Protein AF-0000000077170829 (afdb_homodimer)

Solvent-accessible surface area (backbone atoms only — not comparable to full-atom values): 61969 Å² total; per-residue (Å²): 128,64,52,73,66,54,62,56,52,65,49,52,93,48,43,69,63,48,53,50,35,36,49,48,34,23,49,53,44,46,53,52,55,49,43,49,46,40,52,11,48,46,46,15,56,76,67,76,43,82,67,56,68,71,59,46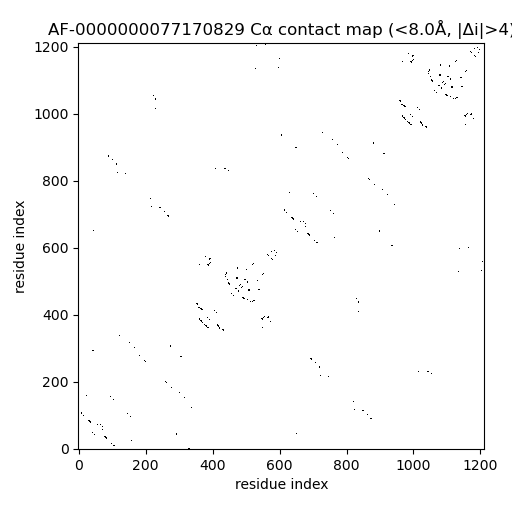,51,51,37,46,52,48,16,66,72,70,73,47,73,76,40,72,66,51,45,46,51,53,41,50,48,52,41,42,48,62,37,39,61,35,24,53,49,44,33,60,52,35,49,46,52,37,49,48,51,24,50,51,41,36,45,54,47,52,50,49,49,50,52,47,61,68,27,41,40,64,69,57,57,76,75,37,57,42,69,58,53,43,48,44,49,53,48,12,47,48,40,52,33,62,43,42,33,49,43,54,51,40,47,52,22,50,53,45,27,43,53,45,43,43,51,53,35,38,74,74,41,50,71,58,24,51,54,49,53,52,50,50,50,50,52,50,50,54,50,51,55,55,45,56,55,50,50,56,52,47,54,56,48,48,54,51,50,49,49,53,51,48,48,54,36,46,49,51,66,36,38,69,57,36,57,44,38,44,39,54,46,59,52,49,54,56,50,48,51,50,44,52,54,48,46,51,46,48,48,66,52,49,48,44,48,52,40,50,49,48,19,52,50,40,27,53,50,33,42,48,52,49,48,51,50,52,52,43,49,53,36,36,76,71,65,77,39,52,73,13,54,43,50,22,48,51,50,48,50,51,56,43,60,62,42,52,58,56,52,50,50,54,50,50,53,47,62,69,37,44,62,44,40,38,52,34,48,47,56,72,65,50,76,66,35,90,76,46,65,81,64,68,76,56,91,71,77,69,66,74,57,70,87,60,71,29,26,37,38,34,42,50,27,20,32,40,96,41,88,89,49,66,39,31,50,61,34,68,48,77,43,53,56,25,35,30,38,25,43,34,53,58,90,83,16,32,70,70,56,52,54,38,43,72,69,49,67,47,77,63,73,37,57,50,50,24,48,70,82,37,53,57,87,76,47,58,64,44,40,54,25,42,34,31,28,65,27,47,55,72,53,79,42,62,70,37,28,47,47,56,56,36,30,63,53,29,77,80,57,49,72,62,50,49,51,50,26,23,54,51,28,49,36,54,77,53,34,69,72,38,98,50,28,53,65,26,68,35,38,69,69,26,71,76,49,52,72,46,53,38,40,24,44,31,45,20,17,31,49,42,31,60,36,29,33,40,34,33,40,35,56,59,61,71,44,55,68,70,42,33,44,49,49,49,53,24,49,58,72,45,56,60,75,28,12,29,41,34,37,42,84,55,66,82,78,45,55,82,30,67,30,36,37,32,30,49,87,14,27,77,77,46,75,34,31,55,69,54,36,59,72,36,90,51,70,61,32,50,54,51,41,27,69,74,70,64,46,70,78,129,130,65,51,74,66,55,61,56,52,64,48,50,96,48,45,70,62,47,52,51,35,36,49,48,33,23,49,52,44,46,52,54,55,50,42,48,48,40,52,10,48,47,45,14,53,75,67,76,41,82,67,56,68,72,57,47,52,48,38,45,52,48,17,65,73,72,73,48,73,76,42,72,64,51,44,46,52,52,39,51,48,52,43,41,49,61,38,40,64,36,24,54,48,43,31,60,51,35,49,46,52,37,47,49,52,25,51,52,39,37,43,54,49,52,49,50,48,49,54,48,60,68,28,40,40,64,68,57,57,76,75,40,58,42,68,58,51,44,46,44,47,51,47,12,46,48,41,52,33,61,43,41,34,49,42,53,50,41,47,53,22,50,51,44,27,43,52,46,44,43,51,54,34,36,73,73,40,50,72,60,23,51,53,48,52,53,51,50,50,49,51,52,50,52,50,51,55,56,45,54,54,51,49,55,52,47,55,57,48,48,52,51,51,50,50,54,53,47,49,55,35,47,50,51,66,36,38,69,58,36,56,46,38,46,38,54,48,60,52,49,53,54,49,47,50,51,43,51,53,48,45,52,46,46,50,66,51,48,47,42,47,52,40,52,50,48,19,51,50,38,28,52,50,34,44,48,52,49,48,50,49,53,51,45,49,53,37,36,77,71,65,76,38,52,73,14,54,42,50,21,49,52,49,47,50,50,57,43,60,62,43,49,58,56,52,51,49,52,51,49,53,46,61,68,37,45,62,45,38,37,51,34,49,46,57,72,62,51,77,64,37,92,77,47,65,79,64,68,76,58,91,69,78,70,66,72,57,72,86,60,72,29,26,38,38,36,41,49,27,22,32,39,96,42,88,88,47,66,40,33,49,61,34,67,48,77,42,53,56,26,36,30,38,25,42,35,53,57,91,82,16,33,70,69,57,51,53,38,43,72,69,47,67,46,78,61,73,36,58,51,50,24,49,69,83,36,54,59,85,77,47,58,65,44,40,52,26,42,36,32,29,64,26,46,57,73,54,77,42,64,70,38,27,47,47,57,53,35,30,64,54,28,77,80,57,48,71,64,52,48,50,51,24,23,55,52,26,49,34,55,77,53,35,68,72,37,97,53,30,53,66,26,67,35,36,69,68,26,71,75,47,52,73,47,55,38,40,24,44,33,45,20,17,31,49,43,33,61,36,30,31,40,35,33,40,33,57,59,61,70,45,54,70,68,42,33,46,49,49,49,51,23,49,57,73,44,55,61,75,29,12,29,40,35,37,42,84,54,67,82,78,46,55,82,31,68,29,36,37,33,31,49,87,13,27,77,75,45,74,35,33,54,70,54,37,59,74,35,91,51,70,61,32,48,53,50,41,28,70,73,70,65,46,71,78,128

Secondary structure (DSSP, 8-state):
---HHHHHHTTGGGHHHHHHHHHHHHHHHHHTTHHHHHHHHHHHHHTTPPPPHHHHHHHHHHHHHHT----HHHHHHHHHHHHHIIIIITTTTHIIIIIIHHHHHHHHHHHHHHHHHHHHHHHS-HHHHHHS-HHHHHHHHHHHHHHHHHHHHHIIIIIHHHHHHHHHHHHHHHHH-HHHHHHHHHHHHHHHHHHHHHHHHHHHHHHHHHHHHHHHHHHHHHHHHTHHHHHHTT-HHHHHHHHHHHHHHHHHHIIIIIIHHHHHHHHHHHHHHHHHHHHHHHHHHHHHHTTSS-HHHHHHHHHHHHHHHTTHHHHHHHHHHHHHHHHHHHHHHHHHTSPPPSSPPP-S--SS----PPPP---EEEEEEEE-SBTTB-SEEEEEEEE-TT-EEEEEE-TTSSHHHHHHHHTTSS--SEEEEEETTEEGGGS-HHHHHHTEEEE-SS----SSBHHHHHTTS-TT--HHHHHHHHHHHT-HHHHTTSTTGGG-B--GGGTTS-HHHHHHHHHHHHHHT--SEEEEESTTTT--HHHHHHHHHHHHHHBTTBEEEEE-SSGGGGTT-SEEEEEETTEEEEEE-HHHHHHS-SHHHHHHHHHHHS----/---HHHHHHTTGGGHHHHHHHHHHHHHHHHHTTHHHHHHHHHHHHHTTPPPPHHHHHHHHHHHHHHT----HHHHHHHHHHHHHIIIIITTTTHIIIIIIHHHHHHHHHHHHHHHHHHHHHHHS-HHHHHHS-HHHHHHHHHHHHHHHHHHHHHIIIIIHHHHHHHHHHHHHHHHH-HHHHHHHHHHHHHHHHHHHHHHHHHHHHHHHHHHHHHHHHHHHHHHHHTHHHHHHTT-HHHHHHHHHHHHHHHHHHIIIIIIHHHHHHHHHHHHHHHHHHHHHHHHHHHHHHTTSS-HHHHHHHHHHHHHHHTTHHHHHHHHHHHHHHHHHHHHHHHHHTSPPPSSPPP-S--SS----PPPP---EEEEEEEE-SBTTB-SEEEEEEEE-TT-EEEEEE-TTSSHHHHHHHHTTSS--SEEEEEETTEEGGGS-HHHHHHTEEEE-SS----SSBHHHHHTTS-TT--HHHHHHHHHHHT-HHHHTTSTTGGG-B--GGGTTS-HHHHHHHHHHHHHHT--SEEEEESTTTT--HHHHHHHHHHHHHHBTTBEEEEE-SSGGGGTT-SEEEEEETTEEEEEE-HHHHHHS-SHHHHHHHHHHHS----

Sequence (1212 aa):
MASLRDVLGFYRPYWPLSAVTIGASSVLEVVDLAVPYATGQILNVLSRQPLDGPVQQWVEDLARWTGRSADGVLALAALMGIIFVVTVVRAPIQPWLGQWFHWDISLRARRDNFRQALEKLLRLPLEFYDENNPGRIAGMVARGVSNHTWTYPEVAGQLIPKLFRVLAIFVVIWLIEWRIAIAFGVSFALILGLTFWKLKRLVAIEERLERYEEDTESRTSEIITNIKTVKAFATERSELARQNRRFERELLVIDYRIHLGYVQLSTLRATLVQASMFGVLGFTLWETLAGRISLGHFVTTLTVSSMAYSEVSPIGELAEVFARRYASMIRFHEFMATPEGTDTVSLVPAATTVPVVQPFAGELTLENLSFGYDPNRPVLENIDLKILPRQTVALVGRSGSGKSTLVKLLFRYFEPTRGLIRIDGQDIRELDVAGYRRRLAIVHQEVDVFNGTLLENLLYGNPAATPDQVREACRIARVDEFALKLPRGYATVVGERGLRLSGGQRQRLGIARALIADPDVLIFDEATSSLDYESERAIQLAMGDVFGTRTTLVIAHRLSTIREADAIVVLDGGRIVQVGSHQDLLTQPGLYRRLHTLQETGELVGMASLRDVLGFYRPYWPLSAVTIGASSVLEVVDLAVPYATGQILNVLSRQPLDGPVQQWVEDLARWTGRSADGVLALAALMGIIFVVTVVRAPIQPWLGQWFHWDISLRARRDNFRQALEKLLRLPLEFYDENNPGRIAGMVARGVSNHTWTYPEVAGQLIPKLFRVLAIFVVIWLIEWRIAIAFGVSFALILGLTFWKLKRLVAIEERLERYEEDTESRTSEIITNIKTVKAFATERSELARQNRRFERELLVIDYRIHLGYVQLSTLRATLVQASMFGVLGFTLWETLAGRISLGHFVTTLTVSSMAYSEVSPIGELAEVFARRYASMIRFHEFMATPEGTDTVSLVPAATTVPVVQPFAGELTLENLSFGYDPNRPVLENIDLKILPRQTVALVGRSGSGKSTLVKLLFRYFEPTRGLIRIDGQDIRELDVAGYRRRLAIVHQEVDVFNGTLLENLLYGNPAATPDQVREACRIARVDEFALKLPRGYATVVGERGLRLSGGQRQRLGIARALIADPDVLIFDEATSSLDYESERAIQLAMGDVFGTRTTLVIAHRLSTIREADAIVVLDGGRIVQVGSHQDLLTQPGLYRRLHTLQETGELVG

Organism: Gloeobacter violaceus (strain ATCC 29082 / PCC 7421) (NCBI:txid251221)

Radius of gyration: 38.96 Å; Cα contacts (8 Å, |Δi|>4): 1808; chains: 2; bounding box: 77×119×82 Å

InterPro domains:
  IPR003439 ABC transporter-like, ATP-binding domain [PF00005] (380-529)
  IPR003439 ABC transporter-like, ATP-binding domain [PS50893] (364-598)
  IPR003593 AAA+ ATPase domain [SM00382] (389-575)
  IPR011527 ABC transporter type 1, transmembrane domain [PF00664] (25-306)
  IPR011527 ABC transporter type 1, transmembrane domain [PS50929] (19-324)
  IPR017871 ABC transporter-like, conserved site [PS00211] (501-515)
  IPR027417 P-loop containing nucleoside triphosphate hydrolase [G3DSA:3.40.50.300] (354-604)
  IPR027417 P-loop containing nucleoside triphosphate hydrolase [SSF52540] (355-599)
  IPR036640 ABC transporter type 1, transmembrane domain superfamily [G3DSA:1.20.1560.10] (1-341)
  IPR036640 ABC transporter type 1, transmembrane domain superfamily [SSF90123] (7-340)
  IPR039421 Type 1 protein exporter [PTHR24221] (81-595)

Structure (mmCIF, N/CA/C/O backbone):
data_AF-0000000077170829-model_v1
#
loop_
_entity.id
_entity.type
_entity.pdbx_description
1 polymer 'HlyB/MsbA family ABC transporter'
#
loop_
_atom_site.group_PDB
_atom_site.id
_atom_site.type_symbol
_atom_site.label_atom_id
_atom_site.label_alt_id
_atom_site.label_comp_id
_atom_site.label_asym_id
_atom_site.label_entity_id
_atom_site.label_seq_id
_atom_site.pdbx_PDB_ins_code
_atom_site.Cartn_x
_atom_site.Cartn_y
_atom_site.Cartn_z
_atom_site.occupancy
_atom_site.B_iso_or_equiv
_atom_site.auth_seq_id
_atom_site.auth_comp_id
_atom_site.auth_asym_id
_atom_site.auth_atom_id
_atom_site.pdbx_PDB_model_num
ATOM 1 N N . MET A 1 1 ? 19.828 7.668 -17.078 1 71.88 1 MET A N 1
ATOM 2 C CA . MET A 1 1 ? 18.609 6.891 -16.875 1 71.88 1 MET A CA 1
ATOM 3 C C . MET A 1 1 ? 18.938 5.473 -16.422 1 71.88 1 MET A C 1
ATOM 5 O O . MET A 1 1 ? 19.891 4.863 -16.906 1 71.88 1 MET A O 1
ATOM 9 N N . ALA A 1 2 ? 18.422 5.062 -15.43 1 78.62 2 ALA A N 1
ATOM 10 C CA . ALA A 1 2 ? 18.625 3.725 -14.891 1 78.62 2 ALA A CA 1
ATOM 11 C C . ALA A 1 2 ? 18.203 2.652 -15.883 1 78.62 2 ALA A C 1
ATOM 13 O O . ALA A 1 2 ? 17.344 2.9 -16.734 1 78.62 2 ALA A O 1
ATOM 14 N N . SER A 1 3 ? 19.031 1.611 -16.016 1 85 3 SER A N 1
ATOM 15 C CA . SER A 1 3 ? 18.812 0.554 -17 1 85 3 SER A CA 1
ATOM 16 C C . SER A 1 3 ? 18.734 -0.814 -16.328 1 85 3 SER A C 1
ATOM 18 O O . SER A 1 3 ? 18.781 -0.914 -15.102 1 85 3 SER A O 1
ATOM 20 N N . LEU A 1 4 ? 18.5 -1.883 -17.203 1 86.12 4 LEU A N 1
ATOM 21 C CA . LEU A 1 4 ? 18.422 -3.264 -16.75 1 86.12 4 LEU A CA 1
ATOM 22 C C . LEU A 1 4 ? 19.734 -3.684 -16.062 1 86.12 4 LEU A C 1
ATOM 24 O O . LEU A 1 4 ? 19.719 -4.488 -15.133 1 86.12 4 LEU A O 1
ATOM 28 N N . ARG A 1 5 ? 20.766 -3.115 -16.406 1 86.56 5 ARG A N 1
ATOM 29 C CA . ARG A 1 5 ? 22.062 -3.398 -15.789 1 86.56 5 ARG A CA 1
ATOM 30 C C . ARG A 1 5 ? 22.078 -2.971 -14.328 1 86.56 5 ARG A C 1
ATOM 32 O O . ARG A 1 5 ? 22.703 -3.631 -13.484 1 86.56 5 ARG A O 1
ATOM 39 N N . ASP A 1 6 ? 21.406 -1.919 -14.102 1 89.06 6 ASP A N 1
ATOM 40 C CA . ASP A 1 6 ? 21.328 -1.436 -12.727 1 89.06 6 ASP A CA 1
ATOM 41 C C . ASP A 1 6 ? 20.5 -2.375 -11.859 1 89.06 6 ASP A C 1
ATOM 43 O O . ASP A 1 6 ? 20.812 -2.584 -10.688 1 89.06 6 ASP A O 1
ATOM 47 N N . VAL A 1 7 ? 19.531 -2.898 -12.508 1 89.31 7 VAL A N 1
ATOM 48 C CA . VAL A 1 7 ? 18.672 -3.84 -11.789 1 89.31 7 VAL A CA 1
ATOM 49 C C . VAL A 1 7 ? 19.484 -5.078 -11.406 1 89.31 7 VAL A C 1
ATOM 51 O O . VAL A 1 7 ? 19.359 -5.586 -10.289 1 89.31 7 VAL A O 1
ATOM 54 N N . LEU A 1 8 ? 20.344 -5.535 -12.273 1 89.38 8 LEU A N 1
ATOM 55 C CA . LEU A 1 8 ? 21.188 -6.695 -12.008 1 89.38 8 LEU A CA 1
ATOM 56 C C . LEU A 1 8 ? 22.266 -6.355 -10.984 1 89.38 8 LEU A C 1
ATOM 58 O O . LEU A 1 8 ? 22.703 -7.227 -10.227 1 89.38 8 LEU A O 1
ATOM 62 N N . GLY A 1 9 ? 22.625 -5.098 -10.961 1 88.56 9 GLY A N 1
ATOM 63 C CA . GLY A 1 9 ? 23.625 -4.641 -10.008 1 88.56 9 GLY A CA 1
ATOM 64 C C . GLY A 1 9 ? 23.156 -4.715 -8.562 1 88.56 9 GLY A C 1
ATOM 65 O O . GLY A 1 9 ? 23.969 -4.801 -7.645 1 88.56 9 GLY A O 1
ATOM 66 N N . PHE A 1 10 ? 21.859 -4.77 -8.43 1 90.56 10 PHE A N 1
ATOM 67 C CA . PHE A 1 10 ? 21.219 -4.883 -7.125 1 90.56 10 PHE A CA 1
ATOM 68 C C . PHE A 1 10 ? 21.672 -6.148 -6.41 1 90.56 10 PHE A C 1
ATOM 70 O O . PHE A 1 10 ? 21.766 -6.176 -5.18 1 90.56 10 PHE A O 1
ATOM 77 N N . TYR A 1 11 ? 22.141 -7.188 -7.164 1 93.06 11 TYR A N 1
ATOM 78 C CA . TYR A 1 11 ? 22.5 -8.484 -6.602 1 93.06 11 TYR A CA 1
ATOM 79 C C . TYR A 1 11 ? 23.984 -8.773 -6.793 1 93.06 11 TYR A C 1
ATOM 81 O O . TYR A 1 11 ? 24.438 -9.898 -6.598 1 93.06 11 TYR A O 1
ATOM 89 N N . ARG A 1 12 ? 24.781 -7.891 -7.129 1 90.88 12 ARG A N 1
ATOM 90 C CA . ARG A 1 12 ? 26.172 -8.031 -7.523 1 90.88 12 ARG A CA 1
ATOM 91 C C . ARG A 1 12 ? 27 -8.625 -6.391 1 90.88 12 ARG A C 1
ATOM 93 O O . ARG A 1 12 ? 27.844 -9.508 -6.621 1 90.88 12 ARG A O 1
ATOM 100 N N . PRO A 1 13 ? 26.734 -8.188 -5.156 1 91.75 13 PRO A N 1
ATOM 101 C CA . PRO A 1 13 ? 27.562 -8.742 -4.074 1 91.75 13 PRO A CA 1
ATOM 102 C C . PRO A 1 13 ? 27.344 -10.242 -3.887 1 91.75 13 PRO A C 1
ATOM 104 O O . PRO A 1 13 ? 28.203 -10.922 -3.318 1 91.75 13 PRO A O 1
ATOM 107 N N . TYR A 1 14 ? 26.312 -10.797 -4.441 1 93.94 14 TYR A N 1
ATOM 108 C CA . TYR A 1 14 ? 25.969 -12.203 -4.223 1 93.94 14 TYR A CA 1
ATOM 109 C C . TYR A 1 14 ? 26.062 -13 -5.52 1 93.94 14 TYR A C 1
ATOM 111 O O . TYR A 1 14 ? 25.438 -14.047 -5.656 1 93.94 14 TYR A O 1
ATOM 119 N N . TRP A 1 15 ? 26.844 -12.633 -6.469 1 92.69 15 TRP A N 1
ATOM 120 C CA . TRP A 1 15 ? 26.828 -13.219 -7.805 1 92.69 15 TRP A CA 1
ATOM 121 C C . TRP A 1 15 ? 27.359 -14.641 -7.789 1 92.69 15 TRP A C 1
ATOM 123 O O . TRP A 1 15 ? 26.859 -15.516 -8.492 1 92.69 15 TRP A O 1
ATOM 133 N N . PRO A 1 16 ? 28.375 -14.938 -6.961 1 94.19 16 PRO A N 1
ATOM 134 C CA . PRO A 1 16 ? 28.859 -16.328 -6.992 1 94.19 16 PRO A CA 1
ATOM 135 C C . PRO A 1 16 ? 27.812 -17.312 -6.488 1 94.19 16 PRO A C 1
ATOM 137 O O . PRO A 1 16 ? 27.625 -18.375 -7.09 1 94.19 16 PRO A O 1
ATOM 140 N N . LEU A 1 17 ? 27.203 -16.875 -5.445 1 93.62 17 LEU A N 1
ATOM 141 C CA . LEU A 1 17 ? 26.156 -17.734 -4.91 1 93.62 17 LEU A CA 1
ATOM 142 C C . LEU A 1 17 ? 24.984 -17.828 -5.887 1 93.62 17 LEU A C 1
ATOM 144 O O . LEU A 1 17 ? 24.359 -18.891 -6.012 1 93.62 17 LEU A O 1
ATOM 148 N N . SER A 1 18 ? 24.719 -16.734 -6.543 1 94.25 18 SER A N 1
ATOM 149 C CA . SER A 1 18 ? 23.641 -16.734 -7.527 1 94.25 18 SER A CA 1
ATOM 150 C C . SER A 1 18 ? 23.953 -17.672 -8.688 1 94.25 18 SER A C 1
ATOM 152 O O . SER A 1 18 ? 23.094 -18.438 -9.117 1 94.25 18 SER A O 1
ATOM 154 N N . ALA A 1 19 ? 25.125 -17.703 -9.156 1 94.56 19 ALA A N 1
ATOM 155 C CA . ALA A 1 19 ? 25.516 -18.547 -10.281 1 94.56 19 ALA A CA 1
ATOM 156 C C . ALA A 1 19 ? 25.422 -20.031 -9.914 1 94.56 19 ALA A C 1
ATOM 158 O O . ALA A 1 19 ? 24.906 -20.828 -10.688 1 94.56 19 ALA A O 1
ATOM 159 N N . VAL A 1 20 ? 25.844 -20.297 -8.742 1 94.38 20 VAL A N 1
ATOM 160 C CA . VAL A 1 20 ? 25.844 -21.688 -8.289 1 94.38 20 VAL A CA 1
ATOM 161 C C . VAL A 1 20 ? 24.406 -22.172 -8.078 1 94.38 20 VAL A C 1
ATOM 163 O O . VAL A 1 20 ? 24.062 -23.297 -8.461 1 94.38 20 VAL A O 1
ATOM 166 N N . THR A 1 21 ? 23.656 -21.344 -7.504 1 93.94 21 THR A N 1
ATOM 167 C CA . THR A 1 21 ? 22.297 -21.766 -7.176 1 93.94 21 THR A CA 1
ATOM 168 C C . THR A 1 21 ? 21.438 -21.828 -8.438 1 93.94 21 THR A C 1
ATOM 170 O O . THR A 1 21 ? 20.578 -22.703 -8.57 1 93.94 21 THR A O 1
ATOM 173 N N . ILE A 1 22 ? 21.625 -20.922 -9.367 1 95.06 22 ILE A N 1
ATOM 174 C CA . ILE A 1 22 ? 20.922 -20.984 -10.641 1 95.06 22 ILE A CA 1
ATOM 175 C C . ILE A 1 22 ? 21.328 -22.234 -11.406 1 95.06 22 ILE A C 1
ATOM 177 O O . ILE A 1 22 ? 20.484 -22.938 -11.961 1 95.06 22 ILE A O 1
ATOM 181 N N . GLY A 1 23 ? 22.578 -22.531 -11.406 1 95.25 23 GLY A N 1
ATOM 182 C CA . GLY A 1 23 ? 23.078 -23.75 -12.039 1 95.25 23 GLY A CA 1
ATOM 183 C C . GLY A 1 23 ? 22.531 -25.016 -11.422 1 95.25 23 GLY A C 1
ATOM 184 O O . GLY A 1 23 ? 22.094 -25.922 -12.133 1 95.25 23 GLY A O 1
ATOM 185 N N . ALA A 1 24 ? 22.547 -25 -10.125 1 94.12 24 ALA A N 1
ATOM 186 C CA . ALA A 1 24 ? 22.031 -26.172 -9.414 1 94.12 24 ALA A CA 1
ATOM 187 C C . ALA A 1 24 ? 20.547 -26.391 -9.719 1 94.12 24 ALA A C 1
ATOM 189 O O . ALA A 1 24 ? 20.109 -27.516 -9.984 1 94.12 24 ALA A O 1
ATOM 190 N N . SER A 1 25 ? 19.812 -25.312 -9.695 1 93.56 25 SER A N 1
ATOM 191 C CA . SER A 1 25 ? 18.375 -25.422 -9.977 1 93.56 25 SER A CA 1
ATOM 192 C C . SER A 1 25 ? 18.125 -25.875 -11.414 1 93.56 25 SER A C 1
ATOM 194 O O . SER A 1 25 ? 17.219 -26.656 -11.672 1 93.56 25 SER A O 1
ATOM 196 N N . SER A 1 26 ? 18.922 -25.406 -12.312 1 95.5 26 SER A N 1
ATOM 197 C CA . SER A 1 26 ? 18.781 -25.781 -13.719 1 95.5 26 SER A CA 1
ATOM 198 C C . SER A 1 26 ? 19.141 -27.25 -13.938 1 95.5 26 SER A C 1
ATOM 200 O O . SER A 1 26 ? 18.438 -27.969 -14.664 1 95.5 26 SER A O 1
ATOM 202 N N . VAL A 1 27 ? 20.141 -27.703 -13.258 1 94.94 27 VAL A N 1
ATOM 203 C CA . VAL A 1 27 ? 20.562 -29.094 -13.375 1 94.94 27 VAL A CA 1
ATOM 204 C C . VAL A 1 27 ? 19.5 -30.016 -12.805 1 94.94 27 VAL A C 1
ATOM 206 O O . VAL A 1 27 ? 19.203 -31.078 -13.383 1 94.94 27 VAL A O 1
ATOM 209 N N . LEU A 1 28 ? 18.953 -29.609 -11.75 1 92.81 28 LEU A N 1
ATOM 210 C CA . LEU A 1 28 ? 17.922 -30.422 -11.125 1 92.81 28 LEU A CA 1
ATOM 211 C C . LEU A 1 28 ? 16.703 -30.531 -12.039 1 92.81 28 LEU A C 1
ATOM 213 O O . LEU A 1 28 ? 16.047 -31.578 -12.086 1 92.81 28 LEU A O 1
ATOM 217 N N . GLU A 1 29 ? 16.422 -29.453 -12.805 1 92.06 29 GLU A N 1
ATOM 218 C CA . GLU A 1 29 ? 15.312 -29.484 -13.758 1 92.06 29 GLU A CA 1
ATOM 219 C C . GLU A 1 29 ? 15.602 -30.453 -14.906 1 92.06 29 GLU A C 1
ATOM 221 O O . GLU A 1 29 ? 14.703 -31.125 -15.398 1 92.06 29 GLU A O 1
ATOM 226 N N . VAL A 1 30 ? 16.797 -30.562 -15.258 1 94.81 30 VAL A N 1
ATOM 227 C CA . VAL A 1 30 ? 17.203 -31.438 -16.344 1 94.81 30 VAL A CA 1
ATOM 228 C C . VAL A 1 30 ? 17.188 -32.906 -15.875 1 94.81 30 VAL A C 1
ATOM 230 O O . VAL A 1 30 ? 16.734 -33.781 -16.609 1 94.81 30 VAL A O 1
ATOM 233 N N . VAL A 1 31 ? 17.594 -33.125 -14.656 1 94.25 31 VAL A N 1
ATOM 234 C CA . VAL A 1 31 ? 17.656 -34.469 -14.086 1 94.25 31 VAL A CA 1
ATOM 235 C C . VAL A 1 31 ? 16.234 -35.031 -13.961 1 94.25 31 VAL A C 1
ATOM 237 O O . VAL A 1 31 ? 16.031 -36.25 -14.094 1 94.25 31 VAL A O 1
ATOM 240 N N . ASP A 1 32 ? 15.32 -34.156 -13.82 1 92.62 32 ASP A N 1
ATOM 241 C CA . ASP A 1 32 ? 13.93 -34.562 -13.664 1 92.62 32 ASP A CA 1
ATOM 242 C C . ASP A 1 32 ? 13.422 -35.25 -14.93 1 92.62 32 ASP A C 1
ATOM 244 O O . ASP A 1 32 ? 12.453 -36.031 -14.883 1 92.62 32 ASP A O 1
ATOM 248 N N . LEU A 1 33 ? 14.023 -35.031 -16.047 1 95.25 33 LEU A N 1
ATOM 249 C CA . LEU A 1 33 ? 13.586 -35.594 -17.328 1 95.25 33 LEU A CA 1
ATOM 250 C C . LEU A 1 33 ? 13.945 -37.094 -17.406 1 95.25 33 LEU A C 1
ATOM 252 O O . LEU A 1 33 ? 13.438 -37.812 -18.281 1 95.25 33 LEU A O 1
ATOM 256 N N . ALA A 1 34 ? 14.719 -37.562 -16.438 1 95.06 34 ALA A N 1
ATOM 257 C CA . ALA A 1 34 ? 15.078 -38.969 -16.391 1 95.06 34 ALA A CA 1
ATOM 258 C C . ALA A 1 34 ? 13.875 -39.844 -16.047 1 95.06 34 ALA A C 1
ATOM 260 O O . ALA A 1 34 ? 13.812 -41 -16.406 1 95.06 34 ALA A O 1
ATOM 261 N N . VAL A 1 35 ? 12.938 -39.188 -15.43 1 94.25 35 VAL A N 1
ATOM 262 C CA . VAL A 1 35 ? 11.789 -39.969 -14.953 1 94.25 35 VAL A CA 1
ATOM 263 C C . VAL A 1 35 ? 10.914 -40.375 -16.125 1 94.25 35 VAL A C 1
ATOM 265 O O . VAL A 1 35 ? 10.641 -41.562 -16.312 1 94.25 35 VAL A O 1
ATOM 268 N N . PRO A 1 36 ? 10.516 -39.438 -16.953 1 94.5 36 PRO A N 1
ATOM 269 C CA . PRO A 1 36 ? 9.734 -39.844 -18.125 1 94.5 36 PRO A CA 1
ATOM 270 C C . PRO A 1 36 ? 10.523 -40.781 -19.047 1 94.5 36 PRO A C 1
ATOM 272 O O . PRO A 1 36 ? 9.945 -41.688 -19.641 1 94.5 36 PRO A O 1
ATOM 275 N N . TYR A 1 37 ? 11.781 -40.656 -19.141 1 95.88 37 TYR A N 1
ATOM 276 C CA . TYR A 1 37 ? 12.602 -41.531 -19.953 1 95.88 37 TYR A CA 1
ATOM 277 C C . TYR A 1 37 ? 12.641 -42.938 -19.375 1 95.88 37 TYR A C 1
ATOM 279 O O . TYR A 1 37 ? 12.43 -43.938 -20.094 1 95.88 37 TYR A O 1
ATOM 287 N N . ALA A 1 38 ? 12.906 -43 -18.078 1 95.94 38 ALA A N 1
ATOM 288 C CA . ALA A 1 38 ? 12.953 -44.312 -17.406 1 95.94 38 ALA A CA 1
ATOM 289 C C . ALA A 1 38 ? 11.594 -45 -17.469 1 95.94 38 ALA A C 1
ATOM 291 O O . ALA A 1 38 ? 11.531 -46.219 -17.625 1 95.94 38 ALA A O 1
ATOM 292 N N . THR A 1 39 ? 10.586 -44.25 -17.391 1 95.12 39 THR A N 1
ATOM 293 C CA . THR A 1 39 ? 9.242 -44.812 -17.5 1 95.12 39 THR A CA 1
ATOM 294 C C . THR A 1 39 ? 9 -45.375 -18.891 1 95.12 39 THR A C 1
ATOM 296 O O . THR A 1 39 ? 8.391 -46.438 -19.047 1 95.12 39 THR A O 1
ATOM 299 N N . GLY A 1 40 ? 9.453 -44.656 -19.906 1 95.06 40 GLY A N 1
ATOM 300 C CA . GLY A 1 40 ? 9.375 -45.188 -21.25 1 95.06 40 GLY A CA 1
ATOM 301 C C . GLY A 1 40 ? 10.133 -46.5 -21.438 1 95.06 40 GLY A C 1
ATOM 302 O O . GLY A 1 40 ? 9.625 -47.406 -22.078 1 95.06 40 GLY A O 1
ATOM 303 N N . GLN A 1 41 ? 11.258 -46.625 -20.797 1 94.88 41 GLN A N 1
ATOM 304 C CA . GLN A 1 41 ? 12.055 -47.844 -20.891 1 94.88 41 GLN A CA 1
ATOM 305 C C . GLN A 1 41 ? 11.391 -49 -20.156 1 94.88 41 GLN A C 1
ATOM 307 O O . GLN A 1 41 ? 11.508 -50.156 -20.562 1 94.88 41 GLN A O 1
ATOM 312 N N . ILE A 1 42 ? 10.781 -48.656 -19.109 1 95.69 42 ILE A N 1
ATOM 313 C CA . ILE A 1 42 ? 10.023 -49.688 -18.391 1 95.69 42 ILE A CA 1
ATOM 314 C C . ILE A 1 42 ? 8.93 -50.25 -19.281 1 95.69 42 ILE A C 1
ATOM 316 O O . ILE A 1 42 ? 8.727 -51.469 -19.328 1 95.69 42 ILE A O 1
ATOM 320 N N . LEU A 1 43 ? 8.336 -49.406 -20.031 1 93.88 43 LEU A N 1
ATOM 321 C CA . LEU A 1 43 ? 7.277 -49.844 -20.953 1 93.88 43 LEU A CA 1
ATOM 322 C C . LEU A 1 43 ? 7.852 -50.688 -22.062 1 93.88 43 LEU A C 1
ATOM 324 O O . LEU A 1 43 ? 7.191 -51.625 -22.531 1 93.88 43 LEU A O 1
ATOM 328 N N . ASN A 1 44 ? 9.039 -50.375 -22.484 1 93.88 44 ASN A N 1
ATOM 329 C CA . ASN A 1 44 ? 9.688 -51.219 -23.484 1 93.88 44 ASN A CA 1
ATOM 330 C C . ASN A 1 44 ? 9.938 -52.625 -22.953 1 93.88 44 ASN A C 1
ATOM 332 O O . ASN A 1 44 ? 9.727 -53.625 -23.672 1 93.88 44 ASN A O 1
ATOM 336 N N . VAL A 1 45 ? 10.312 -52.688 -21.688 1 92.5 45 VAL A N 1
ATOM 337 C CA . VAL A 1 45 ? 10.562 -54 -21.078 1 92.5 45 VAL A CA 1
ATOM 338 C C . VAL A 1 45 ? 9.25 -54.75 -20.953 1 92.5 45 VAL A C 1
ATOM 340 O O . VAL A 1 45 ? 9.18 -55.938 -21.297 1 92.5 45 VAL A O 1
ATOM 343 N N . LEU A 1 46 ? 8.25 -54.094 -20.578 1 91.06 46 LEU A N 1
ATOM 344 C CA . LEU A 1 46 ? 6.957 -54.719 -20.359 1 91.06 46 LEU A CA 1
ATOM 345 C C . LEU A 1 46 ? 6.34 -55.156 -21.688 1 91.06 46 LEU A C 1
ATOM 347 O O . LEU A 1 46 ? 5.578 -56.125 -21.734 1 91.06 46 LEU A O 1
ATOM 351 N N . SER A 1 47 ? 6.699 -54.5 -22.781 1 89.75 47 SER A N 1
ATOM 352 C CA . SER A 1 47 ? 6.133 -54.812 -24.094 1 89.75 47 SER A CA 1
ATOM 353 C C . SER A 1 47 ? 7.082 -55.688 -24.906 1 89.75 47 SER A C 1
ATOM 355 O O . SER A 1 47 ? 6.867 -55.906 -26.109 1 89.75 47 SER A O 1
ATOM 357 N N . ARG A 1 48 ? 8.148 -56.125 -24.375 1 87.81 48 ARG A N 1
ATOM 358 C CA . ARG A 1 48 ? 9.133 -57 -25 1 87.81 48 ARG A CA 1
ATOM 359 C C . ARG A 1 48 ? 9.797 -56.312 -26.188 1 87.81 48 ARG A C 1
ATOM 361 O O . ARG A 1 48 ? 9.969 -56.906 -27.25 1 87.81 48 ARG A O 1
ATOM 368 N N . GLN A 1 49 ? 9.93 -55 -25.969 1 89.25 49 GLN A N 1
ATOM 369 C CA . GLN A 1 49 ? 10.711 -54.219 -26.938 1 89.25 49 GLN A CA 1
ATOM 370 C C . GLN A 1 49 ? 12.133 -54 -26.438 1 89.25 49 GLN A C 1
ATOM 372 O O . GLN A 1 49 ? 12.398 -54.094 -25.234 1 89.25 49 GLN A O 1
ATOM 377 N N . PRO A 1 50 ? 12.992 -53.719 -27.375 1 88.12 50 PRO A N 1
ATOM 378 C CA . PRO A 1 50 ? 14.391 -53.531 -26.969 1 88.12 50 PRO A CA 1
ATOM 379 C C . PRO A 1 50 ? 14.625 -52.25 -26.203 1 88.12 50 PRO A C 1
ATOM 381 O O . PRO A 1 50 ? 13.938 -51.25 -26.438 1 88.12 50 PRO A O 1
ATOM 384 N N . LEU A 1 51 ? 15.594 -52.312 -25.297 1 92 51 LEU A N 1
ATOM 385 C CA . LEU A 1 51 ? 16 -51.156 -24.531 1 92 51 LEU A CA 1
ATOM 386 C C . LEU A 1 51 ? 16.969 -50.281 -25.328 1 92 51 LEU A C 1
ATOM 388 O O . LEU A 1 51 ? 17.609 -50.781 -26.266 1 92 51 LEU A O 1
ATOM 392 N N . ASP A 1 52 ? 17.031 -49.031 -24.938 1 91.38 52 ASP A N 1
ATOM 393 C CA . ASP A 1 52 ? 18.031 -48.156 -25.562 1 91.38 52 ASP A CA 1
ATOM 394 C C . ASP A 1 52 ? 19.453 -48.625 -25.234 1 91.38 52 ASP A C 1
ATOM 396 O O . ASP A 1 52 ? 19.688 -49.25 -24.203 1 91.38 52 ASP A O 1
ATOM 400 N N . GLY A 1 53 ? 20.344 -48.25 -26.094 1 87.56 53 GLY A N 1
ATOM 401 C CA . GLY A 1 53 ? 21.734 -48.719 -26 1 87.56 53 GLY A CA 1
ATOM 402 C C . GLY A 1 53 ? 22.359 -48.406 -24.641 1 87.56 53 GLY A C 1
ATOM 403 O O . GLY A 1 53 ? 22.812 -49.344 -23.953 1 87.56 53 GLY A O 1
ATOM 404 N N . PRO A 1 54 ? 22.266 -47.188 -24.234 1 87.62 54 PRO A N 1
ATOM 405 C CA . PRO A 1 54 ? 22.906 -46.844 -22.969 1 87.62 54 PRO A CA 1
ATOM 406 C C . PRO A 1 54 ? 22.266 -47.531 -21.766 1 87.62 54 PRO A C 1
ATOM 408 O O . PRO A 1 54 ? 22.969 -47.875 -20.812 1 87.62 54 PRO A O 1
ATOM 411 N N . VAL A 1 55 ? 21.016 -47.75 -21.781 1 89.62 55 VAL A N 1
ATOM 412 C CA . VAL A 1 55 ? 20.312 -48.406 -20.688 1 89.62 55 VAL A CA 1
ATOM 413 C C . VAL A 1 55 ? 20.656 -49.906 -20.672 1 89.62 55 VAL A C 1
ATOM 415 O O . VAL A 1 55 ? 20.828 -50.5 -19.609 1 89.62 55 VAL A O 1
ATOM 418 N N . GLN A 1 56 ? 20.734 -50.5 -21.828 1 89.19 56 GLN A N 1
ATOM 419 C CA . GLN A 1 56 ? 21.109 -51.906 -21.922 1 89.19 56 GLN A CA 1
ATOM 420 C C . GLN A 1 56 ? 22.516 -52.156 -21.391 1 89.19 56 GLN A C 1
ATOM 422 O O . GLN A 1 56 ? 22.75 -53.125 -20.672 1 89.19 56 GLN A O 1
ATOM 427 N N . GLN A 1 57 ? 23.359 -51.219 -21.75 1 89.12 57 GLN A N 1
ATOM 428 C CA . GLN A 1 57 ? 24.734 -51.344 -21.266 1 89.12 57 GLN A CA 1
ATOM 429 C C . GLN A 1 57 ? 24.781 -51.219 -19.734 1 89.12 57 GLN A C 1
ATOM 431 O O . GLN A 1 57 ? 25.531 -51.938 -19.078 1 89.12 57 GLN A O 1
ATOM 436 N N . TRP A 1 58 ? 24.016 -50.344 -19.25 1 88.5 58 TRP A N 1
ATOM 437 C CA . TRP A 1 58 ? 23.969 -50.156 -17.812 1 88.5 58 TRP A CA 1
ATOM 438 C C . TRP A 1 58 ? 23.422 -51.375 -17.109 1 88.5 58 TRP A C 1
ATOM 440 O O . TRP A 1 58 ? 23.938 -51.781 -16.062 1 88.5 58 TRP A O 1
ATOM 450 N N . VAL A 1 59 ? 22.438 -51.969 -17.625 1 89.38 59 VAL A N 1
ATOM 451 C CA . VAL A 1 59 ? 21.844 -53.188 -17.062 1 89.38 59 VAL A CA 1
ATOM 452 C C . VAL A 1 59 ? 22.844 -54.312 -17.125 1 89.38 59 VAL A C 1
ATOM 454 O O . VAL A 1 59 ? 22.938 -55.094 -16.172 1 89.38 59 VAL A O 1
ATOM 457 N N . GLU A 1 60 ? 23.562 -54.406 -18.203 1 88.62 60 GLU A N 1
ATOM 458 C CA . GLU A 1 60 ? 24.562 -55.469 -18.344 1 88.62 60 GLU A CA 1
ATOM 459 C C . GLU A 1 60 ? 25.703 -55.281 -17.344 1 88.62 60 GLU A C 1
ATOM 461 O O . GLU A 1 60 ? 26.219 -56.25 -16.797 1 88.62 60 GLU A O 1
ATOM 466 N N . ASP A 1 61 ? 26.047 -54.062 -17.188 1 89.81 61 ASP A N 1
ATOM 467 C CA . ASP A 1 61 ? 27.078 -53.75 -16.203 1 89.81 61 ASP A CA 1
ATOM 468 C C . ASP A 1 61 ? 26.609 -54.125 -14.789 1 89.81 61 ASP A C 1
ATOM 470 O O . ASP A 1 61 ? 27.375 -54.656 -13.992 1 89.81 61 ASP A O 1
ATOM 474 N N . LEU A 1 62 ? 25.438 -53.812 -14.547 1 88.5 62 LEU A N 1
ATOM 475 C CA . LEU A 1 62 ? 24.875 -54.156 -13.242 1 88.5 62 LEU A CA 1
ATOM 476 C C . LEU A 1 62 ? 24.766 -55.656 -13.062 1 88.5 62 LEU A C 1
ATOM 478 O O . LEU A 1 62 ? 24.953 -56.188 -11.953 1 88.5 62 LEU A O 1
ATOM 482 N N . ALA A 1 63 ? 24.391 -56.344 -14.117 1 87.62 63 ALA A N 1
ATOM 483 C CA . ALA A 1 63 ? 24.328 -57.812 -14.094 1 87.62 63 ALA A CA 1
ATOM 484 C C . ALA A 1 63 ? 25.688 -58.406 -13.781 1 87.62 63 ALA A C 1
ATOM 486 O O . ALA A 1 63 ? 25.781 -59.375 -13 1 87.62 63 ALA A O 1
ATOM 487 N N . ARG A 1 64 ? 26.688 -57.875 -14.328 1 88.44 64 ARG A N 1
ATOM 488 C CA . ARG A 1 64 ? 28.047 -58.344 -14.078 1 88.44 64 ARG A CA 1
ATOM 489 C C . ARG A 1 64 ? 28.469 -58.094 -12.633 1 88.44 64 ARG A C 1
ATOM 491 O O . ARG A 1 64 ? 29.094 -58.938 -12.008 1 88.44 64 ARG A O 1
ATOM 498 N N . TRP A 1 65 ? 28.062 -57.031 -12.188 1 88.56 65 TRP A N 1
ATOM 499 C CA . TRP A 1 65 ? 28.438 -56.656 -10.828 1 88.56 65 TRP A CA 1
ATOM 500 C C . TRP A 1 65 ? 27.672 -57.469 -9.805 1 88.56 65 TRP A C 1
ATOM 502 O O . TRP A 1 65 ? 28.203 -57.844 -8.758 1 88.56 65 TRP A O 1
ATOM 512 N N . THR A 1 66 ? 26.406 -57.75 -10.031 1 85.81 66 THR A N 1
ATOM 513 C CA . THR A 1 66 ? 25.547 -58.469 -9.07 1 85.81 66 THR A CA 1
ATOM 514 C C . THR A 1 66 ? 25.609 -59.969 -9.297 1 85.81 66 THR A C 1
ATOM 516 O O . THR A 1 66 ? 25.188 -60.75 -8.445 1 85.81 66 THR A O 1
ATOM 519 N N . GLY A 1 67 ? 26.062 -60.531 -10.406 1 79.31 67 GLY A N 1
ATOM 520 C CA . GLY A 1 67 ? 26.141 -61.938 -10.734 1 79.31 67 GLY A CA 1
ATOM 521 C C . GLY A 1 67 ? 24.828 -62.531 -11.203 1 79.31 67 GLY A C 1
ATOM 522 O O . GLY A 1 67 ? 24.625 -63.75 -11.125 1 79.31 67 GLY A O 1
ATOM 523 N N . ARG A 1 68 ? 23.938 -61.656 -11.578 1 84.5 68 ARG A N 1
ATOM 524 C CA . ARG A 1 68 ? 22.625 -62.125 -12.031 1 84.5 68 ARG A CA 1
ATOM 525 C C . ARG A 1 68 ? 22.531 -62.062 -13.555 1 84.5 68 ARG A C 1
ATOM 527 O O . ARG A 1 68 ? 23.406 -61.5 -14.219 1 84.5 68 ARG A O 1
ATOM 534 N N . SER A 1 69 ? 21.531 -62.781 -14.094 1 82.44 69 SER A N 1
ATOM 535 C CA . SER A 1 69 ? 21.312 -62.719 -15.531 1 82.44 69 SER A CA 1
ATOM 536 C C . SER A 1 69 ? 20.625 -61.438 -15.938 1 82.44 69 SER A C 1
ATOM 538 O O . SER A 1 69 ? 19.812 -60.906 -15.18 1 82.44 69 SER A O 1
ATOM 540 N N . ALA A 1 70 ? 21.172 -60.844 -16.984 1 77.38 70 ALA A N 1
ATOM 541 C CA . ALA A 1 70 ? 20.594 -59.625 -17.531 1 77.38 70 ALA A CA 1
ATOM 542 C C . ALA A 1 70 ? 19.203 -59.875 -18.109 1 77.38 70 ALA A C 1
ATOM 544 O O . ALA A 1 70 ? 19.047 -59.938 -19.328 1 77.38 70 ALA A O 1
ATOM 545 N N . ASP A 1 71 ? 18.25 -60.125 -17.156 1 83.94 71 ASP A N 1
ATOM 546 C CA . ASP A 1 71 ? 16.906 -60.438 -17.609 1 83.94 71 ASP A CA 1
ATOM 547 C C . ASP A 1 71 ? 15.977 -59.25 -17.438 1 83.94 71 ASP A C 1
ATOM 549 O O . ASP A 1 71 ? 16.422 -58.156 -17.047 1 83.94 71 ASP A O 1
ATOM 553 N N . GLY A 1 72 ? 14.805 -59.375 -17.906 1 87.75 72 GLY A N 1
ATOM 554 C CA . GLY A 1 72 ? 13.797 -58.344 -17.844 1 87.75 72 GLY A CA 1
ATOM 555 C C . GLY A 1 72 ? 13.555 -57.844 -16.422 1 87.75 72 GLY A C 1
ATOM 556 O O . GLY A 1 72 ? 13.312 -56.625 -16.234 1 87.75 72 GLY A O 1
ATOM 557 N N . VAL A 1 73 ? 13.797 -58.688 -15.5 1 88.75 73 VAL A N 1
ATOM 558 C CA . VAL A 1 73 ? 13.539 -58.344 -14.102 1 88.75 73 VAL A CA 1
ATOM 559 C C . VAL A 1 73 ? 14.648 -57.406 -13.594 1 88.75 73 VAL A C 1
ATOM 561 O O . VAL A 1 73 ? 14.375 -56.438 -12.883 1 88.75 73 VAL A O 1
ATOM 564 N N . LEU A 1 74 ? 15.82 -57.719 -13.93 1 90.5 74 LEU A N 1
ATOM 565 C CA . LEU A 1 74 ? 16.938 -56.875 -13.531 1 90.5 74 LEU A CA 1
ATOM 566 C C . LEU A 1 74 ? 16.844 -55.5 -14.18 1 90.5 74 LEU A C 1
ATOM 568 O O . LEU A 1 74 ? 17.203 -54.5 -13.57 1 90.5 74 LEU A O 1
ATOM 572 N N . ALA A 1 75 ? 16.453 -55.438 -15.398 1 92.81 75 ALA A N 1
ATOM 573 C CA . ALA A 1 75 ? 16.266 -54.156 -16.094 1 92.81 75 ALA A CA 1
ATOM 574 C C . ALA A 1 75 ? 15.227 -53.281 -15.391 1 92.81 75 ALA A C 1
ATOM 576 O O . ALA A 1 75 ? 15.422 -52.094 -15.242 1 92.81 75 ALA A O 1
ATOM 577 N N . LEU A 1 76 ? 14.164 -53.969 -14.977 1 94.5 76 LEU A N 1
ATOM 578 C CA . LEU A 1 76 ? 13.109 -53.219 -14.281 1 94.5 76 LEU A CA 1
ATOM 579 C C . LEU A 1 76 ? 13.609 -52.688 -12.945 1 94.5 76 LEU A C 1
ATOM 581 O O . LEU A 1 76 ? 13.312 -51.562 -12.57 1 94.5 76 LEU A O 1
ATOM 585 N N . ALA A 1 77 ? 14.336 -53.469 -12.242 1 93.25 77 ALA A N 1
ATOM 586 C CA . ALA A 1 77 ? 14.898 -53.031 -10.953 1 93.25 77 ALA A CA 1
ATOM 587 C C . ALA A 1 77 ? 15.859 -51.875 -11.133 1 93.25 77 ALA A C 1
ATOM 589 O O . ALA A 1 77 ? 15.867 -50.938 -10.32 1 93.25 77 ALA A O 1
ATOM 590 N N . ALA A 1 78 ? 16.672 -51.938 -12.125 1 92.88 78 ALA A N 1
ATOM 591 C CA . ALA A 1 78 ? 17.641 -50.875 -12.414 1 92.88 78 ALA A CA 1
ATOM 592 C C . ALA A 1 78 ? 16.922 -49.562 -12.758 1 92.88 78 ALA A C 1
ATOM 594 O O . ALA A 1 78 ? 17.312 -48.5 -12.289 1 92.88 78 ALA A O 1
ATOM 595 N N . LEU A 1 79 ? 15.922 -49.688 -13.531 1 95.38 79 LEU A N 1
ATOM 596 C CA . LEU A 1 79 ? 15.18 -48.5 -13.938 1 95.38 79 LEU A CA 1
ATOM 597 C C . LEU A 1 79 ? 14.414 -47.906 -12.75 1 95.38 79 LEU A C 1
ATOM 599 O O . LEU A 1 79 ? 14.367 -46.688 -12.586 1 95.38 79 LEU A O 1
ATOM 603 N N . MET A 1 80 ? 13.828 -48.75 -11.938 1 95.69 80 MET A N 1
ATOM 604 C CA . MET A 1 80 ? 13.156 -48.312 -10.727 1 95.69 80 MET A CA 1
ATOM 605 C C . MET A 1 80 ? 14.133 -47.625 -9.773 1 95.69 80 MET A C 1
ATOM 607 O O . MET A 1 80 ? 13.781 -46.656 -9.086 1 95.69 80 MET A O 1
ATOM 611 N N . GLY A 1 81 ? 15.336 -48.188 -9.773 1 94.44 81 GLY A N 1
ATOM 612 C CA . GLY A 1 81 ? 16.375 -47.594 -8.969 1 94.44 81 GLY A CA 1
ATOM 613 C C . GLY A 1 81 ? 16.734 -46.188 -9.414 1 94.44 81 GLY A C 1
ATOM 614 O O . GLY A 1 81 ? 16.906 -45.281 -8.586 1 94.44 81 GLY A O 1
ATOM 615 N N . ILE A 1 82 ? 16.797 -45.938 -10.688 1 94.5 82 ILE A N 1
ATOM 616 C CA . ILE A 1 82 ? 17.078 -44.625 -11.25 1 94.5 82 ILE A CA 1
ATOM 617 C C . ILE A 1 82 ? 15.953 -43.656 -10.875 1 94.5 82 ILE A C 1
ATOM 619 O O . ILE A 1 82 ? 16.219 -42.531 -10.438 1 94.5 82 ILE A O 1
ATOM 623 N N . ILE A 1 83 ? 14.727 -44.125 -11.023 1 96.25 83 ILE A N 1
ATOM 624 C CA . ILE A 1 83 ? 13.578 -43.281 -10.703 1 96.25 83 ILE A CA 1
ATOM 625 C C . ILE A 1 83 ? 13.578 -42.938 -9.211 1 96.25 83 ILE A C 1
ATOM 627 O O . ILE A 1 83 ? 13.305 -41.812 -8.82 1 96.25 83 ILE A O 1
ATOM 631 N N . PHE A 1 84 ? 13.914 -43.906 -8.406 1 97 84 PHE A N 1
ATOM 632 C CA . PHE A 1 84 ? 13.953 -43.719 -6.965 1 97 84 PHE A CA 1
ATOM 633 C C . PHE A 1 84 ? 14.969 -42.625 -6.586 1 97 84 PHE A C 1
ATOM 635 O O . PHE A 1 84 ? 14.664 -41.719 -5.805 1 97 84 PHE A O 1
ATOM 642 N N . VAL A 1 85 ? 16.125 -42.656 -7.156 1 95.94 85 VAL A N 1
ATOM 643 C CA . VAL A 1 85 ? 17.188 -41.719 -6.836 1 95.94 85 VAL A CA 1
ATOM 644 C C . VAL A 1 85 ? 16.828 -40.344 -7.336 1 95.94 85 VAL A C 1
ATOM 646 O O . VAL A 1 85 ? 16.953 -39.344 -6.605 1 95.94 85 VAL A O 1
ATOM 649 N N . VAL A 1 86 ? 16.281 -40.25 -8.5 1 95.69 86 VAL A N 1
ATOM 650 C CA . VAL A 1 86 ? 16.031 -38.969 -9.156 1 95.69 86 VAL A CA 1
ATOM 651 C C . VAL A 1 86 ? 14.812 -38.312 -8.531 1 95.69 86 VAL A C 1
ATOM 653 O O . VAL A 1 86 ? 14.672 -37.062 -8.578 1 95.69 86 VAL A O 1
ATOM 656 N N . THR A 1 87 ? 13.922 -39.094 -7.898 1 94.31 87 THR A N 1
ATOM 657 C CA . THR A 1 87 ? 12.703 -38.5 -7.367 1 94.31 87 THR A CA 1
ATOM 658 C C . THR A 1 87 ? 12.727 -38.5 -5.84 1 94.31 87 THR A C 1
ATOM 660 O O . THR A 1 87 ? 12.93 -37.469 -5.223 1 94.31 87 THR A O 1
ATOM 663 N N . VAL A 1 88 ? 12.828 -39.656 -5.168 1 95.75 88 VAL A N 1
ATOM 664 C CA . VAL A 1 88 ? 12.648 -39.781 -3.727 1 95.75 88 VAL A CA 1
ATOM 665 C C . VAL A 1 88 ? 13.883 -39.25 -3.006 1 95.75 88 VAL A C 1
ATOM 667 O O . VAL A 1 88 ? 13.773 -38.469 -2.057 1 95.75 88 VAL A O 1
ATOM 670 N N . VAL A 1 89 ? 15.062 -39.594 -3.508 1 95.94 89 VAL A N 1
ATOM 671 C CA . VAL A 1 89 ? 16.297 -39.188 -2.844 1 95.94 89 VAL A CA 1
ATOM 672 C C . VAL A 1 89 ? 16.547 -37.719 -3.094 1 95.94 89 VAL A C 1
ATOM 674 O O . VAL A 1 89 ? 17 -37 -2.201 1 95.94 89 VAL A O 1
ATOM 677 N N . ARG A 1 90 ? 16.219 -37.219 -4.188 1 94.75 90 ARG A N 1
ATOM 678 C CA . ARG A 1 90 ? 16.453 -35.812 -4.57 1 94.75 90 ARG A CA 1
ATOM 679 C C . ARG A 1 90 ? 15.453 -34.875 -3.902 1 94.75 90 ARG A C 1
ATOM 681 O O . ARG A 1 90 ? 15.742 -33.719 -3.662 1 94.75 90 ARG A O 1
ATOM 688 N N . ALA A 1 91 ? 14.297 -35.438 -3.572 1 94.56 91 ALA A N 1
ATOM 689 C CA . ALA A 1 91 ? 13.156 -34.625 -3.135 1 94.56 91 ALA A CA 1
ATOM 690 C C . ALA A 1 91 ? 13.531 -33.781 -1.925 1 94.56 91 ALA A C 1
ATOM 692 O O . ALA A 1 91 ? 13.289 -32.562 -1.915 1 94.56 91 ALA A O 1
ATOM 693 N N . PRO A 1 92 ? 14.242 -34.312 -0.892 1 93.75 92 PRO A N 1
ATOM 694 C CA . PRO A 1 92 ? 14.57 -33.5 0.276 1 93.75 92 PRO A CA 1
ATOM 695 C C . PRO A 1 92 ? 15.719 -32.531 0.01 1 93.75 92 PRO A C 1
ATOM 697 O O . PRO A 1 92 ? 15.875 -31.547 0.731 1 93.75 92 PRO A O 1
ATOM 700 N N . ILE A 1 93 ? 16.438 -32.719 -1.032 1 93.12 93 ILE A N 1
ATOM 701 C CA . ILE A 1 93 ? 17.625 -31.938 -1.313 1 93.12 93 ILE A CA 1
ATOM 702 C C . ILE A 1 93 ? 17.25 -30.719 -2.162 1 93.12 93 ILE A C 1
ATOM 704 O O . ILE A 1 93 ? 17.828 -29.641 -2.016 1 93.12 93 ILE A O 1
ATOM 708 N N . GLN A 1 94 ? 16.25 -30.891 -2.881 1 90.88 94 GLN A N 1
ATOM 709 C CA . GLN A 1 94 ? 15.883 -29.922 -3.898 1 90.88 94 GLN A CA 1
ATOM 710 C C . GLN A 1 94 ? 15.5 -28.578 -3.262 1 90.88 94 GLN A C 1
ATOM 712 O O . GLN A 1 94 ? 15.961 -27.531 -3.701 1 90.88 94 GLN A O 1
ATOM 717 N N . PRO A 1 95 ? 14.75 -28.594 -2.166 1 90.94 95 PRO A N 1
ATOM 718 C CA . PRO A 1 95 ? 14.375 -27.297 -1.601 1 90.94 95 PRO A CA 1
ATOM 719 C C . PRO A 1 95 ? 15.562 -26.547 -0.981 1 90.94 95 PRO A C 1
ATOM 721 O O . PRO A 1 95 ? 15.617 -25.328 -1.023 1 90.94 95 PRO A O 1
ATOM 724 N N . TRP A 1 96 ? 16.469 -27.234 -0.559 1 90.81 96 TRP A N 1
ATOM 725 C CA . TRP A 1 96 ? 17.625 -26.609 0.081 1 90.81 96 TRP A CA 1
ATOM 726 C C . TRP A 1 96 ? 18.578 -26.047 -0.96 1 90.81 96 TRP A C 1
ATOM 728 O O . TRP A 1 96 ? 19.141 -24.969 -0.771 1 90.81 96 TRP A O 1
ATOM 738 N N . LEU A 1 97 ? 18.609 -26.703 -2.012 1 86.19 97 LEU A N 1
ATOM 739 C CA . LEU A 1 97 ? 19.531 -26.266 -3.049 1 86.19 97 LEU A CA 1
ATOM 740 C C . LEU A 1 97 ? 18.859 -25.281 -3.994 1 86.19 97 LEU A C 1
ATOM 742 O O . LEU A 1 97 ? 19.531 -24.406 -4.555 1 86.19 97 LEU A O 1
ATOM 746 N N . GLY A 1 98 ? 17.594 -25.438 -4.156 1 82.06 98 GLY A N 1
ATOM 747 C CA . GLY A 1 98 ? 16.906 -24.656 -5.168 1 82.06 98 GLY A CA 1
ATOM 748 C C . GLY A 1 98 ? 16.125 -23.484 -4.594 1 82.06 98 GLY A C 1
ATOM 749 O O . GLY A 1 98 ? 16.078 -22.422 -5.195 1 82.06 98 GLY A O 1
ATOM 750 N N . GLN A 1 99 ? 15.602 -23.594 -3.43 1 85.81 99 GLN A N 1
ATOM 751 C CA . GLN A 1 99 ? 14.68 -22.594 -2.918 1 85.81 99 GLN A CA 1
ATOM 752 C C . GLN A 1 99 ? 15.328 -21.766 -1.814 1 85.81 99 GLN A C 1
ATOM 754 O O . GLN A 1 99 ? 15.148 -20.547 -1.76 1 85.81 99 GLN A O 1
ATOM 759 N N . TRP A 1 100 ? 16.109 -22.328 -1.029 1 93.31 100 TRP A N 1
ATOM 760 C CA . TRP A 1 100 ? 16.656 -21.672 0.153 1 93.31 100 TRP A CA 1
ATOM 761 C C . TRP A 1 100 ? 17.547 -20.5 -0.24 1 93.31 100 TRP A C 1
ATOM 763 O O . TRP A 1 100 ? 17.344 -19.375 0.224 1 93.31 100 TRP A O 1
ATOM 773 N N . PHE A 1 101 ? 18.391 -20.75 -1.147 1 93.62 101 PHE A N 1
ATOM 774 C CA . PHE A 1 101 ? 19.438 -19.766 -1.419 1 93.62 101 PHE A CA 1
ATOM 775 C C . PHE A 1 101 ? 18.875 -18.625 -2.25 1 93.62 101 PHE A C 1
ATOM 777 O O . PHE A 1 101 ? 19.344 -17.484 -2.137 1 93.62 101 PHE A O 1
ATOM 784 N N . HIS A 1 102 ? 17.938 -18.844 -3.062 1 93.56 102 HIS A N 1
ATOM 785 C CA . HIS A 1 102 ? 17.375 -17.75 -3.865 1 93.56 102 HIS A CA 1
ATOM 786 C C . HIS A 1 102 ? 16.672 -16.719 -2.984 1 93.56 102 HIS A C 1
ATOM 788 O O . HIS A 1 102 ? 16.797 -15.516 -3.227 1 93.56 102 HIS A O 1
ATOM 794 N N . TRP A 1 103 ? 16.047 -17.188 -1.966 1 93.56 103 TRP A N 1
ATOM 795 C CA . TRP A 1 103 ? 15.391 -16.25 -1.051 1 93.56 103 TRP A CA 1
ATOM 796 C C . TRP A 1 103 ? 16.406 -15.648 -0.081 1 93.56 103 TRP A C 1
ATOM 798 O O . TRP A 1 103 ? 16.297 -14.477 0.27 1 93.56 103 TRP A O 1
ATOM 808 N N . ASP A 1 104 ? 17.297 -16.484 0.276 1 94.56 104 ASP A N 1
ATOM 809 C CA . ASP A 1 104 ? 18.344 -15.969 1.157 1 94.56 104 ASP A CA 1
ATOM 810 C C . ASP A 1 104 ? 19.062 -14.789 0.518 1 94.56 104 ASP A C 1
ATOM 812 O O . ASP A 1 104 ? 19.266 -13.75 1.159 1 94.56 104 ASP A O 1
ATOM 816 N N . ILE A 1 105 ? 19.406 -14.945 -0.718 1 95.25 105 ILE A N 1
ATOM 817 C CA . ILE A 1 105 ? 20.078 -13.883 -1.458 1 95.25 105 ILE A CA 1
ATOM 818 C C . ILE A 1 105 ? 19.188 -12.656 -1.543 1 95.25 105 ILE A C 1
ATOM 820 O O . ILE A 1 105 ? 19.641 -11.531 -1.273 1 95.25 105 ILE A O 1
ATOM 824 N N . SER A 1 106 ? 17.953 -12.891 -1.883 1 95.44 106 SER A N 1
ATOM 825 C CA . SER A 1 106 ? 17 -11.789 -2.055 1 95.44 106 SER A CA 1
ATOM 826 C C . SER A 1 106 ? 16.797 -11.031 -0.749 1 95.44 106 SER A C 1
ATOM 828 O O . SER A 1 106 ? 16.75 -9.797 -0.741 1 95.44 106 SER A O 1
ATOM 830 N N . LEU A 1 107 ? 16.719 -11.758 0.346 1 95.31 107 LEU A N 1
ATOM 831 C CA . LEU A 1 107 ? 16.453 -11.141 1.641 1 95.31 107 LEU A CA 1
ATOM 832 C C . LEU A 1 107 ? 17.672 -10.406 2.168 1 95.31 107 LEU A C 1
ATOM 834 O O . LEU A 1 107 ? 17.547 -9.336 2.771 1 95.31 107 LEU A O 1
ATOM 838 N N . ARG A 1 108 ? 18.797 -10.945 1.932 1 95.75 108 ARG A N 1
ATOM 839 C CA . ARG A 1 108 ? 20.031 -10.25 2.312 1 95.75 108 ARG A CA 1
ATOM 840 C C . ARG A 1 108 ? 20.219 -8.984 1.484 1 95.75 108 ARG A C 1
ATOM 842 O O . ARG A 1 108 ? 20.609 -7.945 2.014 1 95.75 108 ARG A O 1
ATOM 849 N N . ALA A 1 109 ? 19.938 -9.133 0.222 1 95.5 109 ALA A N 1
ATOM 850 C CA . ALA A 1 109 ? 20.016 -7.965 -0.65 1 95.5 109 ALA A CA 1
ATOM 851 C C . ALA A 1 109 ? 19.031 -6.891 -0.216 1 95.5 109 ALA A C 1
ATOM 853 O O . ALA A 1 109 ? 19.312 -5.695 -0.314 1 95.5 109 ALA A O 1
ATOM 854 N N . ARG A 1 110 ? 17.875 -7.309 0.176 1 95.38 110 ARG A N 1
ATOM 855 C CA . ARG A 1 110 ? 16.859 -6.387 0.682 1 95.38 110 ARG A CA 1
ATOM 856 C C . ARG A 1 110 ? 17.391 -5.59 1.868 1 95.38 110 ARG A C 1
ATOM 858 O O . ARG A 1 110 ? 17.281 -4.363 1.896 1 95.38 110 ARG A O 1
ATOM 865 N N . ARG A 1 111 ? 17.984 -6.277 2.834 1 95 111 ARG A N 1
ATOM 866 C CA . ARG A 1 111 ? 18.547 -5.629 4.016 1 95 111 ARG A CA 1
ATOM 867 C C . ARG A 1 111 ? 19.641 -4.633 3.627 1 95 111 ARG A C 1
ATOM 869 O O . ARG A 1 111 ? 19.625 -3.486 4.082 1 95 111 ARG A O 1
ATOM 876 N N . ASP A 1 112 ? 20.484 -5.062 2.77 1 95.75 112 ASP A N 1
ATOM 877 C CA . ASP A 1 112 ? 21.625 -4.223 2.373 1 95.75 112 ASP A CA 1
ATOM 878 C C . ASP A 1 112 ? 21.141 -2.975 1.636 1 95.75 112 ASP A C 1
ATOM 880 O O . ASP A 1 112 ? 21.672 -1.884 1.841 1 95.75 112 ASP A O 1
ATOM 884 N N . ASN A 1 113 ? 20.172 -3.074 0.866 1 94.75 113 ASN A N 1
ATOM 885 C CA . ASN A 1 113 ? 19.719 -1.946 0.055 1 94.75 113 ASN A CA 1
ATOM 886 C C . ASN A 1 113 ? 18.828 -1.006 0.849 1 94.75 113 ASN A C 1
ATOM 888 O O . ASN A 1 113 ? 18.797 0.198 0.585 1 94.75 113 ASN A O 1
ATOM 892 N N . PHE A 1 114 ? 18.062 -1.555 1.797 1 95.06 114 PHE A N 1
ATOM 893 C CA . PHE A 1 114 ? 17.359 -0.668 2.715 1 95.06 114 PHE A CA 1
ATOM 894 C C . PHE A 1 114 ? 18.344 0.179 3.512 1 95.06 114 PHE A C 1
ATOM 896 O O . PHE A 1 114 ? 18.109 1.37 3.729 1 95.06 114 PHE A O 1
ATOM 903 N N . ARG A 1 115 ? 19.391 -0.441 3.938 1 94.94 115 ARG A N 1
ATOM 904 C CA . ARG A 1 115 ? 20.438 0.28 4.664 1 94.94 115 ARG A CA 1
ATOM 905 C C . ARG A 1 115 ? 21.047 1.383 3.805 1 94.94 115 ARG A C 1
ATOM 907 O O . ARG A 1 115 ? 21.172 2.523 4.25 1 94.94 115 ARG A O 1
ATOM 914 N N . GLN A 1 116 ? 21.359 1.014 2.641 1 94.31 116 GLN A N 1
ATOM 915 C CA . GLN A 1 116 ? 21.953 1.983 1.731 1 94.31 116 GLN A CA 1
ATOM 916 C C . GLN A 1 116 ? 20.984 3.109 1.403 1 94.31 116 GLN A C 1
ATOM 918 O O . GLN A 1 116 ? 21.391 4.266 1.269 1 94.31 116 GLN A O 1
ATOM 923 N N . ALA A 1 117 ? 19.734 2.73 1.2 1 94.94 117 ALA A N 1
ATOM 924 C CA . ALA A 1 117 ? 18.719 3.734 0.904 1 94.94 117 ALA A CA 1
ATOM 925 C C . ALA A 1 117 ? 18.547 4.707 2.066 1 94.94 117 ALA A C 1
ATOM 927 O O . ALA A 1 117 ? 18.406 5.914 1.857 1 94.94 117 ALA A O 1
ATOM 928 N N . LEU A 1 118 ? 18.547 4.184 3.25 1 94.44 118 LEU A N 1
ATOM 929 C CA . LEU A 1 118 ? 18.453 5.047 4.422 1 94.44 118 LEU A CA 1
ATOM 930 C C . LEU A 1 118 ? 19.656 5.969 4.531 1 94.44 118 LEU A C 1
ATOM 932 O O . LEU A 1 118 ? 19.516 7.145 4.867 1 94.44 118 LEU A O 1
ATOM 936 N N . GLU A 1 119 ? 20.812 5.41 4.289 1 93.81 119 GLU A N 1
ATOM 937 C CA . GLU A 1 119 ? 22.016 6.23 4.281 1 93.81 119 GLU A CA 1
ATOM 938 C C . GLU A 1 119 ? 21.906 7.367 3.27 1 93.81 119 GLU A C 1
ATOM 940 O O . GLU A 1 119 ? 22.266 8.508 3.566 1 93.81 119 GLU A O 1
ATOM 945 N N . LYS A 1 120 ? 21.422 7.008 2.164 1 92.94 120 LYS A N 1
ATOM 946 C CA . LYS A 1 120 ? 21.219 8 1.111 1 92.94 120 LYS A CA 1
ATOM 947 C C . LYS A 1 120 ? 20.234 9.078 1.546 1 92.94 120 LYS A C 1
ATOM 949 O O . LYS A 1 120 ? 20.469 10.266 1.329 1 92.94 120 LYS A O 1
ATOM 954 N N . LEU A 1 121 ? 19.156 8.688 2.143 1 92.62 121 LEU A N 1
ATOM 955 C CA . LEU A 1 121 ? 18.125 9.602 2.611 1 92.62 121 LEU A CA 1
ATOM 956 C C . LEU A 1 121 ? 18.703 10.578 3.639 1 92.62 121 LEU A C 1
ATOM 958 O O . LEU A 1 121 ? 18.359 11.766 3.619 1 92.62 121 LEU A O 1
ATOM 962 N N . LEU A 1 122 ? 19.547 10.07 4.48 1 91.62 122 LEU A N 1
ATOM 963 C CA . LEU A 1 122 ? 20.125 10.898 5.535 1 91.62 122 LEU A CA 1
ATOM 964 C C . LEU A 1 122 ? 21.172 11.852 4.969 1 91.62 122 LEU A C 1
ATOM 966 O O . LEU A 1 122 ? 21.484 12.875 5.582 1 91.62 122 LEU A O 1
ATOM 970 N N . ARG A 1 123 ? 21.656 11.555 3.75 1 90.19 123 ARG A N 1
ATOM 971 C CA . ARG A 1 123 ? 22.719 12.359 3.158 1 90.19 123 ARG A CA 1
ATOM 972 C C . ARG A 1 123 ? 22.156 13.359 2.158 1 90.19 123 ARG A C 1
ATOM 974 O O . ARG A 1 123 ? 22.859 14.266 1.711 1 90.19 123 ARG A O 1
ATOM 981 N N . LEU A 1 124 ? 20.938 13.289 1.822 1 89.5 124 LEU A N 1
ATOM 982 C CA . LEU A 1 124 ? 20.312 14.188 0.85 1 89.5 124 LEU A CA 1
ATOM 983 C C . LEU A 1 124 ? 20.125 15.578 1.444 1 89.5 124 LEU A C 1
ATOM 985 O O . LEU A 1 124 ? 19.891 15.719 2.646 1 89.5 124 LEU A O 1
ATOM 989 N N . PRO A 1 125 ? 20.234 16.531 0.611 1 86.75 125 PRO A N 1
ATOM 990 C CA . PRO A 1 125 ? 20.016 17.891 1.095 1 86.75 125 PRO A CA 1
ATOM 991 C C . PRO A 1 125 ? 18.562 18.156 1.473 1 86.75 125 PRO A C 1
ATOM 993 O O . PRO A 1 125 ? 17.656 17.516 0.941 1 86.75 125 PRO A O 1
ATOM 996 N N . LEU A 1 126 ? 18.391 19.109 2.303 1 84.56 126 LEU A N 1
ATOM 997 C CA . LEU A 1 126 ? 17.062 19.438 2.801 1 84.56 126 LEU A CA 1
ATOM 998 C C . LEU A 1 126 ? 16.156 19.938 1.67 1 84.56 126 LEU A C 1
ATOM 1000 O O . LEU A 1 126 ? 14.938 19.812 1.737 1 84.56 126 LEU A O 1
ATOM 1004 N N . GLU A 1 127 ? 16.781 20.531 0.682 1 79.12 127 GLU A N 1
ATOM 1005 C CA . GLU A 1 127 ? 16.047 21.047 -0.466 1 79.12 127 GLU A CA 1
ATOM 1006 C C . GLU A 1 127 ? 15.242 19.938 -1.143 1 79.12 127 GLU A C 1
ATOM 1008 O O . GLU A 1 127 ? 14.148 20.188 -1.654 1 79.12 127 GLU A O 1
ATOM 1013 N N . PHE A 1 128 ? 15.82 18.828 -1.081 1 84.31 128 PHE A N 1
ATOM 1014 C CA . PHE A 1 128 ? 15.164 17.672 -1.691 1 84.31 128 PHE A CA 1
ATOM 1015 C C . PHE A 1 128 ? 13.828 17.391 -1.016 1 84.31 128 PHE A C 1
ATOM 1017 O O . PHE A 1 128 ? 12.852 17.062 -1.683 1 84.31 128 PHE A O 1
ATOM 1024 N N . TYR A 1 129 ? 13.75 17.547 0.27 1 83.44 129 TYR A N 1
ATOM 1025 C CA . TYR A 1 129 ? 12.57 17.188 1.049 1 83.44 129 TYR A CA 1
ATOM 1026 C C . TYR A 1 129 ? 11.531 18.312 1.005 1 83.44 129 TYR A C 1
ATOM 1028 O O . TYR A 1 129 ? 10.367 18.094 1.329 1 83.44 129 TYR A O 1
ATOM 1036 N N . ASP A 1 130 ? 11.93 19.484 0.659 1 74.06 130 ASP A N 1
ATOM 1037 C CA . ASP A 1 130 ? 11.008 20.594 0.477 1 74.06 130 ASP A CA 1
ATOM 1038 C C . ASP A 1 130 ? 10.195 20.438 -0.808 1 74.06 130 ASP A C 1
ATOM 1040 O O . ASP A 1 130 ? 9.062 20.906 -0.896 1 74.06 130 ASP A O 1
ATOM 1044 N N . GLU A 1 131 ? 10.797 19.703 -1.68 1 70.94 131 GLU A N 1
ATOM 1045 C CA . GLU A 1 131 ? 10.188 19.562 -2.996 1 70.94 131 GLU A CA 1
ATOM 1046 C C . GLU A 1 131 ? 9.414 18.25 -3.111 1 70.94 131 GLU A C 1
ATOM 1048 O O . GLU A 1 131 ? 8.539 18.109 -3.973 1 70.94 131 GLU A O 1
ATOM 1053 N N . ASN A 1 132 ? 9.805 17.359 -2.266 1 78.81 132 ASN A N 1
ATOM 1054 C CA . ASN A 1 132 ? 9.203 16.031 -2.387 1 78.81 132 ASN A CA 1
ATOM 1055 C C . ASN A 1 132 ? 8.469 15.641 -1.112 1 78.81 132 ASN A C 1
ATOM 1057 O O . ASN A 1 132 ? 8.93 15.922 -0.006 1 78.81 132 ASN A O 1
ATOM 1061 N N . ASN A 1 133 ? 7.32 15.039 -1.26 1 76.25 133 ASN A N 1
ATOM 1062 C CA . ASN A 1 133 ? 6.52 14.539 -0.146 1 76.25 133 ASN A CA 1
ATOM 1063 C C . ASN A 1 133 ? 7.195 13.367 0.553 1 76.25 133 ASN A C 1
ATOM 1065 O O . ASN A 1 133 ? 7.582 12.391 -0.094 1 76.25 133 ASN A O 1
ATOM 1069 N N . PRO A 1 134 ? 7.367 13.523 1.905 1 80.56 134 PRO A N 1
ATOM 1070 C CA . PRO A 1 134 ? 8.039 12.453 2.648 1 80.56 134 PRO A CA 1
ATOM 1071 C C . PRO A 1 134 ? 7.375 11.094 2.469 1 80.56 134 PRO A C 1
ATOM 1073 O O . PRO A 1 134 ? 8.062 10.078 2.332 1 80.56 134 PRO A O 1
ATOM 1076 N N . GLY A 1 135 ? 6.09 11.102 2.514 1 74.81 135 GLY A N 1
ATOM 1077 C CA . GLY A 1 135 ? 5.387 9.836 2.326 1 74.81 135 GLY A CA 1
ATOM 1078 C C . GLY A 1 135 ? 5.645 9.211 0.969 1 74.81 135 GLY A C 1
ATOM 1079 O O . GLY A 1 135 ? 5.789 7.988 0.862 1 74.81 135 GLY A O 1
ATOM 1080 N N . ARG A 1 136 ? 5.734 10.023 -0.035 1 77.12 136 ARG A N 1
ATOM 1081 C CA . ARG A 1 136 ? 5.977 9.539 -1.39 1 77.12 136 ARG A CA 1
ATOM 1082 C C . ARG A 1 136 ? 7.383 8.961 -1.522 1 77.12 136 ARG A C 1
ATOM 1084 O O . ARG A 1 136 ? 7.586 7.945 -2.186 1 77.12 136 ARG A O 1
ATOM 1091 N N . ILE A 1 137 ? 8.32 9.617 -0.889 1 87.81 137 ILE A N 1
ATOM 1092 C CA . ILE A 1 137 ? 9.703 9.156 -0.934 1 87.81 137 ILE A CA 1
ATOM 1093 C C . ILE A 1 137 ? 9.812 7.809 -0.224 1 87.81 137 ILE A C 1
ATOM 1095 O O . ILE A 1 137 ? 10.406 6.867 -0.758 1 87.81 137 ILE A O 1
ATOM 1099 N N . ALA A 1 138 ? 9.258 7.801 0.968 1 88.69 138 ALA A N 1
ATOM 1100 C CA . ALA A 1 138 ? 9.305 6.559 1.733 1 88.69 138 ALA A CA 1
ATOM 1101 C C . ALA A 1 138 ? 8.633 5.418 0.971 1 88.69 138 ALA A C 1
ATOM 1103 O O . ALA A 1 138 ? 9.141 4.297 0.943 1 88.69 138 ALA A O 1
ATOM 1104 N N . GLY A 1 139 ? 7.562 5.691 0.331 1 84.94 139 GLY A N 1
ATOM 1105 C CA . GLY A 1 139 ? 6.852 4.691 -0.451 1 84.94 139 GLY A CA 1
ATOM 1106 C C . GLY A 1 139 ? 7.629 4.219 -1.666 1 84.94 139 GLY A C 1
ATOM 1107 O O . GLY A 1 139 ? 7.645 3.027 -1.974 1 84.94 139 GLY A O 1
ATOM 1108 N N . MET A 1 140 ? 8.219 5.121 -2.316 1 87.12 140 MET A N 1
ATOM 1109 C CA . MET A 1 140 ? 9.008 4.797 -3.502 1 87.12 140 MET A CA 1
ATOM 1110 C C . MET A 1 140 ? 10.18 3.891 -3.145 1 87.12 140 MET A C 1
ATOM 1112 O O . MET A 1 140 ? 10.461 2.926 -3.855 1 87.12 140 MET A O 1
ATOM 1116 N N . VAL A 1 141 ? 10.812 4.188 -2.049 1 92.19 141 VAL A N 1
ATOM 1117 C CA . VAL A 1 141 ? 11.938 3.377 -1.602 1 92.19 141 VAL A CA 1
ATOM 1118 C C . VAL A 1 141 ? 11.453 1.988 -1.197 1 92.19 141 VAL A C 1
ATOM 1120 O O . VAL A 1 141 ? 12.023 0.977 -1.615 1 92.19 141 VAL A O 1
ATOM 1123 N N . ALA A 1 142 ? 10.43 2.004 -0.435 1 90.31 142 ALA A N 1
ATOM 1124 C CA . ALA A 1 142 ? 9.883 0.729 0.026 1 90.31 142 ALA A CA 1
ATOM 1125 C C . ALA A 1 142 ? 9.453 -0.14 -1.151 1 90.31 142 ALA A C 1
ATOM 1127 O O . ALA A 1 142 ? 9.781 -1.328 -1.207 1 90.31 142 ALA A O 1
ATOM 1128 N N . ARG A 1 143 ? 8.781 0.398 -2.129 1 87.94 143 ARG A N 1
ATOM 1129 C CA . ARG A 1 143 ? 8.312 -0.337 -3.295 1 87.94 143 ARG A CA 1
ATOM 1130 C C . ARG A 1 143 ? 9.477 -0.795 -4.168 1 87.94 143 ARG A C 1
ATOM 1132 O O . ARG A 1 143 ? 9.469 -1.915 -4.68 1 87.94 143 ARG A O 1
ATOM 1139 N N . GLY A 1 144 ? 10.391 0.079 -4.324 1 92.06 144 GLY A N 1
ATOM 1140 C CA . GLY A 1 144 ? 11.555 -0.264 -5.121 1 92.06 144 GLY A CA 1
ATOM 1141 C C . GLY A 1 144 ? 12.32 -1.459 -4.582 1 92.06 144 GLY A C 1
ATOM 1142 O O . GLY A 1 144 ? 12.602 -2.406 -5.32 1 92.06 144 GLY A O 1
ATOM 1143 N N . VAL A 1 145 ? 12.586 -1.419 -3.316 1 94.38 145 VAL A N 1
ATOM 1144 C CA . VAL A 1 145 ? 13.352 -2.494 -2.689 1 94.38 145 VAL A CA 1
ATOM 1145 C C . VAL A 1 145 ? 12.508 -3.764 -2.633 1 94.38 145 VAL A C 1
ATOM 1147 O O . VAL A 1 145 ? 13.008 -4.859 -2.902 1 94.38 145 VAL A O 1
ATOM 1150 N N . SER A 1 146 ? 11.258 -3.607 -2.359 1 92.5 146 SER A N 1
ATOM 1151 C CA . SER A 1 146 ? 10.367 -4.758 -2.285 1 92.5 146 SER A CA 1
ATOM 1152 C C . SER A 1 146 ? 10.242 -5.449 -3.641 1 92.5 146 SER A C 1
ATOM 1154 O O . SER A 1 146 ? 10.266 -6.68 -3.723 1 92.5 146 SER A O 1
ATOM 1156 N N . ASN A 1 147 ? 10.125 -4.656 -4.668 1 92.12 147 ASN A N 1
ATOM 1157 C CA . ASN A 1 147 ? 10 -5.23 -6.004 1 92.12 147 ASN A CA 1
ATOM 1158 C C . ASN A 1 147 ? 11.273 -5.969 -6.418 1 92.12 147 ASN A C 1
ATOM 1160 O O . ASN A 1 147 ? 11.203 -7.031 -7.043 1 92.12 147 ASN A O 1
ATOM 1164 N N . HIS A 1 148 ? 12.383 -5.445 -6.039 1 94 148 HIS A N 1
ATOM 1165 C CA . HIS A 1 148 ? 13.625 -6.172 -6.277 1 94 148 HIS A CA 1
ATOM 1166 C C . HIS A 1 148 ? 13.641 -7.5 -5.527 1 94 148 HIS A C 1
ATOM 1168 O O . HIS A 1 148 ? 14.047 -8.523 -6.078 1 94 148 HIS A O 1
ATOM 1174 N N . THR A 1 149 ? 13.172 -7.441 -4.305 1 93.31 149 THR A N 1
ATOM 1175 C CA . THR A 1 149 ? 13.203 -8.594 -3.416 1 93.31 149 THR A CA 1
ATOM 1176 C C . THR A 1 149 ? 12.352 -9.734 -3.973 1 93.31 149 THR A C 1
ATOM 1178 O O . THR A 1 149 ? 12.797 -10.883 -4.027 1 93.31 149 THR A O 1
ATOM 1181 N N . TRP A 1 150 ? 11.242 -9.406 -4.504 1 90.5 150 TRP A N 1
ATOM 1182 C CA . TRP A 1 150 ? 10.297 -10.438 -4.934 1 90.5 150 TRP A CA 1
ATOM 1183 C C . TRP A 1 150 ? 10.586 -10.883 -6.359 1 90.5 150 TRP A C 1
ATOM 1185 O O . TRP A 1 150 ? 10.219 -11.992 -6.762 1 90.5 150 TRP A O 1
ATOM 1195 N N . THR A 1 151 ? 11.312 -10.109 -7.066 1 91.56 151 THR A N 1
ATOM 1196 C CA . THR A 1 151 ? 11.586 -10.406 -8.469 1 91.56 151 THR A CA 1
ATOM 1197 C C . THR A 1 151 ? 12.719 -11.422 -8.602 1 91.56 151 THR A C 1
ATOM 1199 O O . THR A 1 151 ? 12.656 -12.312 -9.445 1 91.56 151 THR A O 1
ATOM 1202 N N . TYR A 1 152 ? 13.617 -11.406 -7.742 1 93.5 152 TYR A N 1
ATOM 1203 C CA . TYR A 1 152 ? 14.812 -12.227 -7.887 1 93.5 152 TYR A CA 1
ATOM 1204 C C . TYR A 1 152 ? 14.477 -13.711 -7.832 1 93.5 152 TYR A C 1
ATOM 1206 O O . TYR A 1 152 ? 14.828 -14.469 -8.734 1 93.5 152 TYR A O 1
ATOM 1214 N N . PRO A 1 153 ? 13.82 -14.133 -6.785 1 92.62 153 PRO A N 1
ATOM 1215 C CA . PRO A 1 153 ? 13.523 -15.562 -6.754 1 92.62 153 PRO A CA 1
ATOM 1216 C C . PRO A 1 153 ? 12.664 -16.016 -7.938 1 92.62 153 PRO A C 1
ATOM 1218 O O . PRO A 1 153 ? 12.797 -17.156 -8.398 1 92.62 153 PRO A O 1
ATOM 1221 N N . GLU A 1 154 ? 11.852 -15.18 -8.453 1 92.12 154 GLU A N 1
ATOM 1222 C CA . GLU A 1 154 ? 10.984 -15.516 -9.578 1 92.12 154 GLU A CA 1
ATOM 1223 C C . GLU A 1 154 ? 11.789 -15.664 -10.867 1 92.12 154 GLU A C 1
ATOM 1225 O O . GLU A 1 154 ? 11.578 -16.609 -11.633 1 92.12 154 GLU A O 1
ATOM 1230 N N . VAL A 1 155 ? 12.727 -14.844 -11.055 1 91.88 155 VAL A N 1
ATOM 1231 C CA . VAL A 1 155 ? 13.516 -14.875 -12.281 1 91.88 155 VAL A CA 1
ATOM 1232 C C . VAL A 1 155 ? 14.641 -15.906 -12.148 1 91.88 155 VAL A C 1
ATOM 1234 O O . VAL A 1 155 ? 14.711 -16.859 -12.922 1 91.88 155 VAL A O 1
ATOM 1237 N N . ALA A 1 156 ? 15.398 -15.773 -11.078 1 92.31 156 ALA A N 1
ATOM 1238 C CA . ALA A 1 156 ? 16.578 -16.625 -10.883 1 92.31 156 ALA A CA 1
ATOM 1239 C C . ALA A 1 156 ? 16.156 -18.031 -10.43 1 92.31 156 ALA A C 1
ATOM 1241 O O . ALA A 1 156 ? 16.781 -19.016 -10.82 1 92.31 156 ALA A O 1
ATOM 1242 N N . GLY A 1 157 ? 15.148 -18.062 -9.672 1 91.06 157 GLY A N 1
ATOM 1243 C CA . GLY A 1 157 ? 14.773 -19.344 -9.086 1 91.06 157 GLY A CA 1
ATOM 1244 C C . GLY A 1 157 ? 13.781 -20.109 -9.945 1 91.06 157 GLY A C 1
ATOM 1245 O O . GLY A 1 157 ? 13.695 -21.344 -9.852 1 91.06 157 GLY A O 1
ATOM 1246 N N . GLN A 1 158 ? 13.047 -19.406 -10.797 1 92 158 GLN A N 1
ATOM 1247 C CA . GLN A 1 158 ? 11.992 -20.094 -11.531 1 92 158 GLN A CA 1
ATOM 1248 C C . GLN A 1 158 ? 12.148 -19.906 -13.031 1 92 158 GLN A C 1
ATOM 1250 O O . GLN A 1 158 ? 12.336 -20.875 -13.766 1 92 158 GLN A O 1
ATOM 1255 N N . LEU A 1 159 ? 12.266 -18.734 -13.516 1 93.44 159 LEU A N 1
ATOM 1256 C CA . LEU A 1 159 ? 12.234 -18.469 -14.945 1 93.44 159 LEU A CA 1
ATOM 1257 C C . LEU A 1 159 ? 13.438 -19.094 -15.641 1 93.44 159 LEU A C 1
ATOM 1259 O O . LEU A 1 159 ? 13.273 -19.859 -16.594 1 93.44 159 LEU A O 1
ATOM 1263 N N . ILE A 1 160 ? 14.609 -18.891 -15.172 1 94.25 160 ILE A N 1
ATOM 1264 C CA . ILE A 1 160 ? 15.828 -19.359 -15.828 1 94.25 160 ILE A CA 1
ATOM 1265 C C . ILE A 1 160 ? 15.859 -20.891 -15.828 1 94.25 160 ILE A C 1
ATOM 1267 O O . ILE A 1 160 ? 16.047 -21.516 -16.875 1 94.25 160 ILE A O 1
ATOM 1271 N N . PRO A 1 161 ? 15.625 -21.453 -14.672 1 93.75 161 PRO A N 1
ATOM 1272 C CA . PRO A 1 161 ? 15.609 -22.922 -14.68 1 93.75 161 PRO A CA 1
ATOM 1273 C C . PRO A 1 161 ? 14.539 -23.5 -15.602 1 93.75 161 PRO A C 1
ATOM 1275 O O . PRO A 1 161 ? 14.766 -24.531 -16.234 1 93.75 161 PRO A O 1
ATOM 1278 N N . LYS A 1 162 ? 13.367 -22.906 -15.68 1 93.44 162 LYS A N 1
ATOM 1279 C CA . LYS A 1 162 ? 12.312 -23.375 -16.578 1 93.44 162 LYS A CA 1
ATOM 1280 C C . LYS A 1 162 ? 12.75 -23.297 -18.031 1 93.44 162 LYS A C 1
ATOM 1282 O O . LYS A 1 162 ? 12.398 -24.172 -18.828 1 93.44 162 LYS A O 1
ATOM 1287 N N . LEU A 1 163 ? 13.469 -22.328 -18.391 1 94.62 163 LEU A N 1
ATOM 1288 C CA . LEU A 1 163 ? 13.984 -22.203 -19.75 1 94.62 163 LEU A CA 1
ATOM 1289 C C . LEU A 1 163 ? 15 -23.297 -20.047 1 94.62 163 LEU A C 1
ATOM 1291 O O . LEU A 1 163 ? 15.023 -23.859 -21.141 1 94.62 163 LEU A O 1
ATOM 1295 N N . PHE A 1 164 ? 15.781 -23.656 -19.047 1 95.81 164 PHE A N 1
ATOM 1296 C CA . PHE A 1 164 ? 16.719 -24.75 -19.203 1 95.81 164 PHE A CA 1
ATOM 1297 C C . PHE A 1 164 ? 15.984 -26.078 -19.359 1 95.81 164 PHE A C 1
ATOM 1299 O O . PHE A 1 164 ? 16.406 -26.938 -20.141 1 95.81 164 PHE A O 1
ATOM 1306 N N . ARG A 1 165 ? 14.93 -26.141 -18.609 1 95.69 165 ARG A N 1
ATOM 1307 C CA . ARG A 1 165 ? 14.117 -27.359 -18.719 1 95.69 165 ARG A CA 1
ATOM 1308 C C . ARG A 1 165 ? 13.555 -27.516 -20.125 1 95.69 165 ARG A C 1
ATOM 1310 O O . ARG A 1 165 ? 13.625 -28.594 -20.719 1 95.69 165 ARG A O 1
ATOM 1317 N N . VAL A 1 166 ? 13.016 -26.453 -20.656 1 96.38 166 VAL A N 1
ATOM 1318 C CA . VAL A 1 166 ? 12.43 -26.484 -22 1 96.38 166 VAL A CA 1
ATOM 1319 C C . VAL A 1 166 ? 13.508 -26.797 -23.031 1 96.38 166 VAL A C 1
ATOM 1321 O O . VAL A 1 166 ? 13.281 -27.594 -23.938 1 96.38 166 VAL A O 1
ATOM 1324 N N . LEU A 1 167 ? 14.664 -26.297 -22.875 1 96.94 167 LEU A N 1
ATOM 1325 C CA . LEU A 1 167 ? 15.781 -26.578 -23.781 1 96.94 167 LEU A CA 1
ATOM 1326 C C . LEU A 1 167 ? 16.203 -28.031 -23.688 1 96.94 167 LEU A C 1
ATOM 1328 O O . LEU A 1 167 ? 16.484 -28.672 -24.703 1 96.94 167 LEU A O 1
ATOM 1332 N N . ALA A 1 168 ? 16.266 -28.484 -22.469 1 97.56 168 ALA A N 1
ATOM 1333 C CA . ALA A 1 168 ? 16.625 -29.891 -22.266 1 97.56 168 ALA A CA 1
ATOM 1334 C C . ALA A 1 168 ? 15.602 -30.812 -22.922 1 97.56 168 ALA A C 1
ATOM 1336 O O . ALA A 1 168 ? 15.961 -31.859 -23.469 1 97.56 168 ALA A O 1
ATOM 1337 N N . ILE A 1 169 ? 14.336 -30.469 -22.766 1 97.75 169 ILE A N 1
ATOM 1338 C CA . ILE A 1 169 ? 13.266 -31.266 -23.375 1 97.75 169 ILE A CA 1
ATOM 1339 C C . ILE A 1 169 ? 13.438 -31.281 -24.891 1 97.75 169 ILE A C 1
ATOM 1341 O O . ILE A 1 169 ? 13.281 -32.312 -25.531 1 97.75 169 ILE A O 1
ATOM 1345 N N . PHE A 1 170 ? 13.758 -30.172 -25.453 1 97.62 170 PHE A N 1
ATOM 1346 C CA . PHE A 1 170 ? 14.039 -30.078 -26.875 1 97.62 170 PHE A CA 1
ATOM 1347 C C . PHE A 1 170 ? 15.141 -31.062 -27.266 1 97.62 170 PHE A C 1
ATOM 1349 O O . PHE A 1 170 ? 15.016 -31.781 -28.266 1 97.62 170 PHE A O 1
ATOM 1356 N N . VAL A 1 171 ? 16.156 -31.156 -26.484 1 97.19 171 VAL A N 1
ATOM 1357 C CA . VAL A 1 171 ? 17.297 -32.031 -26.781 1 97.19 171 VAL A CA 1
ATOM 1358 C C . VAL A 1 171 ? 16.859 -33.5 -26.672 1 97.19 171 VAL A C 1
ATOM 1360 O O . VAL A 1 171 ? 17.25 -34.312 -27.5 1 97.19 171 VAL A O 1
ATOM 1363 N N . VAL A 1 172 ? 16.062 -33.812 -25.688 1 96.75 172 VAL A N 1
ATOM 1364 C CA . VAL A 1 172 ? 15.594 -35.188 -25.5 1 96.75 172 VAL A CA 1
ATOM 1365 C C . VAL A 1 172 ? 14.766 -35.625 -26.703 1 96.75 172 VAL A C 1
ATOM 1367 O O . VAL A 1 172 ? 14.961 -36.719 -27.25 1 96.75 172 VAL A O 1
ATOM 1370 N N . ILE A 1 173 ? 13.844 -34.781 -27.109 1 97.25 173 ILE A N 1
ATOM 1371 C CA . ILE A 1 173 ? 12.992 -35.094 -28.25 1 97.25 173 ILE A CA 1
ATOM 1372 C C . ILE A 1 173 ? 13.836 -35.188 -29.516 1 97.25 173 ILE A C 1
ATOM 1374 O O . ILE A 1 173 ? 13.594 -36.062 -30.375 1 97.25 173 ILE A O 1
ATOM 1378 N N . TRP A 1 174 ? 14.844 -34.344 -29.625 1 96.88 174 TRP A N 1
ATOM 1379 C CA . TRP A 1 174 ? 15.75 -34.375 -30.766 1 96.88 174 TRP A CA 1
ATOM 1380 C C . TRP A 1 174 ? 16.484 -35.688 -30.859 1 96.88 174 TRP A C 1
ATOM 1382 O O . TRP A 1 174 ? 16.688 -36.219 -31.969 1 96.88 174 TRP A O 1
ATOM 1392 N N . LEU A 1 175 ? 16.859 -36.312 -29.766 1 94.88 175 LEU A N 1
ATOM 1393 C CA . LEU A 1 175 ? 17.578 -37.562 -29.719 1 94.88 175 LEU A CA 1
ATOM 1394 C C . LEU A 1 175 ? 16.656 -38.719 -30.062 1 94.88 175 LEU A C 1
ATOM 1396 O O . LEU A 1 175 ? 17.109 -39.75 -30.562 1 94.88 175 LEU A O 1
ATOM 1400 N N . ILE A 1 176 ? 15.367 -38.531 -29.828 1 94.56 176 ILE A N 1
ATOM 1401 C CA . ILE A 1 176 ? 14.398 -39.594 -30.141 1 94.56 176 ILE A CA 1
ATOM 1402 C C . ILE A 1 176 ? 14.008 -39.5 -31.625 1 94.56 176 ILE A C 1
ATOM 1404 O O . ILE A 1 176 ? 14.141 -40.469 -32.375 1 94.56 176 ILE A O 1
ATOM 1408 N N . GLU A 1 177 ? 13.5 -38.281 -32.031 1 95.69 177 GLU A N 1
ATOM 1409 C CA . GLU A 1 177 ? 13.109 -38.031 -33.406 1 95.69 177 GLU A CA 1
ATOM 1410 C C . GLU A 1 177 ? 13.242 -36.531 -33.719 1 95.69 177 GLU A C 1
ATOM 1412 O O . GLU A 1 177 ? 12.445 -35.719 -33.281 1 95.69 177 GLU A O 1
ATOM 1417 N N . TRP A 1 178 ? 14.094 -36.125 -34.594 1 95.06 178 TRP A N 1
ATOM 1418 C CA . TRP A 1 178 ? 14.469 -34.75 -34.844 1 95.06 178 TRP A CA 1
ATOM 1419 C C . TRP A 1 178 ? 13.344 -34 -35.562 1 95.06 178 TRP A C 1
ATOM 1421 O O . TRP A 1 178 ? 13.211 -32.781 -35.375 1 95.06 178 TRP A O 1
ATOM 1431 N N . ARG A 1 179 ? 12.516 -34.594 -36.375 1 96 179 ARG A N 1
ATOM 1432 C CA . ARG A 1 179 ? 11.414 -33.906 -37.062 1 96 179 ARG A CA 1
ATOM 1433 C C . ARG A 1 179 ? 10.383 -33.406 -36.062 1 96 179 ARG A C 1
ATOM 1435 O O . ARG A 1 179 ? 9.859 -32.281 -36.188 1 96 179 ARG A O 1
ATOM 1442 N N . ILE A 1 180 ? 10.148 -34.281 -35 1 96.38 180 ILE A N 1
ATOM 1443 C CA . ILE A 1 180 ? 9.219 -33.906 -33.938 1 96.38 180 ILE A CA 1
ATOM 1444 C C . ILE A 1 180 ? 9.828 -32.75 -33.125 1 96.38 180 ILE A C 1
ATOM 1446 O O . ILE A 1 180 ? 9.117 -31.828 -32.719 1 96.38 180 ILE A O 1
ATOM 1450 N N . ALA A 1 181 ? 11.094 -32.781 -32.938 1 97.38 181 ALA A N 1
ATOM 1451 C CA . ALA A 1 181 ? 11.789 -31.75 -32.156 1 97.38 181 ALA A CA 1
ATOM 1452 C C . ALA A 1 181 ? 11.68 -30.391 -32.844 1 97.38 181 ALA A C 1
ATOM 1454 O O . ALA A 1 181 ? 11.461 -29.375 -32.188 1 97.38 181 ALA A O 1
ATOM 1455 N N . ILE A 1 182 ? 11.828 -30.344 -34.125 1 96.62 182 ILE A N 1
ATOM 1456 C CA . ILE A 1 182 ? 11.742 -29.094 -34.875 1 96.62 182 ILE A CA 1
ATOM 1457 C C . ILE A 1 182 ? 10.32 -28.547 -34.812 1 96.62 182 ILE A C 1
ATOM 1459 O O . ILE A 1 182 ? 10.125 -27.344 -34.562 1 96.62 182 ILE A O 1
ATOM 1463 N N . ALA A 1 183 ? 9.367 -29.453 -35 1 95.94 183 ALA A N 1
ATOM 1464 C CA . ALA A 1 183 ? 7.973 -29.031 -34.875 1 95.94 183 ALA A CA 1
ATOM 1465 C C . ALA A 1 183 ? 7.66 -28.484 -33.5 1 95.94 183 ALA A C 1
ATOM 1467 O O . ALA A 1 183 ? 6.984 -27.469 -33.375 1 95.94 183 ALA A O 1
ATOM 1468 N N . PHE A 1 184 ? 8.203 -29.172 -32.531 1 96.06 184 PHE A N 1
ATOM 1469 C CA . PHE A 1 184 ? 8.047 -28.734 -31.156 1 96.06 184 PHE A CA 1
ATOM 1470 C C . PHE A 1 184 ? 8.719 -27.391 -30.922 1 96.06 184 PHE A C 1
ATOM 1472 O O . PHE A 1 184 ? 8.109 -26.469 -30.359 1 96.06 184 PHE A O 1
ATOM 1479 N N . GLY A 1 185 ? 9.906 -27.203 -31.312 1 96.31 185 GLY A N 1
ATOM 1480 C CA . GLY A 1 185 ? 10.656 -25.969 -31.141 1 96.31 185 GLY A CA 1
ATOM 1481 C C . GLY A 1 185 ? 10 -24.781 -31.797 1 96.31 185 GLY A C 1
ATOM 1482 O O . GLY A 1 185 ? 9.891 -23.703 -31.188 1 96.31 185 GLY A O 1
ATOM 1483 N N . VAL A 1 186 ? 9.516 -24.953 -33 1 96.44 186 VAL A N 1
ATOM 1484 C CA . VAL A 1 186 ? 8.898 -23.891 -33.75 1 96.44 186 VAL A CA 1
ATOM 1485 C C . VAL A 1 186 ? 7.566 -23.5 -33.125 1 96.44 186 VAL A C 1
ATOM 1487 O O . VAL A 1 186 ? 7.273 -22.312 -32.969 1 96.44 186 VAL A O 1
ATOM 1490 N N . SER A 1 187 ? 6.809 -24.516 -32.75 1 96.62 187 SER A N 1
ATOM 1491 C CA . SER A 1 187 ? 5.516 -24.234 -32.156 1 96.62 187 SER A CA 1
ATOM 1492 C C . SER A 1 187 ? 5.691 -23.531 -30.797 1 96.62 187 SER A C 1
ATOM 1494 O O . SER A 1 187 ? 4.969 -22.578 -30.5 1 96.62 187 SER A O 1
ATOM 1496 N N . PHE A 1 188 ? 6.633 -24 -30.062 1 96 188 PHE A N 1
ATOM 1497 C CA . PHE A 1 188 ? 6.883 -23.406 -28.75 1 96 188 PHE A CA 1
ATOM 1498 C C . PHE A 1 188 ? 7.316 -21.953 -28.875 1 96 188 PHE A C 1
ATOM 1500 O O . PHE A 1 188 ? 6.82 -21.094 -28.156 1 96 188 PHE A O 1
ATOM 1507 N N . ALA A 1 189 ? 8.18 -21.641 -29.75 1 95.31 189 ALA A N 1
ATOM 1508 C CA . ALA A 1 189 ? 8.664 -20.297 -30 1 95.31 189 ALA A CA 1
ATOM 1509 C C . ALA A 1 189 ? 7.539 -19.375 -30.484 1 95.31 189 ALA A C 1
ATOM 1511 O O . ALA A 1 189 ? 7.457 -18.219 -30.078 1 95.31 189 ALA A O 1
ATOM 1512 N N . LEU A 1 190 ? 6.75 -19.938 -31.312 1 96.06 190 LEU A N 1
ATOM 1513 C CA . LEU A 1 190 ? 5.637 -19.172 -31.844 1 96.06 190 LEU A CA 1
ATOM 1514 C C . LEU A 1 190 ? 4.637 -18.812 -30.75 1 96.06 190 LEU A C 1
ATOM 1516 O O . LEU A 1 190 ? 4.172 -17.688 -30.656 1 96.06 190 LEU A O 1
ATOM 1520 N N . ILE A 1 191 ? 4.371 -19.75 -29.938 1 96.44 191 ILE A N 1
ATOM 1521 C CA . ILE A 1 191 ? 3.416 -19.531 -28.844 1 96.44 191 ILE A CA 1
ATOM 1522 C C . ILE A 1 191 ? 3.975 -18.516 -27.875 1 96.44 191 ILE A C 1
ATOM 1524 O O . ILE A 1 191 ? 3.273 -17.578 -27.469 1 96.44 191 ILE A O 1
ATOM 1528 N N . LEU A 1 192 ? 5.172 -18.688 -27.531 1 94.44 192 LEU A N 1
ATOM 1529 C CA . LEU A 1 192 ? 5.797 -17.766 -26.594 1 94.44 192 LEU A CA 1
ATOM 1530 C C . LEU A 1 192 ? 5.871 -16.359 -27.188 1 94.44 192 LEU A C 1
ATOM 1532 O O . LEU A 1 192 ? 5.621 -15.367 -26.5 1 94.44 192 LEU A O 1
ATOM 1536 N N . GLY A 1 193 ? 6.25 -16.281 -28.438 1 93.94 193 GLY A N 1
ATOM 1537 C CA . GLY A 1 193 ? 6.324 -15 -29.109 1 93.94 193 GLY A CA 1
ATOM 1538 C C . GLY A 1 193 ? 4.996 -14.273 -29.156 1 93.94 193 GLY A C 1
ATOM 1539 O O . GLY A 1 193 ? 4.93 -13.078 -28.859 1 93.94 193 GLY A O 1
ATOM 1540 N N . LEU A 1 194 ? 3.975 -14.953 -29.469 1 93.69 194 LEU A N 1
ATOM 1541 C CA . LEU A 1 194 ? 2.639 -14.367 -29.516 1 93.69 194 LEU A CA 1
ATOM 1542 C C . LEU A 1 194 ? 2.168 -13.961 -28.125 1 93.69 194 LEU A C 1
ATOM 1544 O O . LEU A 1 194 ? 1.553 -12.906 -27.953 1 93.69 194 LEU A O 1
ATOM 1548 N N . THR A 1 195 ? 2.498 -14.805 -27.219 1 92.25 195 THR A N 1
ATOM 1549 C CA . THR A 1 195 ? 2.125 -14.516 -25.844 1 92.25 195 THR A CA 1
ATOM 1550 C C . THR A 1 195 ? 2.795 -13.234 -25.359 1 92.25 195 THR A C 1
ATOM 1552 O O . THR A 1 195 ? 2.133 -12.352 -24.797 1 92.25 195 THR A O 1
ATOM 1555 N N . PHE A 1 196 ? 4.02 -13.07 -25.703 1 91 196 PHE A N 1
ATOM 1556 C CA . PHE A 1 196 ? 4.773 -11.914 -25.25 1 91 196 PHE A CA 1
ATOM 1557 C C . PHE A 1 196 ? 4.297 -10.648 -25.953 1 91 196 PHE A C 1
ATOM 1559 O O . PHE A 1 196 ? 4.215 -9.578 -25.328 1 91 196 PHE A O 1
ATOM 1566 N N . TRP A 1 197 ? 3.963 -10.812 -27.125 1 91.5 197 TRP A N 1
ATOM 1567 C CA . TRP A 1 197 ? 3.512 -9.664 -27.906 1 91.5 197 TRP A CA 1
ATOM 1568 C C . TRP A 1 197 ? 2.188 -9.133 -27.359 1 91.5 197 TRP A C 1
ATOM 1570 O O . TRP A 1 197 ? 2.051 -7.93 -27.109 1 91.5 197 TRP A O 1
ATOM 1580 N N . LYS A 1 198 ? 1.261 -9.93 -27.125 1 90.88 198 LYS A N 1
ATOM 1581 C CA . LYS A 1 198 ? -0.049 -9.523 -26.625 1 90.88 198 LYS A CA 1
ATOM 1582 C C . LYS A 1 198 ? 0.038 -9.078 -25.172 1 90.88 198 LYS A C 1
ATOM 1584 O O . LYS A 1 198 ? -0.662 -8.148 -24.766 1 90.88 198 LYS A O 1
ATOM 1589 N N . LEU A 1 199 ? 0.899 -9.688 -24.531 1 89.12 199 LEU A N 1
ATOM 1590 C CA . LEU A 1 199 ? 1.064 -9.367 -23.109 1 89.12 199 LEU A CA 1
ATOM 1591 C C . LEU A 1 199 ? 1.634 -7.965 -22.938 1 89.12 199 LEU A C 1
ATOM 1593 O O . LEU A 1 199 ? 1.205 -7.223 -22.047 1 89.12 199 LEU A O 1
ATOM 1597 N N . LYS A 1 200 ? 2.533 -7.625 -23.734 1 88.62 200 LYS A N 1
ATOM 1598 C CA . LYS A 1 200 ? 3.135 -6.297 -23.672 1 88.62 200 LYS A CA 1
ATOM 1599 C C . LYS A 1 200 ? 2.086 -5.211 -23.891 1 88.62 200 LYS A C 1
ATOM 1601 O O . LYS A 1 200 ? 2.09 -4.188 -23.203 1 88.62 200 LYS A O 1
ATOM 1606 N N . ARG A 1 201 ? 1.196 -5.461 -24.719 1 89 201 ARG A N 1
ATOM 1607 C CA . ARG A 1 201 ? 0.129 -4.508 -25 1 89 201 ARG A CA 1
ATOM 1608 C C . ARG A 1 201 ? -0.836 -4.395 -23.828 1 89 201 ARG A C 1
ATOM 1610 O O . ARG A 1 201 ? -1.249 -3.293 -23.469 1 89 201 ARG A O 1
ATOM 1617 N N . LEU A 1 202 ? -1.143 -5.484 -23.312 1 89 202 LEU A N 1
ATOM 1618 C CA . LEU A 1 202 ? -2.084 -5.504 -22.188 1 89 202 LEU A CA 1
ATOM 1619 C C . LEU A 1 202 ? -1.484 -4.828 -20.969 1 89 202 LEU A C 1
ATOM 1621 O O . LEU A 1 202 ? -2.178 -4.098 -20.25 1 89 202 LEU A O 1
ATOM 1625 N N . VAL A 1 203 ? -0.24 -5.004 -20.766 1 86.69 203 VAL A N 1
ATOM 1626 C CA . VAL A 1 203 ? 0.442 -4.422 -19.609 1 86.69 203 VAL A CA 1
ATOM 1627 C C . VAL A 1 203 ? 0.467 -2.9 -19.75 1 86.69 203 VAL A C 1
ATOM 1629 O O . VAL A 1 203 ? 0.282 -2.186 -18.75 1 86.69 203 VAL A O 1
ATOM 1632 N N . ALA A 1 204 ? 0.605 -2.424 -20.906 1 86.88 204 ALA A N 1
ATOM 1633 C CA . ALA A 1 204 ? 0.606 -0.981 -21.141 1 86.88 204 ALA A CA 1
ATOM 1634 C C . ALA A 1 204 ? -0.756 -0.374 -20.812 1 86.88 204 ALA A C 1
ATOM 1636 O O . ALA A 1 204 ? -0.837 0.701 -20.219 1 86.88 204 ALA A O 1
ATOM 1637 N N . ILE A 1 205 ? -1.792 -1.069 -21.156 1 87.56 205 ILE A N 1
ATOM 1638 C CA . ILE A 1 205 ? -3.145 -0.601 -20.875 1 87.56 205 ILE A CA 1
ATOM 1639 C C . ILE A 1 205 ? -3.406 -0.664 -19.359 1 87.56 205 ILE A C 1
ATOM 1641 O O . ILE A 1 205 ? -4.016 0.244 -18.797 1 87.56 205 ILE A O 1
ATOM 1645 N N . GLU A 1 206 ? -2.916 -1.684 -18.781 1 85.94 206 GLU A N 1
ATOM 1646 C CA . GLU A 1 206 ? -3.078 -1.853 -17.344 1 85.94 206 GLU A CA 1
ATOM 1647 C C . GLU A 1 206 ? -2.385 -0.73 -16.578 1 85.94 206 GLU A C 1
ATOM 1649 O O . GLU A 1 206 ? -2.893 -0.264 -15.555 1 85.94 206 GLU A O 1
ATOM 1654 N N . GLU A 1 207 ? -1.279 -0.372 -17.047 1 82.75 207 GLU A N 1
ATOM 1655 C CA . GLU A 1 207 ? -0.542 0.708 -16.391 1 82.75 207 GLU A CA 1
ATOM 1656 C C . GLU A 1 207 ? -1.332 2.014 -16.422 1 82.75 207 GLU A C 1
ATOM 1658 O O . GLU A 1 207 ? -1.354 2.758 -15.445 1 82.75 207 GLU A O 1
ATOM 1663 N N . ARG A 1 208 ? -1.977 2.299 -17.469 1 83.25 208 ARG A N 1
ATOM 1664 C CA . ARG A 1 208 ? -2.814 3.486 -17.594 1 83.25 208 ARG A CA 1
ATOM 1665 C C . ARG A 1 208 ? -4.031 3.396 -16.672 1 83.25 208 ARG A C 1
ATOM 1667 O O . ARG A 1 208 ? -4.41 4.383 -16.047 1 83.25 208 ARG A O 1
ATOM 1674 N N . LEU A 1 209 ? -4.543 2.213 -16.625 1 84.62 209 LEU A N 1
ATOM 1675 C CA . LEU A 1 209 ? -5.727 2.014 -15.797 1 84.62 209 LEU A CA 1
ATOM 1676 C C . LEU A 1 209 ? -5.371 2.113 -14.32 1 84.62 209 LEU A C 1
ATOM 1678 O O . LEU A 1 209 ? -6.176 2.594 -13.516 1 84.62 209 LEU A O 1
ATOM 1682 N N . GLU A 1 210 ? -4.211 1.672 -14 1 81.94 210 GLU A N 1
ATOM 1683 C CA . GLU A 1 210 ? -3.76 1.754 -12.617 1 81.94 210 GLU A CA 1
ATOM 1684 C C . GLU A 1 210 ? -3.736 3.199 -12.133 1 81.94 210 GLU A C 1
ATOM 1686 O O . GLU A 1 210 ? -4.098 3.48 -10.984 1 81.94 210 GLU A O 1
ATOM 1691 N N . ARG A 1 211 ? -3.334 4.047 -12.977 1 81.56 211 ARG A N 1
ATOM 1692 C CA . ARG A 1 211 ? -3.34 5.461 -12.625 1 81.56 211 ARG A CA 1
ATOM 1693 C C . ARG A 1 211 ? -4.762 5.957 -12.367 1 81.56 211 ARG A C 1
ATOM 1695 O O . ARG A 1 211 ? -5 6.723 -11.43 1 81.56 211 ARG A O 1
ATOM 1702 N N . TYR A 1 212 ? -5.609 5.551 -13.156 1 84.56 212 TYR A N 1
ATOM 1703 C CA . TYR A 1 212 ? -7.012 5.93 -12.992 1 84.56 212 TYR A CA 1
ATOM 1704 C C . TYR A 1 212 ? -7.586 5.352 -11.711 1 84.56 212 TYR A C 1
ATOM 1706 O O . TYR A 1 212 ? -8.344 6.023 -11 1 84.56 212 TYR A O 1
ATOM 1714 N N . GLU A 1 213 ? -7.258 4.113 -11.422 1 86.94 213 GLU A N 1
ATOM 1715 C CA . GLU A 1 213 ? -7.715 3.486 -10.188 1 86.94 213 GLU A CA 1
ATOM 1716 C C . GLU A 1 213 ? -7.172 4.215 -8.961 1 86.94 213 GLU A C 1
ATOM 1718 O O . GLU A 1 213 ? -7.879 4.387 -7.969 1 86.94 213 GLU A O 1
ATOM 1723 N N . GLU A 1 214 ? -5.957 4.582 -9.094 1 81.12 214 GLU A N 1
ATOM 1724 C CA . GLU A 1 214 ? -5.344 5.348 -8.016 1 81.12 214 GLU A CA 1
ATOM 1725 C C . GLU A 1 214 ? -6.07 6.672 -7.797 1 81.12 214 GLU A C 1
ATOM 1727 O O . GLU A 1 214 ? -6.289 7.086 -6.656 1 81.12 214 GLU A O 1
ATOM 1732 N N . ASP A 1 215 ? -6.387 7.289 -8.844 1 83.94 215 ASP A N 1
ATOM 1733 C CA . ASP A 1 215 ? -7.133 8.539 -8.766 1 83.94 215 ASP A CA 1
ATOM 1734 C C . ASP A 1 215 ? -8.5 8.328 -8.125 1 83.94 215 ASP A C 1
ATOM 1736 O O . ASP A 1 215 ? -8.961 9.164 -7.348 1 83.94 215 ASP A O 1
ATOM 1740 N N . THR A 1 216 ? -9.109 7.27 -8.516 1 88.56 216 THR A N 1
ATOM 1741 C CA . THR A 1 216 ? -10.414 6.957 -7.949 1 88.56 216 THR A CA 1
ATOM 1742 C C . THR A 1 216 ? -10.305 6.699 -6.449 1 88.56 216 THR A C 1
ATOM 1744 O O . THR A 1 216 ? -11.133 7.18 -5.672 1 88.56 216 THR A O 1
ATOM 1747 N N . GLU A 1 217 ? -9.312 5.988 -6.07 1 86.44 217 GLU A N 1
ATOM 1748 C CA . GLU A 1 217 ? -9.078 5.723 -4.652 1 86.44 217 GLU A CA 1
ATOM 1749 C C . GLU A 1 217 ? -8.727 7 -3.902 1 86.44 217 GLU A C 1
ATOM 1751 O O . GLU A 1 217 ? -9.164 7.203 -2.768 1 86.44 217 GLU A O 1
ATOM 1756 N N . SER A 1 218 ? -7.941 7.781 -4.555 1 83.56 218 SER A N 1
ATOM 1757 C CA . SER A 1 218 ? -7.559 9.055 -3.961 1 83.56 218 SER A CA 1
ATOM 1758 C C . SER A 1 218 ? -8.781 9.945 -3.725 1 83.56 218 SER A C 1
ATOM 1760 O O . SER A 1 218 ? -8.852 10.656 -2.721 1 83.56 218 SER A O 1
ATOM 1762 N N . ARG A 1 219 ? -9.633 9.922 -4.637 1 88.94 219 ARG A N 1
ATOM 1763 C CA . ARG A 1 219 ? -10.844 10.719 -4.492 1 88.94 219 ARG A CA 1
ATOM 1764 C C . ARG A 1 219 ? -11.688 10.227 -3.318 1 88.94 219 ARG A C 1
ATOM 1766 O O . ARG A 1 219 ? -12.297 11.023 -2.611 1 88.94 219 ARG A O 1
ATOM 1773 N N . THR A 1 220 ? -11.82 8.984 -3.182 1 90.56 220 THR A N 1
ATOM 1774 C CA . THR A 1 220 ? -12.523 8.438 -2.025 1 90.56 220 THR A CA 1
ATOM 1775 C C . THR A 1 220 ? -11.859 8.891 -0.727 1 90.56 220 THR A C 1
ATOM 1777 O O . THR A 1 220 ? -12.547 9.297 0.214 1 90.56 220 THR A O 1
ATOM 1780 N N . SER A 1 221 ? -10.586 8.797 -0.688 1 86.94 221 SER A N 1
ATOM 1781 C CA . SER A 1 221 ? -9.828 9.242 0.478 1 86.94 221 SER A CA 1
ATOM 1782 C C . SER A 1 221 ? -10.047 10.727 0.737 1 86.94 221 SER A C 1
ATOM 1784 O O . SER A 1 221 ? -10.133 11.156 1.89 1 86.94 221 SER A O 1
ATOM 1786 N N . GLU A 1 222 ? -10.102 11.469 -0.299 1 88.12 222 GLU A N 1
ATOM 1787 C CA . GLU A 1 222 ? -10.344 12.906 -0.195 1 88.12 222 GLU A CA 1
ATOM 1788 C C . GLU A 1 222 ? -11.719 13.195 0.402 1 88.12 222 GLU A C 1
ATOM 1790 O O . GLU A 1 222 ? -11.867 14.117 1.207 1 88.12 222 GLU A O 1
ATOM 1795 N N . ILE A 1 223 ? -12.664 12.492 -0.019 1 91.81 223 ILE A N 1
ATOM 1796 C CA . ILE A 1 223 ? -14.016 12.664 0.5 1 91.81 223 ILE A CA 1
ATOM 1797 C C . ILE A 1 223 ? -14.031 12.406 2.006 1 91.81 223 ILE A C 1
ATOM 1799 O O . ILE A 1 223 ? -14.641 13.156 2.766 1 91.81 223 ILE A O 1
ATOM 1803 N N . ILE A 1 224 ? -13.305 11.461 2.43 1 90.38 224 ILE A N 1
ATOM 1804 C CA . ILE A 1 224 ? -13.25 11.102 3.844 1 90.38 224 ILE A CA 1
ATOM 1805 C C . ILE A 1 224 ? -12.5 12.18 4.621 1 90.38 224 ILE A C 1
ATOM 1807 O O . ILE A 1 224 ? -12.93 12.594 5.699 1 90.38 224 ILE A O 1
ATOM 1811 N N . THR A 1 225 ? -11.43 12.578 4.039 1 85.75 225 THR A N 1
ATOM 1812 C CA . THR A 1 225 ? -10.617 13.602 4.684 1 85.75 225 T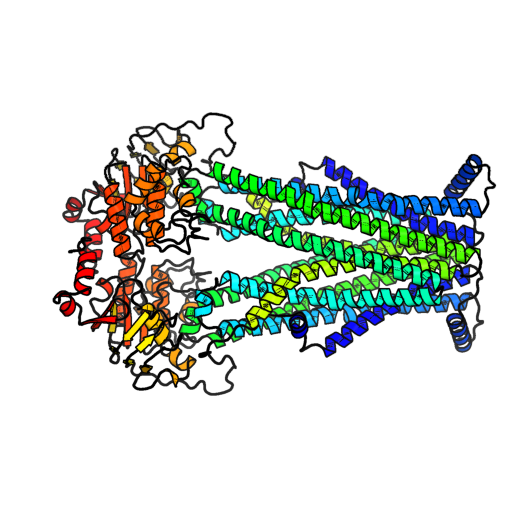HR A CA 1
ATOM 1813 C C . THR A 1 225 ? -11.398 14.906 4.832 1 85.75 225 THR A C 1
ATOM 1815 O O . THR A 1 225 ? -11.25 15.617 5.828 1 85.75 225 THR A O 1
ATOM 1818 N N . ASN A 1 226 ? -12.219 15.188 3.826 1 89.62 226 ASN A N 1
ATOM 1819 C CA . ASN A 1 226 ? -13 16.422 3.832 1 89.62 226 ASN A CA 1
ATOM 1820 C C . ASN A 1 226 ? -14.453 16.172 4.223 1 89.62 226 ASN A C 1
ATOM 1822 O O . ASN A 1 226 ? -15.359 16.844 3.732 1 89.62 226 ASN A O 1
ATOM 1826 N N . ILE A 1 227 ? -14.641 15.195 5.055 1 90.12 227 ILE A N 1
ATOM 1827 C CA . ILE A 1 227 ? -15.984 14.734 5.363 1 90.12 227 ILE A CA 1
ATOM 1828 C C . ILE A 1 227 ? -16.766 15.852 6.062 1 90.12 227 ILE A C 1
ATOM 1830 O O . ILE A 1 227 ? -17.984 15.977 5.883 1 90.12 227 ILE A O 1
ATOM 1834 N N . LYS A 1 228 ? -16.125 16.703 6.871 1 88.44 228 LYS A N 1
ATOM 1835 C CA . LYS A 1 228 ? -16.781 17.797 7.57 1 88.44 228 LYS A CA 1
ATOM 1836 C C . LYS A 1 228 ? -17.406 18.781 6.582 1 88.44 228 LYS A C 1
ATOM 1838 O O . LYS A 1 228 ? -18.531 19.234 6.773 1 88.44 228 LYS A O 1
ATOM 1843 N N . THR A 1 229 ? -16.641 19.016 5.547 1 89.56 229 THR A N 1
ATOM 1844 C CA . THR A 1 229 ? -17.125 19.938 4.531 1 89.56 229 THR A CA 1
ATOM 1845 C C . THR A 1 229 ? -18.234 19.312 3.703 1 89.56 229 THR A C 1
ATOM 1847 O O . THR A 1 229 ? -19.203 19.969 3.354 1 89.56 229 THR A O 1
ATOM 1850 N N . VAL A 1 230 ? -18.094 18.078 3.422 1 91.69 230 VAL A N 1
ATOM 1851 C CA . VAL A 1 230 ? -19.094 17.359 2.646 1 91.69 230 VAL A CA 1
ATOM 1852 C C . VAL A 1 230 ? -20.438 17.391 3.381 1 91.69 230 VAL A C 1
ATOM 1854 O O . VAL A 1 230 ? -21.469 17.656 2.777 1 91.69 230 VAL A O 1
ATOM 1857 N N . LYS A 1 231 ? -20.391 17.188 4.621 1 89.31 231 LYS A N 1
ATOM 1858 C CA . LYS A 1 231 ? -21.609 17.156 5.422 1 89.31 231 LYS A CA 1
ATOM 1859 C C . LYS A 1 231 ? -22.141 18.578 5.668 1 89.31 231 LYS A C 1
ATOM 1861 O O . LYS A 1 231 ? -23.344 18.797 5.676 1 89.31 231 LYS A O 1
ATOM 1866 N N . ALA A 1 232 ? -21.203 19.484 5.875 1 90.06 232 ALA A N 1
ATOM 1867 C CA . ALA A 1 232 ? -21.609 20.859 6.145 1 90.06 232 ALA A CA 1
ATOM 1868 C C . ALA A 1 232 ? -22.391 21.438 4.969 1 90.06 232 ALA A C 1
ATOM 1870 O O . ALA A 1 232 ? -23.359 22.172 5.164 1 90.06 232 ALA A O 1
ATOM 1871 N N . PHE A 1 233 ? -22 21.031 3.758 1 89.62 233 PHE A N 1
ATOM 1872 C CA . PHE A 1 233 ? -22.641 21.578 2.57 1 89.62 233 PHE A CA 1
ATOM 1873 C C . PHE A 1 233 ? -23.672 20.594 2.012 1 89.62 233 PHE A C 1
ATOM 1875 O O . PHE A 1 233 ? -24.25 20.844 0.957 1 89.62 233 PHE A O 1
ATOM 1882 N N . ALA A 1 234 ? -23.891 19.5 2.662 1 88.31 234 ALA A N 1
ATOM 1883 C CA . ALA A 1 234 ? -24.875 18.484 2.277 1 88.31 234 ALA A CA 1
ATOM 1884 C C . ALA A 1 234 ? -24.656 18.031 0.834 1 88.31 234 ALA A C 1
ATOM 1886 O O . ALA A 1 234 ? -25.594 18 0.04 1 88.31 234 ALA A O 1
ATOM 1887 N N . THR A 1 235 ? -23.438 17.766 0.493 1 88.69 235 THR A N 1
ATOM 1888 C CA . THR A 1 235 ? -23.125 17.375 -0.875 1 88.69 235 THR A CA 1
ATOM 1889 C C . THR A 1 235 ? -22.891 15.867 -0.958 1 88.69 235 THR A C 1
ATOM 1891 O O . THR A 1 235 ? -22.25 15.383 -1.9 1 88.69 235 THR A O 1
ATOM 1894 N N . GLU A 1 236 ? -23.391 15.125 -0.027 1 90.62 236 GLU A N 1
ATOM 1895 C CA . GLU A 1 236 ? -23.188 13.68 0.01 1 90.62 236 GLU A CA 1
ATOM 1896 C C . GLU A 1 236 ? -23.719 13.008 -1.255 1 90.62 236 GLU A C 1
ATOM 1898 O O . GLU A 1 236 ? -23.047 12.156 -1.84 1 90.62 236 GLU A O 1
ATOM 1903 N N . ARG A 1 237 ? -24.859 13.422 -1.729 1 89.5 237 ARG A N 1
ATOM 1904 C CA . ARG A 1 237 ? -25.484 12.82 -2.906 1 89.5 237 ARG A CA 1
ATOM 1905 C C . ARG A 1 237 ? -24.656 13.094 -4.16 1 89.5 237 ARG A C 1
ATOM 1907 O O . ARG A 1 237 ? -24.484 12.211 -5 1 89.5 237 ARG A O 1
ATOM 1914 N N . SER A 1 238 ? -24.25 14.281 -4.246 1 89.75 238 SER A N 1
ATOM 1915 C CA . SER A 1 238 ? -23.453 14.648 -5.414 1 89.75 238 SER A CA 1
ATOM 1916 C C . SER A 1 238 ? -22.125 13.898 -5.43 1 89.75 238 SER A C 1
ATOM 1918 O O . SER A 1 238 ? -21.672 13.445 -6.484 1 89.75 238 SER A O 1
ATOM 1920 N N . GLU A 1 239 ? -21.547 13.836 -4.258 1 91.94 239 GLU A N 1
ATOM 1921 C CA . GLU A 1 239 ? -20.281 13.109 -4.164 1 91.94 239 GLU A CA 1
ATOM 1922 C C . GLU A 1 239 ? -20.469 11.633 -4.5 1 91.94 239 GLU A C 1
ATOM 1924 O O . GLU A 1 239 ? -19.656 11.039 -5.199 1 91.94 239 GLU A O 1
ATOM 1929 N N . LEU A 1 240 ? -21.531 11.039 -4.031 1 93.94 240 LEU A N 1
ATOM 1930 C CA . LEU A 1 240 ? -21.828 9.641 -4.312 1 93.94 240 LEU A CA 1
ATOM 1931 C C . LEU A 1 240 ? -22.062 9.422 -5.805 1 93.94 240 LEU A C 1
ATOM 1933 O O . LEU A 1 240 ? -21.562 8.461 -6.383 1 93.94 240 LEU A O 1
ATOM 1937 N N . ALA A 1 241 ? -22.828 10.273 -6.398 1 93.38 241 ALA A N 1
ATOM 1938 C CA . ALA A 1 241 ? -23.141 10.148 -7.82 1 93.38 241 ALA A CA 1
ATOM 1939 C C . ALA A 1 241 ? -21.875 10.258 -8.672 1 93.38 241 ALA A C 1
ATOM 1941 O O . ALA A 1 241 ? -21.688 9.477 -9.609 1 93.38 241 ALA A O 1
ATOM 1942 N N . ARG A 1 242 ? -21.062 11.234 -8.328 1 92.12 242 ARG A N 1
ATOM 1943 C CA . ARG A 1 242 ? -19.828 11.43 -9.062 1 92.12 242 ARG A CA 1
ATOM 1944 C C . ARG A 1 242 ? -18.906 10.219 -8.93 1 92.12 242 ARG A C 1
ATOM 1946 O O . ARG A 1 242 ? -18.328 9.758 -9.914 1 92.12 242 ARG A O 1
ATOM 1953 N N . GLN A 1 243 ? -18.781 9.758 -7.738 1 94.19 243 GLN A N 1
ATOM 1954 C CA . GLN A 1 243 ? -17.906 8.625 -7.496 1 94.19 243 GLN A CA 1
ATOM 1955 C C . GLN A 1 243 ? -18.469 7.352 -8.117 1 94.19 243 GLN A C 1
ATOM 1957 O O . GLN A 1 243 ? -17.703 6.5 -8.594 1 94.19 243 GLN A O 1
ATOM 1962 N N . ASN A 1 244 ? -19.797 7.176 -8.102 1 94.94 244 ASN A N 1
ATOM 1963 C CA . ASN A 1 244 ? -20.422 6.02 -8.734 1 94.94 244 ASN A CA 1
ATOM 1964 C C . ASN A 1 244 ? -20.141 5.977 -10.234 1 94.94 244 ASN A C 1
ATOM 1966 O O . ASN A 1 244 ? -19.953 4.902 -10.805 1 94.94 244 ASN A O 1
ATOM 1970 N N . ARG A 1 245 ? -20.141 7.098 -10.781 1 94.38 245 ARG A N 1
ATOM 1971 C CA . ARG A 1 245 ? -19.812 7.16 -12.203 1 94.38 245 ARG A CA 1
ATOM 1972 C C . ARG A 1 245 ? -18.375 6.688 -12.445 1 94.38 245 ARG A C 1
ATOM 1974 O O . ARG A 1 245 ? -18.109 5.996 -13.43 1 94.38 245 ARG A O 1
ATOM 1981 N N . ARG A 1 246 ? -17.531 7.023 -11.578 1 93.5 246 ARG A N 1
ATOM 1982 C CA . ARG A 1 246 ? -16.141 6.594 -11.711 1 93.5 246 ARG A CA 1
ATOM 1983 C C . ARG A 1 246 ? -16.016 5.082 -11.523 1 93.5 246 ARG A C 1
ATOM 1985 O O . ARG A 1 246 ? -15.266 4.422 -12.242 1 93.5 246 ARG A O 1
ATOM 1992 N N . PHE A 1 247 ? -16.797 4.562 -10.578 1 94.94 247 PHE A N 1
ATOM 1993 C CA . PHE A 1 247 ? -16.781 3.123 -10.344 1 94.94 247 PHE A CA 1
ATOM 1994 C C . PHE A 1 247 ? -17.281 2.373 -11.57 1 94.94 247 PHE A C 1
ATOM 1996 O O . PHE A 1 247 ? -16.719 1.347 -11.961 1 94.94 247 PHE A O 1
ATOM 2003 N N . GLU A 1 248 ? -18.312 2.875 -12.18 1 95.19 248 GLU A N 1
ATOM 2004 C CA . GLU A 1 248 ? -18.891 2.232 -13.352 1 95.19 248 GLU A CA 1
ATOM 2005 C C . GLU A 1 248 ? -17.938 2.289 -14.547 1 95.19 248 GLU A C 1
ATOM 2007 O O . GLU A 1 248 ? -17.766 1.297 -15.258 1 95.19 248 GLU A O 1
ATOM 2012 N N . ARG A 1 249 ? -17.359 3.443 -14.727 1 93.5 249 ARG A N 1
ATOM 2013 C CA . ARG A 1 249 ? -16.406 3.588 -15.82 1 93.5 249 ARG A CA 1
ATOM 2014 C C . ARG A 1 249 ? -15.203 2.672 -15.617 1 93.5 249 ARG A C 1
ATOM 2016 O O . ARG A 1 249 ? -14.703 2.08 -16.578 1 93.5 249 ARG A O 1
ATOM 2023 N N . GLU A 1 250 ? -14.789 2.559 -14.438 1 92.25 250 GLU A N 1
ATOM 2024 C CA . GLU A 1 250 ? -13.672 1.673 -14.109 1 92.25 250 GLU A CA 1
ATOM 2025 C C . GLU A 1 250 ? -14.016 0.219 -14.422 1 92.25 250 GLU A C 1
ATOM 2027 O O . GLU A 1 250 ? -13.203 -0.502 -15 1 92.25 250 GLU A O 1
ATOM 2032 N N . LEU A 1 251 ? -15.234 -0.177 -14.07 1 94.31 251 LEU A N 1
ATOM 2033 C CA . LEU A 1 251 ? -15.656 -1.549 -14.336 1 94.31 251 LEU A CA 1
ATOM 2034 C C . LEU A 1 251 ? -15.672 -1.838 -15.836 1 94.31 251 LEU A C 1
ATOM 2036 O O . LEU A 1 251 ? -15.203 -2.893 -16.266 1 94.31 251 LEU A O 1
ATOM 2040 N N . LEU A 1 252 ? -16.109 -0.904 -16.594 1 93.75 252 LEU A N 1
ATOM 2041 C CA . LEU A 1 252 ? -16.219 -1.098 -18.031 1 93.75 252 LEU A CA 1
ATOM 2042 C C . LEU A 1 252 ? -14.852 -1.265 -18.672 1 93.75 252 LEU A C 1
ATOM 2044 O O . LEU A 1 252 ? -14.656 -2.145 -19.516 1 93.75 252 LEU A O 1
ATOM 2048 N N . VAL A 1 253 ? -13.938 -0.512 -18.219 1 92.12 253 VAL A N 1
ATOM 2049 C CA . VAL A 1 253 ? -12.602 -0.587 -18.812 1 92.12 253 VAL A CA 1
ATOM 2050 C C . VAL A 1 253 ? -11.898 -1.85 -18.312 1 92.12 253 VAL A C 1
ATOM 2052 O O . VAL A 1 253 ? -11.273 -2.566 -19.109 1 92.12 253 VAL A O 1
ATOM 2055 N N . ILE A 1 254 ? -12 -2.189 -17.062 1 91.75 254 ILE A N 1
ATOM 2056 C CA . ILE A 1 254 ? -11.32 -3.342 -16.484 1 91.75 254 ILE A CA 1
ATOM 2057 C C . ILE A 1 254 ? -11.898 -4.629 -17.062 1 91.75 254 ILE A C 1
ATOM 2059 O O . ILE A 1 254 ? -11.156 -5.543 -17.438 1 91.75 254 ILE A O 1
ATOM 2063 N N . ASP A 1 255 ? -13.18 -4.656 -17.172 1 92.19 255 ASP A N 1
ATOM 2064 C CA . ASP A 1 255 ? -13.836 -5.891 -17.594 1 92.19 255 ASP A CA 1
ATOM 2065 C C . ASP A 1 255 ? -13.734 -6.078 -19.109 1 92.19 255 ASP A C 1
ATOM 2067 O O . ASP A 1 255 ? -13.32 -7.137 -19.578 1 92.19 255 ASP A O 1
ATOM 2071 N N . TYR A 1 256 ? -13.938 -5.055 -19.844 1 93.12 256 TYR A N 1
ATOM 2072 C CA . TYR A 1 256 ? -14.141 -5.254 -21.281 1 93.12 256 TYR A CA 1
ATOM 2073 C C . TYR A 1 256 ? -12.891 -4.883 -22.062 1 93.12 256 TYR A C 1
ATOM 2075 O O . TYR A 1 256 ? -12.781 -5.188 -23.25 1 93.12 256 TYR A O 1
ATOM 2083 N N . ARG A 1 257 ? -11.938 -4.301 -21.469 1 90.5 257 ARG A N 1
ATOM 2084 C CA . ARG A 1 257 ? -10.688 -4.016 -22.172 1 90.5 257 ARG A CA 1
ATOM 2085 C C . ARG A 1 257 ? -9.547 -4.859 -21.625 1 90.5 257 ARG A C 1
ATOM 2087 O O . ARG A 1 257 ? -8.828 -5.52 -22.375 1 90.5 257 ARG A O 1
ATOM 2094 N N . ILE A 1 258 ? -9.477 -4.93 -20.359 1 91.06 258 ILE A N 1
ATOM 2095 C CA . ILE A 1 258 ? -8.336 -5.625 -19.766 1 91.06 258 ILE A CA 1
ATOM 2096 C C . ILE A 1 258 ? -8.664 -7.109 -19.609 1 91.06 258 ILE A C 1
ATOM 2098 O O . ILE A 1 258 ? -8.008 -7.969 -20.188 1 91.06 258 ILE A O 1
ATOM 2102 N N . HIS A 1 259 ? -9.75 -7.395 -18.891 1 92.44 259 HIS A N 1
ATOM 2103 C CA . HIS A 1 259 ? -10.094 -8.789 -18.641 1 92.44 259 HIS A CA 1
ATOM 2104 C C . HIS A 1 259 ? -10.438 -9.523 -19.922 1 92.44 259 HIS A C 1
ATOM 2106 O O . HIS A 1 259 ? -10 -10.656 -20.141 1 92.44 259 HIS A O 1
ATOM 2112 N N . LEU A 1 260 ? -11.125 -8.898 -20.75 1 94.31 260 LEU A N 1
ATOM 2113 C CA . LEU A 1 260 ? -11.43 -9.492 -22.047 1 94.31 260 LEU A CA 1
ATOM 2114 C C . LEU A 1 260 ? -10.156 -9.758 -22.844 1 94.31 260 LEU A C 1
ATOM 2116 O O . LEU A 1 260 ? -10.039 -10.797 -23.5 1 94.31 260 LEU A O 1
ATOM 2120 N N . GLY A 1 261 ? -9.227 -8.805 -22.766 1 92.88 261 GLY A N 1
ATOM 2121 C CA . GLY A 1 261 ? -7.945 -9.008 -23.422 1 92.88 261 GLY A CA 1
ATOM 2122 C C . GLY A 1 261 ? -7.199 -10.227 -22.906 1 92.88 261 GLY A C 1
ATOM 2123 O O . GLY A 1 261 ? -6.641 -10.992 -23.703 1 92.88 261 GLY A O 1
ATOM 2124 N N . TYR A 1 262 ? -7.238 -10.422 -21.656 1 90.75 262 TYR A N 1
ATOM 2125 C CA . TYR A 1 262 ? -6.566 -11.57 -21.078 1 90.75 262 TYR A CA 1
ATOM 2126 C C . TYR A 1 262 ? -7.281 -12.867 -21.438 1 90.75 262 TYR A C 1
ATOM 2128 O O . TYR A 1 262 ? -6.645 -13.898 -21.641 1 90.75 262 TYR A O 1
ATOM 2136 N N . VAL A 1 263 ? -8.586 -12.82 -21.516 1 94.06 263 VAL A N 1
ATOM 2137 C CA . VAL A 1 263 ? -9.352 -14 -21.891 1 94.06 263 VAL A CA 1
ATOM 2138 C C . VAL A 1 263 ? -9.062 -14.359 -23.344 1 94.06 263 VAL A C 1
ATOM 2140 O O . VAL A 1 263 ? -8.891 -15.539 -23.672 1 94.06 263 VAL A O 1
ATOM 2143 N N . GLN A 1 264 ? -8.961 -13.398 -24.188 1 94.88 264 GLN A N 1
ATOM 2144 C CA . GLN A 1 264 ? -8.617 -13.641 -25.594 1 94.88 264 GLN A CA 1
ATOM 2145 C C . GLN A 1 264 ? -7.211 -14.211 -25.719 1 94.88 264 GLN A C 1
ATOM 2147 O O . GLN A 1 264 ? -6.98 -15.125 -26.516 1 94.88 264 GLN A O 1
ATOM 2152 N N . LEU A 1 265 ? -6.336 -13.656 -24.969 1 92.69 265 LEU A N 1
ATOM 2153 C CA . LEU A 1 265 ? -4.973 -14.18 -24.984 1 92.69 265 LEU A CA 1
ATOM 2154 C C . LEU A 1 265 ? -4.941 -15.625 -24.484 1 92.69 265 LEU A C 1
ATOM 2156 O O . LEU A 1 265 ? -4.277 -16.469 -25.078 1 92.69 265 LEU A O 1
ATOM 2160 N N . SER A 1 266 ? -5.652 -15.867 -23.453 1 92.5 266 SER A N 1
ATOM 2161 C CA . SER A 1 266 ? -5.711 -17.219 -22.906 1 92.5 266 SER A CA 1
ATOM 2162 C C . SER A 1 266 ? -6.348 -18.188 -23.891 1 92.5 266 SER A C 1
ATOM 2164 O O . SER A 1 266 ? -5.93 -19.344 -23.984 1 92.5 266 SER A O 1
ATOM 2166 N N . THR A 1 267 ? -7.367 -17.719 -24.578 1 94.94 267 THR A N 1
ATOM 2167 C CA . THR A 1 267 ? -8.031 -18.531 -25.594 1 94.94 267 THR A CA 1
ATOM 2168 C C . THR A 1 267 ? -7.062 -18.906 -26.719 1 94.94 267 THR A C 1
ATOM 2170 O O . THR A 1 267 ? -6.945 -20.078 -27.078 1 94.94 267 THR A O 1
ATOM 2173 N N . LEU A 1 268 ? -6.367 -17.938 -27.125 1 94.69 268 LEU A N 1
ATOM 2174 C CA . LEU A 1 268 ? -5.41 -18.156 -28.203 1 94.69 268 LEU A CA 1
ATOM 2175 C C . LEU A 1 268 ? -4.281 -19.078 -27.734 1 94.69 268 LEU A C 1
ATOM 2177 O O . LEU A 1 268 ? -3.918 -20.016 -28.438 1 94.69 268 LEU A O 1
ATOM 2181 N N . ARG A 1 269 ? -3.742 -18.797 -26.656 1 93.31 269 ARG A N 1
ATOM 2182 C CA . ARG A 1 269 ? -2.639 -19.578 -26.109 1 93.31 269 ARG A CA 1
ATOM 2183 C C . ARG A 1 269 ? -3.059 -21.031 -25.875 1 93.31 269 ARG A C 1
ATOM 2185 O O . ARG A 1 269 ? -2.35 -21.953 -26.266 1 93.31 269 ARG A O 1
ATOM 2192 N N . ALA A 1 270 ? -4.223 -21.203 -25.234 1 93.88 270 ALA A N 1
ATOM 2193 C CA . ALA A 1 270 ? -4.703 -22.547 -24.938 1 93.88 270 ALA A CA 1
ATOM 2194 C C . ALA A 1 270 ? -4.949 -23.344 -26.219 1 93.88 270 ALA A C 1
ATOM 2196 O O . ALA A 1 270 ? -4.59 -24.516 -26.312 1 93.88 270 ALA A O 1
ATOM 2197 N N . THR A 1 271 ? -5.512 -22.672 -27.234 1 96.12 271 THR A N 1
ATOM 2198 C CA . THR A 1 271 ? -5.809 -23.328 -28.5 1 96.12 271 THR A CA 1
ATOM 2199 C C . THR A 1 271 ? -4.523 -23.75 -29.203 1 96.12 271 THR A C 1
ATOM 2201 O O . THR A 1 271 ? -4.41 -24.891 -29.688 1 96.12 271 THR A O 1
ATOM 2204 N N . LEU A 1 272 ? -3.562 -22.906 -29.203 1 96.62 272 LEU A N 1
ATOM 2205 C CA . LEU A 1 272 ? -2.311 -23.203 -29.891 1 96.62 272 LEU A CA 1
ATOM 2206 C C . LEU A 1 272 ? -1.531 -24.281 -29.141 1 96.62 272 LEU A C 1
ATOM 2208 O O . LEU A 1 272 ? -0.922 -25.156 -29.781 1 96.62 272 LEU A O 1
ATOM 2212 N N . VAL A 1 273 ? -1.562 -24.219 -27.875 1 96.12 273 VAL A N 1
ATOM 2213 C CA . VAL A 1 273 ? -0.854 -25.203 -27.078 1 96.12 273 VAL A CA 1
ATOM 2214 C C . VAL A 1 273 ? -1.484 -26.578 -27.297 1 96.12 273 VAL A C 1
ATOM 2216 O O . VAL A 1 273 ? -0.784 -27.562 -27.594 1 96.12 273 VAL A O 1
ATOM 2219 N N . GLN A 1 274 ? -2.811 -26.672 -27.219 1 96.38 274 GLN A N 1
ATOM 2220 C CA . GLN A 1 274 ? -3.49 -27.953 -27.359 1 96.38 274 GLN A CA 1
ATOM 2221 C C . GLN A 1 274 ? -3.373 -28.484 -28.781 1 96.38 274 GLN A C 1
ATOM 2223 O O . GLN A 1 274 ? -3.219 -29.688 -29 1 96.38 274 GLN A O 1
ATOM 2228 N N . ALA A 1 275 ? -3.449 -27.594 -29.719 1 97.19 275 ALA A N 1
ATOM 2229 C CA . ALA A 1 275 ? -3.262 -28 -31.109 1 97.19 275 ALA A CA 1
ATOM 2230 C C . ALA A 1 275 ? -1.859 -28.562 -31.328 1 97.19 275 ALA A C 1
ATOM 2232 O O . ALA A 1 275 ? -1.686 -29.562 -32.031 1 97.19 275 ALA A O 1
ATOM 2233 N N . SER A 1 276 ? -0.931 -27.891 -30.75 1 97.19 276 SER A N 1
ATOM 2234 C CA . SER A 1 276 ? 0.447 -28.344 -30.891 1 97.19 276 SER A CA 1
ATOM 2235 C C . SER A 1 276 ? 0.664 -29.688 -30.203 1 97.19 276 SER A C 1
ATOM 2237 O O . SER A 1 276 ? 1.337 -30.562 -30.734 1 97.19 276 SER A O 1
ATOM 2239 N N . MET A 1 277 ? 0.137 -29.844 -29.031 1 96.06 277 MET A N 1
ATOM 2240 C CA . MET A 1 277 ? 0.258 -31.094 -28.297 1 96.06 277 MET A CA 1
ATOM 2241 C C . MET A 1 277 ? -0.403 -32.25 -29.062 1 96.06 277 MET A C 1
ATOM 2243 O O . MET A 1 277 ? 0.124 -33.344 -29.109 1 96.06 277 MET A O 1
ATOM 2247 N N . PHE A 1 278 ? -1.556 -31.938 -29.609 1 96.94 278 PHE A N 1
ATOM 2248 C CA . PHE A 1 278 ? -2.236 -32.938 -30.438 1 96.94 278 PHE A CA 1
ATOM 2249 C C . PHE A 1 278 ? -1.404 -33.281 -31.672 1 96.94 278 PHE A C 1
ATOM 2251 O O . PHE A 1 278 ? -1.356 -34.438 -32.094 1 96.94 278 PHE A O 1
ATOM 2258 N N . GLY A 1 279 ? -0.819 -32.25 -32.25 1 96.69 279 GLY A N 1
ATOM 2259 C CA . GLY A 1 279 ? 0.076 -32.5 -33.375 1 96.69 279 GLY A CA 1
ATOM 2260 C C . GLY A 1 279 ? 1.243 -33.406 -33.031 1 96.69 279 GLY A C 1
ATOM 2261 O O . GLY A 1 279 ? 1.586 -34.312 -33.781 1 96.69 279 GLY A O 1
ATOM 2262 N N . VAL A 1 280 ? 1.832 -33.188 -31.859 1 96.25 280 VAL A N 1
ATOM 2263 C CA . VAL A 1 280 ? 2.938 -34.031 -31.391 1 96.25 280 VAL A CA 1
ATOM 2264 C C . VAL A 1 280 ? 2.449 -35.469 -31.172 1 96.25 280 VAL A C 1
ATOM 2266 O O . VAL A 1 280 ? 3.141 -36.406 -31.531 1 96.25 280 VAL A O 1
ATOM 2269 N N . LEU A 1 281 ? 1.278 -35.594 -30.594 1 96.31 281 LEU A N 1
ATOM 2270 C CA . LEU A 1 281 ? 0.69 -36.906 -30.391 1 96.31 281 LEU A CA 1
ATOM 2271 C C . LEU A 1 281 ? 0.484 -37.625 -31.719 1 96.31 281 LEU A C 1
ATOM 2273 O O . LEU A 1 281 ? 0.858 -38.781 -31.875 1 96.31 281 LEU A O 1
ATOM 2277 N N . GLY A 1 282 ? -0.101 -36.906 -32.719 1 96.06 282 GLY A N 1
ATOM 2278 C CA . GLY A 1 282 ? -0.338 -37.5 -34.031 1 96.06 282 GLY A CA 1
ATOM 2279 C C . GLY A 1 282 ? 0.936 -37.938 -34.719 1 96.06 282 GLY A C 1
ATOM 2280 O O . GLY A 1 282 ? 1.005 -39.031 -35.281 1 96.06 282 GLY A O 1
ATOM 2281 N N . PHE A 1 283 ? 1.899 -37.125 -34.625 1 96.12 283 PHE A N 1
ATOM 2282 C CA . PHE A 1 283 ? 3.172 -37.438 -35.281 1 96.12 283 PHE A CA 1
ATOM 2283 C C . PHE A 1 283 ? 3.869 -38.594 -34.562 1 96.12 283 PHE A C 1
ATOM 2285 O O . PHE A 1 283 ? 4.453 -39.469 -35.219 1 96.12 283 PHE A O 1
ATOM 2292 N N . THR A 1 284 ? 3.875 -38.531 -33.281 1 95.81 284 THR A N 1
ATOM 2293 C CA . THR A 1 284 ? 4.508 -39.625 -32.531 1 95.81 284 THR A CA 1
ATOM 2294 C C . THR A 1 284 ? 3.797 -40.938 -32.781 1 95.81 284 THR A C 1
ATOM 2296 O O . THR A 1 284 ? 4.441 -42 -32.875 1 95.81 284 THR A O 1
ATOM 2299 N N . LEU A 1 285 ? 2.496 -40.906 -32.875 1 95.94 285 LEU A N 1
ATOM 2300 C CA . LEU A 1 285 ? 1.717 -42.094 -33.156 1 95.94 285 LEU A CA 1
ATOM 2301 C C . LEU A 1 285 ? 2.055 -42.625 -34.562 1 95.94 285 LEU A C 1
ATOM 2303 O O . LEU A 1 285 ? 2.209 -43.844 -34.719 1 95.94 285 LEU A O 1
ATOM 2307 N N . TRP A 1 286 ? 2.16 -41.781 -35.5 1 94.81 286 TRP A N 1
ATOM 2308 C CA . TRP A 1 286 ? 2.496 -42.156 -36.875 1 94.81 286 TRP A CA 1
ATOM 2309 C C . TRP A 1 286 ? 3.859 -42.844 -36.938 1 94.81 286 TRP A C 1
ATOM 2311 O O . TRP A 1 286 ? 4.012 -43.875 -37.594 1 94.81 286 TRP A O 1
ATOM 2321 N N . GLU A 1 287 ? 4.797 -42.312 -36.25 1 94.69 287 GLU A N 1
ATOM 2322 C CA . GLU A 1 287 ? 6.145 -42.875 -36.219 1 94.69 287 GLU A CA 1
ATOM 2323 C C . GLU A 1 287 ? 6.18 -44.219 -35.469 1 94.69 287 GLU A C 1
ATOM 2325 O O . GLU A 1 287 ? 6.969 -45.094 -35.812 1 94.69 287 GLU A O 1
ATOM 2330 N N . THR A 1 288 ? 5.363 -44.344 -34.5 1 93.69 288 THR A N 1
ATOM 2331 C CA . THR A 1 288 ? 5.301 -45.594 -33.75 1 93.69 288 THR A CA 1
ATOM 2332 C C . THR A 1 288 ? 4.676 -46.688 -34.625 1 93.69 288 THR A C 1
ATOM 2334 O O . THR A 1 288 ? 5.156 -47.844 -34.625 1 93.69 288 THR A O 1
ATOM 2337 N N . LEU A 1 289 ? 3.648 -46.406 -35.375 1 92.81 289 LEU A N 1
ATOM 2338 C CA . LEU A 1 289 ? 2.988 -47.375 -36.25 1 92.81 289 LEU A CA 1
ATOM 2339 C C . LEU A 1 289 ? 3.918 -47.812 -37.406 1 92.81 289 LEU A C 1
ATOM 2341 O O . LEU A 1 289 ? 3.857 -48.938 -37.844 1 92.81 289 LEU A O 1
ATOM 2345 N N . ALA A 1 290 ? 4.738 -46.906 -37.75 1 93.06 290 ALA A N 1
ATOM 2346 C CA . ALA A 1 290 ? 5.695 -47.188 -38.844 1 93.06 290 ALA A CA 1
ATOM 2347 C C . ALA A 1 290 ? 6.879 -48 -38.281 1 93.06 290 ALA A C 1
ATOM 2349 O O . ALA A 1 290 ? 7.73 -48.438 -39.062 1 93.06 290 ALA A O 1
ATOM 2350 N N . GLY A 1 291 ? 7.02 -48.125 -37 1 89.94 291 GLY A N 1
ATOM 2351 C CA . GLY A 1 291 ? 8.062 -48.938 -36.406 1 89.94 291 GLY A CA 1
ATOM 2352 C C . GLY A 1 291 ? 9.359 -48.156 -36.188 1 89.94 291 GLY A C 1
ATOM 2353 O O . GLY A 1 291 ? 10.398 -48.781 -35.906 1 89.94 291 GLY A O 1
ATOM 2354 N N . ARG A 1 292 ? 9.32 -46.875 -36.25 1 91.5 292 ARG A N 1
ATOM 2355 C CA . ARG A 1 292 ? 10.531 -46.094 -36.156 1 91.5 292 ARG A CA 1
ATOM 2356 C C . ARG A 1 292 ? 10.805 -45.688 -34.719 1 91.5 292 ARG A C 1
ATOM 2358 O O . ARG A 1 292 ? 11.938 -45.375 -34.344 1 91.5 292 ARG A O 1
ATOM 2365 N N . ILE A 1 293 ? 9.773 -45.594 -33.906 1 92.12 293 ILE A N 1
ATOM 2366 C CA . ILE A 1 293 ? 9.906 -45.25 -32.5 1 92.12 293 ILE A CA 1
ATOM 2367 C C . ILE A 1 293 ? 9.281 -46.344 -31.641 1 92.12 293 ILE A C 1
ATOM 2369 O O . ILE A 1 293 ? 8.25 -46.938 -32 1 92.12 293 ILE A O 1
ATOM 2373 N N . SER A 1 294 ? 9.977 -46.594 -30.594 1 93.81 294 SER A N 1
ATOM 2374 C CA . SER A 1 294 ? 9.461 -47.625 -29.688 1 93.81 294 SER A CA 1
ATOM 2375 C C . SER A 1 294 ? 8.273 -47.125 -28.891 1 93.81 294 SER A C 1
ATOM 2377 O O . SER A 1 294 ? 7.969 -45.906 -28.906 1 93.81 294 SER A O 1
ATOM 2379 N N . LEU A 1 295 ? 7.566 -48.031 -28.219 1 93.62 295 LEU A N 1
ATOM 2380 C CA . LEU A 1 295 ? 6.449 -47.656 -27.359 1 93.62 295 LEU A CA 1
ATOM 2381 C C . LEU A 1 295 ? 6.922 -46.781 -26.203 1 93.62 295 LEU A C 1
ATOM 2383 O O . LEU A 1 295 ? 6.219 -45.844 -25.781 1 93.62 295 LEU A O 1
ATOM 2387 N N . GLY A 1 296 ? 8.078 -47.125 -25.734 1 93.94 296 GLY A N 1
ATOM 2388 C CA . GLY A 1 296 ? 8.664 -46.312 -24.672 1 93.94 296 GLY A CA 1
ATOM 2389 C C . GLY A 1 296 ? 8.945 -44.906 -25.094 1 93.94 296 GLY A C 1
ATOM 2390 O O . GLY A 1 296 ? 8.656 -43.938 -24.344 1 93.94 296 GLY A O 1
ATOM 2391 N N . HIS A 1 297 ? 9.5 -44.781 -26.266 1 95.44 297 HIS A N 1
ATOM 2392 C CA . HIS A 1 297 ? 9.789 -43.438 -26.797 1 95.44 297 HIS A CA 1
ATOM 2393 C C . HIS A 1 297 ? 8.5 -42.688 -27.078 1 95.44 297 HIS A C 1
ATOM 2395 O O . HIS A 1 297 ? 8.477 -41.438 -27 1 95.44 297 HIS A O 1
ATOM 2401 N N . PHE A 1 298 ? 7.426 -43.375 -27.406 1 95.56 298 PHE A N 1
ATOM 2402 C CA . PHE A 1 298 ? 6.117 -42.781 -27.594 1 95.56 298 PHE A CA 1
ATOM 2403 C C . PHE A 1 298 ? 5.645 -42.062 -26.328 1 95.56 298 PHE A C 1
ATOM 2405 O O . PHE A 1 298 ? 5.297 -40.906 -26.344 1 95.56 298 PHE A O 1
ATOM 2412 N N . VAL A 1 299 ? 5.73 -42.75 -25.219 1 94.69 299 VAL A N 1
ATOM 2413 C CA . VAL A 1 299 ? 5.258 -42.219 -23.938 1 94.69 299 VAL A CA 1
ATOM 2414 C C . VAL A 1 299 ? 6.195 -41.125 -23.453 1 94.69 299 VAL A C 1
ATOM 2416 O O . VAL A 1 299 ? 5.746 -40.094 -22.938 1 94.69 299 VAL A O 1
ATOM 2419 N N . THR A 1 300 ? 7.457 -41.344 -23.609 1 95.75 300 THR A N 1
ATOM 2420 C CA . THR A 1 300 ? 8.43 -40.344 -23.188 1 95.75 300 THR A CA 1
ATOM 2421 C C . THR A 1 300 ? 8.195 -39.031 -23.938 1 95.75 300 THR A C 1
ATOM 2423 O O . THR A 1 300 ? 8.125 -37.969 -23.312 1 95.75 300 THR A O 1
ATOM 2426 N N . THR A 1 301 ? 8.062 -39.062 -25.25 1 96.25 301 THR A N 1
ATOM 2427 C CA . THR A 1 301 ? 7.883 -37.875 -26.062 1 96.25 301 THR A CA 1
ATOM 2428 C C . THR A 1 301 ? 6.602 -37.156 -25.688 1 96.25 301 THR A C 1
ATOM 2430 O O . THR A 1 301 ? 6.594 -35.938 -25.547 1 96.25 301 THR A O 1
ATOM 2433 N N . LEU A 1 302 ? 5.578 -37.906 -25.406 1 94.94 302 LEU A N 1
ATOM 2434 C CA . LEU A 1 302 ? 4.309 -37.281 -25.031 1 94.94 302 LEU A CA 1
ATOM 2435 C C . LEU A 1 302 ? 4.41 -36.594 -23.672 1 94.94 302 LEU A C 1
ATOM 2437 O O . LEU A 1 302 ? 3.918 -35.5 -23.5 1 94.94 302 LEU A O 1
ATOM 2441 N N . THR A 1 303 ? 5.07 -37.281 -22.812 1 94 303 THR A N 1
ATOM 2442 C CA . THR A 1 303 ? 5.168 -36.781 -21.438 1 94 303 THR A CA 1
ATOM 2443 C C . THR A 1 303 ? 6.051 -35.531 -21.391 1 94 303 THR A C 1
ATOM 2445 O O . THR A 1 303 ? 5.66 -34.5 -20.812 1 94 303 THR A O 1
ATOM 2448 N N . VAL A 1 304 ? 7.172 -35.531 -21.984 1 95.81 304 VAL A N 1
ATOM 2449 C CA . VAL A 1 304 ? 8.102 -34.438 -21.906 1 95.81 304 VAL A CA 1
ATOM 2450 C C . VAL A 1 304 ? 7.555 -33.25 -22.688 1 95.81 304 VAL A C 1
ATOM 2452 O O . VAL A 1 304 ? 7.738 -32.094 -22.297 1 95.81 304 VAL A O 1
ATOM 2455 N N . SER A 1 305 ? 6.934 -33.5 -23.812 1 95.69 305 SER A N 1
ATOM 2456 C CA . SER A 1 305 ? 6.32 -32.406 -24.562 1 95.69 305 SER A CA 1
ATOM 2457 C C . SER A 1 305 ? 5.234 -31.734 -23.75 1 95.69 305 SER A C 1
ATOM 2459 O O . SER A 1 305 ? 5.133 -30.5 -23.75 1 95.69 305 SER A O 1
ATOM 2461 N N . SER A 1 306 ? 4.438 -32.531 -23.109 1 93.62 306 SER A N 1
ATOM 2462 C CA . SER A 1 306 ? 3.396 -31.969 -22.25 1 93.62 306 SER A CA 1
ATOM 2463 C C . SER A 1 306 ? 3.998 -31.125 -21.141 1 93.62 306 SER A C 1
ATOM 2465 O O . SER A 1 306 ? 3.465 -30.062 -20.797 1 93.62 306 SER A O 1
ATOM 2467 N N . MET A 1 307 ? 5.09 -31.562 -20.562 1 93.38 307 MET A N 1
ATOM 2468 C CA . MET A 1 307 ? 5.797 -30.797 -19.531 1 93.38 307 MET A CA 1
ATOM 2469 C C . MET A 1 307 ? 6.27 -29.453 -20.062 1 93.38 307 MET A C 1
ATOM 2471 O O . MET A 1 307 ? 6.16 -28.438 -19.375 1 93.38 307 MET A O 1
ATOM 2475 N N . ALA A 1 308 ? 6.719 -29.406 -21.266 1 95.62 308 ALA A N 1
ATOM 2476 C CA . ALA A 1 308 ? 7.23 -28.172 -21.859 1 95.62 308 ALA A CA 1
ATOM 2477 C C . ALA A 1 308 ? 6.098 -27.188 -22.125 1 95.62 308 ALA A C 1
ATOM 2479 O O . ALA A 1 308 ? 6.203 -26 -21.781 1 95.62 308 ALA A O 1
ATOM 2480 N N . TYR A 1 309 ? 5.047 -27.672 -22.734 1 94.88 309 TYR A N 1
ATOM 2481 C CA . TYR A 1 309 ? 3.941 -26.797 -23.094 1 94.88 309 TYR A CA 1
ATOM 2482 C C . TYR A 1 309 ? 3.248 -26.25 -21.859 1 94.88 309 TYR A C 1
ATOM 2484 O O . TYR A 1 309 ? 2.715 -25.125 -21.875 1 94.88 309 TYR A O 1
ATOM 2492 N N . SER A 1 310 ? 3.312 -26.984 -20.797 1 91.38 310 SER A N 1
ATOM 2493 C CA . SER A 1 310 ? 2.705 -26.531 -19.562 1 91.38 310 SER A CA 1
ATOM 2494 C C . SER A 1 310 ? 3.48 -25.359 -18.969 1 91.38 310 SER A C 1
ATOM 2496 O O . SER A 1 310 ? 2.971 -24.641 -18.094 1 91.38 310 SER A O 1
ATOM 2498 N N . GLU A 1 311 ? 4.707 -25.125 -19.375 1 93.31 311 GLU A N 1
ATOM 2499 C CA . GLU A 1 311 ? 5.547 -24.047 -18.844 1 93.31 311 GLU A CA 1
ATOM 2500 C C . GLU A 1 311 ? 5.254 -22.734 -19.562 1 93.31 311 GLU A C 1
ATOM 2502 O O . GLU A 1 311 ? 5.691 -21.672 -19.109 1 93.31 311 GLU A O 1
ATOM 2507 N N . VAL A 1 312 ? 4.473 -22.781 -20.609 1 91.75 312 VAL A N 1
ATOM 2508 C CA . VAL A 1 312 ? 4.215 -21.578 -21.406 1 91.75 312 VAL A CA 1
ATOM 2509 C C . VAL A 1 312 ? 3.504 -20.531 -20.562 1 91.75 312 VAL A C 1
ATOM 2511 O O . VAL A 1 312 ? 3.914 -19.375 -20.531 1 91.75 312 VAL A O 1
ATOM 2514 N N . SER A 1 313 ? 2.529 -20.953 -19.875 1 87.56 313 SER A N 1
ATOM 2515 C CA . SER A 1 313 ? 1.737 -20.016 -19.078 1 87.56 313 SER A CA 1
ATOM 2516 C C . SER A 1 313 ? 2.547 -19.453 -17.922 1 87.56 313 SER A C 1
ATOM 2518 O O . SER A 1 313 ? 2.625 -18.234 -17.75 1 87.56 313 SER A O 1
ATOM 2520 N N . PRO A 1 314 ? 3.234 -20.281 -17.172 1 88.44 314 PRO A N 1
ATOM 2521 C CA . PRO A 1 314 ? 4.059 -19.75 -16.094 1 88.44 314 PRO A CA 1
ATOM 2522 C C . PRO A 1 314 ? 5.133 -18.781 -16.578 1 88.44 314 PRO A C 1
ATOM 2524 O O . PRO A 1 314 ? 5.406 -17.781 -15.93 1 88.44 314 PRO A O 1
ATOM 2527 N N . ILE A 1 315 ? 5.707 -19.109 -17.688 1 91.44 315 ILE A N 1
ATOM 2528 C CA . ILE A 1 315 ? 6.727 -18.234 -18.234 1 91.44 315 ILE A CA 1
ATOM 2529 C C . ILE A 1 315 ? 6.105 -16.875 -18.594 1 91.44 315 ILE A C 1
ATOM 2531 O O . ILE A 1 315 ? 6.676 -15.828 -18.297 1 91.44 315 ILE A O 1
ATOM 2535 N N . GLY A 1 316 ? 4.941 -16.938 -19.156 1 86.69 316 GLY A N 1
ATOM 2536 C CA . GLY A 1 316 ? 4.23 -15.703 -19.469 1 86.69 316 GLY A CA 1
ATOM 2537 C C . GLY A 1 316 ? 3.855 -14.898 -18.25 1 86.69 316 GLY A C 1
ATOM 2538 O O . GLY A 1 316 ? 3.986 -13.672 -18.234 1 86.69 316 GLY A O 1
ATOM 2539 N N . GLU A 1 317 ? 3.445 -15.602 -17.234 1 86.31 317 GLU A N 1
ATOM 2540 C CA . GLU A 1 317 ? 3.055 -14.938 -16 1 86.31 317 GLU A CA 1
ATOM 2541 C C . GLU A 1 317 ? 4.25 -14.266 -15.336 1 86.31 317 GLU A C 1
ATOM 2543 O O . GLU A 1 317 ? 4.137 -13.148 -14.82 1 86.31 317 GLU A O 1
ATOM 2548 N N . LEU A 1 318 ? 5.352 -14.93 -15.32 1 89.31 318 LEU A N 1
ATOM 2549 C CA . LEU A 1 318 ? 6.559 -14.367 -14.727 1 89.31 318 LEU A CA 1
ATOM 2550 C C . LEU A 1 318 ? 7.012 -13.133 -15.5 1 89.31 318 LEU A C 1
ATOM 2552 O O . LEU A 1 318 ? 7.449 -12.141 -14.898 1 89.31 318 LEU A O 1
ATOM 2556 N N . ALA A 1 319 ? 6.82 -13.203 -16.766 1 85.06 319 ALA A N 1
ATOM 2557 C CA . ALA A 1 319 ? 7.16 -12.055 -17.594 1 85.06 319 ALA A CA 1
ATOM 2558 C C . ALA A 1 319 ? 6.242 -10.867 -17.281 1 85.06 319 ALA A C 1
ATOM 2560 O O . ALA A 1 319 ? 6.691 -9.719 -17.266 1 85.06 319 ALA A O 1
ATOM 2561 N N . GLU A 1 320 ? 5.074 -11.195 -17.078 1 83.69 320 GLU A N 1
ATOM 2562 C CA . GLU A 1 320 ? 4.102 -10.156 -16.75 1 83.69 320 GLU A CA 1
ATOM 2563 C C . GLU A 1 320 ? 4.43 -9.492 -15.414 1 83.69 320 GLU A C 1
ATOM 2565 O O . GLU A 1 320 ? 4.402 -8.266 -15.297 1 83.69 320 GLU A O 1
ATOM 2570 N N . VAL A 1 321 ? 4.707 -10.266 -14.492 1 86.31 321 VAL A N 1
ATOM 2571 C CA . VAL A 1 321 ? 5.012 -9.766 -13.156 1 86.31 321 VAL A CA 1
ATOM 2572 C C . VAL A 1 321 ? 6.262 -8.891 -13.203 1 86.31 321 VAL A C 1
ATOM 2574 O O . VAL A 1 321 ? 6.309 -7.824 -12.586 1 86.31 321 VAL A O 1
ATOM 2577 N N . PHE A 1 322 ? 7.199 -9.305 -13.945 1 87.19 322 PHE A N 1
ATOM 2578 C CA . PHE A 1 322 ? 8.43 -8.531 -14.078 1 87.19 322 PHE A CA 1
ATOM 2579 C C . PHE A 1 322 ? 8.148 -7.176 -14.727 1 87.19 322 PHE A C 1
ATOM 2581 O O . PHE A 1 322 ? 8.656 -6.148 -14.273 1 87.19 322 PHE A O 1
ATOM 2588 N N . ALA A 1 323 ? 7.359 -7.207 -15.711 1 83.19 323 ALA A N 1
ATOM 2589 C CA . ALA A 1 323 ? 7.055 -5.973 -16.438 1 83.19 323 ALA A CA 1
ATOM 2590 C C . ALA A 1 323 ? 6.352 -4.969 -15.523 1 83.19 323 ALA A C 1
ATOM 2592 O O . ALA A 1 323 ? 6.613 -3.768 -15.594 1 83.19 323 ALA A O 1
ATOM 2593 N N . ARG A 1 324 ? 5.613 -5.488 -14.672 1 82.31 324 ARG A N 1
ATOM 2594 C CA . ARG A 1 324 ? 4.852 -4.633 -13.766 1 82.31 324 ARG A CA 1
ATOM 2595 C C . ARG A 1 324 ? 5.754 -4.023 -12.703 1 82.31 324 ARG A C 1
ATOM 2597 O O . ARG A 1 324 ? 5.484 -2.926 -12.203 1 82.31 324 ARG A O 1
ATOM 2604 N N . ARG A 1 325 ? 6.777 -4.738 -12.352 1 87.81 325 ARG A N 1
ATOM 2605 C CA . ARG A 1 325 ? 7.637 -4.312 -11.258 1 87.81 325 ARG A CA 1
ATOM 2606 C C . ARG A 1 325 ? 8.805 -3.479 -11.766 1 87.81 325 ARG A C 1
ATOM 2608 O O . ARG A 1 325 ? 9.422 -2.73 -11.008 1 87.81 325 ARG A O 1
ATOM 2615 N N . TYR A 1 326 ? 8.992 -3.506 -13.078 1 88.75 326 TYR A N 1
ATOM 2616 C CA . TYR A 1 326 ? 10.188 -2.943 -13.68 1 88.75 326 TYR A CA 1
ATOM 2617 C C . TYR A 1 326 ? 10.258 -1.436 -13.469 1 88.75 326 TYR A C 1
ATOM 2619 O O . TYR A 1 326 ? 11.305 -0.9 -13.102 1 88.75 326 TYR A O 1
ATOM 2627 N N . ALA A 1 327 ? 9.211 -0.739 -13.617 1 84.44 327 ALA A N 1
ATOM 2628 C CA . ALA A 1 327 ? 9.195 0.716 -13.5 1 84.44 327 ALA A CA 1
ATOM 2629 C C . ALA A 1 327 ? 9.586 1.16 -12.094 1 84.44 327 ALA A C 1
ATOM 2631 O O . ALA A 1 327 ? 10.359 2.111 -11.93 1 84.44 327 ALA A O 1
ATOM 2632 N N . SER A 1 328 ? 9.062 0.478 -11.109 1 88.31 328 SER A N 1
ATOM 2633 C CA . SER A 1 328 ? 9.367 0.821 -9.727 1 88.31 328 SER A CA 1
ATOM 2634 C C . SER A 1 328 ? 10.836 0.551 -9.406 1 88.31 328 SER A C 1
ATOM 2636 O O . SER A 1 328 ? 11.453 1.295 -8.641 1 88.31 328 SER A O 1
ATOM 2638 N N . MET A 1 329 ? 11.344 -0.51 -9.992 1 93.44 329 MET A N 1
ATOM 2639 C CA . MET A 1 329 ? 12.75 -0.841 -9.766 1 93.44 329 MET A CA 1
ATOM 2640 C C . MET A 1 329 ? 13.664 0.224 -10.359 1 93.44 329 MET A C 1
ATOM 2642 O O . MET A 1 329 ? 14.633 0.64 -9.727 1 93.44 329 MET A O 1
ATOM 2646 N N . ILE A 1 330 ? 13.289 0.715 -11.5 1 92 330 ILE A N 1
ATOM 2647 C CA . ILE A 1 330 ? 14.094 1.73 -12.172 1 92 330 ILE A CA 1
ATOM 2648 C C . ILE A 1 330 ? 14.008 3.047 -11.406 1 92 330 ILE A C 1
ATOM 2650 O O . ILE A 1 330 ? 15.016 3.736 -11.234 1 92 330 ILE A O 1
ATOM 2654 N N . ARG A 1 331 ? 12.859 3.385 -10.938 1 89.75 331 ARG A N 1
ATOM 2655 C CA . ARG A 1 331 ? 12.688 4.602 -10.156 1 89.75 331 ARG A CA 1
ATOM 2656 C C . ARG A 1 331 ? 13.555 4.574 -8.898 1 89.75 331 ARG A C 1
ATOM 2658 O O . ARG A 1 331 ? 14.094 5.602 -8.492 1 89.75 331 ARG A O 1
ATOM 2665 N N . PHE A 1 332 ? 13.617 3.49 -8.32 1 94 332 PHE A N 1
ATOM 2666 C CA . PHE A 1 332 ? 14.461 3.338 -7.141 1 94 332 PHE A CA 1
ATOM 2667 C C . PHE A 1 332 ? 15.914 3.641 -7.469 1 94 332 PHE A C 1
ATOM 2669 O O . PHE A 1 332 ? 16.594 4.348 -6.719 1 94 332 PHE A O 1
ATOM 2676 N N . HIS A 1 333 ? 16.344 3.096 -8.586 1 94 333 HIS A N 1
ATOM 2677 C CA . HIS A 1 333 ? 17.719 3.314 -8.969 1 94 333 HIS A CA 1
ATOM 2678 C C . HIS A 1 333 ? 17.969 4.77 -9.359 1 94 333 HIS A C 1
ATOM 2680 O O . HIS A 1 333 ? 19.047 5.309 -9.125 1 94 333 HIS A O 1
ATOM 2686 N N . GLU A 1 334 ? 16.984 5.375 -9.914 1 91.88 334 GLU A N 1
ATOM 2687 C CA . GLU A 1 334 ? 17.078 6.801 -10.211 1 91.88 334 GLU A CA 1
ATOM 2688 C C . GLU A 1 334 ? 17.188 7.625 -8.93 1 91.88 334 GLU A C 1
ATOM 2690 O O . GLU A 1 334 ? 17.953 8.586 -8.867 1 91.88 334 GLU A O 1
ATOM 2695 N N . PHE A 1 335 ? 16.469 7.211 -7.984 1 92.31 335 PHE A N 1
ATOM 2696 C CA . PHE A 1 335 ? 16.547 7.855 -6.676 1 92.31 335 PHE A CA 1
ATOM 2697 C C . PHE A 1 335 ? 17.938 7.684 -6.066 1 92.31 335 PHE A C 1
ATOM 2699 O O . PHE A 1 335 ? 18.516 8.641 -5.547 1 92.31 335 PHE A O 1
ATOM 2706 N N . MET A 1 336 ? 18.469 6.504 -6.121 1 92.81 336 MET A N 1
ATOM 2707 C CA . MET A 1 336 ? 19.781 6.207 -5.535 1 92.81 336 MET A CA 1
ATOM 2708 C C . MET A 1 336 ? 20.891 6.969 -6.254 1 92.81 336 MET A C 1
ATOM 2710 O O . MET A 1 336 ? 21.953 7.207 -5.684 1 92.81 336 MET A O 1
ATOM 2714 N N . ALA A 1 337 ? 20.562 7.41 -7.441 1 91.12 337 ALA A N 1
ATOM 2715 C CA . ALA A 1 337 ? 21.578 8.117 -8.227 1 91.12 337 ALA A CA 1
ATOM 2716 C C . ALA A 1 337 ? 21.5 9.617 -8 1 91.12 337 ALA A C 1
ATOM 2718 O O . ALA A 1 337 ? 22.344 10.375 -8.484 1 91.12 337 ALA A O 1
ATOM 2719 N N . THR A 1 338 ? 20.547 10.031 -7.234 1 88.94 338 THR A N 1
ATOM 2720 C CA . THR A 1 338 ? 20.422 11.461 -6.945 1 88.94 338 THR A CA 1
ATOM 2721 C C . THR A 1 338 ? 21.672 11.969 -6.223 1 88.94 338 THR A C 1
ATOM 2723 O O . THR A 1 338 ? 22.219 11.289 -5.352 1 88.94 338 THR A O 1
ATOM 2726 N N . PRO A 1 339 ? 22.047 13.133 -6.582 1 86.31 339 PRO A N 1
ATOM 2727 C CA . PRO A 1 339 ? 23.266 13.672 -5.961 1 86.31 339 PRO A CA 1
ATOM 2728 C C . PRO A 1 339 ? 23.062 13.992 -4.48 1 86.31 339 PRO A C 1
ATOM 2730 O O . PRO A 1 339 ? 22 14.445 -4.078 1 86.31 339 PRO A O 1
ATOM 2733 N N . GLU A 1 340 ? 24.125 13.695 -3.795 1 84.75 340 GLU A N 1
ATOM 2734 C CA . GLU A 1 340 ? 24.125 13.961 -2.359 1 84.75 340 GLU A CA 1
ATOM 2735 C C . GLU A 1 340 ? 24.531 15.406 -2.064 1 84.75 340 GLU A C 1
ATOM 2737 O O . GLU A 1 340 ? 25.031 16.109 -2.941 1 84.75 340 GLU A O 1
ATOM 2742 N N . GLY A 1 341 ? 24.062 15.797 -0.896 1 75 341 GLY A N 1
ATOM 2743 C CA . GLY A 1 341 ? 24.406 17.156 -0.493 1 75 341 GLY A CA 1
ATOM 2744 C C . GLY A 1 341 ? 25.875 17.312 -0.118 1 75 341 GLY A C 1
ATOM 2745 O O . GLY A 1 341 ? 26.562 16.312 0.116 1 75 341 GLY A O 1
ATOM 2746 N N . THR A 1 342 ? 26.406 18.516 -0.351 1 63.28 342 THR A N 1
ATOM 2747 C CA . THR A 1 342 ? 27.797 18.844 -0.055 1 63.28 342 THR A CA 1
ATOM 2748 C C . THR A 1 342 ? 28.094 18.656 1.431 1 63.28 342 THR A C 1
ATOM 2750 O O . THR A 1 342 ? 29.219 18.297 1.807 1 63.28 342 THR A O 1
ATOM 2753 N N . ASP A 1 343 ? 27.141 19.016 2.266 1 63.09 343 ASP A N 1
ATOM 2754 C CA . ASP A 1 343 ? 27.453 19.047 3.691 1 63.09 343 ASP A CA 1
ATOM 2755 C C . ASP A 1 343 ? 26.812 17.875 4.418 1 63.09 343 ASP A C 1
ATOM 2757 O O . ASP A 1 343 ? 26 18.062 5.328 1 63.09 343 ASP A O 1
ATOM 2761 N N . THR A 1 344 ? 27.281 16.672 4.031 1 67.44 344 THR A N 1
ATOM 2762 C CA . THR A 1 344 ? 26.688 15.469 4.609 1 67.44 344 THR A CA 1
ATOM 2763 C C . THR A 1 344 ? 27.5 15 5.82 1 67.44 344 THR A C 1
ATOM 2765 O O . THR A 1 344 ? 28.719 15.148 5.848 1 67.44 344 THR A O 1
ATOM 2768 N N . VAL A 1 345 ? 26.734 14.789 6.883 1 69.81 345 VAL A N 1
ATOM 2769 C CA . VAL A 1 345 ? 27.297 14.211 8.102 1 69.81 345 VAL A CA 1
ATOM 2770 C C . VAL A 1 345 ? 27.875 12.828 7.801 1 69.81 345 VAL A C 1
ATOM 2772 O O . VAL A 1 345 ? 27.312 12.078 7 1 69.81 345 VAL A O 1
ATOM 2775 N N . SER A 1 346 ? 29.125 12.648 8.203 1 69.81 346 SER A N 1
ATOM 2776 C CA . SER A 1 346 ? 29.719 11.32 8.055 1 69.81 346 SER A CA 1
ATOM 2777 C C . SER A 1 346 ? 28.906 10.273 8.82 1 69.81 346 SER A C 1
ATOM 2779 O O . SER A 1 346 ? 28.656 10.438 10.016 1 69.81 346 SER A O 1
ATOM 2781 N N . LEU A 1 347 ? 28.359 9.328 8.172 1 74.5 347 LEU A N 1
ATOM 2782 C CA . LEU A 1 347 ? 27.516 8.297 8.781 1 74.5 347 LEU A CA 1
ATOM 2783 C C . LEU A 1 347 ? 28.359 7.133 9.273 1 74.5 347 LEU A C 1
ATOM 2785 O O . LEU A 1 347 ? 27.828 6.16 9.82 1 74.5 347 LEU A O 1
ATOM 2789 N N . VAL A 1 348 ? 29.719 7.035 8.938 1 59.31 348 VAL A N 1
ATOM 2790 C CA . VAL A 1 348 ? 30.594 5.941 9.352 1 59.31 348 VAL A CA 1
ATOM 2791 C C . VAL A 1 348 ? 30.734 5.941 10.875 1 59.31 348 VAL A C 1
ATOM 2793 O O . VAL A 1 348 ? 30.922 6.996 11.484 1 59.31 348 VAL A O 1
ATOM 2796 N N . PRO A 1 349 ? 30.203 4.801 11.484 1 55.16 349 PRO A N 1
ATOM 2797 C CA . PRO A 1 349 ? 30.453 4.75 12.93 1 55.16 349 PRO A CA 1
ATOM 2798 C C . PRO A 1 349 ? 31.875 5.156 13.305 1 55.16 349 PRO A C 1
ATOM 2800 O O . PRO A 1 349 ? 32.844 4.645 12.734 1 55.16 349 PRO A O 1
ATOM 2803 N N . ALA A 1 350 ? 32.219 6.168 13.523 1 44.12 350 ALA A N 1
ATOM 2804 C CA . ALA A 1 350 ? 33.562 6.551 13.922 1 44.12 350 ALA A CA 1
ATOM 2805 C C . ALA A 1 350 ? 34.219 5.477 14.797 1 44.12 350 ALA A C 1
ATOM 2807 O O . ALA A 1 350 ? 33.625 5.035 15.781 1 44.12 350 ALA A O 1
ATOM 2808 N N . ALA A 1 351 ? 34.875 4.473 14.398 1 42.66 351 ALA A N 1
ATOM 2809 C CA . ALA A 1 351 ? 35.719 4.102 15.523 1 42.66 351 ALA A CA 1
ATOM 2810 C C . ALA A 1 351 ? 35.906 5.273 16.484 1 42.66 351 ALA A C 1
ATOM 2812 O O . ALA A 1 351 ? 35.844 5.094 17.703 1 42.66 351 ALA A O 1
ATOM 2813 N N . THR A 1 352 ? 36.844 6.312 16.109 1 42.31 352 THR A N 1
ATOM 2814 C CA . THR A 1 352 ? 37.5 7.371 16.859 1 42.31 352 THR A CA 1
ATOM 2815 C C . THR A 1 352 ? 36.531 8.492 17.188 1 42.31 352 THR A C 1
ATOM 2817 O O . THR A 1 352 ? 35.438 8.57 16.609 1 42.31 352 THR A O 1
ATOM 2820 N N . THR A 1 353 ? 37.125 9.93 17.484 1 43.38 353 THR A N 1
ATOM 2821 C CA . THR A 1 353 ? 36.875 11.148 18.25 1 43.38 353 THR A CA 1
ATOM 2822 C C . THR A 1 353 ? 35.938 12.078 17.5 1 43.38 353 THR A C 1
ATOM 2824 O O . THR A 1 353 ? 36.281 12.602 16.438 1 43.38 353 THR A O 1
ATOM 2827 N N . VAL A 1 354 ? 34.688 11.727 17.188 1 50.78 354 VAL A N 1
ATOM 2828 C CA . VAL A 1 354 ? 33.938 12.906 16.797 1 50.78 354 VAL A CA 1
ATOM 2829 C C . VAL A 1 354 ? 34.625 14.156 17.344 1 50.78 354 VAL A C 1
ATOM 2831 O O . VAL A 1 354 ? 34.812 14.281 18.547 1 50.78 354 VAL A O 1
ATOM 2834 N N . PRO A 1 355 ? 35.25 14.852 16.516 1 52.94 355 PRO A N 1
ATOM 2835 C CA . PRO A 1 355 ? 35.844 16.031 17.141 1 52.94 355 PRO A CA 1
ATOM 2836 C C . PRO A 1 355 ? 34.844 16.844 17.953 1 52.94 355 PRO A C 1
ATOM 2838 O O . PRO A 1 355 ? 33.812 17.219 17.438 1 52.94 355 PRO A O 1
ATOM 2841 N N . VAL A 1 356 ? 34.688 16.516 19.172 1 59.69 356 VAL A N 1
ATOM 2842 C CA . VAL A 1 356 ? 33.906 17.359 20.078 1 59.69 356 VAL A CA 1
ATOM 2843 C C . VAL A 1 356 ? 34.25 18.828 19.812 1 59.69 356 VAL A C 1
ATOM 2845 O O . VAL A 1 356 ? 35.406 19.25 19.953 1 59.69 356 VAL A O 1
ATOM 2848 N N . VAL A 1 357 ? 33.438 19.422 18.906 1 68.38 357 VAL A N 1
ATOM 2849 C CA . VAL A 1 357 ? 33.625 20.859 18.797 1 68.38 357 VAL A CA 1
ATOM 2850 C C . VAL A 1 357 ? 33.5 21.5 20.172 1 68.38 357 VAL A C 1
ATOM 2852 O O . VAL A 1 357 ? 32.594 21.156 20.953 1 68.38 357 VAL A O 1
ATOM 2855 N N . GLN A 1 358 ? 34.469 22.125 20.469 1 80.88 358 GLN A N 1
ATOM 2856 C CA . GLN A 1 358 ? 34.469 22.891 21.719 1 80.88 358 GLN A CA 1
ATOM 2857 C C . GLN A 1 358 ? 33.312 23.891 21.75 1 80.88 358 GLN A C 1
ATOM 2859 O O . GLN A 1 358 ? 32.844 24.328 20.703 1 80.88 358 GLN A O 1
ATOM 2864 N N . PRO A 1 359 ? 32.781 24.078 22.906 1 90 359 PRO A N 1
ATOM 2865 C CA . PRO A 1 359 ? 31.703 25.047 23.047 1 90 359 PRO A CA 1
ATOM 2866 C C . PRO A 1 359 ? 32.062 26.422 22.5 1 90 359 PRO A C 1
ATOM 2868 O O . PRO A 1 359 ? 33.219 26.844 22.578 1 90 359 PRO A O 1
ATOM 2871 N N . PHE A 1 360 ? 31.141 27.047 21.938 1 92.81 360 PHE A N 1
ATOM 2872 C CA . PHE A 1 360 ? 31.312 28.391 21.406 1 92.81 360 PHE A CA 1
ATOM 2873 C C . PHE A 1 360 ? 30.859 29.438 22.422 1 92.81 360 PHE A C 1
ATOM 2875 O O . PHE A 1 360 ? 30.047 29.141 23.297 1 92.81 360 PHE A O 1
ATOM 2882 N N . ALA A 1 361 ? 31.422 30.594 22.219 1 92.75 361 ALA A N 1
ATOM 2883 C CA . ALA A 1 361 ? 30.891 31.734 22.969 1 92.75 361 ALA A CA 1
ATOM 2884 C C . ALA A 1 361 ? 29.531 32.156 22.422 1 92.75 361 ALA A C 1
ATOM 2886 O O . ALA A 1 361 ? 28.688 32.656 23.156 1 92.75 361 ALA A O 1
ATOM 2887 N N . GLY A 1 362 ? 29.344 31.906 21.188 1 94.12 362 GLY A N 1
ATOM 2888 C CA . GLY A 1 362 ? 28.047 32.156 20.594 1 94.12 362 GLY A CA 1
ATOM 2889 C C . GLY A 1 362 ? 27.984 33.469 19.828 1 94.12 362 GLY A C 1
ATOM 2890 O O . GLY A 1 362 ? 26.922 34.031 19.641 1 94.12 362 GLY A O 1
ATOM 2891 N N . GLU A 1 363 ? 29.156 34.031 19.453 1 96.31 363 GLU A N 1
ATOM 2892 C CA . GLU A 1 363 ? 29.203 35.219 18.609 1 96.31 363 GLU A CA 1
ATOM 2893 C C . GLU A 1 363 ? 28.953 34.844 17.141 1 96.31 363 GLU A C 1
ATOM 2895 O O . GLU A 1 363 ? 29.641 33.969 16.594 1 96.31 363 GLU A O 1
ATOM 2900 N N . LEU A 1 364 ? 28.016 35.5 16.547 1 97.06 364 LEU A N 1
ATOM 2901 C CA . LEU A 1 364 ? 27.688 35.25 15.148 1 97.06 364 LEU A CA 1
ATOM 2902 C C . LEU A 1 364 ? 27.906 36.5 14.289 1 97.06 364 LEU A C 1
ATOM 2904 O O . LEU A 1 364 ? 27.516 37.594 14.68 1 97.06 364 LEU A O 1
ATOM 2908 N N . THR A 1 365 ? 28.625 36.281 13.164 1 97.25 365 THR A N 1
ATOM 2909 C CA . THR A 1 365 ? 28.859 37.375 12.242 1 97.25 365 THR A CA 1
ATOM 2910 C C . THR A 1 365 ? 28.5 37 10.812 1 97.25 365 THR A C 1
ATOM 2912 O O . THR A 1 365 ? 29.016 36 10.289 1 97.25 365 THR A O 1
ATOM 2915 N N . LEU A 1 366 ? 27.547 37.688 10.305 1 96.88 366 LEU A N 1
ATOM 2916 C CA . LEU A 1 366 ? 27.188 37.562 8.891 1 96.88 366 LEU A CA 1
ATOM 2917 C C . LEU A 1 366 ? 27.812 38.688 8.078 1 96.88 366 LEU A C 1
ATOM 2919 O O . LEU A 1 366 ? 27.562 39.875 8.352 1 96.88 366 LEU A O 1
ATOM 2923 N N . GLU A 1 367 ? 28.578 38.281 7.113 1 96.62 367 GLU A N 1
ATOM 2924 C CA . GLU A 1 367 ? 29.297 39.281 6.316 1 96.62 367 GLU A CA 1
ATOM 2925 C C . GLU A 1 367 ? 28.891 39.188 4.848 1 96.62 367 GLU A C 1
ATOM 2927 O O . GLU A 1 367 ? 29.219 38.219 4.16 1 96.62 367 GLU A O 1
ATOM 2932 N N . ASN A 1 368 ? 28.266 40.281 4.359 1 95.62 368 ASN A N 1
ATOM 2933 C CA . ASN A 1 368 ? 27.859 40.406 2.961 1 95.62 368 ASN A CA 1
ATOM 2934 C C . ASN A 1 368 ? 27.188 39.125 2.463 1 95.62 368 ASN A C 1
ATOM 2936 O O . ASN A 1 368 ? 27.578 38.594 1.432 1 95.62 368 ASN A O 1
ATOM 2940 N N . LEU A 1 369 ? 26.375 38.719 3.27 1 95.56 369 LEU A N 1
ATOM 2941 C CA . LEU A 1 369 ? 25.734 37.438 2.998 1 95.56 369 LEU A CA 1
ATOM 2942 C C . LEU A 1 369 ? 24.656 37.562 1.938 1 95.56 369 LEU A C 1
ATOM 2944 O O . LEU A 1 369 ? 23.75 38.406 2.076 1 95.56 369 LEU A O 1
ATOM 2948 N N . SER A 1 370 ? 24.781 36.844 0.853 1 95.56 370 SER A N 1
ATOM 2949 C CA . SER A 1 370 ? 23.766 36.781 -0.197 1 95.56 370 SER A CA 1
ATOM 2950 C C . SER A 1 370 ? 23.453 35.344 -0.564 1 95.56 370 SER A C 1
ATOM 2952 O O . SER A 1 370 ? 24.328 34.469 -0.528 1 95.56 370 SER A O 1
ATOM 2954 N N . PHE A 1 371 ? 22.203 35.094 -0.769 1 94.25 371 PHE A N 1
ATOM 2955 C CA . PHE A 1 371 ? 21.797 33.75 -1.095 1 94.25 371 PHE A CA 1
ATOM 2956 C C . PHE A 1 371 ? 20.484 33.75 -1.876 1 94.25 371 PHE A C 1
ATOM 2958 O O . PHE A 1 371 ? 19.625 34.625 -1.654 1 94.25 371 PHE A O 1
ATOM 2965 N N . GLY A 1 372 ? 20.391 32.844 -2.793 1 91 372 GLY A N 1
ATOM 2966 C CA . GLY A 1 372 ? 19.172 32.562 -3.521 1 91 372 GLY A CA 1
ATOM 2967 C C . GLY A 1 372 ? 19.047 31.094 -3.881 1 91 372 GLY A C 1
ATOM 2968 O O . GLY A 1 372 ? 20.031 30.438 -4.223 1 91 372 GLY A O 1
ATOM 2969 N N . TYR A 1 373 ? 17.812 30.594 -3.637 1 82 373 TYR A N 1
ATOM 2970 C CA . TYR A 1 373 ? 17.594 29.203 -4.039 1 82 373 TYR A CA 1
ATOM 2971 C C . TYR A 1 373 ? 17.781 29.031 -5.543 1 82 373 TYR A C 1
ATOM 2973 O O . TYR A 1 373 ? 18.266 27.984 -5.996 1 82 373 TYR A O 1
ATOM 2981 N N . ASP A 1 374 ? 17.281 30.047 -6.211 1 81.12 374 ASP A N 1
ATOM 2982 C CA . ASP A 1 374 ? 17.578 30.234 -7.629 1 81.12 374 ASP A CA 1
ATOM 2983 C C . ASP A 1 374 ? 18.594 31.344 -7.848 1 81.12 374 ASP A C 1
ATOM 2985 O O . ASP A 1 374 ? 18.453 32.438 -7.297 1 81.12 374 ASP A O 1
ATOM 2989 N N . PRO A 1 375 ? 19.531 30.938 -8.586 1 76.25 375 PRO A N 1
ATOM 2990 C CA . PRO A 1 375 ? 20.578 31.953 -8.812 1 76.25 375 PRO A CA 1
ATOM 2991 C C . PRO A 1 375 ? 20.031 33.25 -9.383 1 76.25 375 PRO A C 1
ATOM 2993 O O . PRO A 1 375 ? 20.578 34.312 -9.141 1 76.25 375 PRO A O 1
ATOM 2996 N N . ASN A 1 376 ? 18.922 33.156 -9.992 1 81.56 376 ASN A N 1
ATOM 2997 C CA . ASN A 1 376 ? 18.391 34.344 -10.648 1 81.56 376 ASN A CA 1
ATOM 2998 C C . ASN A 1 376 ? 17.438 35.094 -9.734 1 81.56 376 ASN A C 1
ATOM 3000 O O . ASN A 1 376 ? 17 36.219 -10.062 1 81.56 376 ASN A O 1
ATOM 3004 N N . ARG A 1 377 ? 17.109 34.594 -8.594 1 84.06 377 ARG A N 1
ATOM 3005 C CA . ARG A 1 377 ? 16.188 35.25 -7.66 1 84.06 377 ARG A CA 1
ATOM 3006 C C . ARG A 1 377 ? 16.75 35.25 -6.246 1 84.06 377 ARG A C 1
ATOM 3008 O O . ARG A 1 377 ? 16.422 34.375 -5.438 1 84.06 377 ARG A O 1
ATOM 3015 N N . PRO A 1 378 ? 17.453 36.281 -6.004 1 88.19 378 PRO A N 1
ATOM 3016 C CA . PRO A 1 378 ? 18.047 36.312 -4.664 1 88.19 378 PRO A CA 1
ATOM 3017 C C . PRO A 1 378 ? 17 36.531 -3.568 1 88.19 378 PRO A C 1
ATOM 3019 O O . PRO A 1 378 ? 16.047 37.281 -3.756 1 88.19 378 PRO A O 1
ATOM 3022 N N . VAL A 1 379 ? 17.062 35.781 -2.496 1 90.5 379 VAL A N 1
ATOM 3023 C CA . VAL A 1 379 ? 16.172 35.875 -1.343 1 90.5 379 VAL A CA 1
ATOM 3024 C C . VAL A 1 379 ? 16.797 36.781 -0.285 1 90.5 379 VAL A C 1
ATOM 3026 O O . VAL A 1 379 ? 16.094 37.562 0.368 1 90.5 379 VAL A O 1
ATOM 3029 N N . LEU A 1 380 ? 18.094 36.656 -0.117 1 94.5 380 LEU A N 1
ATOM 3030 C CA . LEU A 1 380 ? 18.875 37.5 0.775 1 94.5 380 LEU A CA 1
ATOM 3031 C C . LEU A 1 380 ? 19.938 38.281 0.001 1 94.5 380 LEU A C 1
ATOM 3033 O O . LEU A 1 380 ? 20.594 37.719 -0.886 1 94.5 380 LEU A O 1
ATOM 3037 N N . GLU A 1 381 ? 19.984 39.562 0.319 1 94.88 381 GLU A N 1
ATOM 3038 C CA . GLU A 1 381 ? 20.938 40.375 -0.398 1 94.88 381 GLU A CA 1
ATOM 3039 C C . GLU A 1 381 ? 21.781 41.219 0.568 1 94.88 381 GLU A C 1
ATOM 3041 O O . GLU A 1 381 ? 21.281 42.125 1.218 1 94.88 381 GLU A O 1
ATOM 3046 N N . ASN A 1 382 ? 23 40.906 0.555 1 94 382 ASN A N 1
ATOM 3047 C CA . ASN A 1 382 ? 24.031 41.688 1.263 1 94 382 ASN A CA 1
ATOM 3048 C C . ASN A 1 382 ? 23.641 41.906 2.723 1 94 382 ASN A C 1
ATOM 3050 O O . ASN A 1 382 ? 23.594 43.031 3.186 1 94 382 ASN A O 1
ATOM 3054 N N . ILE A 1 383 ? 23.469 40.844 3.426 1 95.75 383 ILE A N 1
ATOM 3055 C CA . ILE A 1 383 ? 23.094 40.906 4.836 1 95.75 383 ILE A CA 1
ATOM 3056 C C . ILE A 1 383 ? 24.359 41.031 5.695 1 95.75 383 ILE A C 1
ATOM 3058 O O . ILE A 1 383 ? 25.25 40.188 5.633 1 95.75 383 ILE A O 1
ATOM 3062 N N . ASP A 1 384 ? 24.453 42.062 6.383 1 96.31 384 ASP A N 1
ATOM 3063 C CA . ASP A 1 384 ? 25.484 42.281 7.383 1 96.31 384 ASP A CA 1
ATOM 3064 C C . ASP A 1 384 ? 24.906 42.375 8.789 1 96.31 384 ASP A C 1
ATOM 3066 O O . ASP A 1 384 ? 24.094 43.25 9.07 1 96.31 384 ASP A O 1
ATOM 3070 N N . LEU A 1 385 ? 25.281 41.438 9.641 1 95.81 385 LEU A N 1
ATOM 3071 C CA . LEU A 1 385 ? 24.703 41.406 10.977 1 95.81 385 LEU A CA 1
ATOM 3072 C C . LEU A 1 385 ? 25.688 40.781 11.977 1 95.81 385 LEU A C 1
ATOM 3074 O O . LEU A 1 385 ? 26.344 39.781 11.672 1 95.81 385 LEU A O 1
ATOM 3078 N N . LYS A 1 386 ? 25.859 41.406 13.031 1 96.19 386 LYS A N 1
ATOM 3079 C CA . LYS A 1 386 ? 26.688 40.906 14.117 1 96.19 386 LYS A CA 1
ATOM 3080 C C . LYS A 1 386 ? 25.875 40.656 15.383 1 96.19 386 LYS A C 1
ATOM 3082 O O . LYS A 1 386 ? 25.156 41.562 15.828 1 96.19 386 LYS A O 1
ATOM 3087 N N . ILE A 1 387 ? 25.938 39.5 15.914 1 96.56 387 ILE A N 1
ATOM 3088 C CA . ILE A 1 387 ? 25.25 39.125 17.141 1 96.56 387 ILE A CA 1
ATOM 3089 C C . ILE A 1 387 ? 26.281 38.781 18.234 1 96.56 387 ILE A C 1
ATOM 3091 O O . ILE A 1 387 ? 27.125 37.906 18.031 1 96.56 387 ILE A O 1
ATOM 3095 N N . LEU A 1 388 ? 26.188 39.438 19.312 1 96.56 388 LEU A N 1
ATOM 3096 C CA . LEU A 1 388 ? 27.125 39.25 20.406 1 96.56 388 LEU A CA 1
ATOM 3097 C C . LEU A 1 388 ? 26.766 38 21.234 1 96.56 388 LEU A C 1
ATOM 3099 O O . LEU A 1 388 ? 25.625 37.531 21.156 1 96.56 388 LEU A O 1
ATOM 3103 N N . PRO A 1 389 ? 27.781 37.469 21.953 1 96.62 389 PRO A N 1
ATOM 3104 C CA . PRO A 1 389 ? 27.484 36.312 22.797 1 96.62 389 PRO A CA 1
ATOM 3105 C C . PRO A 1 389 ? 26.391 36.594 23.828 1 96.62 389 PRO A C 1
ATOM 3107 O O . PRO A 1 389 ? 26.406 37.625 24.484 1 96.62 389 PRO A O 1
ATOM 3110 N N . ARG A 1 390 ? 25.406 35.688 23.938 1 95.38 390 ARG A N 1
ATOM 3111 C CA . ARG A 1 390 ? 24.328 35.719 24.922 1 95.38 390 ARG A CA 1
ATOM 3112 C C . ARG A 1 390 ? 23.344 36.844 24.625 1 95.38 390 ARG A C 1
ATOM 3114 O O . ARG A 1 390 ? 22.547 37.219 25.484 1 95.38 390 ARG A O 1
ATOM 3121 N N . GLN A 1 391 ? 23.453 37.375 23.391 1 95.94 391 GLN A N 1
ATOM 3122 C CA . GLN A 1 391 ? 22.516 38.406 22.938 1 95.94 391 GLN A CA 1
ATOM 3123 C C . GLN A 1 391 ? 21.25 37.781 22.359 1 95.94 391 GLN A C 1
ATOM 3125 O O . GLN A 1 391 ? 21.328 36.781 21.672 1 95.94 391 GLN A O 1
ATOM 3130 N N . THR A 1 392 ? 20.156 38.406 22.688 1 95.5 392 THR A N 1
ATOM 3131 C CA . THR A 1 392 ? 18.891 37.969 22.078 1 95.5 392 THR A CA 1
ATOM 3132 C C . THR A 1 392 ? 18.516 38.906 20.938 1 95.5 392 THR A C 1
ATOM 3134 O O . THR A 1 392 ? 18.281 40.094 21.141 1 95.5 392 THR A O 1
ATOM 3137 N N . VAL A 1 393 ? 18.516 38.375 19.734 1 95.38 393 VAL A N 1
ATOM 3138 C CA . VAL A 1 393 ? 18.203 39.156 18.547 1 95.38 393 VAL A CA 1
ATOM 3139 C C . VAL A 1 393 ? 16.906 38.625 17.906 1 95.38 393 VAL A C 1
ATOM 3141 O O . VAL A 1 393 ? 16.75 37.406 17.719 1 95.38 393 VAL A O 1
ATOM 3144 N N . ALA A 1 394 ? 15.992 39.531 17.641 1 94.19 394 ALA A N 1
ATOM 3145 C CA . ALA A 1 394 ? 14.734 39.156 16.984 1 94.19 394 ALA A CA 1
ATOM 3146 C C . ALA A 1 394 ? 14.742 39.531 15.508 1 94.19 394 ALA A C 1
ATOM 3148 O O . ALA A 1 394 ? 15.242 40.594 15.148 1 94.19 394 ALA A O 1
ATOM 3149 N N . LEU A 1 395 ? 14.344 38.625 14.734 1 92.69 395 LEU A N 1
ATOM 3150 C CA . LEU A 1 395 ? 14.164 38.875 13.305 1 92.69 395 LEU A CA 1
ATOM 3151 C C . LEU A 1 395 ? 12.688 39.062 12.977 1 92.69 395 LEU A C 1
ATOM 3153 O O . LEU A 1 395 ? 11.867 38.188 13.227 1 92.69 395 LEU A O 1
ATOM 3157 N N . VAL A 1 396 ? 12.383 40.281 12.445 1 88.88 396 VAL A N 1
ATOM 3158 C CA . VAL A 1 396 ? 11.008 40.594 12.094 1 88.88 396 VAL A CA 1
ATOM 3159 C C . VAL A 1 396 ? 10.93 41.031 10.633 1 88.88 396 VAL A C 1
ATOM 3161 O O . VAL A 1 396 ? 11.891 41.562 10.086 1 88.88 396 VAL A O 1
ATOM 3164 N N . GLY A 1 397 ? 9.883 40.719 10.039 1 83.75 397 GLY A N 1
ATOM 3165 C CA . GLY A 1 397 ? 9.656 41.094 8.656 1 83.75 397 GLY A CA 1
ATOM 3166 C C . GLY A 1 397 ? 8.438 40.438 8.047 1 83.75 397 GLY A C 1
ATOM 3167 O O . GLY A 1 397 ? 7.801 39.594 8.672 1 83.75 397 GLY A O 1
ATOM 3168 N N . ARG A 1 398 ? 8.148 40.875 6.887 1 77.06 398 ARG A N 1
ATOM 3169 C CA . ARG A 1 398 ? 7.012 40.312 6.168 1 77.06 398 ARG A CA 1
ATOM 3170 C C . ARG A 1 398 ? 7.293 38.875 5.75 1 77.06 398 ARG A C 1
ATOM 3172 O O . ARG A 1 398 ? 8.43 38.406 5.832 1 77.06 398 ARG A O 1
ATOM 3179 N N . SER A 1 399 ? 6.207 38.188 5.477 1 73.88 399 SER A N 1
ATOM 3180 C CA . SER A 1 399 ? 6.383 36.812 4.961 1 73.88 399 SER A CA 1
ATOM 3181 C C . SER A 1 399 ? 7.211 36.812 3.68 1 73.88 399 SER A C 1
ATOM 3183 O O . SER A 1 399 ? 7.023 37.688 2.812 1 73.88 399 SER A O 1
ATOM 3185 N N . GLY A 1 400 ? 8.172 35.969 3.572 1 76.81 400 GLY A N 1
ATOM 3186 C CA . GLY A 1 400 ? 9.016 35.875 2.389 1 76.81 400 GLY A CA 1
ATOM 3187 C C . GLY A 1 400 ? 10.219 36.781 2.434 1 76.81 400 GLY A C 1
ATOM 3188 O O . GLY A 1 400 ? 10.961 36.906 1.456 1 76.81 400 GLY A O 1
ATOM 3189 N N . SER A 1 401 ? 10.383 37.438 3.568 1 83.94 401 SER A N 1
ATOM 3190 C CA . SER A 1 401 ? 11.477 38.375 3.648 1 83.94 401 SER A CA 1
ATOM 3191 C C . SER A 1 401 ? 12.82 37.688 3.797 1 83.94 401 SER A C 1
ATOM 3193 O O . SER A 1 401 ? 13.875 38.312 3.701 1 83.94 401 SER A O 1
ATOM 3195 N N . GLY A 1 402 ? 12.82 36.375 4.035 1 87.31 402 GLY A N 1
ATOM 3196 C CA . GLY A 1 402 ? 14.07 35.625 4.078 1 87.31 402 GLY A CA 1
ATOM 3197 C C . GLY A 1 402 ? 14.461 35.188 5.477 1 87.31 402 GLY A C 1
ATOM 3198 O O . GLY A 1 402 ? 15.539 34.625 5.684 1 87.31 402 GLY A O 1
ATOM 3199 N N . LYS A 1 403 ? 13.648 35.406 6.461 1 89.88 403 LYS A N 1
ATOM 3200 C CA . LYS A 1 403 ? 13.953 35.094 7.852 1 89.88 403 LYS A CA 1
ATOM 3201 C C . LYS A 1 403 ? 14.305 33.625 8.016 1 89.88 403 LYS A C 1
ATOM 3203 O O . LYS A 1 403 ? 15.344 33.281 8.594 1 89.88 403 LYS A O 1
ATOM 3208 N N . SER A 1 404 ? 13.477 32.688 7.445 1 87.5 404 SER A N 1
ATOM 3209 C CA . SER A 1 404 ? 13.711 31.266 7.57 1 87.5 404 SER A CA 1
ATOM 3210 C C . SER A 1 404 ? 14.93 30.828 6.762 1 87.5 404 SER A C 1
ATOM 3212 O O . SER A 1 404 ? 15.617 29.875 7.129 1 87.5 404 SER A O 1
ATOM 3214 N N . THR A 1 405 ? 15.18 31.484 5.652 1 90 405 THR A N 1
ATOM 3215 C CA . THR A 1 405 ? 16.344 31.203 4.828 1 90 405 THR A CA 1
ATOM 3216 C C . THR A 1 405 ? 17.641 31.484 5.598 1 90 405 THR A C 1
ATOM 3218 O O . THR A 1 405 ? 18.609 30.734 5.484 1 90 405 THR A O 1
ATOM 3221 N N . LEU A 1 406 ? 17.578 32.531 6.344 1 93.06 406 LEU A N 1
ATOM 3222 C CA . LEU A 1 406 ? 18.75 32.875 7.148 1 93.06 406 LEU A CA 1
ATOM 3223 C C . LEU A 1 406 ? 19.062 31.766 8.141 1 93.06 406 LEU A C 1
ATOM 3225 O O . LEU A 1 406 ? 20.234 31.406 8.32 1 93.06 406 LEU A O 1
ATOM 3229 N N . VAL A 1 407 ? 18.078 31.219 8.773 1 91.88 407 VAL A N 1
ATOM 3230 C CA . VAL A 1 407 ? 18.25 30.141 9.742 1 91.88 407 VAL A CA 1
ATOM 3231 C C . VAL A 1 407 ? 18.797 28.906 9.047 1 91.88 407 VAL A C 1
ATOM 3233 O O . VAL A 1 407 ? 19.656 28.203 9.586 1 91.88 407 VAL A O 1
ATOM 3236 N N . LYS A 1 408 ? 18.344 28.656 7.883 1 90.81 408 LYS A N 1
ATOM 3237 C CA . LYS A 1 408 ? 18.812 27.5 7.121 1 90.81 408 LYS A CA 1
ATOM 3238 C C . LYS A 1 408 ? 20.297 27.609 6.789 1 90.81 408 LYS A C 1
ATOM 3240 O O . LYS A 1 408 ? 21.016 26.609 6.777 1 90.81 408 LYS A O 1
ATOM 3245 N N . LEU A 1 409 ? 20.703 28.781 6.492 1 92.38 409 LEU A N 1
ATOM 3246 C CA . LEU A 1 409 ? 22.125 29.031 6.211 1 92.38 409 LEU A CA 1
ATOM 3247 C C . LEU A 1 409 ? 22.953 28.859 7.477 1 92.38 409 LEU A C 1
ATOM 3249 O O . LEU A 1 409 ? 24.078 28.344 7.422 1 92.38 409 LEU A O 1
ATOM 3253 N N . LEU A 1 410 ? 22.375 29.297 8.555 1 94.12 410 LEU A N 1
ATOM 3254 C CA . LEU A 1 410 ? 23.078 29.188 9.828 1 94.12 410 LEU A CA 1
ATOM 3255 C C . LEU A 1 410 ? 23.328 27.719 10.172 1 94.12 410 LEU A C 1
ATOM 3257 O O . LEU A 1 410 ? 24.391 27.375 10.727 1 94.12 410 LEU A O 1
ATOM 3261 N N . PHE A 1 411 ? 22.453 26.875 9.812 1 92.69 411 PHE A N 1
ATOM 3262 C CA . PHE A 1 411 ? 22.578 25.438 10.094 1 92.69 411 PHE A CA 1
ATOM 3263 C C . PHE A 1 411 ? 23.344 24.734 8.984 1 92.69 411 PHE A C 1
ATOM 3265 O O . PHE A 1 411 ? 23.516 23.516 9.008 1 92.69 411 PHE A O 1
ATOM 3272 N N . ARG A 1 412 ? 23.734 25.453 7.945 1 90.5 412 ARG A N 1
ATOM 3273 C CA . ARG A 1 412 ? 24.531 24.984 6.824 1 90.5 412 ARG A CA 1
ATOM 3274 C C . ARG A 1 412 ? 23.75 23.969 5.984 1 90.5 412 ARG A C 1
ATOM 3276 O O . ARG A 1 412 ? 24.297 22.969 5.543 1 90.5 412 ARG A O 1
ATOM 3283 N N . TYR A 1 413 ? 22.5 24.281 5.965 1 87.19 413 TYR A N 1
ATOM 3284 C CA . TYR A 1 413 ? 21.719 23.469 5.047 1 87.19 413 TYR A CA 1
ATOM 3285 C C . TYR A 1 413 ? 22.016 23.812 3.598 1 87.19 413 TYR A C 1
ATOM 3287 O O . TYR A 1 413 ? 21.875 22.984 2.701 1 87.19 413 TYR A O 1
ATOM 3295 N N . PHE A 1 414 ? 22.391 25.094 3.447 1 86.44 414 PHE A N 1
ATOM 3296 C CA . PHE A 1 414 ? 22.781 25.641 2.16 1 86.44 414 PHE A CA 1
ATOM 3297 C C . PHE A 1 414 ? 24.078 26.438 2.289 1 86.44 414 PHE A C 1
ATOM 3299 O O . PHE A 1 414 ? 24.453 26.859 3.387 1 86.44 414 PHE A O 1
ATOM 3306 N N . GLU A 1 415 ? 24.672 26.531 1.106 1 87.44 415 GLU A N 1
ATOM 3307 C CA . GLU A 1 415 ? 25.844 27.391 1.063 1 87.44 415 GLU A CA 1
ATOM 3308 C C . GLU A 1 415 ? 25.516 28.766 0.476 1 87.44 415 GLU A C 1
ATOM 3310 O O . GLU A 1 415 ? 24.797 28.859 -0.525 1 87.44 415 GLU A O 1
ATOM 3315 N N . PRO A 1 416 ? 25.922 29.719 1.218 1 92.19 416 PRO A N 1
ATOM 3316 C CA . PRO A 1 416 ? 25.672 31.062 0.688 1 92.19 416 PRO A CA 1
ATOM 3317 C C . PRO A 1 416 ? 26.297 31.281 -0.69 1 92.19 416 PRO A C 1
ATOM 3319 O O . PRO A 1 416 ? 27.328 30.688 -1.003 1 92.19 416 PRO A O 1
ATOM 3322 N N . THR A 1 417 ? 25.656 32.094 -1.492 1 91.81 417 THR A N 1
ATOM 3323 C CA . THR A 1 417 ? 26.172 32.406 -2.818 1 91.81 417 THR A CA 1
ATOM 3324 C C . THR A 1 417 ? 27.344 33.375 -2.719 1 91.81 417 THR A C 1
ATOM 3326 O O . THR A 1 417 ? 28.312 33.25 -3.465 1 91.81 417 THR A O 1
ATOM 3329 N N . ARG A 1 418 ? 27.141 34.312 -1.916 1 93.5 418 ARG A N 1
ATOM 3330 C CA . ARG A 1 418 ? 28.203 35.281 -1.612 1 93.5 418 ARG A CA 1
ATOM 3331 C C . ARG A 1 418 ? 28.266 35.562 -0.116 1 93.5 418 ARG A C 1
ATOM 3333 O O . ARG A 1 418 ? 27.25 35.438 0.588 1 93.5 418 ARG A O 1
ATOM 3340 N N . GLY A 1 419 ? 29.469 35.844 0.32 1 94.81 419 GLY A N 1
ATOM 3341 C CA . GLY A 1 419 ? 29.641 36.188 1.728 1 94.81 419 GLY A CA 1
ATOM 3342 C C . GLY A 1 419 ? 29.922 34.969 2.59 1 94.81 419 GLY A C 1
ATOM 3343 O O . GLY A 1 419 ? 30.234 33.875 2.074 1 94.81 419 GLY A O 1
ATOM 3344 N N . LEU A 1 420 ? 30.016 35.125 3.893 1 95.12 420 LEU A N 1
ATOM 3345 C CA . LEU A 1 420 ? 30.281 34 4.777 1 95.12 420 LEU A CA 1
ATOM 3346 C C . LEU A 1 420 ? 29.672 34.25 6.156 1 95.12 420 LEU A C 1
ATOM 3348 O O . LEU A 1 420 ? 29.266 35.344 6.48 1 95.12 420 LEU A O 1
ATOM 3352 N N . ILE A 1 421 ? 29.5 33.281 6.887 1 96.25 421 ILE A N 1
ATOM 3353 C CA . ILE A 1 421 ? 29.016 33.25 8.266 1 96.25 421 ILE A CA 1
ATOM 3354 C C . ILE A 1 421 ? 30.125 32.75 9.195 1 96.25 421 ILE A C 1
ATOM 3356 O O . ILE A 1 421 ? 30.781 31.766 8.906 1 96.25 421 ILE A O 1
ATOM 3360 N N . ARG A 1 422 ? 30.312 33.562 10.25 1 96.81 422 ARG A N 1
ATOM 3361 C CA . ARG A 1 422 ? 31.328 33.156 11.227 1 96.81 422 ARG A CA 1
ATOM 3362 C C . ARG A 1 422 ? 30.719 32.969 12.617 1 96.81 422 ARG A C 1
ATOM 3364 O O . ARG A 1 422 ? 29.797 33.719 12.992 1 96.81 422 ARG A O 1
ATOM 3371 N N . ILE A 1 423 ? 31.25 32.031 13.312 1 95.94 423 ILE A N 1
ATOM 3372 C CA . ILE A 1 423 ? 30.938 31.844 14.727 1 95.94 423 ILE A CA 1
ATOM 3373 C C . ILE A 1 423 ? 32.219 31.969 15.555 1 95.94 423 ILE A C 1
ATOM 3375 O O . ILE A 1 423 ? 33.156 31.219 15.359 1 95.94 423 ILE A O 1
ATOM 3379 N N . ASP A 1 424 ? 32.25 32.875 16.391 1 95.81 424 ASP A N 1
ATOM 3380 C CA . ASP A 1 424 ? 33.438 33.188 17.188 1 95.81 424 ASP A CA 1
ATOM 3381 C C . ASP A 1 424 ? 34.656 33.438 16.281 1 95.81 424 ASP A C 1
ATOM 3383 O O . ASP A 1 424 ? 35.719 32.875 16.531 1 95.81 424 ASP A O 1
ATOM 3387 N N . GLY A 1 425 ? 34.406 33.969 15.188 1 93.25 425 GLY A N 1
ATOM 3388 C CA . GLY A 1 425 ? 35.469 34.344 14.297 1 93.25 425 GLY A CA 1
ATOM 3389 C C . GLY A 1 425 ? 35.844 33.281 13.305 1 93.25 425 GLY A C 1
ATOM 3390 O O . GLY A 1 425 ? 36.594 33.5 12.359 1 93.25 425 GLY A O 1
ATOM 3391 N N . GLN A 1 426 ? 35.344 32.156 13.414 1 94.12 426 GLN A N 1
ATOM 3392 C CA . GLN A 1 426 ? 35.656 31.047 12.523 1 94.12 426 GLN A CA 1
ATOM 3393 C C . GLN A 1 426 ? 34.562 30.844 11.477 1 94.12 426 GLN A C 1
ATOM 3395 O O . GLN A 1 426 ? 33.375 30.859 11.805 1 94.12 426 GLN A O 1
ATOM 3400 N N . ASP A 1 427 ? 35.062 30.594 10.297 1 94.62 427 ASP A N 1
ATOM 3401 C CA . ASP A 1 427 ? 34.125 30.297 9.227 1 94.62 427 ASP A CA 1
ATOM 3402 C C . ASP A 1 427 ? 33.406 28.969 9.484 1 94.62 427 ASP A C 1
ATOM 3404 O O . ASP A 1 427 ? 34.062 27.938 9.695 1 94.62 427 ASP A O 1
ATOM 3408 N N . ILE A 1 428 ? 32.125 29.016 9.414 1 93.06 428 ILE A N 1
ATOM 3409 C CA . ILE A 1 428 ? 31.359 27.828 9.758 1 93.06 428 ILE A CA 1
ATOM 3410 C C . ILE A 1 428 ? 31.609 26.734 8.734 1 93.06 428 ILE A C 1
ATOM 3412 O O . ILE A 1 428 ? 31.375 25.547 9 1 93.06 428 ILE A O 1
ATOM 3416 N N . ARG A 1 429 ? 32.25 26.953 7.539 1 90.88 429 ARG A N 1
ATOM 3417 C CA . ARG A 1 429 ? 32.5 25.984 6.488 1 90.88 429 ARG A CA 1
ATOM 3418 C C . ARG A 1 429 ? 33.719 25.125 6.84 1 90.88 429 ARG A C 1
ATOM 3420 O O . ARG A 1 429 ? 33.906 24.047 6.277 1 90.88 429 ARG A O 1
ATOM 3427 N N . GLU A 1 430 ? 34.406 25.562 7.75 1 89.06 430 GLU A N 1
ATOM 3428 C CA . GLU A 1 430 ? 35.625 24.859 8.148 1 89.06 430 GLU A CA 1
ATOM 3429 C C . GLU A 1 430 ? 35.344 23.922 9.32 1 89.06 430 GLU A C 1
ATOM 3431 O O . GLU A 1 430 ? 36.188 23.047 9.625 1 89.06 430 GLU A O 1
ATOM 3436 N N . LEU A 1 431 ? 34.281 24.031 9.891 1 88.62 431 LEU A N 1
ATOM 3437 C CA . LEU A 1 431 ? 33.938 23.234 11.062 1 88.62 431 LEU A CA 1
ATOM 3438 C C . LEU A 1 431 ? 33.281 21.922 10.648 1 88.62 431 LEU A C 1
ATOM 3440 O O . LEU A 1 431 ? 32.719 21.828 9.555 1 88.62 431 LEU A O 1
ATOM 3444 N N . ASP A 1 432 ? 33.469 20.938 11.523 1 87.31 432 ASP A N 1
ATOM 3445 C CA . ASP A 1 432 ? 32.688 19.703 11.32 1 87.31 432 ASP A CA 1
ATOM 3446 C C . ASP A 1 432 ? 31.203 19.953 11.445 1 87.31 432 ASP A C 1
ATOM 3448 O O . ASP A 1 432 ? 30.734 20.547 12.422 1 87.31 432 ASP A O 1
ATOM 3452 N N . VAL A 1 433 ? 30.5 19.547 10.469 1 87.69 433 VAL A N 1
ATOM 3453 C CA . VAL A 1 433 ? 29.078 19.891 10.367 1 87.69 433 VAL A CA 1
ATOM 3454 C C . VAL A 1 433 ? 28.328 19.297 11.555 1 87.69 433 VAL A C 1
ATOM 3456 O O . VAL A 1 433 ? 27.484 19.969 12.156 1 87.69 433 VAL A O 1
ATOM 3459 N N . ALA A 1 434 ? 28.562 18.078 11.898 1 87.25 434 ALA A N 1
ATOM 3460 C CA . ALA A 1 434 ? 27.844 17.422 12.992 1 87.25 434 ALA A CA 1
ATOM 3461 C C . ALA A 1 434 ? 28.141 18.109 14.328 1 87.25 434 ALA A C 1
ATOM 3463 O O . ALA A 1 434 ? 27.234 18.344 15.125 1 87.25 434 ALA A O 1
ATOM 3464 N N . GLY A 1 435 ? 29.422 18.312 14.5 1 87.31 435 GLY A N 1
ATOM 3465 C CA . GLY A 1 435 ? 29.812 19 15.727 1 87.31 435 GLY A CA 1
ATOM 3466 C C . GLY A 1 435 ? 29.234 20.391 15.836 1 87.31 435 GLY A C 1
ATOM 3467 O O . GLY A 1 435 ? 28.797 20.812 16.906 1 87.31 435 GLY A O 1
ATOM 3468 N N . TYR A 1 436 ? 29.234 21.109 14.727 1 91.38 436 TYR A N 1
ATOM 3469 C CA . TYR A 1 436 ? 28.703 22.453 14.664 1 91.38 436 TYR A CA 1
ATOM 3470 C C . TYR A 1 436 ? 27.203 22.469 14.977 1 91.38 436 TYR A C 1
ATOM 3472 O O . TYR A 1 436 ? 26.75 23.234 15.82 1 91.38 436 TYR A O 1
ATOM 3480 N N . ARG A 1 437 ? 26.453 21.609 14.43 1 91.31 437 ARG A N 1
ATOM 3481 C CA . ARG A 1 437 ? 25 21.578 14.586 1 91.31 437 ARG A CA 1
ATOM 3482 C C . ARG A 1 437 ? 24.609 21.156 16 1 91.31 437 ARG A C 1
ATOM 3484 O O . ARG A 1 437 ? 23.609 21.609 16.531 1 91.31 437 ARG A O 1
ATOM 3491 N N . ARG A 1 438 ? 25.453 20.375 16.625 1 90.44 438 ARG A N 1
ATOM 3492 C CA . ARG A 1 438 ? 25.156 19.906 17.984 1 90.44 438 ARG A CA 1
ATOM 3493 C C . ARG A 1 438 ? 25.219 21.062 18.969 1 90.44 438 ARG A C 1
ATOM 3495 O O . ARG A 1 438 ? 24.672 20.984 20.078 1 90.44 438 ARG A O 1
ATOM 3502 N N . ARG A 1 439 ? 25.891 22.078 18.5 1 93.06 439 ARG A N 1
ATOM 3503 C CA . ARG A 1 439 ? 26.031 23.234 19.375 1 93.06 439 ARG A CA 1
ATOM 3504 C C . ARG A 1 439 ? 24.938 24.266 19.094 1 93.06 439 ARG A C 1
ATOM 3506 O O . ARG A 1 439 ? 24.875 25.297 19.781 1 93.06 439 ARG A O 1
ATOM 3513 N N . LEU A 1 440 ? 24.172 23.922 18.188 1 94.56 440 LEU A N 1
ATOM 3514 C CA . LEU A 1 440 ? 23 24.734 17.875 1 94.56 440 LEU A CA 1
ATOM 3515 C C . LEU A 1 440 ? 21.719 23.969 18.188 1 94.56 440 LEU A C 1
ATOM 3517 O O . LEU A 1 440 ? 21.734 22.734 18.281 1 94.56 440 LEU A O 1
ATOM 3521 N N . ALA A 1 441 ? 20.656 24.641 18.438 1 94.62 441 ALA A N 1
ATOM 3522 C CA . ALA A 1 441 ? 19.344 24.047 18.578 1 94.62 441 ALA A CA 1
ATOM 3523 C C . ALA A 1 441 ? 18.25 24.953 18 1 94.62 441 ALA A C 1
ATOM 3525 O O . ALA A 1 441 ? 18.422 26.172 17.953 1 94.62 441 ALA A O 1
ATOM 3526 N N . ILE A 1 442 ? 17.281 24.312 17.484 1 94.31 442 ILE A N 1
ATOM 3527 C CA . ILE A 1 442 ? 16.203 25.094 16.875 1 94.31 442 ILE A CA 1
ATOM 3528 C C . ILE A 1 442 ? 14.852 24.562 17.344 1 94.31 442 ILE A C 1
ATOM 3530 O O . ILE A 1 442 ? 14.672 23.344 17.5 1 94.31 442 ILE A O 1
ATOM 3534 N N . VAL A 1 443 ? 14.039 25.469 17.703 1 92.88 443 VAL A N 1
ATOM 3535 C CA . VAL A 1 443 ? 12.625 25.172 17.938 1 92.88 443 VAL A CA 1
ATOM 3536 C C . VAL A 1 443 ? 11.797 25.625 16.734 1 92.88 443 VAL A C 1
ATOM 3538 O O . VAL A 1 443 ? 11.547 26.812 16.562 1 92.88 443 VAL A O 1
ATOM 3541 N N . HIS A 1 444 ? 11.344 24.672 16.047 1 90.19 444 HIS A N 1
ATOM 3542 C CA . HIS A 1 444 ? 10.617 24.953 14.82 1 90.19 444 HIS A CA 1
ATOM 3543 C C . HIS A 1 444 ? 9.195 25.438 15.117 1 90.19 444 HIS A C 1
ATOM 3545 O O . HIS A 1 444 ? 8.711 25.297 16.234 1 90.19 444 HIS A O 1
ATOM 3551 N N . GLN A 1 445 ? 8.656 26.016 14.047 1 82.06 445 GLN A N 1
ATOM 3552 C CA . GLN A 1 445 ? 7.258 26.438 14.133 1 82.06 445 GLN A CA 1
ATOM 3553 C C . GLN A 1 445 ? 6.344 25.25 14.43 1 82.06 445 GLN A C 1
ATOM 3555 O O . GLN A 1 445 ? 5.473 25.328 15.297 1 82.06 445 GLN A O 1
ATOM 3560 N N . GLU A 1 446 ? 6.594 24.25 13.68 1 82.38 446 GLU A N 1
ATOM 3561 C CA . GLU A 1 446 ? 5.938 22.984 13.953 1 82.38 446 GLU A CA 1
ATOM 3562 C C . GLU A 1 446 ? 6.922 21.953 14.508 1 82.38 446 GLU A C 1
ATOM 3564 O O . GLU A 1 446 ? 7.801 21.484 13.789 1 82.38 446 GLU A O 1
ATOM 3569 N N . VAL A 1 447 ? 6.637 21.688 15.766 1 87.75 447 VAL A N 1
ATOM 3570 C CA . VAL A 1 447 ? 7.57 20.781 16.438 1 87.75 447 VAL A CA 1
ATOM 3571 C C . VAL A 1 447 ? 7.266 19.328 16.047 1 87.75 447 VAL A C 1
ATOM 3573 O O . VAL A 1 447 ? 6.125 18.875 16.172 1 87.75 447 VAL A O 1
ATOM 3576 N N . ASP A 1 448 ? 8.328 18.688 15.578 1 87.31 448 ASP A N 1
ATOM 3577 C CA . ASP A 1 448 ? 8.219 17.281 15.219 1 87.31 448 ASP A CA 1
ATOM 3578 C C . ASP A 1 448 ? 8.297 16.391 16.453 1 87.31 448 ASP A C 1
ATOM 3580 O O . ASP A 1 448 ? 9.133 16.609 17.328 1 87.31 448 ASP A O 1
ATOM 3584 N N . VAL A 1 449 ? 7.371 15.492 16.547 1 87.69 449 VAL A N 1
ATOM 3585 C CA . VAL A 1 449 ? 7.367 14.539 17.641 1 87.69 449 VAL A CA 1
ATOM 3586 C C . VAL A 1 449 ? 7.504 13.117 17.094 1 87.69 449 VAL A C 1
ATOM 3588 O O . VAL A 1 449 ? 6.754 12.719 16.203 1 87.69 449 VAL A O 1
ATOM 3591 N N . PHE A 1 450 ? 8.492 12.414 17.594 1 88.12 450 PHE A N 1
ATOM 3592 C CA . PHE A 1 450 ? 8.727 11.039 17.188 1 88.12 450 PHE A CA 1
ATOM 3593 C C . PHE A 1 450 ? 7.832 10.078 17.953 1 88.12 450 PHE A C 1
ATOM 3595 O O . PHE A 1 450 ? 7.418 10.383 19.078 1 88.12 450 PHE A O 1
ATOM 3602 N N . ASN A 1 451 ? 7.535 8.969 17.312 1 86.38 451 ASN A N 1
ATOM 3603 C CA . ASN A 1 451 ? 6.793 7.93 18.016 1 86.38 451 ASN A CA 1
ATOM 3604 C C . ASN A 1 451 ? 7.625 7.305 19.125 1 86.38 451 ASN A C 1
ATOM 3606 O O . ASN A 1 451 ? 8.664 6.695 18.875 1 86.38 451 ASN A O 1
ATOM 3610 N N . GLY A 1 452 ? 7.266 7.559 20.297 1 87.44 452 GLY A N 1
ATOM 3611 C CA . GLY A 1 452 ? 7.969 7.117 21.5 1 87.44 452 GLY A CA 1
ATOM 3612 C C . GLY A 1 452 ? 7.465 7.785 22.766 1 87.44 452 GLY A C 1
ATOM 3613 O O . GLY A 1 452 ? 6.375 8.359 22.781 1 87.44 452 GLY A O 1
ATOM 3614 N N . THR A 1 453 ? 8.281 7.629 23.766 1 91.31 453 THR A N 1
ATOM 3615 C CA . THR A 1 453 ? 7.891 8.227 25.031 1 91.31 453 THR A CA 1
ATOM 3616 C C . THR A 1 453 ? 8.25 9.703 25.078 1 91.31 453 THR A C 1
ATOM 3618 O O . THR A 1 453 ? 9.039 10.18 24.25 1 91.31 453 THR A O 1
ATOM 3621 N N . LEU A 1 454 ? 7.551 10.391 25.969 1 93.31 454 LEU A N 1
ATOM 3622 C CA . LEU A 1 454 ? 7.887 11.797 26.188 1 93.31 454 LEU A CA 1
ATOM 3623 C C . LEU A 1 454 ? 9.367 11.961 26.5 1 93.31 454 LEU A C 1
ATOM 3625 O O . LEU A 1 454 ? 10.023 12.867 25.984 1 93.31 454 LEU A O 1
ATOM 3629 N N . LEU A 1 455 ? 9.852 11.031 27.281 1 93.69 455 LEU A N 1
ATOM 3630 C CA . LEU A 1 455 ? 11.25 11.094 27.703 1 93.69 455 LEU A CA 1
ATOM 3631 C C . LEU A 1 455 ? 12.18 10.898 26.5 1 93.69 455 LEU A C 1
ATOM 3633 O O . LEU A 1 455 ? 13.18 11.609 26.375 1 93.69 455 LEU A O 1
ATOM 3637 N N . GLU A 1 456 ? 11.906 10 25.672 1 91.94 456 GLU A N 1
ATOM 3638 C CA . GLU A 1 456 ? 12.719 9.75 24.484 1 91.94 456 GLU A CA 1
ATOM 3639 C C . GLU A 1 456 ? 12.766 10.969 23.578 1 91.94 456 GLU A C 1
ATOM 3641 O O . GLU A 1 456 ? 13.805 11.258 22.969 1 91.94 456 GLU A O 1
ATOM 3646 N N . ASN A 1 457 ? 11.648 11.609 23.453 1 93.5 457 ASN A N 1
ATOM 3647 C CA . ASN A 1 457 ? 11.578 12.812 22.641 1 93.5 457 ASN A CA 1
ATOM 3648 C C . ASN A 1 457 ? 12.398 13.953 23.25 1 93.5 457 ASN A C 1
ATOM 3650 O O . ASN A 1 457 ? 13.023 14.727 22.516 1 93.5 457 ASN A O 1
ATOM 3654 N N . LEU A 1 458 ? 12.383 13.969 24.562 1 94.62 458 LEU A N 1
ATOM 3655 C CA . LEU A 1 458 ? 13.133 15.008 25.25 1 94.62 458 LEU A CA 1
ATOM 3656 C C . LEU A 1 458 ? 14.633 14.789 25.109 1 94.62 458 LEU A C 1
ATOM 3658 O O . LEU A 1 458 ? 15.391 15.742 24.922 1 94.62 458 LEU A O 1
ATOM 3662 N N . LEU A 1 459 ? 15.016 13.531 25.125 1 93.88 459 LEU A N 1
ATOM 3663 C CA . LEU A 1 459 ? 16.438 13.188 25.125 1 93.88 459 LEU A CA 1
ATOM 3664 C C . LEU A 1 459 ? 16.969 13.078 23.703 1 93.88 459 LEU A C 1
ATOM 3666 O O . LEU A 1 459 ? 18.109 12.68 23.484 1 93.88 459 LEU A O 1
ATOM 3670 N N . TYR A 1 460 ? 16.234 13.438 22.766 1 91.12 460 TYR A N 1
ATOM 3671 C CA . TYR A 1 460 ? 16.547 13.211 21.359 1 91.12 460 TYR A CA 1
ATOM 3672 C C . TYR A 1 460 ? 17.844 13.914 20.984 1 91.12 460 TYR A C 1
ATOM 3674 O O . TYR A 1 460 ? 18.672 13.359 20.25 1 91.12 460 TYR A O 1
ATOM 3682 N N . GLY A 1 461 ? 18.031 15.109 21.469 1 87.69 461 GLY A N 1
ATOM 3683 C CA . GLY A 1 461 ? 19.203 15.898 21.141 1 87.69 461 GLY A CA 1
ATOM 3684 C C . GLY A 1 461 ? 20.422 15.531 21.953 1 87.69 461 GLY A C 1
ATOM 3685 O O . GLY A 1 461 ? 21.562 15.773 21.531 1 87.69 461 GLY A O 1
ATOM 3686 N N . ASN A 1 462 ? 20.219 15.023 23.141 1 92.25 462 ASN A N 1
ATOM 3687 C CA . ASN A 1 462 ? 21.266 14.625 24.062 1 92.25 462 ASN A CA 1
ATOM 3688 C C . ASN A 1 462 ? 20.859 13.43 24.922 1 92.25 462 ASN A C 1
ATOM 3690 O O . ASN A 1 462 ? 20.438 13.602 26.062 1 92.25 462 ASN A O 1
ATOM 3694 N N . PRO A 1 463 ? 21.188 12.289 24.438 1 89.38 463 PRO A N 1
ATOM 3695 C CA . PRO A 1 463 ? 20.766 11.086 25.172 1 89.38 463 PRO A CA 1
ATOM 3696 C C . PRO A 1 463 ? 21.516 10.906 26.5 1 89.38 463 PRO A C 1
ATOM 3698 O O . PRO A 1 463 ? 21.047 10.172 27.375 1 89.38 463 PRO A O 1
ATOM 3701 N N . ALA A 1 464 ? 22.547 11.57 26.656 1 89.62 464 ALA A N 1
ATOM 3702 C CA . ALA A 1 464 ? 23.359 11.406 27.859 1 89.62 464 ALA A CA 1
ATOM 3703 C C . ALA A 1 464 ? 23.016 12.438 28.922 1 89.62 464 ALA A C 1
ATOM 3705 O O . ALA A 1 464 ? 23.625 12.484 29.984 1 89.62 464 ALA A O 1
ATOM 3706 N N . ALA A 1 465 ? 22 13.242 28.641 1 93.69 465 ALA A N 1
ATOM 3707 C CA . ALA A 1 465 ? 21.609 14.281 29.594 1 93.69 465 ALA A CA 1
ATOM 3708 C C . ALA A 1 465 ? 21.25 13.672 30.953 1 93.69 465 ALA A C 1
ATOM 3710 O O . ALA A 1 465 ? 20.625 12.609 31 1 93.69 465 ALA A O 1
ATOM 3711 N N . THR A 1 466 ? 21.625 14.266 32 1 94.44 466 THR A N 1
ATOM 3712 C CA . THR A 1 466 ? 21.312 13.805 33.375 1 94.44 466 THR A CA 1
ATOM 3713 C C . THR A 1 466 ? 19.859 14.102 33.719 1 94.44 466 THR A C 1
ATOM 3715 O O . THR A 1 466 ? 19.25 14.992 33.125 1 94.44 466 THR A O 1
ATOM 3718 N N . PRO A 1 467 ? 19.391 13.375 34.656 1 94.38 467 PRO A N 1
ATOM 3719 C CA . PRO A 1 467 ? 18.016 13.633 35.094 1 94.38 467 PRO A CA 1
ATOM 3720 C C . PRO A 1 467 ? 17.797 15.062 35.594 1 94.38 467 PRO A C 1
ATOM 3722 O O . PRO A 1 467 ? 16.719 15.633 35.375 1 94.38 467 PRO A O 1
ATOM 3725 N N . ASP A 1 468 ? 18.812 15.594 36.094 1 94.88 468 ASP A N 1
ATOM 3726 C CA . ASP A 1 468 ? 18.719 16.969 36.594 1 94.88 468 ASP A CA 1
ATOM 3727 C C . ASP A 1 468 ? 18.609 17.953 35.438 1 94.88 468 ASP A C 1
ATOM 3729 O O . ASP A 1 468 ? 17.859 18.938 35.531 1 94.88 468 ASP A O 1
ATOM 3733 N N . GLN A 1 469 ? 19.344 17.75 34.469 1 94.44 469 GLN A N 1
ATOM 3734 C CA . GLN A 1 469 ? 19.281 18.609 33.312 1 94.44 469 GLN A CA 1
ATOM 3735 C C . GLN A 1 469 ? 17.891 18.547 32.656 1 94.44 469 GLN A C 1
ATOM 3737 O O . GLN A 1 469 ? 17.359 19.562 32.219 1 94.44 469 GLN A O 1
ATOM 3742 N N . VAL A 1 470 ? 17.391 17.344 32.656 1 95.56 470 VAL A N 1
ATOM 3743 C CA . VAL A 1 470 ? 16.078 17.141 32.094 1 95.56 470 VAL A CA 1
ATOM 3744 C C . VAL A 1 470 ? 15.016 17.844 32.938 1 95.56 470 VAL A C 1
ATOM 3746 O O . VAL A 1 470 ? 14.141 18.516 32.375 1 95.56 470 VAL A O 1
ATOM 3749 N N . ARG A 1 471 ? 15.125 17.688 34.188 1 94.88 471 ARG A N 1
ATOM 3750 C CA . ARG A 1 471 ? 14.172 18.328 35.094 1 94.88 471 ARG A CA 1
ATOM 3751 C C . ARG A 1 471 ? 14.211 19.844 34.938 1 94.88 471 ARG A C 1
ATOM 3753 O O . ARG A 1 471 ? 13.164 20.5 34.938 1 94.88 471 ARG A O 1
ATOM 3760 N N . GLU A 1 472 ? 15.367 20.375 34.906 1 95 472 GLU A N 1
ATOM 3761 C CA . GLU A 1 472 ? 15.523 21.812 34.781 1 95 472 GLU A CA 1
ATOM 3762 C C . GLU A 1 472 ? 14.945 22.328 33.469 1 95 472 GLU A C 1
ATOM 3764 O O . GLU A 1 472 ? 14.227 23.328 33.438 1 95 472 GLU A O 1
ATOM 3769 N N . ALA A 1 473 ? 15.328 21.703 32.375 1 95.5 473 ALA A N 1
ATOM 3770 C CA . ALA A 1 473 ? 14.805 22.094 31.078 1 95.5 473 ALA A CA 1
ATOM 3771 C C . ALA A 1 473 ? 13.281 22.016 31.047 1 95.5 473 ALA A C 1
ATOM 3773 O O . ALA A 1 473 ? 12.625 22.891 30.469 1 95.5 473 ALA A O 1
ATOM 3774 N N . CYS A 1 474 ? 12.734 20.984 31.688 1 95.75 474 CYS A N 1
ATOM 3775 C CA . CYS A 1 474 ? 11.289 20.797 31.734 1 95.75 474 CYS A CA 1
ATOM 3776 C C . CYS A 1 474 ? 10.633 21.875 32.594 1 95.75 474 CYS A C 1
ATOM 3778 O O . CYS A 1 474 ? 9.516 22.312 32.281 1 95.75 474 CYS A O 1
ATOM 3780 N N . ARG A 1 475 ? 11.289 22.219 33.562 1 94.75 475 ARG A N 1
ATOM 3781 C CA . ARG A 1 475 ? 10.781 23.297 34.406 1 94.75 475 ARG A CA 1
ATOM 3782 C C . ARG A 1 475 ? 10.742 24.609 33.656 1 94.75 475 ARG A C 1
ATOM 3784 O O . ARG A 1 475 ? 9.734 25.312 33.656 1 94.75 475 ARG A O 1
ATOM 3791 N N . ILE A 1 476 ? 11.781 24.922 32.969 1 93.31 476 ILE A N 1
ATOM 3792 C CA . ILE A 1 476 ? 11.883 26.156 32.219 1 93.31 476 ILE A CA 1
ATOM 3793 C C . ILE A 1 476 ? 10.805 26.188 31.125 1 93.31 476 ILE A C 1
ATOM 3795 O O . ILE A 1 476 ? 10.102 27.188 30.984 1 93.31 476 ILE A O 1
ATOM 3799 N N . ALA A 1 477 ? 10.68 25.094 30.453 1 94 477 ALA A N 1
ATOM 3800 C CA . ALA A 1 477 ? 9.727 25.016 29.344 1 94 477 ALA A CA 1
ATOM 3801 C C . ALA A 1 477 ? 8.32 24.719 29.859 1 94 477 ALA A C 1
ATOM 3803 O O . ALA A 1 477 ? 7.371 24.656 29.062 1 94 477 ALA A O 1
ATOM 3804 N N . ARG A 1 478 ? 8.164 24.422 31.141 1 92.81 478 ARG A N 1
ATOM 3805 C CA . ARG A 1 478 ? 6.891 24.141 31.781 1 92.81 478 ARG A CA 1
ATOM 3806 C C . ARG A 1 478 ? 6.273 22.844 31.266 1 92.81 478 ARG A C 1
ATOM 3808 O O . ARG A 1 478 ? 5.062 22.781 31.047 1 92.81 478 ARG A O 1
ATOM 3815 N N . VAL A 1 479 ? 7.113 22.016 30.938 1 93.56 479 VAL A N 1
ATOM 3816 C CA . VAL A 1 479 ? 6.668 20.703 30.5 1 93.56 479 VAL A CA 1
ATOM 3817 C C . VAL A 1 479 ? 6.16 19.891 31.688 1 93.56 479 VAL A C 1
ATOM 3819 O O . VAL A 1 479 ? 5.242 19.078 31.562 1 93.56 479 VAL A O 1
ATOM 3822 N N . ASP A 1 480 ? 6.715 20.109 32.812 1 92.56 480 ASP A N 1
ATOM 3823 C CA . ASP A 1 480 ? 6.359 19.391 34.031 1 92.56 480 ASP A CA 1
ATOM 3824 C C . ASP A 1 480 ? 4.891 19.609 34.375 1 92.56 480 ASP A C 1
ATOM 3826 O O . ASP A 1 480 ? 4.258 18.75 35 1 92.56 480 ASP A O 1
ATOM 3830 N N . GLU A 1 481 ? 4.398 20.734 34 1 89.44 481 GLU A N 1
ATOM 3831 C CA . GLU A 1 481 ? 3.016 21.078 34.312 1 89.44 481 GLU A CA 1
ATOM 3832 C C . GLU A 1 481 ? 2.045 20.078 33.688 1 89.44 481 GLU A C 1
ATOM 3834 O O . GLU A 1 481 ? 0.986 19.797 34.25 1 89.44 481 GLU A O 1
ATOM 3839 N N . PHE A 1 482 ? 2.432 19.547 32.5 1 88.25 482 PHE A N 1
ATOM 3840 C CA . PHE A 1 482 ? 1.491 18.625 31.875 1 88.25 482 PHE A CA 1
ATOM 3841 C C . PHE A 1 482 ? 2.031 17.203 31.891 1 88.25 482 PHE A C 1
ATOM 3843 O O . PHE A 1 482 ? 1.268 16.234 31.766 1 88.25 482 PHE A O 1
ATOM 3850 N N . ALA A 1 483 ? 3.328 17.031 32 1 91.38 483 ALA A N 1
ATOM 3851 C CA . ALA A 1 483 ? 3.938 15.703 32 1 91.38 483 ALA A CA 1
ATOM 3852 C C . ALA A 1 483 ? 3.426 14.852 33.156 1 91.38 483 ALA A C 1
ATOM 3854 O O . ALA A 1 483 ? 3.186 13.656 33 1 91.38 483 ALA A O 1
ATOM 3855 N N . LEU A 1 484 ? 3.234 15.477 34.219 1 87.06 484 LEU A N 1
ATOM 3856 C CA . LEU A 1 484 ? 2.824 14.773 35.438 1 87.06 484 LEU A CA 1
ATOM 3857 C C . LEU A 1 484 ? 1.352 14.383 35.375 1 87.06 484 LEU A C 1
ATOM 3859 O O . LEU A 1 484 ? 0.906 13.484 36.094 1 87.06 484 LEU A O 1
ATOM 3863 N N . LYS A 1 485 ? 0.649 14.992 34.5 1 84.88 485 LYS A N 1
ATOM 3864 C CA . LYS A 1 485 ? -0.775 14.711 34.375 1 84.88 485 LYS A CA 1
ATOM 3865 C C . LYS A 1 485 ? -1.011 13.602 33.344 1 84.88 485 LYS A C 1
ATOM 3867 O O . LYS A 1 485 ? -2.119 13.07 33.219 1 84.88 485 LYS A O 1
ATOM 3872 N N . LEU A 1 486 ? -0.001 13.273 32.688 1 87.19 486 LEU A N 1
ATOM 3873 C CA . LEU A 1 486 ? -0.119 12.188 31.719 1 87.19 486 LEU A CA 1
ATOM 3874 C C . LEU A 1 486 ? -0.195 10.836 32.438 1 87.19 486 LEU A C 1
ATOM 3876 O O . LEU A 1 486 ? 0.351 10.672 33.531 1 87.19 486 LEU A O 1
ATOM 3880 N N . PRO A 1 487 ? -0.821 9.781 31.875 1 83.25 487 PRO A N 1
ATOM 3881 C CA . PRO A 1 487 ? -1.057 8.484 32.5 1 83.25 487 PRO A CA 1
ATOM 3882 C C . PRO A 1 487 ? 0.228 7.836 33.031 1 83.25 487 PRO A C 1
ATOM 3884 O O . PRO A 1 487 ? 0.229 7.223 34.094 1 83.25 487 PRO A O 1
ATOM 3887 N N . ARG A 1 488 ? 1.377 7.945 32.312 1 88.69 488 ARG A N 1
ATOM 3888 C CA . ARG A 1 488 ? 2.633 7.332 32.75 1 88.69 488 ARG A CA 1
ATOM 3889 C C . ARG A 1 488 ? 3.732 8.383 32.875 1 88.69 488 ARG A C 1
ATOM 3891 O O . ARG A 1 488 ? 4.914 8.078 32.719 1 88.69 488 ARG A O 1
ATOM 3898 N N . GLY A 1 489 ? 3.223 9.539 33.031 1 90.5 489 GLY A N 1
ATOM 3899 C CA . GLY A 1 489 ? 4.199 10.609 33.188 1 90.5 489 GLY A CA 1
ATOM 3900 C C . GLY A 1 489 ? 5.109 10.758 31.969 1 90.5 489 GLY A C 1
ATOM 3901 O O . GLY A 1 489 ? 4.637 10.844 30.828 1 90.5 489 GLY A O 1
ATOM 3902 N N . TYR A 1 490 ? 6.438 10.703 32.312 1 91.5 490 TYR A N 1
ATOM 3903 C CA . TYR A 1 490 ? 7.43 10.891 31.266 1 91.5 490 TYR A CA 1
ATOM 3904 C C . TYR A 1 490 ? 7.551 9.641 30.391 1 91.5 490 TYR A C 1
ATOM 3906 O O . TYR A 1 490 ? 8.094 9.695 29.281 1 91.5 490 TYR A O 1
ATOM 3914 N N . ALA A 1 491 ? 7.051 8.609 30.859 1 90.38 491 ALA A N 1
ATOM 3915 C CA . ALA A 1 491 ? 7.117 7.352 30.125 1 90.38 491 ALA A CA 1
ATOM 3916 C C . ALA A 1 491 ? 5.906 7.18 29.219 1 90.38 491 ALA A C 1
ATOM 3918 O O . ALA A 1 491 ? 5.824 6.211 28.453 1 90.38 491 ALA A O 1
ATOM 3919 N N . THR A 1 492 ? 5.066 8.164 29.219 1 89.56 492 THR A N 1
ATOM 3920 C CA . THR A 1 492 ? 3.871 8.086 28.391 1 89.56 492 THR A CA 1
ATOM 3921 C C . THR A 1 492 ? 4.242 8.117 26.906 1 89.56 492 THR A C 1
ATOM 3923 O O . THR A 1 492 ? 5.059 8.938 26.484 1 89.56 492 THR A O 1
ATOM 3926 N N . VAL A 1 493 ? 3.678 7.219 26.156 1 87.38 493 VAL A N 1
ATOM 3927 C CA . VAL A 1 493 ? 3.877 7.195 24.719 1 87.38 493 VAL A CA 1
ATOM 3928 C C . VAL A 1 493 ? 3.057 8.305 24.062 1 87.38 493 VAL A C 1
ATOM 3930 O O . VAL A 1 493 ? 1.829 8.328 24.188 1 87.38 493 VAL A O 1
ATOM 3933 N N . VAL A 1 494 ? 3.633 9.273 23.438 1 82.69 494 VAL A N 1
ATOM 3934 C CA . VAL A 1 494 ? 2.965 10.445 22.875 1 82.69 494 VAL A CA 1
ATOM 3935 C C . VAL A 1 494 ? 2.443 10.109 21.469 1 82.69 494 VAL A C 1
ATOM 3937 O O . VAL A 1 494 ? 1.522 10.766 20.969 1 82.69 494 VAL A O 1
ATOM 3940 N N . GLY A 1 495 ? 2.691 8.93 20.922 1 70.56 495 GLY A N 1
ATOM 3941 C CA . GLY A 1 495 ? 2.131 8.453 19.656 1 70.56 495 GLY A CA 1
ATOM 3942 C C . GLY A 1 495 ? 2.736 9.125 18.438 1 70.56 495 GLY A C 1
ATOM 3943 O O . GLY A 1 495 ? 3.596 10 18.578 1 70.56 495 GLY A O 1
ATOM 3944 N N . GLU A 1 496 ? 2.137 8.75 17.281 1 63.78 496 GLU A N 1
ATOM 3945 C CA . GLU A 1 496 ? 2.59 9.328 16.016 1 63.78 496 GLU A CA 1
ATOM 3946 C C . GLU A 1 496 ? 2.193 10.797 15.906 1 63.78 496 GLU A C 1
ATOM 3948 O O . GLU A 1 496 ? 1.047 11.156 16.188 1 63.78 496 GLU A O 1
ATOM 3953 N N . ARG A 1 497 ? 3.156 11.664 15.648 1 58.56 497 ARG A N 1
ATOM 3954 C CA . ARG A 1 497 ? 3.02 13.102 15.43 1 58.56 497 ARG A CA 1
ATOM 3955 C C . ARG A 1 497 ? 2.467 13.797 16.672 1 58.56 497 ARG A C 1
ATOM 3957 O O . ARG A 1 497 ? 1.812 14.836 16.578 1 58.56 497 ARG A O 1
ATOM 3964 N N . GLY A 1 498 ? 2.678 13.125 17.797 1 61.78 498 GLY A N 1
ATOM 3965 C CA . GLY A 1 498 ? 2.279 13.742 19.047 1 61.78 498 GLY A CA 1
ATOM 3966 C C . GLY A 1 498 ? 0.777 13.922 19.172 1 61.78 498 GLY A C 1
ATOM 3967 O O . GLY A 1 498 ? 0.31 14.906 19.75 1 61.78 498 GLY A O 1
ATOM 3968 N N . LEU A 1 499 ? 0.087 13.117 18.594 1 56.22 499 LEU A N 1
ATOM 3969 C CA . LEU A 1 499 ? -1.362 13.25 18.484 1 56.22 499 LEU A CA 1
ATOM 3970 C C . LEU A 1 499 ? -1.992 13.391 19.875 1 56.22 499 LEU A C 1
ATOM 3972 O O . LEU A 1 499 ? -3.064 13.984 20 1 56.22 499 LEU A O 1
ATOM 3976 N N . ARG A 1 500 ? -1.211 13.141 20.828 1 67.31 500 ARG A N 1
ATOM 3977 C CA . ARG A 1 500 ? -1.778 13.156 22.172 1 67.31 500 ARG A CA 1
ATOM 3978 C C . ARG A 1 500 ? -1.476 14.469 22.891 1 67.31 500 ARG A C 1
ATOM 3980 O O . ARG A 1 500 ? -1.925 14.688 24.016 1 67.31 500 ARG A O 1
ATOM 3987 N N . LEU A 1 501 ? -0.677 15.273 22.203 1 77.75 501 LEU A N 1
ATOM 3988 C CA . LEU A 1 501 ? -0.286 16.547 22.797 1 77.75 501 LEU A CA 1
ATOM 3989 C C . LEU A 1 501 ? -0.95 17.719 22.078 1 77.75 501 LEU A C 1
ATOM 3991 O O . LEU A 1 501 ? -1.147 17.672 20.859 1 77.75 501 LEU A O 1
ATOM 3995 N N . SER A 1 502 ? -1.279 18.688 22.875 1 75.56 502 SER A N 1
ATOM 3996 C CA . SER A 1 502 ? -1.782 19.922 22.266 1 75.56 502 SER A CA 1
ATOM 3997 C C . SER A 1 502 ? -0.665 20.688 21.562 1 75.56 502 SER A C 1
ATOM 3999 O O . SER A 1 502 ? 0.514 20.359 21.734 1 75.56 502 SER A O 1
ATOM 4001 N N . GLY A 1 503 ? -1.038 21.594 20.703 1 79.12 503 GLY A N 1
ATOM 4002 C CA . GLY A 1 503 ? -0.054 22.422 20.031 1 79.12 503 GLY A CA 1
ATOM 4003 C C . GLY A 1 503 ? 0.912 23.094 20.984 1 79.12 503 GLY A C 1
ATOM 4004 O O . GLY A 1 503 ? 2.121 23.109 20.734 1 79.12 503 GLY A O 1
ATOM 4005 N N . GLY A 1 504 ? 0.321 23.641 22.047 1 83.44 504 GLY A N 1
ATOM 4006 C CA . GLY A 1 504 ? 1.153 24.297 23.031 1 83.44 504 GLY A CA 1
ATOM 4007 C C . GLY A 1 504 ? 2.08 23.344 23.766 1 83.44 504 GLY A C 1
ATOM 4008 O O . GLY A 1 504 ? 3.227 23.688 24.062 1 83.44 504 GLY A O 1
ATOM 4009 N N . GLN A 1 505 ? 1.565 22.172 24.047 1 86.88 505 GLN A N 1
ATOM 4010 C CA . GLN A 1 505 ? 2.379 21.172 24.719 1 86.88 505 GLN A CA 1
ATOM 4011 C C . GLN A 1 505 ? 3.525 20.703 23.828 1 86.88 505 GLN A C 1
ATOM 4013 O O . GLN A 1 505 ? 4.641 20.484 24.297 1 86.88 505 GLN A O 1
ATOM 4018 N N . ARG A 1 506 ? 3.264 20.609 22.594 1 90.12 506 ARG A N 1
ATOM 4019 C CA . ARG A 1 506 ? 4.297 20.203 21.656 1 90.12 506 ARG A CA 1
ATOM 4020 C C . ARG A 1 506 ? 5.406 21.25 21.562 1 90.12 506 ARG A C 1
ATOM 4022 O O . ARG A 1 506 ? 6.586 20.906 21.484 1 90.12 506 ARG A O 1
ATOM 4029 N N . GLN A 1 507 ? 4.984 22.453 21.562 1 90.62 507 GLN A N 1
ATOM 4030 C CA . GLN A 1 507 ? 5.965 23.547 21.516 1 90.62 507 GLN A CA 1
ATOM 4031 C C . GLN A 1 507 ? 6.852 23.547 22.75 1 90.62 507 GLN A C 1
ATOM 4033 O O . GLN A 1 507 ? 8.062 23.781 22.656 1 90.62 507 GLN A O 1
ATOM 4038 N N . ARG A 1 508 ? 6.215 23.391 23.875 1 92.19 508 ARG A N 1
ATOM 4039 C CA . ARG A 1 508 ? 6.973 23.344 25.125 1 92.19 508 ARG A CA 1
ATOM 4040 C C . ARG A 1 508 ? 7.934 22.156 25.141 1 92.19 508 ARG A C 1
ATOM 4042 O O . ARG A 1 508 ? 9.047 22.266 25.672 1 92.19 508 ARG A O 1
ATOM 4049 N N . LEU A 1 509 ? 7.465 21.094 24.609 1 93 509 LEU A N 1
ATOM 4050 C CA . LEU A 1 509 ? 8.336 19.938 24.438 1 93 509 LEU A CA 1
ATOM 4051 C C . LEU A 1 509 ? 9.539 20.281 23.562 1 93 509 LEU A C 1
ATOM 4053 O O . LEU A 1 509 ? 10.672 19.906 23.875 1 93 509 LEU A O 1
ATOM 4057 N N . GLY A 1 510 ? 9.273 20.938 22.453 1 93.88 510 GLY A N 1
ATOM 4058 C CA . GLY A 1 510 ? 10.344 21.359 21.562 1 93.88 510 GLY A CA 1
ATOM 4059 C C . GLY A 1 510 ? 11.375 22.25 22.234 1 93.88 510 GLY A C 1
ATOM 4060 O O . GLY A 1 510 ? 12.578 22.109 22 1 93.88 510 GLY A O 1
ATOM 4061 N N . ILE A 1 511 ? 10.875 23.125 23.062 1 94.25 511 ILE A N 1
ATOM 4062 C CA . ILE A 1 511 ? 11.758 24.016 23.797 1 94.25 511 ILE A CA 1
ATOM 4063 C C . ILE A 1 511 ? 12.617 23.219 24.766 1 94.25 511 ILE A C 1
ATOM 4065 O O . ILE A 1 511 ? 13.836 23.406 24.828 1 94.25 511 ILE A O 1
ATOM 4069 N N . ALA A 1 512 ? 11.961 22.375 25.516 1 95.5 512 ALA A N 1
ATOM 4070 C CA . ALA A 1 512 ? 12.695 21.547 26.469 1 95.5 512 ALA A CA 1
ATOM 4071 C C . ALA A 1 512 ? 13.758 20.703 25.766 1 95.5 512 ALA A C 1
ATOM 4073 O O . ALA A 1 512 ? 14.891 20.594 26.234 1 95.5 512 ALA A O 1
ATOM 4074 N N . ARG A 1 513 ? 13.344 20.125 24.703 1 95.25 513 ARG A N 1
ATOM 4075 C CA . ARG A 1 513 ? 14.266 19.312 23.906 1 95.25 513 ARG A CA 1
ATOM 4076 C C . ARG A 1 513 ? 15.477 20.125 23.469 1 95.25 513 ARG A C 1
ATOM 4078 O O . ARG A 1 513 ? 16.609 19.641 23.547 1 95.25 513 ARG A O 1
ATOM 4085 N N . ALA A 1 514 ? 15.242 21.281 23 1 94.94 514 ALA A N 1
ATOM 4086 C CA . ALA A 1 514 ? 16.312 22.156 22.562 1 94.94 514 ALA A CA 1
ATOM 4087 C C . ALA A 1 514 ? 17.234 22.531 23.719 1 94.94 514 ALA A C 1
ATOM 4089 O O . ALA A 1 514 ? 18.453 22.562 23.562 1 94.94 514 ALA A O 1
ATOM 4090 N N . LEU A 1 515 ? 16.672 22.75 24.875 1 95.06 515 LEU A N 1
ATOM 4091 C CA . LEU A 1 515 ? 17.453 23.156 26.031 1 95.06 515 LEU A CA 1
ATOM 4092 C C . LEU A 1 515 ? 18.312 21.984 26.547 1 95.06 515 LEU A C 1
ATOM 4094 O O . LEU A 1 515 ? 19.438 22.188 27 1 95.06 515 LEU A O 1
ATOM 4098 N N . ILE A 1 516 ? 17.719 20.859 26.5 1 95.19 516 ILE A N 1
ATOM 4099 C CA . ILE A 1 516 ? 18.422 19.672 26.953 1 95.19 516 ILE A CA 1
ATOM 4100 C C . ILE A 1 516 ? 19.672 19.438 26.109 1 95.19 516 ILE A C 1
ATOM 4102 O O . ILE A 1 516 ? 20.688 18.953 26.609 1 95.19 516 ILE A O 1
ATOM 4106 N N . ALA A 1 517 ? 19.656 19.828 24.875 1 93.56 517 ALA A N 1
ATOM 4107 C CA . ALA A 1 517 ? 20.812 19.703 23.984 1 93.56 517 ALA A CA 1
ATOM 4108 C C . ALA A 1 517 ? 21.938 20.625 24.406 1 93.56 517 ALA A C 1
ATOM 4110 O O . ALA A 1 517 ? 23.078 20.469 23.969 1 93.56 517 ALA A O 1
ATOM 4111 N N . ASP A 1 518 ? 21.625 21.562 25.266 1 91.75 518 ASP A N 1
ATOM 4112 C CA . ASP A 1 518 ? 22.594 22.5 25.812 1 91.75 518 ASP A CA 1
ATOM 4113 C C . ASP A 1 518 ? 23.344 23.234 24.703 1 91.75 518 ASP A C 1
ATOM 4115 O O . ASP A 1 518 ? 24.578 23.188 24.672 1 91.75 518 ASP A O 1
ATOM 4119 N N . PRO A 1 519 ? 22.641 23.953 23.859 1 95.06 519 PRO A N 1
ATOM 4120 C CA . PRO A 1 519 ? 23.25 24.656 22.719 1 95.06 519 PRO A CA 1
ATOM 4121 C C . PRO A 1 519 ? 23.906 25.969 23.125 1 95.06 519 PRO A C 1
ATOM 4123 O O . PRO A 1 519 ? 23.562 26.547 24.156 1 95.06 519 PRO A O 1
ATOM 4126 N N . ASP A 1 520 ? 24.812 26.422 22.328 1 96.12 520 ASP A N 1
ATOM 4127 C CA . ASP A 1 520 ? 25.406 27.75 22.484 1 96.12 520 ASP A CA 1
ATOM 4128 C C . ASP A 1 520 ? 24.578 28.812 21.781 1 96.12 520 ASP A C 1
ATOM 4130 O O . ASP A 1 520 ? 24.578 29.969 22.188 1 96.12 520 ASP A O 1
ATOM 4134 N N . VAL A 1 521 ? 23.953 28.359 20.781 1 96.12 521 VAL A N 1
ATOM 4135 C CA . VAL A 1 521 ? 23.062 29.219 20.016 1 96.12 521 VAL A CA 1
ATOM 4136 C C . VAL A 1 521 ? 21.672 28.578 19.906 1 96.12 521 VAL A C 1
ATOM 4138 O O . VAL A 1 521 ? 21.562 27.422 19.469 1 96.12 521 VAL A O 1
ATOM 4141 N N . LEU A 1 522 ? 20.688 29.266 20.344 1 96.12 522 LEU A N 1
ATOM 4142 C CA . LEU A 1 522 ? 19.312 28.781 20.312 1 96.12 522 LEU A CA 1
ATOM 4143 C C . LEU A 1 522 ? 18.453 29.609 19.375 1 96.12 522 LEU A C 1
ATOM 4145 O O . LEU A 1 522 ? 18.469 30.844 19.438 1 96.12 522 LEU A O 1
ATOM 4149 N N . ILE A 1 523 ? 17.781 28.938 18.5 1 95.56 523 ILE A N 1
ATOM 4150 C CA . ILE A 1 523 ? 16.953 29.625 17.5 1 95.56 523 ILE A CA 1
ATOM 4151 C C . ILE A 1 523 ? 15.484 29.266 17.719 1 95.56 523 ILE A C 1
ATOM 4153 O O . ILE A 1 523 ? 15.133 28.094 17.844 1 95.56 523 ILE A O 1
ATOM 4157 N N . PHE A 1 524 ? 14.641 30.281 17.828 1 93.19 524 PHE A N 1
ATOM 4158 C CA . PHE A 1 524 ? 13.188 30.109 17.844 1 93.19 524 PHE A CA 1
ATOM 4159 C C . PHE A 1 524 ? 12.578 30.516 16.516 1 93.19 524 PHE A C 1
ATOM 4161 O O . PHE A 1 524 ? 12.586 31.703 16.172 1 93.19 524 PHE A O 1
ATOM 4168 N N . ASP A 1 525 ? 12.109 29.547 15.805 1 90.56 525 ASP A N 1
ATOM 4169 C CA . ASP A 1 525 ? 11.484 29.828 14.516 1 90.56 525 ASP A CA 1
ATOM 4170 C C . ASP A 1 525 ? 9.961 29.844 14.633 1 90.56 525 ASP A C 1
ATOM 4172 O O . ASP A 1 525 ? 9.305 28.828 14.438 1 90.56 525 ASP A O 1
ATOM 4176 N N . GLU A 1 526 ? 9.383 30.984 14.852 1 82.88 526 GLU A N 1
ATOM 4177 C CA . GLU A 1 526 ? 7.945 31.219 14.977 1 82.88 526 GLU A CA 1
ATOM 4178 C C . GLU A 1 526 ? 7.32 30.266 15.992 1 82.88 526 GLU A C 1
ATOM 4180 O O . GLU A 1 526 ? 6.305 29.625 15.703 1 82.88 526 GLU A O 1
ATOM 4185 N N . ALA A 1 527 ? 7.863 30.172 17.156 1 79.19 527 ALA A N 1
ATOM 4186 C CA . ALA A 1 527 ? 7.539 29.156 18.156 1 79.19 527 ALA A CA 1
ATOM 4187 C C . ALA A 1 527 ? 6.199 29.453 18.828 1 79.19 527 ALA A C 1
ATOM 4189 O O . ALA A 1 527 ? 5.629 28.594 19.5 1 79.19 527 ALA A O 1
ATOM 4190 N N . THR A 1 528 ? 5.637 30.609 18.656 1 74.38 528 THR A N 1
ATOM 4191 C CA . THR A 1 528 ? 4.414 30.969 19.359 1 74.38 528 THR A CA 1
ATOM 4192 C C . THR A 1 528 ? 3.26 31.156 18.375 1 74.38 528 THR A C 1
ATOM 4194 O O . THR A 1 528 ? 2.168 31.578 18.766 1 74.38 528 THR A O 1
ATOM 4197 N N . SER A 1 529 ? 3.57 30.719 17.219 1 69.25 529 SER A N 1
ATOM 4198 C CA . SER A 1 529 ? 2.516 30.906 16.219 1 69.25 529 SER A CA 1
ATOM 4199 C C . SER A 1 529 ? 1.406 29.875 16.391 1 69.25 529 SER A C 1
ATOM 4201 O O . SER A 1 529 ? 1.653 28.766 16.859 1 69.25 529 SER A O 1
ATOM 4203 N N . SER A 1 530 ? 0.116 30.297 16.234 1 63.44 530 SER A N 1
ATOM 4204 C CA . SER A 1 530 ? -1.057 29.438 16.156 1 63.44 530 SER A CA 1
ATOM 4205 C C . SER A 1 530 ? -1.379 28.812 17.516 1 63.44 530 SER A C 1
ATOM 4207 O O . SER A 1 530 ? -1.846 27.672 17.594 1 63.44 530 SER A O 1
ATOM 4209 N N . LEU A 1 531 ? -0.902 29.438 18.578 1 70.62 531 LEU A N 1
ATOM 4210 C CA . LEU A 1 531 ? -1.161 28.906 19.922 1 70.62 531 LEU A CA 1
ATOM 4211 C C . LEU A 1 531 ? -2.217 29.75 20.641 1 70.62 531 LEU A C 1
ATOM 4213 O O . LEU A 1 531 ? -2.432 30.906 20.297 1 70.62 531 LEU A O 1
ATOM 4217 N N . ASP A 1 532 ? -2.91 29.125 21.531 1 68.62 532 ASP A N 1
ATOM 4218 C CA . ASP A 1 532 ? -3.801 29.875 22.422 1 68.62 532 ASP A CA 1
ATOM 4219 C C . ASP A 1 532 ? -3.008 30.766 23.359 1 68.62 532 ASP A C 1
ATOM 4221 O O . ASP A 1 532 ? -1.809 30.562 23.562 1 68.62 532 ASP A O 1
ATOM 4225 N N . TYR A 1 533 ? -3.689 31.688 23.906 1 70.12 533 TYR A N 1
ATOM 4226 C CA . TYR A 1 533 ? -3.049 32.719 24.703 1 70.12 533 TYR A CA 1
ATOM 4227 C C . TYR A 1 533 ? -2.336 32.125 25.922 1 70.12 533 TYR A C 1
ATOM 4229 O O . TYR A 1 533 ? -1.244 32.562 26.281 1 70.12 533 TYR A O 1
ATOM 4237 N N . GLU A 1 534 ? -2.98 31.141 26.5 1 70.75 534 GLU A N 1
ATOM 4238 C CA . GLU A 1 534 ? -2.357 30.547 27.672 1 70.75 534 GLU A CA 1
ATOM 4239 C C . GLU A 1 534 ? -1.059 29.828 27.297 1 70.75 534 GLU A C 1
ATOM 4241 O O . GLU A 1 534 ? -0.06 29.938 28.016 1 70.75 534 GLU A O 1
ATOM 4246 N N . SER A 1 535 ? -1.126 29.188 26.297 1 78.25 535 SER A N 1
ATOM 4247 C CA . SER A 1 535 ? 0.063 28.484 25.812 1 78.25 535 SER A CA 1
ATOM 4248 C C . SER A 1 535 ? 1.141 29.469 25.375 1 78.25 535 SER A C 1
ATOM 4250 O O . SER A 1 535 ? 2.328 29.25 25.625 1 78.25 535 SER A O 1
ATOM 4252 N N . GLU A 1 536 ? 0.664 30.469 24.703 1 79.88 536 GLU A N 1
ATOM 4253 C CA . GLU A 1 536 ? 1.605 31.5 24.25 1 79.88 536 GLU A CA 1
ATOM 4254 C C . GLU A 1 536 ? 2.35 32.125 25.422 1 79.88 536 GLU A C 1
ATOM 4256 O O . GLU A 1 536 ? 3.559 32.344 25.359 1 79.88 536 GLU A O 1
ATOM 4261 N N . ARG A 1 537 ? 1.594 32.375 26.391 1 78.69 537 ARG A N 1
ATOM 4262 C CA . ARG A 1 537 ? 2.203 32.969 27.562 1 78.69 537 ARG A CA 1
ATOM 4263 C C . ARG A 1 537 ? 3.223 32.031 28.203 1 78.69 537 ARG A C 1
ATOM 4265 O O . ARG A 1 537 ? 4.309 32.469 28.594 1 78.69 537 ARG A O 1
ATOM 4272 N N . ALA A 1 538 ? 2.846 30.844 28.312 1 83.19 538 ALA A N 1
ATOM 4273 C CA . ALA A 1 538 ? 3.768 29.859 28.891 1 83.19 538 ALA A CA 1
ATOM 4274 C C . ALA A 1 538 ? 5.066 29.797 28.094 1 83.19 538 ALA A C 1
ATOM 4276 O O . ALA A 1 538 ? 6.152 29.703 28.672 1 83.19 538 ALA A O 1
ATOM 4277 N N . ILE A 1 539 ? 4.969 29.891 26.891 1 86.44 539 ILE A N 1
ATOM 4278 C CA . ILE A 1 539 ? 6.133 29.812 26.016 1 86.44 539 ILE A CA 1
ATOM 4279 C C . ILE A 1 539 ? 6.949 31.094 26.125 1 86.44 539 ILE A C 1
ATOM 4281 O O . ILE A 1 539 ? 8.18 31.062 26.109 1 86.44 539 ILE A O 1
ATOM 4285 N N . GLN A 1 540 ? 6.223 32.188 26.203 1 84.44 540 GLN A N 1
ATOM 4286 C CA . GLN A 1 540 ? 6.91 33.469 26.375 1 84.44 540 GLN A CA 1
ATOM 4287 C C . GLN A 1 540 ? 7.727 33.5 27.656 1 84.44 540 GLN A C 1
ATOM 4289 O O . GLN A 1 540 ? 8.852 34 27.688 1 84.44 540 GLN A O 1
ATOM 4294 N N . LEU A 1 541 ? 7.094 33 28.672 1 85.38 541 LEU A N 1
ATOM 4295 C CA . LEU A 1 541 ? 7.801 32.906 29.938 1 85.38 541 LEU A CA 1
ATOM 4296 C C . LEU A 1 541 ? 9.023 32 29.828 1 85.38 541 LEU A C 1
ATOM 4298 O O . LEU A 1 541 ? 10.094 32.344 30.359 1 85.38 541 LEU A O 1
ATOM 4302 N N . ALA A 1 542 ? 8.82 30.953 29.188 1 87.94 542 ALA A N 1
ATOM 4303 C CA . ALA A 1 542 ? 9.938 30.031 28.984 1 87.94 542 ALA A CA 1
ATOM 4304 C C . ALA A 1 542 ? 11.07 30.703 28.203 1 87.94 542 ALA A C 1
ATOM 4306 O O . ALA A 1 542 ? 12.242 30.562 28.562 1 87.94 542 ALA A O 1
ATOM 4307 N N . MET A 1 543 ? 10.734 31.391 27.188 1 88.44 543 MET A N 1
ATOM 4308 C CA . MET A 1 543 ? 11.719 32.094 26.391 1 88.44 543 MET A CA 1
ATOM 4309 C C . MET A 1 543 ? 12.438 33.156 27.234 1 88.44 543 MET A C 1
ATOM 4311 O O . MET A 1 543 ? 13.656 33.312 27.141 1 88.44 543 MET A O 1
ATOM 4315 N N . GLY A 1 544 ? 11.633 33.844 28.016 1 87.12 544 GLY A N 1
ATOM 4316 C CA . GLY A 1 544 ? 12.211 34.844 28.891 1 87.12 544 GLY A CA 1
ATOM 4317 C C . GLY A 1 544 ? 13.281 34.281 29.812 1 87.12 544 GLY A C 1
ATOM 4318 O O . GLY A 1 544 ? 14.305 34.938 30.047 1 87.12 544 GLY A O 1
ATOM 4319 N N . ASP A 1 545 ? 13.055 33.094 30.281 1 88.94 545 ASP A N 1
ATOM 4320 C CA . ASP A 1 545 ? 14 32.469 31.188 1 88.94 545 ASP A CA 1
ATOM 4321 C C . ASP A 1 545 ? 15.289 32.094 30.453 1 88.94 545 ASP A C 1
ATOM 4323 O O . ASP A 1 545 ? 16.344 31.922 31.078 1 88.94 545 ASP A O 1
ATOM 4327 N N . VAL A 1 546 ? 15.227 32 29.188 1 89.75 546 VAL A N 1
ATOM 4328 C CA . VAL A 1 546 ? 16.375 31.562 28.375 1 89.75 546 VAL A CA 1
ATOM 4329 C C . VAL A 1 546 ? 17.156 32.781 27.906 1 89.75 546 VAL A C 1
ATOM 4331 O O . VAL A 1 546 ? 18.375 32.688 27.703 1 89.75 546 VAL A O 1
ATOM 4334 N N . PHE A 1 547 ? 16.531 33.844 27.797 1 90.56 547 PHE A N 1
ATOM 4335 C CA . PHE A 1 547 ? 17.172 35.062 27.281 1 90.56 547 PHE A CA 1
ATOM 4336 C C . PHE A 1 547 ? 18.359 35.469 28.172 1 90.56 547 PHE A C 1
ATOM 4338 O O . PHE A 1 547 ? 18.266 35.406 29.391 1 90.56 547 PHE A O 1
ATOM 4345 N N . GLY A 1 548 ? 19.406 35.75 27.547 1 89.94 548 GLY A N 1
ATOM 4346 C CA . GLY A 1 548 ? 20.594 36.188 28.266 1 89.94 548 GLY A CA 1
ATOM 4347 C C . GLY A 1 548 ? 21.5 35.062 28.688 1 89.94 548 GLY A C 1
ATOM 4348 O O . GLY A 1 548 ? 22.656 35.281 29.062 1 89.94 548 GLY A O 1
ATOM 4349 N N . THR A 1 549 ? 21.016 33.844 28.609 1 91.62 549 THR A N 1
ATOM 4350 C CA . THR A 1 549 ? 21.828 32.688 29.047 1 91.62 549 THR A CA 1
ATOM 4351 C C . THR A 1 549 ? 22.672 32.156 27.891 1 91.62 549 THR A C 1
ATOM 4353 O O . THR A 1 549 ? 23.703 31.531 28.109 1 91.62 549 THR A O 1
ATOM 4356 N N . ARG A 1 550 ? 22.219 32.344 26.734 1 94.38 550 ARG A N 1
ATOM 4357 C CA . ARG A 1 550 ? 22.875 31.922 25.5 1 94.38 550 ARG A CA 1
ATOM 4358 C C . ARG A 1 550 ? 22.453 32.812 24.328 1 94.38 550 ARG A C 1
ATOM 4360 O O . ARG A 1 550 ? 21.531 33.625 24.453 1 94.38 550 ARG A O 1
ATOM 4367 N N . THR A 1 551 ? 23.234 32.719 23.281 1 96.19 551 THR A N 1
ATOM 4368 C CA . THR A 1 551 ? 22.859 33.5 22.094 1 96.19 551 THR A CA 1
ATOM 4369 C C . THR A 1 551 ? 21.531 33 21.516 1 96.19 551 THR A C 1
ATOM 4371 O O . THR A 1 551 ? 21.375 31.797 21.281 1 96.19 551 THR A O 1
ATOM 4374 N N . THR A 1 552 ? 20.609 33.906 21.438 1 95.62 552 THR A N 1
ATOM 4375 C CA . THR A 1 552 ? 19.266 33.469 21.047 1 95.62 552 THR A CA 1
ATOM 4376 C C . THR A 1 552 ? 18.781 34.281 19.844 1 95.62 552 THR A C 1
ATOM 4378 O O . THR A 1 552 ? 18.906 35.531 19.828 1 95.62 552 THR A O 1
ATOM 4381 N N . LEU A 1 553 ? 18.391 33.594 18.812 1 95.12 553 LEU A N 1
ATOM 4382 C CA . LEU A 1 553 ? 17.766 34.188 17.641 1 95.12 553 LEU A CA 1
ATOM 4383 C C . LEU A 1 553 ? 16.281 33.875 17.594 1 95.12 553 LEU A C 1
ATOM 4385 O O . LEU A 1 553 ? 15.906 32.688 17.609 1 95.12 553 LEU A O 1
ATOM 4389 N N . VAL A 1 554 ? 15.422 34.875 17.547 1 93.31 554 VAL A N 1
ATOM 4390 C CA . VAL A 1 554 ? 13.977 34.656 17.578 1 93.31 554 VAL A CA 1
ATOM 4391 C C . VAL A 1 554 ? 13.344 35.219 16.312 1 93.31 554 VAL A C 1
ATOM 4393 O O . VAL A 1 554 ? 13.461 36.438 16.031 1 93.31 554 VAL A O 1
ATOM 4396 N N . ILE A 1 555 ? 12.797 34.344 15.555 1 90.81 555 ILE A N 1
ATOM 4397 C CA . ILE A 1 555 ? 11.969 34.75 14.43 1 90.81 555 ILE A CA 1
ATOM 4398 C C . ILE A 1 555 ? 10.516 34.875 14.875 1 90.81 555 ILE A C 1
ATOM 4400 O O . ILE A 1 555 ? 9.938 33.906 15.367 1 90.81 555 ILE A O 1
ATOM 4404 N N . ALA A 1 556 ? 9.898 36.031 14.789 1 80.25 556 ALA A N 1
ATOM 4405 C CA . ALA A 1 556 ? 8.523 36.188 15.266 1 80.25 556 ALA A CA 1
ATOM 4406 C C . ALA A 1 556 ? 7.68 36.938 14.25 1 80.25 556 ALA A C 1
ATOM 4408 O O . ALA A 1 556 ? 8.195 37.781 13.516 1 80.25 556 ALA A O 1
ATOM 4409 N N . HIS A 1 557 ? 6.52 36.594 14.281 1 70.19 557 HIS A N 1
ATOM 4410 C CA . HIS A 1 557 ? 5.516 37.375 13.57 1 70.19 557 HIS A CA 1
ATOM 4411 C C . HIS A 1 557 ? 4.773 38.312 14.516 1 70.19 557 HIS A C 1
ATOM 4413 O O . HIS A 1 557 ? 4.352 39.406 14.117 1 70.19 557 HIS A O 1
ATOM 4419 N N . ARG A 1 558 ? 4.715 37.844 15.68 1 69.56 558 ARG A N 1
ATOM 4420 C CA . ARG A 1 558 ? 4.016 38.625 16.688 1 69.56 558 ARG A CA 1
ATOM 4421 C C . ARG A 1 558 ? 4.992 39.469 17.484 1 69.56 558 ARG A C 1
ATOM 4423 O O . ARG A 1 558 ? 5.902 38.938 18.125 1 69.56 558 ARG A O 1
ATOM 4430 N N . LEU A 1 559 ? 4.734 40.719 17.578 1 72.69 559 LEU A N 1
ATOM 4431 C CA . LEU A 1 559 ? 5.68 41.688 18.141 1 72.69 559 LEU A CA 1
ATOM 4432 C C . LEU A 1 559 ? 5.723 41.562 19.656 1 72.69 559 LEU A C 1
ATOM 4434 O O . LEU A 1 559 ? 6.719 41.938 20.281 1 72.69 559 LEU A O 1
ATOM 4438 N N . SER A 1 560 ? 4.676 41.031 20.266 1 69.31 560 SER A N 1
ATOM 4439 C CA . SER A 1 560 ? 4.641 40.906 21.719 1 69.31 560 SER A CA 1
ATOM 4440 C C . SER A 1 560 ? 5.707 39.938 22.234 1 69.31 560 SER A C 1
ATOM 4442 O O . SER A 1 560 ? 6.188 40.062 23.359 1 69.31 560 SER A O 1
ATOM 4444 N N . THR A 1 561 ? 6.129 39.094 21.375 1 74 561 THR A N 1
ATOM 4445 C CA . THR A 1 561 ? 7.066 38.031 21.75 1 74 561 THR A CA 1
ATOM 4446 C C . THR A 1 561 ? 8.5 38.562 21.734 1 74 561 THR A C 1
ATOM 4448 O O . THR A 1 561 ? 9.398 37.969 22.312 1 74 561 THR A O 1
ATOM 4451 N N . ILE A 1 562 ? 8.68 39.688 21.094 1 80.62 562 ILE A N 1
ATOM 4452 C CA . ILE A 1 562 ? 10.062 40.094 20.891 1 80.62 562 ILE A CA 1
ATOM 4453 C C . ILE A 1 562 ? 10.32 41.438 21.594 1 80.62 562 ILE A C 1
ATOM 4455 O O . ILE A 1 562 ? 11.328 42.094 21.328 1 80.62 562 ILE A O 1
ATOM 4459 N N . ARG A 1 563 ? 9.43 41.812 22.438 1 81.12 563 ARG A N 1
ATOM 4460 C CA . ARG A 1 563 ? 9.562 43.094 23.125 1 81.12 563 ARG A CA 1
ATOM 4461 C C . ARG A 1 563 ? 10.812 43.094 24 1 81.12 563 ARG A C 1
ATOM 4463 O O . ARG A 1 563 ? 11.438 44.156 24.172 1 81.12 563 ARG A O 1
ATOM 4470 N N . GLU A 1 564 ? 11.148 41.969 24.469 1 82.88 564 GLU A N 1
ATOM 4471 C CA . GLU A 1 564 ? 12.242 41.875 25.438 1 82.88 564 GLU A CA 1
ATOM 4472 C C . GLU A 1 564 ? 13.57 41.594 24.734 1 82.88 564 GLU A C 1
ATOM 4474 O O . GLU A 1 564 ? 14.609 41.469 25.375 1 82.88 564 GLU A O 1
ATOM 4479 N N . ALA A 1 565 ? 13.586 41.562 23.469 1 91.31 565 ALA A N 1
ATOM 4480 C CA . ALA A 1 565 ? 14.82 41.281 22.734 1 91.31 565 ALA A CA 1
ATOM 4481 C C . ALA A 1 565 ? 15.797 42.438 22.844 1 91.31 565 ALA A C 1
ATOM 4483 O O . ALA A 1 565 ? 15.383 43.625 22.906 1 91.31 565 ALA A O 1
ATOM 4484 N N . ASP A 1 566 ? 17.094 42.125 22.828 1 93.88 566 ASP A N 1
ATOM 4485 C CA . ASP A 1 566 ? 18.125 43.156 22.891 1 93.88 566 ASP A CA 1
ATOM 4486 C C . ASP A 1 566 ? 18.156 44 21.609 1 93.88 566 ASP A C 1
ATOM 4488 O O . ASP A 1 566 ? 18.422 45.188 21.641 1 93.88 566 ASP A O 1
ATOM 4492 N N . ALA A 1 567 ? 17.969 43.312 20.578 1 94.19 567 ALA A N 1
ATOM 4493 C CA . ALA A 1 567 ? 17.953 43.969 19.266 1 94.19 567 ALA A CA 1
ATOM 4494 C C . ALA A 1 567 ? 16.922 43.344 18.344 1 94.19 567 ALA A C 1
ATOM 4496 O O . ALA A 1 567 ? 16.719 42.125 18.391 1 94.19 567 ALA A O 1
ATOM 4497 N N . ILE A 1 568 ? 16.297 44.188 17.625 1 94.38 568 ILE A N 1
ATOM 4498 C CA . ILE A 1 568 ? 15.32 43.75 16.641 1 94.38 568 ILE A CA 1
ATOM 4499 C C . ILE A 1 568 ? 15.805 44.125 15.234 1 94.38 568 ILE A C 1
ATOM 4501 O O . ILE A 1 568 ? 16.156 45.25 14.969 1 94.38 568 ILE A O 1
ATOM 4505 N N . VAL A 1 569 ? 15.898 43.125 14.438 1 94.38 569 VAL A N 1
ATOM 4506 C CA . VAL A 1 569 ? 16.312 43.312 13.047 1 94.38 569 VAL A CA 1
ATOM 4507 C C . VAL A 1 569 ? 15.109 43.156 12.125 1 94.38 569 VAL A C 1
ATOM 4509 O O . VAL A 1 569 ? 14.469 42.094 12.102 1 94.38 569 VAL A O 1
ATOM 4512 N N . VAL A 1 570 ? 14.82 44.219 11.398 1 93.31 570 VAL A N 1
ATOM 4513 C CA . VAL A 1 570 ? 13.68 44.219 10.492 1 93.31 570 VAL A CA 1
ATOM 4514 C C . VAL A 1 570 ? 14.156 43.906 9.07 1 93.31 570 VAL A C 1
ATOM 4516 O O . VAL A 1 570 ? 15 44.625 8.531 1 93.31 570 VAL A O 1
ATOM 4519 N N . LEU A 1 571 ? 13.617 42.844 8.555 1 92.5 571 LEU A N 1
ATOM 4520 C CA . LEU A 1 571 ? 13.953 42.438 7.195 1 92.5 571 LEU A CA 1
ATOM 4521 C C . LEU A 1 571 ? 12.828 42.781 6.227 1 92.5 571 LEU A C 1
ATOM 4523 O O . LEU A 1 571 ? 11.648 42.625 6.559 1 92.5 571 LEU A O 1
ATOM 4527 N N . ASP A 1 572 ? 13.203 4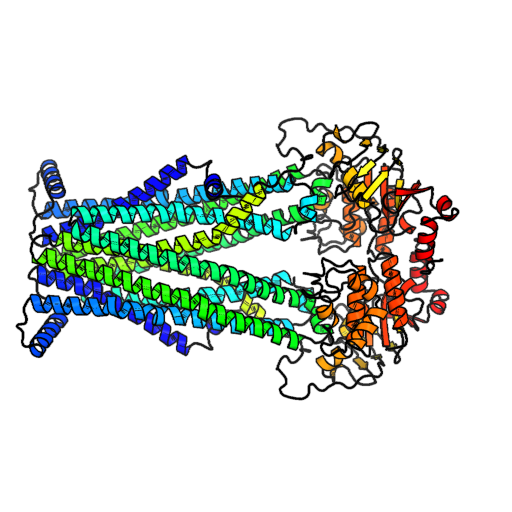3.281 5.094 1 90.25 572 ASP A N 1
ATOM 4528 C CA . ASP A 1 572 ? 12.258 43.562 4.016 1 90.25 572 ASP A CA 1
ATOM 4529 C C . ASP A 1 572 ? 12.883 43.312 2.65 1 90.25 572 ASP A C 1
ATOM 4531 O O . ASP A 1 572 ? 13.953 43.812 2.334 1 90.25 572 ASP A O 1
ATOM 4535 N N . GLY A 1 573 ? 12.195 42.531 1.854 1 86.81 573 GLY A N 1
ATOM 4536 C CA . GLY A 1 573 ? 12.688 42.219 0.522 1 86.81 573 GLY A CA 1
ATOM 4537 C C . GLY A 1 573 ? 14.078 41.625 0.527 1 86.81 573 GLY A C 1
ATOM 4538 O O . GLY A 1 573 ? 14.891 41.906 -0.355 1 86.81 573 GLY A O 1
ATOM 4539 N N . GLY A 1 574 ? 14.469 41.031 1.562 1 91.75 574 GLY A N 1
ATOM 4540 C CA . GLY A 1 574 ? 15.742 40.344 1.621 1 91.75 574 GLY A CA 1
ATOM 4541 C C . GLY A 1 574 ? 16.875 41.188 2.158 1 91.75 574 GLY A C 1
ATOM 4542 O O . GLY A 1 574 ? 18.031 40.812 2.115 1 91.75 574 GLY A O 1
ATOM 4543 N N . ARG A 1 575 ? 16.484 42.375 2.609 1 94.12 575 ARG A N 1
ATOM 4544 C CA . ARG A 1 575 ? 17.484 43.281 3.135 1 94.12 575 ARG A CA 1
ATOM 4545 C C . ARG A 1 575 ? 17.125 43.75 4.543 1 94.12 575 ARG A C 1
ATOM 4547 O O . ARG A 1 575 ? 15.953 43.75 4.922 1 94.12 575 ARG A O 1
ATOM 4554 N N . ILE A 1 576 ? 18.172 44.094 5.297 1 94.75 576 ILE A N 1
ATOM 4555 C CA . ILE A 1 576 ? 17.938 44.688 6.609 1 94.75 576 ILE A CA 1
ATOM 4556 C C . ILE A 1 576 ? 17.578 46.156 6.457 1 94.75 576 ILE A C 1
ATOM 4558 O O . ILE A 1 576 ? 18.375 46.938 5.914 1 94.75 576 ILE A O 1
ATOM 4562 N N . VAL A 1 577 ? 16.484 46.562 7.023 1 93.88 577 VAL A N 1
ATOM 4563 C CA . VAL A 1 577 ? 16.016 47.906 6.805 1 93.88 577 VAL A CA 1
ATOM 4564 C C . VAL A 1 577 ? 16.109 48.719 8.102 1 93.88 577 VAL A C 1
ATOM 4566 O O . VAL A 1 577 ? 16.188 49.938 8.086 1 93.88 577 VAL A O 1
ATOM 4569 N N . GLN A 1 578 ? 15.836 48 9.172 1 94.12 578 GLN A N 1
ATOM 4570 C CA . GLN A 1 578 ? 15.906 48.656 10.477 1 94.12 578 GLN A CA 1
ATOM 4571 C C . GLN A 1 578 ? 16.562 47.75 11.516 1 94.12 578 GLN A C 1
ATOM 4573 O O . GLN A 1 578 ? 16.422 46.531 11.445 1 94.12 578 GLN A O 1
ATOM 4578 N N . VAL A 1 579 ? 17.344 48.344 12.414 1 93.81 579 VAL A N 1
ATOM 4579 C CA . VAL A 1 579 ? 17.891 47.656 13.562 1 93.81 579 VAL A CA 1
ATOM 4580 C C . VAL A 1 579 ? 17.781 48.531 14.812 1 93.81 579 VAL A C 1
ATOM 4582 O O . VAL A 1 579 ? 18.062 49.719 14.766 1 93.81 579 VAL A O 1
ATOM 4585 N N . GLY A 1 580 ? 17.266 47.938 15.844 1 92.62 580 GLY A N 1
ATOM 4586 C CA . GLY A 1 580 ? 17.172 48.688 17.094 1 92.62 580 GLY A CA 1
ATOM 4587 C C . GLY A 1 580 ? 16.359 47.969 18.141 1 92.62 580 GLY A C 1
ATOM 4588 O O . GLY A 1 580 ? 15.984 46.781 17.953 1 92.62 580 GLY A O 1
ATOM 4589 N N . SER A 1 581 ? 16.219 48.531 19.25 1 91.69 581 SER A N 1
ATOM 4590 C CA . SER A 1 581 ? 15.359 48 20.297 1 91.69 581 SER A CA 1
ATOM 4591 C C . SER A 1 581 ? 13.883 48.25 20.016 1 91.69 581 SER A C 1
ATOM 4593 O O . SER A 1 581 ? 13.562 49.062 19.109 1 91.69 581 SER A O 1
ATOM 4595 N N . HIS A 1 582 ? 13.039 47.656 20.734 1 89.56 582 HIS A N 1
ATOM 4596 C CA . HIS A 1 582 ? 11.602 47.812 20.562 1 89.56 582 HIS A CA 1
ATOM 4597 C C . HIS A 1 582 ? 11.219 49.281 20.703 1 89.56 582 HIS A C 1
ATOM 4599 O O . HIS A 1 582 ? 10.508 49.844 19.844 1 89.56 582 HIS A O 1
ATOM 4605 N N . GLN A 1 583 ? 11.742 49.906 21.672 1 87.81 583 GLN A N 1
ATOM 4606 C CA . GLN A 1 583 ? 11.414 51.281 21.938 1 87.81 583 GLN A CA 1
ATOM 4607 C C . GLN A 1 583 ? 11.977 52.219 20.844 1 87.81 583 GLN A C 1
ATOM 4609 O O . GLN A 1 583 ? 11.297 53.125 20.391 1 87.81 583 GLN A O 1
ATOM 4614 N N . ASP A 1 584 ? 13.172 51.844 20.422 1 91.62 584 ASP A N 1
ATOM 4615 C CA . ASP A 1 584 ? 13.828 52.656 19.406 1 91.62 584 ASP A CA 1
ATOM 4616 C C . ASP A 1 584 ? 13.062 52.594 18.078 1 91.62 584 ASP A C 1
ATOM 4618 O O . ASP A 1 584 ? 12.875 53.594 17.406 1 91.62 584 ASP A O 1
ATOM 4622 N N . LEU A 1 585 ? 12.625 51.406 17.828 1 91.06 585 LEU A N 1
ATOM 4623 C CA . LEU A 1 585 ? 12.016 51.188 16.516 1 91.06 585 LEU A CA 1
ATOM 4624 C C . LEU A 1 585 ? 10.594 51.719 16.484 1 91.06 585 LEU A C 1
ATOM 4626 O O . LEU A 1 585 ? 10.062 52.031 15.406 1 91.06 585 LEU A O 1
ATOM 4630 N N . LEU A 1 586 ? 10 51.844 17.609 1 88.19 586 LEU A N 1
ATOM 4631 C CA . LEU A 1 586 ? 8.656 52.406 17.672 1 88.19 586 LEU A CA 1
ATOM 4632 C C . LEU A 1 586 ? 8.68 53.906 17.438 1 88.19 586 LEU A C 1
ATOM 4634 O O . LEU A 1 586 ? 7.699 54.469 16.938 1 88.19 586 LEU A O 1
ATOM 4638 N N . THR A 1 587 ? 9.797 54.5 17.812 1 88.62 587 THR A N 1
ATOM 4639 C CA . THR A 1 587 ? 9.906 55.969 17.703 1 88.62 587 THR A CA 1
ATOM 4640 C C . THR A 1 587 ? 10.398 56.375 16.328 1 88.62 587 THR A C 1
ATOM 4642 O O . THR A 1 587 ? 10.211 57.531 15.906 1 88.62 587 THR A O 1
ATOM 4645 N N . GLN A 1 588 ? 10.938 55.5 15.672 1 88.75 588 GLN A N 1
ATOM 4646 C CA . GLN A 1 588 ? 11.445 55.781 14.336 1 88.75 588 GLN A CA 1
ATOM 4647 C C . GLN A 1 588 ? 10.445 55.375 13.266 1 88.75 588 GLN A C 1
ATOM 4649 O O . GLN A 1 588 ? 9.789 54.344 13.383 1 88.75 588 GLN A O 1
ATOM 4654 N N . PRO A 1 589 ? 10.25 56.312 12.32 1 87.25 589 PRO A N 1
ATOM 4655 C CA . PRO A 1 589 ? 9.383 55.875 11.219 1 87.25 589 PRO A CA 1
ATOM 4656 C C . PRO A 1 589 ? 9.969 54.719 10.414 1 87.25 589 PRO A C 1
ATOM 4658 O O . PRO A 1 589 ? 11.188 54.656 10.203 1 87.25 589 PRO A O 1
ATOM 4661 N N . GLY A 1 590 ? 9.172 53.75 10.211 1 88.12 590 GLY A N 1
ATOM 4662 C CA . GLY A 1 590 ? 9.648 52.625 9.438 1 88.12 590 GLY A CA 1
ATOM 4663 C C . GLY A 1 590 ? 8.68 51.469 9.438 1 88.12 590 GLY A C 1
ATOM 4664 O O . GLY A 1 590 ? 7.527 51.594 9.852 1 88.12 590 GLY A O 1
ATOM 4665 N N . LEU A 1 591 ? 9.164 50.375 8.898 1 85.56 591 LEU A N 1
ATOM 4666 C CA . LEU A 1 591 ? 8.336 49.188 8.711 1 85.56 591 LEU A CA 1
ATOM 4667 C C . LEU A 1 591 ? 7.902 48.594 10.055 1 85.56 591 LEU A C 1
ATOM 4669 O O . LEU A 1 591 ? 6.777 48.094 10.188 1 85.56 591 LEU A O 1
ATOM 4673 N N . TYR A 1 592 ? 8.719 48.719 11.008 1 87.25 592 TYR A N 1
ATOM 4674 C CA . TYR A 1 592 ? 8.414 48.156 12.32 1 87.25 592 TYR A CA 1
ATOM 4675 C C . TYR A 1 592 ? 7.195 48.844 12.938 1 87.25 592 TYR A C 1
ATOM 4677 O O . TYR A 1 592 ? 6.297 48.156 13.453 1 87.25 592 TYR A O 1
ATOM 4685 N N . ARG A 1 593 ? 7.258 50.062 12.914 1 85.62 593 ARG A N 1
ATOM 4686 C CA . ARG A 1 593 ? 6.145 50.844 13.461 1 85.62 593 ARG A CA 1
ATOM 4687 C C . ARG A 1 593 ? 4.848 50.531 12.719 1 85.62 593 ARG A C 1
ATOM 4689 O O . ARG A 1 593 ? 3.787 50.438 13.336 1 85.62 593 ARG A O 1
ATOM 4696 N N . ARG A 1 594 ? 4.98 50.375 11.5 1 81.88 594 ARG A N 1
ATOM 4697 C CA . ARG A 1 594 ? 3.809 50.062 10.688 1 81.88 594 ARG A CA 1
ATOM 4698 C C . ARG A 1 594 ? 3.234 48.688 11.07 1 81.88 594 ARG A C 1
ATOM 4700 O O . ARG A 1 594 ? 2.018 48.531 11.172 1 81.88 594 ARG A O 1
ATOM 4707 N N . LEU A 1 595 ? 4.102 47.781 11.234 1 78.31 595 LEU A N 1
ATOM 4708 C CA . LEU A 1 595 ? 3.672 46.438 11.609 1 78.31 595 LEU A CA 1
ATOM 4709 C C . LEU A 1 595 ? 3.035 46.438 12.992 1 78.31 595 LEU A C 1
ATOM 4711 O O . LEU A 1 595 ? 2.051 45.719 13.227 1 78.31 595 LEU A O 1
ATOM 4715 N N . HIS A 1 596 ? 3.607 47.219 13.859 1 76.69 596 HIS A N 1
ATOM 4716 C CA . HIS A 1 596 ? 3.1 47.312 15.227 1 76.69 596 HIS A CA 1
ATOM 4717 C C . HIS A 1 596 ? 1.703 47.938 15.25 1 76.69 596 HIS A C 1
ATOM 4719 O O . HIS A 1 596 ? 0.827 47.469 15.977 1 76.69 596 HIS A O 1
ATOM 4725 N N . THR A 1 597 ? 1.543 48.906 14.484 1 74.19 597 THR A N 1
ATOM 4726 C CA . THR A 1 597 ? 0.251 49.594 14.422 1 74.19 597 THR A CA 1
ATOM 4727 C C . THR A 1 597 ? -0.811 48.656 13.828 1 74.19 597 THR A C 1
ATOM 4729 O O . THR A 1 597 ? -1.953 48.625 14.297 1 74.19 597 THR A O 1
ATOM 4732 N N . LEU A 1 598 ? -0.365 48 12.906 1 71.19 598 LEU A N 1
ATOM 4733 C CA . LEU A 1 598 ? -1.282 47.031 12.273 1 71.19 598 LEU A CA 1
ATOM 4734 C C . LEU A 1 598 ? -1.748 46 13.273 1 71.19 598 LEU A C 1
ATOM 4736 O O . LEU A 1 598 ? -2.908 45.562 13.25 1 71.19 598 LEU A O 1
ATOM 4740 N N . GLN A 1 599 ? -0.903 45.562 14.062 1 69.06 599 GLN A N 1
ATOM 4741 C CA . GLN A 1 599 ? -1.214 44.531 15.039 1 69.06 599 GLN A CA 1
ATOM 4742 C C . GLN A 1 599 ? -2.113 45.062 16.156 1 69.06 599 GLN A C 1
ATOM 4744 O O . GLN A 1 599 ? -2.957 44.344 16.672 1 69.06 599 GLN A O 1
ATOM 4749 N N . GLU A 1 600 ? -1.894 46.281 16.578 1 63.09 600 GLU A N 1
ATOM 4750 C CA . GLU A 1 600 ? -2.648 46.875 17.672 1 63.09 600 GLU A CA 1
ATOM 4751 C C . GLU A 1 600 ? -4.035 47.344 17.219 1 63.09 600 GLU A C 1
ATOM 4753 O O . GLU A 1 600 ? -5.031 47.062 17.906 1 63.09 600 GLU A O 1
ATOM 4758 N N . THR A 1 601 ? -4.098 48.156 16.125 1 58.25 601 THR A N 1
ATOM 4759 C CA . THR A 1 601 ? -5.352 48.812 15.766 1 58.25 601 THR A CA 1
ATOM 4760 C C . THR A 1 601 ? -6.031 48.062 14.617 1 58.25 601 THR A C 1
ATOM 4762 O O . THR A 1 601 ? -7.227 48.25 14.375 1 58.25 601 THR A O 1
ATOM 4765 N N . GLY A 1 602 ? -5.434 46.906 14.125 1 55.59 602 GLY A N 1
ATOM 4766 C CA . GLY A 1 602 ? -5.961 46.312 12.906 1 55.59 602 GLY A CA 1
ATOM 4767 C C . GLY A 1 602 ? -5.875 47.25 11.711 1 55.59 602 GLY A C 1
ATOM 4768 O O . GLY A 1 602 ? -6.246 46.875 10.594 1 55.59 602 GLY A O 1
ATOM 4769 N N . GLU A 1 603 ? -5.77 48.594 11.859 1 47.78 603 GLU A N 1
ATOM 4770 C CA . GLU A 1 603 ? -5.797 49.594 10.781 1 47.78 603 GLU A CA 1
ATOM 4771 C C . GLU A 1 603 ? -4.395 49.844 10.234 1 47.78 603 GLU A C 1
ATOM 4773 O O . GLU A 1 603 ? -3.418 49.844 10.984 1 47.78 603 GLU A O 1
ATOM 4778 N N . LEU A 1 604 ? -4.145 49.438 8.977 1 44.78 604 LEU A N 1
ATOM 4779 C CA . LEU A 1 604 ? -2.906 49.875 8.336 1 44.78 604 LEU A CA 1
ATOM 4780 C C . LEU A 1 604 ? -2.799 51.375 8.312 1 44.78 604 LEU A C 1
ATOM 4782 O O . LEU A 1 604 ? -3.65 52.062 7.738 1 44.78 604 LEU A O 1
ATOM 4786 N N . VAL A 1 605 ? -2.344 52.031 9.188 1 39.94 605 VAL A N 1
ATOM 4787 C CA . VAL A 1 605 ? -2.127 53.469 8.938 1 39.94 605 VAL A CA 1
ATOM 4788 C C . VAL A 1 605 ? -1.302 53.625 7.664 1 39.94 605 VAL A C 1
ATOM 4790 O O . VAL A 1 605 ? -0.279 52.969 7.48 1 39.94 605 VAL A O 1
ATOM 4793 N N . GLY A 1 606 ? -1.928 54.219 6.453 1 36.28 606 GLY A N 1
ATOM 4794 C CA . GLY A 1 606 ? -1.312 54.719 5.242 1 36.28 606 GLY A CA 1
ATOM 4795 C C . GLY A 1 606 ? -0.028 55.5 5.504 1 36.28 606 GLY A C 1
ATOM 4796 O O . GLY A 1 606 ? 0.146 56.062 6.578 1 36.28 606 GLY A O 1
ATOM 4797 N N . MET B 1 1 ? -19.562 -10.383 15.617 1 71.5 1 MET B N 1
ATOM 4798 C CA . MET B 1 1 ? -18.281 -10.586 14.938 1 71.5 1 MET B CA 1
ATOM 4799 C C . MET B 1 1 ? -18.5 -11.141 13.531 1 71.5 1 MET B C 1
ATOM 4801 O O . MET B 1 1 ? -19.375 -11.977 13.32 1 71.5 1 MET B O 1
ATOM 4805 N N . ALA B 1 2 ? -17.984 -10.578 12.609 1 78.25 2 ALA B N 1
ATOM 4806 C CA . ALA B 1 2 ? -18.109 -11.016 11.227 1 78.25 2 ALA B CA 1
ATOM 4807 C C . ALA B 1 2 ? -17.516 -12.414 11.039 1 78.25 2 ALA B C 1
ATOM 4809 O O . ALA B 1 2 ? -16.641 -12.836 11.797 1 78.25 2 ALA B O 1
ATOM 4810 N N . SER B 1 3 ? -18.25 -13.25 10.281 1 85.06 3 SER B N 1
ATOM 4811 C CA . SER B 1 3 ? -17.875 -14.648 10.086 1 85.06 3 SER B CA 1
ATOM 4812 C C . SER B 1 3 ? -17.703 -14.977 8.609 1 85.06 3 SER B C 1
ATOM 4814 O O . SER B 1 3 ? -17.781 -14.086 7.758 1 85.06 3 SER B O 1
ATOM 4816 N N . LEU B 1 4 ? -17.312 -16.297 8.344 1 86.31 4 LEU B N 1
ATOM 4817 C CA . LEU B 1 4 ? -17.125 -16.797 6.98 1 86.31 4 LEU B CA 1
ATOM 4818 C C . LEU B 1 4 ? -18.406 -16.656 6.164 1 86.31 4 LEU B C 1
ATOM 4820 O O . LEU B 1 4 ? -18.359 -16.438 4.953 1 86.31 4 LEU B O 1
ATOM 4824 N N . ARG B 1 5 ? -19.484 -16.688 6.766 1 86.69 5 ARG B N 1
ATOM 4825 C CA . ARG B 1 5 ? -20.766 -16.516 6.098 1 86.69 5 ARG B CA 1
ATOM 4826 C C . ARG B 1 5 ? -20.891 -15.117 5.508 1 86.69 5 ARG B C 1
ATOM 4828 O O . ARG B 1 5 ? -21.484 -14.938 4.438 1 86.69 5 ARG B O 1
ATOM 4835 N N . ASP B 1 6 ? -20.344 -14.219 6.207 1 89.12 6 ASP B N 1
ATOM 4836 C CA . ASP B 1 6 ? -20.375 -12.844 5.719 1 89.12 6 ASP B CA 1
ATOM 4837 C C . ASP B 1 6 ? -19.5 -12.672 4.488 1 89.12 6 ASP B C 1
ATOM 4839 O O . ASP B 1 6 ? -19.844 -11.93 3.568 1 89.12 6 ASP B O 1
ATOM 4843 N N . VAL B 1 7 ? -18.469 -13.406 4.535 1 89.38 7 VAL B N 1
ATOM 4844 C CA . VAL B 1 7 ? -17.547 -13.352 3.395 1 89.38 7 VAL B CA 1
ATOM 4845 C C . VAL B 1 7 ? -18.25 -13.906 2.152 1 89.38 7 VAL B C 1
ATOM 4847 O O . VAL B 1 7 ? -18.125 -13.344 1.063 1 89.38 7 VAL B O 1
ATOM 4850 N N . LEU B 1 8 ? -19.016 -14.945 2.305 1 89.44 8 LEU B N 1
ATOM 4851 C CA . LEU B 1 8 ? -19.75 -15.547 1.197 1 89.44 8 LEU B CA 1
ATOM 4852 C C . LEU B 1 8 ? -20.906 -14.648 0.761 1 89.44 8 LEU B C 1
ATOM 4854 O O . LEU B 1 8 ? -21.281 -14.656 -0.41 1 89.44 8 LEU B O 1
ATOM 4858 N N . GLY B 1 9 ? -21.391 -13.883 1.705 1 88.62 9 GLY B N 1
ATOM 4859 C CA . GLY B 1 9 ? -22.469 -12.961 1.408 1 88.62 9 GLY B CA 1
ATOM 4860 C C . GLY B 1 9 ? -22.062 -11.844 0.464 1 88.62 9 GLY B C 1
ATOM 4861 O O . GLY B 1 9 ? -22.906 -11.266 -0.22 1 88.62 9 GLY B O 1
ATOM 4862 N N . PHE B 1 10 ? -20.797 -11.648 0.399 1 90.62 10 PHE B N 1
ATOM 4863 C CA . PHE B 1 10 ? -20.203 -10.641 -0.48 1 90.62 10 PHE B CA 1
ATOM 4864 C C . PHE B 1 10 ? -20.562 -10.922 -1.936 1 90.62 10 PHE B C 1
ATOM 4866 O O . PHE B 1 10 ? -20.703 -9.992 -2.734 1 90.62 10 PHE B O 1
ATOM 4873 N N . TYR B 1 11 ? -20.891 -12.203 -2.289 1 93.06 11 TYR B N 1
ATOM 4874 C CA . TYR B 1 11 ? -21.141 -12.609 -3.668 1 93.06 11 TYR B CA 1
ATOM 4875 C C . TYR B 1 11 ? -22.578 -13.086 -3.838 1 93.06 11 TYR B C 1
ATOM 4877 O O . TYR B 1 11 ? -22.922 -13.688 -4.859 1 93.06 11 TYR B O 1
ATOM 4885 N N . ARG B 1 12 ? -23.438 -12.883 -2.98 1 90.94 12 ARG B N 1
ATOM 4886 C CA . ARG B 1 12 ? -24.797 -13.414 -2.912 1 90.94 12 ARG B CA 1
ATOM 4887 C C . ARG B 1 12 ? -25.609 -12.992 -4.125 1 90.94 12 ARG B C 1
ATOM 4889 O O . ARG B 1 12 ? -26.344 -13.797 -4.703 1 90.94 12 ARG B O 1
ATOM 4896 N N . PRO B 1 13 ? -25.453 -11.727 -4.551 1 91.88 13 PRO B N 1
ATOM 4897 C CA . PRO B 1 13 ? -26.25 -11.312 -5.703 1 91.88 13 PRO B CA 1
ATOM 4898 C C . PRO B 1 13 ? -25.906 -12.086 -6.973 1 91.88 13 PRO B C 1
ATOM 4900 O O . PRO B 1 13 ? -26.719 -12.156 -7.902 1 91.88 13 PRO B O 1
ATOM 4903 N N . TYR B 1 14 ? -24.797 -12.766 -7.004 1 94 14 TYR B N 1
ATOM 4904 C CA . TYR B 1 14 ? -24.328 -13.438 -8.211 1 94 14 TYR B CA 1
ATOM 4905 C C . TYR B 1 14 ? -24.281 -14.945 -8.016 1 94 14 TYR B C 1
ATOM 4907 O O . TYR B 1 14 ? -23.547 -15.648 -8.719 1 94 14 TYR B O 1
ATOM 4915 N N . TRP B 1 15 ? -25.047 -15.539 -7.172 1 92.75 15 TRP B N 1
ATOM 4916 C CA . TRP B 1 15 ? -24.906 -16.938 -6.777 1 92.75 15 TRP B CA 1
ATOM 4917 C C . TRP B 1 15 ? -25.297 -17.859 -7.922 1 92.75 15 TRP B C 1
ATOM 4919 O O . TRP B 1 15 ? -24.672 -18.906 -8.125 1 92.75 15 TRP B O 1
ATOM 4929 N N . PRO B 1 16 ? -26.328 -17.516 -8.719 1 94.25 16 PRO B N 1
ATOM 4930 C CA . PRO B 1 16 ? -26.656 -18.453 -9.797 1 94.25 16 PRO B CA 1
ATOM 4931 C C . PRO B 1 16 ? -25.531 -18.562 -10.828 1 94.25 16 PRO B C 1
ATOM 4933 O O . PRO B 1 16 ? -25.203 -19.672 -11.266 1 94.25 16 PRO B O 1
ATOM 4936 N N . LEU B 1 17 ? -25.016 -17.422 -11.125 1 93.69 17 LEU B N 1
ATOM 4937 C CA . LEU B 1 17 ? -23.906 -17.438 -12.078 1 93.69 17 LEU B CA 1
ATOM 4938 C C . LEU B 1 17 ? -22.688 -18.141 -11.477 1 93.69 17 LEU B C 1
ATOM 4940 O O . LEU B 1 17 ? -21.953 -18.828 -12.18 1 93.69 17 LEU B O 1
ATOM 4944 N N . SER B 1 18 ? -22.516 -17.938 -10.195 1 94.25 18 SER B N 1
ATOM 4945 C CA . SER B 1 18 ? -21.406 -18.594 -9.516 1 94.25 18 SER B CA 1
ATOM 4946 C C . SER B 1 18 ? -21.562 -20.109 -9.539 1 94.25 18 SER B C 1
ATOM 4948 O O . SER B 1 18 ? -20.609 -20.828 -9.82 1 94.25 18 SER B O 1
ATOM 4950 N N . ALA B 1 19 ? -22.688 -20.609 -9.328 1 94.56 19 ALA B N 1
ATOM 4951 C CA . ALA B 1 19 ? -22.938 -22.047 -9.297 1 94.56 19 ALA B CA 1
ATOM 4952 C C . ALA B 1 19 ? -22.719 -22.672 -10.672 1 94.56 19 ALA B C 1
ATOM 4954 O O . ALA B 1 19 ? -22.094 -23.719 -10.789 1 94.56 19 ALA B O 1
ATOM 4955 N N . VAL B 1 20 ? -23.156 -21.984 -11.641 1 94.31 20 VAL B N 1
ATOM 4956 C CA . VAL B 1 20 ? -23.047 -22.484 -13.008 1 94.31 20 VAL B CA 1
ATOM 4957 C C . VAL B 1 20 ? -21.578 -22.484 -13.438 1 94.31 20 VAL B C 1
ATOM 4959 O O . VAL B 1 20 ? -21.109 -23.438 -14.055 1 94.31 20 VAL B O 1
ATOM 4962 N N . THR B 1 21 ? -20.938 -21.438 -13.125 1 93.94 21 THR B N 1
ATOM 4963 C CA . THR B 1 21 ? -19.562 -21.312 -13.586 1 93.94 21 THR B CA 1
ATOM 4964 C C . THR B 1 21 ? -18.641 -22.25 -12.797 1 93.94 21 THR B C 1
ATOM 4966 O O . THR B 1 21 ? -17.703 -22.812 -13.359 1 93.94 21 THR B O 1
ATOM 4969 N N . ILE B 1 22 ? -18.875 -22.422 -11.516 1 95.06 22 ILE B N 1
ATOM 4970 C CA . ILE B 1 22 ? -18.109 -23.375 -10.719 1 95.06 22 ILE B CA 1
ATOM 4971 C C . ILE B 1 22 ? -18.359 -24.797 -11.234 1 95.06 22 ILE B C 1
ATOM 4973 O O . ILE B 1 22 ? -17.422 -25.578 -11.391 1 95.06 22 ILE B O 1
ATOM 4977 N N . GLY B 1 23 ? -19.578 -25.109 -11.531 1 95.25 23 GLY B N 1
ATOM 4978 C CA . GLY B 1 23 ? -19.922 -26.406 -12.102 1 95.25 23 GLY B CA 1
ATOM 4979 C C . GLY B 1 23 ? -19.266 -26.656 -13.445 1 95.25 23 GLY B C 1
ATOM 4980 O O . GLY B 1 23 ? -18.719 -27.734 -13.68 1 95.25 23 GLY B O 1
ATOM 4981 N N . ALA B 1 24 ? -19.344 -25.656 -14.25 1 94.12 24 ALA B N 1
ATOM 4982 C CA . ALA B 1 24 ? -18.75 -25.781 -15.578 1 94.12 24 ALA B CA 1
ATOM 4983 C C . ALA B 1 24 ? -17.234 -26 -15.477 1 94.12 24 ALA B C 1
ATOM 4985 O O . ALA B 1 24 ? -16.688 -26.859 -16.172 1 94.12 24 ALA B O 1
ATOM 4986 N N . SER B 1 25 ? -16.609 -25.25 -14.625 1 93.62 25 SER B N 1
ATOM 4987 C CA . SER B 1 25 ? -15.172 -25.391 -14.453 1 93.62 25 SER B CA 1
ATOM 4988 C C . SER B 1 25 ? -14.812 -26.75 -13.891 1 93.62 25 SER B C 1
ATOM 4990 O O . SER B 1 25 ? -13.812 -27.359 -14.297 1 93.62 25 SER B O 1
ATOM 4992 N N . SER B 1 26 ? -15.594 -27.25 -13.016 1 95.5 26 SER B N 1
ATOM 4993 C CA . SER B 1 26 ? -15.352 -28.562 -12.414 1 95.5 26 SER B CA 1
ATOM 4994 C C . SER B 1 26 ? -15.547 -29.672 -13.438 1 95.5 26 SER B C 1
ATOM 4996 O O . SER B 1 26 ? -14.75 -30.609 -13.5 1 95.5 26 SER B O 1
ATOM 4998 N N . VAL B 1 27 ? -16.531 -29.531 -14.258 1 94.94 27 VAL B N 1
ATOM 4999 C CA . VAL B 1 27 ? -16.812 -30.531 -15.289 1 94.94 27 VAL B CA 1
ATOM 5000 C C . VAL B 1 27 ? -15.672 -30.547 -16.312 1 94.94 27 VAL B C 1
ATOM 5002 O O . VAL B 1 27 ? -15.258 -31.625 -16.75 1 94.94 27 VAL B O 1
ATOM 5005 N N . LEU B 1 28 ? -15.242 -29.422 -16.625 1 92.81 28 LEU B N 1
ATOM 5006 C CA . LEU B 1 28 ? -14.156 -29.344 -17.594 1 92.81 28 LEU B CA 1
ATOM 5007 C C . LEU B 1 28 ? -12.891 -30 -17.047 1 92.81 28 LEU B C 1
ATOM 5009 O O . LEU B 1 28 ? -12.133 -30.609 -17.797 1 92.81 28 LEU B O 1
ATOM 5013 N N . GLU B 1 29 ? -12.68 -29.875 -15.711 1 92 29 GLU B N 1
ATOM 5014 C CA . GLU B 1 29 ? -11.531 -30.531 -15.086 1 92 29 GLU B CA 1
ATOM 5015 C C . GLU B 1 29 ? -11.672 -32.062 -15.133 1 92 29 GLU B C 1
ATOM 5017 O O . GLU B 1 29 ? -10.68 -32.781 -15.305 1 92 29 GLU B O 1
ATOM 5022 N N . VAL B 1 30 ? -12.836 -32.531 -15.055 1 94.81 30 VAL B N 1
ATOM 5023 C CA . VAL B 1 30 ? -13.094 -33.969 -15.07 1 94.81 30 VAL B CA 1
ATOM 5024 C C . VAL B 1 30 ? -12.945 -34.5 -16.5 1 94.81 30 VAL B C 1
ATOM 5026 O O . VAL B 1 30 ? -12.367 -35.562 -16.703 1 94.81 30 VAL B O 1
ATOM 5029 N N . VAL B 1 31 ? -13.383 -33.719 -17.453 1 94.31 31 VAL B N 1
ATOM 5030 C CA . VAL B 1 31 ? -13.328 -34.125 -18.844 1 94.31 31 VAL B CA 1
ATOM 5031 C C . VAL B 1 31 ? -11.875 -34.25 -19.297 1 94.31 31 VAL B C 1
ATOM 5033 O O . VAL B 1 31 ? -11.539 -35.062 -20.141 1 94.31 31 VAL B O 1
ATOM 5036 N N . ASP B 1 32 ? -11.062 -33.469 -18.672 1 92.62 32 ASP B N 1
ATOM 5037 C CA . ASP B 1 32 ? -9.641 -33.469 -19.016 1 92.62 32 ASP B CA 1
ATOM 5038 C C . ASP B 1 32 ? -9.008 -34.844 -18.734 1 92.62 32 ASP B C 1
ATOM 5040 O O . ASP B 1 32 ? -7.969 -35.188 -19.312 1 92.62 32 ASP B O 1
ATOM 5044 N N . LEU B 1 33 ? -9.57 -35.656 -17.875 1 95.25 33 LEU B N 1
ATOM 5045 C CA . LEU B 1 33 ? -9.023 -36.938 -17.5 1 95.25 33 LEU B CA 1
ATOM 5046 C C . LEU B 1 33 ? -9.219 -37.969 -18.609 1 95.25 33 LEU B C 1
ATOM 5048 O O . LEU B 1 33 ? -8.609 -39.031 -18.578 1 95.25 33 LEU B O 1
ATOM 5052 N N . ALA B 1 34 ? -9.992 -37.562 -19.641 1 95.06 34 ALA B N 1
ATOM 5053 C CA . ALA B 1 34 ? -10.203 -38.469 -20.766 1 95.06 34 ALA B CA 1
ATOM 5054 C C . ALA B 1 34 ? -8.93 -38.594 -21.609 1 95.06 34 ALA B C 1
ATOM 5056 O O . ALA B 1 34 ? -8.734 -39.625 -22.281 1 95.06 34 ALA B O 1
ATOM 5057 N N . VAL B 1 35 ? -8.102 -37.625 -21.438 1 94.31 35 VAL B N 1
ATOM 5058 C CA . VAL B 1 35 ? -6.91 -37.625 -22.281 1 94.31 35 VAL B CA 1
ATOM 5059 C C . VAL B 1 35 ? -5.941 -38.719 -21.812 1 94.31 35 VAL B C 1
ATOM 5061 O O . VAL B 1 35 ? -5.535 -39.562 -22.594 1 94.31 35 VAL B O 1
ATOM 5064 N N . PRO B 1 36 ? -5.598 -38.719 -20.547 1 94.5 36 PRO B N 1
ATOM 5065 C CA . PRO B 1 36 ? -4.723 -39.812 -20.094 1 94.5 36 PRO B CA 1
ATOM 5066 C C . PRO B 1 36 ? -5.363 -41.188 -20.281 1 94.5 36 PRO B C 1
ATOM 5068 O O . PRO B 1 36 ? -4.672 -42.156 -20.578 1 94.5 36 PRO B O 1
ATOM 5071 N N . TYR B 1 37 ? -6.621 -41.312 -20.188 1 96 37 TYR B N 1
ATOM 5072 C CA . TYR B 1 37 ? -7.309 -42.594 -20.391 1 96 37 TYR B CA 1
ATOM 5073 C C . TYR B 1 37 ? -7.234 -43 -21.859 1 96 37 TYR B C 1
ATOM 5075 O O . TYR B 1 37 ? -6.891 -44.156 -22.156 1 96 37 TYR B O 1
ATOM 5083 N N . ALA B 1 38 ? -7.555 -42.062 -22.719 1 96.06 38 ALA B N 1
ATOM 5084 C CA . ALA B 1 38 ? -7.5 -42.375 -24.156 1 96.06 38 ALA B CA 1
ATOM 5085 C C . ALA B 1 38 ? -6.082 -42.719 -24.594 1 96.06 38 ALA B C 1
ATOM 5087 O O . ALA B 1 38 ? -5.879 -43.594 -25.438 1 96.06 38 ALA B O 1
ATOM 5088 N N . THR B 1 39 ? -5.156 -42.062 -24.016 1 95.19 39 THR B N 1
ATOM 5089 C CA . THR B 1 39 ? -3.762 -42.375 -24.328 1 95.19 39 THR B CA 1
ATOM 5090 C C . THR B 1 39 ? -3.393 -43.781 -23.859 1 95.19 39 THR B C 1
ATOM 5092 O O . THR B 1 39 ? -2.67 -44.5 -24.562 1 95.19 39 THR B O 1
ATOM 5095 N N . GLY B 1 40 ? -3.869 -44.156 -22.703 1 95.12 40 GLY B N 1
ATOM 5096 C CA . GLY B 1 40 ? -3.666 -45.531 -22.25 1 95.12 40 GLY B CA 1
ATOM 5097 C C . GLY B 1 40 ? -4.273 -46.562 -23.172 1 95.12 40 GLY B C 1
ATOM 5098 O O . GLY B 1 40 ? -3.65 -47.594 -23.469 1 95.12 40 GLY B O 1
ATOM 5099 N N . GLN B 1 41 ? -5.422 -46.281 -23.75 1 94.94 41 GLN B N 1
ATOM 5100 C CA . GLN B 1 41 ? -6.086 -47.188 -24.672 1 94.94 41 GLN B CA 1
ATOM 5101 C C . GLN B 1 41 ? -5.34 -47.25 -26 1 94.94 41 GLN B C 1
ATOM 5103 O O . GLN B 1 41 ? -5.316 -48.312 -26.641 1 94.94 41 GLN B O 1
ATOM 5108 N N . ILE B 1 42 ? -4.82 -46.188 -26.359 1 95.69 42 ILE B N 1
ATOM 5109 C CA . ILE B 1 42 ? -4 -46.188 -27.562 1 95.69 42 ILE B CA 1
ATOM 5110 C C . ILE B 1 42 ? -2.812 -47.125 -27.391 1 95.69 42 ILE B C 1
ATOM 5112 O O . ILE B 1 42 ? -2.484 -47.906 -28.297 1 95.69 42 ILE B O 1
ATOM 5116 N N . LEU B 1 43 ? -2.268 -47.125 -26.234 1 93.94 43 LEU B N 1
ATOM 5117 C CA . LEU B 1 43 ? -1.131 -47.969 -25.938 1 93.94 43 LEU B CA 1
ATOM 5118 C C . LEU B 1 43 ? -1.556 -49.438 -25.938 1 93.94 43 LEU B C 1
ATOM 5120 O O . LEU B 1 43 ? -0.782 -50.312 -26.328 1 93.94 43 LEU B O 1
ATOM 5124 N N . ASN B 1 44 ? -2.75 -49.688 -25.484 1 94 44 ASN B N 1
ATOM 5125 C CA . ASN B 1 44 ? -3.266 -51.062 -25.531 1 94 44 ASN B CA 1
ATOM 5126 C C . ASN B 1 44 ? -3.391 -51.562 -26.969 1 94 44 ASN B C 1
ATOM 5128 O O . ASN B 1 44 ? -3.047 -52.688 -27.266 1 94 44 ASN B O 1
ATOM 5132 N N . VAL B 1 45 ? -3.826 -50.656 -27.828 1 92.69 45 VAL B N 1
ATOM 5133 C CA . VAL B 1 45 ? -3.967 -51 -29.234 1 92.69 45 VAL B CA 1
ATOM 5134 C C . VAL B 1 45 ? -2.588 -51.281 -29.844 1 92.69 45 VAL B C 1
ATOM 5136 O O . VAL B 1 45 ? -2.389 -52.25 -30.547 1 92.69 45 VAL B O 1
ATOM 5139 N N . LEU B 1 46 ? -1.682 -50.469 -29.516 1 91.19 46 LEU B N 1
ATOM 5140 C CA . LEU B 1 46 ? -0.342 -50.562 -30.078 1 91.19 46 LEU B CA 1
ATOM 5141 C C . LEU B 1 46 ? 0.38 -51.781 -29.547 1 91.19 46 LEU B C 1
ATOM 5143 O O . LEU B 1 46 ? 1.237 -52.344 -30.234 1 91.19 46 LEU B O 1
ATOM 5147 N N . SER B 1 47 ? 0.01 -52.25 -28.375 1 89.88 47 SER B N 1
ATOM 5148 C CA . SER B 1 47 ? 0.666 -53.406 -27.766 1 89.88 47 SER B CA 1
ATOM 5149 C C . SER B 1 47 ? -0.15 -54.688 -27.969 1 89.88 47 SER B C 1
ATOM 5151 O O . SER B 1 47 ? 0.138 -55.719 -27.359 1 89.88 47 SER B O 1
ATOM 5153 N N . ARG B 1 48 ? -1.193 -54.656 -28.688 1 88 48 ARG B N 1
ATOM 5154 C CA . ARG B 1 48 ? -2.055 -55.781 -29.016 1 88 48 ARG B CA 1
ATOM 5155 C C . ARG B 1 48 ? -2.729 -56.344 -27.781 1 88 48 ARG B C 1
ATOM 5157 O O . ARG B 1 48 ? -2.779 -57.562 -27.594 1 88 48 ARG B O 1
ATOM 5164 N N . GLN B 1 49 ? -3 -55.375 -26.891 1 89.25 49 GLN B N 1
ATOM 5165 C CA . GLN B 1 49 ? -3.809 -55.719 -25.734 1 89.25 49 GLN B CA 1
ATOM 5166 C C . GLN B 1 49 ? -5.273 -55.344 -25.938 1 89.25 49 GLN B C 1
ATOM 5168 O O . GLN B 1 49 ? -5.582 -54.469 -26.781 1 89.25 49 GLN B O 1
ATOM 5173 N N . PRO B 1 50 ? -6.109 -55.969 -25.172 1 88.12 50 PRO B N 1
ATOM 5174 C CA . PRO B 1 50 ? -7.531 -55.688 -25.375 1 88.12 50 PRO B CA 1
ATOM 5175 C C . PRO B 1 50 ? -7.934 -54.281 -24.859 1 88.12 50 PRO B C 1
ATOM 5177 O O . PRO B 1 50 ? -7.348 -53.812 -23.891 1 88.12 50 PRO B O 1
ATOM 5180 N N . LEU B 1 51 ? -8.93 -53.75 -25.547 1 92.19 51 LEU B N 1
ATOM 5181 C CA . LEU B 1 51 ? -9.492 -52.469 -25.141 1 92.19 51 LEU B CA 1
ATOM 5182 C C . LEU B 1 51 ? -10.508 -52.656 -24.016 1 92.19 51 LEU B C 1
ATOM 5184 O O . LEU B 1 51 ? -11.039 -53.75 -23.828 1 92.19 51 LEU B O 1
ATOM 5188 N N . ASP B 1 52 ? -10.719 -51.562 -23.297 1 91.44 52 ASP B N 1
ATOM 5189 C CA . ASP B 1 52 ? -11.766 -51.625 -22.266 1 91.44 52 ASP B CA 1
ATOM 5190 C C . ASP B 1 52 ? -13.141 -51.781 -22.891 1 91.44 52 ASP B C 1
ATOM 5192 O O . ASP B 1 52 ? -13.367 -51.406 -24.047 1 91.44 52 ASP B O 1
ATOM 5196 N N . GLY B 1 53 ? -14.031 -52.312 -22.125 1 87.5 53 GLY B N 1
ATOM 5197 C CA . GLY B 1 53 ? -15.359 -52.688 -22.609 1 87.5 53 GLY B CA 1
ATOM 5198 C C . GLY B 1 53 ? -16.078 -51.5 -23.266 1 87.5 53 GLY B C 1
ATOM 5199 O O . GLY B 1 53 ? -16.469 -51.594 -24.422 1 87.5 53 GLY B O 1
ATOM 5200 N N . PRO B 1 54 ? -16.141 -50.438 -22.562 1 87.69 54 PRO B N 1
ATOM 5201 C CA . PRO B 1 54 ? -16.875 -49.281 -23.109 1 87.69 54 PRO B CA 1
ATOM 5202 C C . PRO B 1 54 ? -16.234 -48.719 -24.359 1 87.69 54 PRO B C 1
ATOM 5204 O O . PRO B 1 54 ? -16.938 -48.25 -25.281 1 87.69 54 PRO B O 1
ATOM 5207 N N . VAL B 1 55 ? -14.961 -48.75 -24.469 1 89.62 55 VAL B N 1
ATOM 5208 C CA . VAL B 1 55 ? -14.258 -48.219 -25.641 1 89.62 55 VAL B CA 1
ATOM 5209 C C . VAL B 1 55 ? -14.438 -49.188 -26.812 1 89.62 55 VAL B C 1
ATOM 5211 O O . VAL B 1 55 ? -14.609 -48.75 -27.953 1 89.62 55 VAL B O 1
ATOM 5214 N N . GLN B 1 56 ? -14.391 -50.469 -26.578 1 89.12 56 GLN B N 1
ATOM 5215 C CA . GLN B 1 56 ? -14.602 -51.438 -27.609 1 89.12 56 GLN B CA 1
ATOM 5216 C C . GLN B 1 56 ? -16 -51.312 -28.219 1 89.12 56 GLN B C 1
ATOM 5218 O O . GLN B 1 56 ? -16.172 -51.406 -29.438 1 89.12 56 GLN B O 1
ATOM 5223 N N . GLN B 1 57 ? -16.922 -51.125 -27.297 1 89.12 57 GLN B N 1
ATOM 5224 C CA . GLN B 1 57 ? -18.297 -50.938 -27.766 1 89.12 57 GLN B CA 1
ATOM 5225 C C . GLN B 1 57 ? -18.422 -49.688 -28.625 1 89.12 57 GLN B C 1
ATOM 5227 O O . GLN B 1 57 ? -19.141 -49.688 -29.641 1 89.12 57 GLN B O 1
ATOM 5232 N N . TRP B 1 58 ? -17.781 -48.688 -28.219 1 88.5 58 TRP B N 1
ATOM 5233 C CA . TRP B 1 58 ? -17.828 -47.469 -28.969 1 88.5 58 TRP B CA 1
ATOM 5234 C C . TRP B 1 58 ? -17.203 -47.625 -30.344 1 88.5 58 TRP B C 1
ATOM 5236 O O . TRP B 1 58 ? -17.703 -47.125 -31.344 1 88.5 58 TRP B O 1
ATOM 5246 N N . VAL B 1 59 ? -16.141 -48.281 -30.422 1 89.5 59 VAL B N 1
ATOM 5247 C CA . VAL B 1 59 ? -15.438 -48.531 -31.688 1 89.5 59 VAL B CA 1
ATOM 5248 C C . VAL B 1 59 ? -16.312 -49.406 -32.594 1 89.5 59 VAL B C 1
ATOM 5250 O O . VAL B 1 59 ? -16.391 -49.156 -33.812 1 89.5 59 VAL B O 1
ATOM 5253 N N . GLU B 1 60 ? -16.969 -50.375 -32.031 1 88.56 60 GLU B N 1
ATOM 5254 C CA . GLU B 1 60 ? -17.859 -51.219 -32.781 1 88.56 60 GLU B CA 1
ATOM 5255 C C . GLU B 1 60 ? -19.047 -50.469 -33.312 1 88.56 60 GLU B C 1
ATOM 5257 O O . GLU B 1 60 ? -19.484 -50.688 -34.469 1 88.56 60 GLU B O 1
ATOM 5262 N N . ASP B 1 61 ? -19.531 -49.594 -32.5 1 89.88 61 ASP B N 1
ATOM 5263 C CA . ASP B 1 61 ? -20.641 -48.781 -32.938 1 89.88 61 ASP B CA 1
ATOM 5264 C C . ASP B 1 61 ? -20.203 -47.844 -34.094 1 89.88 61 ASP B C 1
ATOM 5266 O O . ASP B 1 61 ? -20.953 -47.656 -35.031 1 89.88 61 ASP B O 1
ATOM 5270 N N . LEU B 1 62 ? -19.078 -47.375 -33.938 1 88.5 62 LEU B N 1
ATOM 5271 C CA . LEU B 1 62 ? -18.547 -46.5 -35 1 88.5 62 LEU B CA 1
ATOM 5272 C C . LEU B 1 62 ? -18.297 -47.281 -36.281 1 88.5 62 LEU B C 1
ATOM 5274 O O . LEU B 1 62 ? -18.484 -46.781 -37.375 1 88.5 62 LEU B O 1
ATOM 5278 N N . ALA B 1 63 ? -17.797 -48.5 -36.125 1 87.75 63 ALA B N 1
ATOM 5279 C CA . ALA B 1 63 ? -17.578 -49.375 -37.281 1 87.75 63 ALA B CA 1
ATOM 5280 C C . ALA B 1 63 ? -18.891 -49.656 -38 1 87.75 63 ALA B C 1
ATOM 5282 O O . ALA B 1 63 ? -18.922 -49.656 -39.25 1 87.75 63 ALA B O 1
ATOM 5283 N N . ARG B 1 64 ? -19.906 -49.844 -37.281 1 88.62 64 ARG B N 1
ATOM 5284 C CA . ARG B 1 64 ? -21.219 -50.062 -37.875 1 88.62 64 ARG B CA 1
ATOM 5285 C C . ARG B 1 64 ? -21.734 -48.844 -38.625 1 88.62 64 ARG B C 1
ATOM 5287 O O . ARG B 1 64 ? -22.297 -48.938 -39.719 1 88.62 64 ARG B O 1
ATOM 5294 N N . TRP B 1 65 ? -21.469 -47.781 -38.031 1 88.69 65 TRP B N 1
ATOM 5295 C CA . TRP B 1 65 ? -21.938 -46.531 -38.625 1 88.69 65 TRP B CA 1
ATOM 5296 C C . TRP B 1 65 ? -21.141 -46.156 -39.875 1 88.69 65 TRP B C 1
ATOM 5298 O O . TRP B 1 65 ? -21.688 -45.656 -40.844 1 88.69 65 TRP B O 1
ATOM 5308 N N . THR B 1 66 ? -19.844 -46.406 -39.906 1 85.88 66 THR B N 1
ATOM 5309 C CA . THR B 1 66 ? -18.969 -46 -41 1 85.88 66 THR B CA 1
ATOM 5310 C C . THR B 1 66 ? -18.859 -47.125 -42.031 1 85.88 66 THR B C 1
ATOM 5312 O O . THR B 1 66 ? -18.375 -46.906 -43.156 1 85.88 66 THR B O 1
ATOM 5315 N N . GLY B 1 67 ? -19.203 -48.406 -41.781 1 79.69 67 GLY B N 1
ATOM 5316 C CA . GLY B 1 67 ? -19.141 -49.531 -42.688 1 79.69 67 GLY B CA 1
ATOM 5317 C C . GLY B 1 67 ? -17.75 -50.125 -42.781 1 79.69 67 GLY B C 1
ATOM 5318 O O . GLY B 1 67 ? -17.422 -50.812 -43.75 1 79.69 67 GLY B O 1
ATOM 5319 N N . ARG B 1 68 ? -16.922 -49.812 -41.812 1 84.81 68 ARG B N 1
ATOM 5320 C CA . ARG B 1 68 ? -15.562 -50.312 -41.812 1 84.81 68 ARG B CA 1
ATOM 5321 C C . ARG B 1 68 ? -15.406 -51.438 -40.812 1 84.81 68 ARG B C 1
ATOM 5323 O O . ARG B 1 68 ? -16.297 -51.688 -40 1 84.81 68 ARG B O 1
ATOM 5330 N N . SER B 1 69 ? -14.312 -52.219 -40.969 1 83.06 69 SER B N 1
ATOM 5331 C CA . SER B 1 69 ? -14.031 -53.281 -40 1 83.06 69 SER B CA 1
ATOM 5332 C C . SER B 1 69 ? -13.461 -52.719 -38.719 1 83.06 69 SER B C 1
ATOM 5334 O O . SER B 1 69 ? -12.75 -51.688 -38.719 1 83.06 69 SER B O 1
ATOM 5336 N N . ALA B 1 70 ? -14.008 -53.188 -37.625 1 77.56 70 ALA B N 1
ATOM 5337 C CA . ALA B 1 70 ? -13.531 -52.781 -36.312 1 77.56 70 ALA B CA 1
ATOM 5338 C C . ALA B 1 70 ? -12.102 -53.281 -36.062 1 77.56 70 ALA B C 1
ATOM 5340 O O . ALA B 1 70 ? -11.875 -54.219 -35.344 1 77.56 70 ALA B O 1
ATOM 5341 N N . ASP B 1 71 ? -11.18 -52.594 -36.844 1 84.19 71 ASP B N 1
ATOM 5342 C CA . ASP B 1 71 ? -9.789 -53 -36.719 1 84.19 71 ASP B CA 1
ATOM 5343 C C . ASP B 1 71 ? -9 -52.031 -35.844 1 84.19 71 ASP B C 1
ATOM 5345 O O . ASP B 1 71 ? -9.562 -51.094 -35.281 1 84.19 71 ASP B O 1
ATOM 5349 N N . GLY B 1 72 ? -7.797 -52.344 -35.625 1 87.88 72 GLY B N 1
ATOM 5350 C CA . GLY B 1 72 ? -6.902 -51.531 -34.812 1 87.88 72 GLY B CA 1
ATOM 5351 C C . GLY B 1 72 ? -6.777 -50.125 -35.281 1 87.88 72 GLY B C 1
ATOM 5352 O O . GLY B 1 72 ? -6.668 -49.188 -34.469 1 87.88 72 GLY B O 1
ATOM 5353 N N . VAL B 1 73 ? -6.965 -49.938 -36.531 1 88.81 73 VAL B N 1
ATOM 5354 C CA . VAL B 1 73 ? -6.816 -48.625 -37.125 1 88.81 73 VAL B CA 1
ATOM 5355 C C . VAL B 1 73 ? -8.031 -47.75 -36.781 1 88.81 73 VAL B C 1
ATOM 5357 O O . VAL B 1 73 ? -7.895 -46.594 -36.469 1 88.81 73 VAL B O 1
ATOM 5360 N N . LEU B 1 74 ? -9.156 -48.344 -36.875 1 90.56 74 LEU B N 1
ATOM 5361 C CA . LEU B 1 74 ? -10.367 -47.625 -36.531 1 90.56 74 LEU B CA 1
ATOM 5362 C C . LEU B 1 74 ? -10.383 -47.25 -35.062 1 90.56 74 LEU B C 1
ATOM 5364 O O . LEU B 1 74 ? -10.875 -46.188 -34.656 1 90.56 74 LEU B O 1
ATOM 5368 N N . ALA B 1 75 ? -9.945 -48.125 -34.219 1 92.94 75 ALA B N 1
ATOM 5369 C CA . ALA B 1 75 ? -9.859 -47.844 -32.781 1 92.94 75 ALA B CA 1
ATOM 5370 C C . ALA B 1 75 ? -8.945 -46.656 -32.5 1 92.94 75 ALA B C 1
ATOM 5372 O O . ALA B 1 75 ? -9.273 -45.812 -31.672 1 92.94 75 ALA B O 1
ATOM 5373 N N . LEU B 1 76 ? -7.836 -46.625 -33.219 1 94.62 76 LEU B N 1
ATOM 5374 C CA . LEU B 1 76 ? -6.895 -45.531 -33.031 1 94.62 76 LEU B CA 1
ATOM 5375 C C . LEU B 1 76 ? -7.512 -44.219 -33.5 1 94.62 76 LEU B C 1
ATOM 5377 O O . LEU B 1 76 ? -7.359 -43.188 -32.844 1 94.62 76 LEU B O 1
ATOM 5381 N N . ALA B 1 77 ? -8.195 -44.219 -34.562 1 93.31 77 ALA B N 1
ATOM 5382 C CA . ALA B 1 77 ? -8.859 -43.031 -35.094 1 93.31 77 ALA B CA 1
ATOM 5383 C C . ALA B 1 77 ? -9.922 -42.531 -34.125 1 93.31 77 ALA B C 1
ATOM 5385 O O . ALA B 1 77 ? -10.062 -41.312 -33.906 1 93.31 77 ALA B O 1
ATOM 5386 N N . ALA B 1 78 ? -10.664 -43.406 -33.562 1 93 78 ALA B N 1
ATOM 5387 C CA . ALA B 1 78 ? -11.719 -43.062 -32.625 1 93 78 ALA B CA 1
ATOM 5388 C C . ALA B 1 78 ? -11.125 -42.438 -31.359 1 93 78 ALA B C 1
ATOM 5390 O O . ALA B 1 78 ? -11.641 -41.469 -30.844 1 93 78 ALA B O 1
ATOM 5391 N N . LEU B 1 79 ? -10.094 -43 -30.906 1 95.5 79 LEU B N 1
ATOM 5392 C CA . LEU B 1 79 ? -9.445 -42.5 -29.688 1 95.5 79 LEU B CA 1
ATOM 5393 C C . LEU B 1 79 ? -8.805 -41.156 -29.938 1 95.5 79 LEU B C 1
ATOM 5395 O O . LEU B 1 79 ? -8.883 -40.25 -29.094 1 95.5 79 LEU B O 1
ATOM 5399 N N . MET B 1 80 ? -8.172 -41 -31.094 1 95.81 80 MET B N 1
ATOM 5400 C CA . MET B 1 80 ? -7.602 -39.688 -31.469 1 95.81 80 MET B CA 1
ATOM 5401 C C . MET B 1 80 ? -8.695 -38.656 -31.594 1 95.81 80 MET B C 1
ATOM 5403 O O . MET B 1 80 ? -8.477 -37.469 -31.266 1 95.81 80 MET B O 1
ATOM 5407 N N . GLY B 1 81 ? -9.836 -39.125 -32.094 1 94.56 81 GLY B N 1
ATOM 5408 C CA . GLY B 1 81 ? -10.977 -38.219 -32.188 1 94.56 81 GLY B CA 1
ATOM 5409 C C . GLY B 1 81 ? -11.445 -37.719 -30.828 1 94.56 81 GLY B C 1
ATOM 5410 O O . GLY B 1 81 ? -11.742 -36.531 -30.656 1 94.56 81 GLY B O 1
ATOM 5411 N N . ILE B 1 82 ? -11.469 -38.562 -29.844 1 94.56 82 ILE B N 1
ATOM 5412 C CA . ILE B 1 82 ? -11.852 -38.219 -28.484 1 94.56 82 ILE B CA 1
ATOM 5413 C C . ILE B 1 82 ? -10.859 -37.188 -27.922 1 94.56 82 ILE B C 1
ATOM 5415 O O . ILE B 1 82 ? -11.258 -36.188 -27.328 1 94.56 82 ILE B O 1
ATOM 5419 N N . ILE B 1 83 ? -9.578 -37.469 -28.109 1 96.31 83 ILE B N 1
ATOM 5420 C CA . ILE B 1 83 ? -8.547 -36.594 -27.594 1 96.31 83 ILE B CA 1
ATOM 5421 C C . ILE B 1 83 ? -8.648 -35.219 -28.281 1 96.31 83 ILE B C 1
ATOM 5423 O O . ILE B 1 83 ? -8.516 -34.188 -27.641 1 96.31 83 ILE B O 1
ATOM 5427 N N . PHE B 1 84 ? -8.922 -35.219 -29.547 1 97 84 PHE B N 1
ATOM 5428 C CA . PHE B 1 84 ? -9.047 -34 -30.312 1 97 84 PHE B CA 1
ATOM 5429 C C . PHE B 1 84 ? -10.188 -33.125 -29.766 1 97 84 PHE B C 1
ATOM 5431 O O . PHE B 1 84 ? -10.016 -31.938 -29.547 1 97 84 PHE B O 1
ATOM 5438 N N . VAL B 1 85 ? -11.312 -33.719 -29.5 1 96 85 VAL B N 1
ATOM 5439 C CA . VAL B 1 85 ? -12.484 -33 -29.016 1 96 85 VAL B CA 1
ATOM 5440 C C . VAL B 1 85 ? -12.234 -32.469 -27.609 1 96 85 VAL B C 1
ATOM 5442 O O . VAL B 1 85 ? -12.508 -31.312 -27.312 1 96 85 VAL B O 1
ATOM 5445 N N . VAL B 1 86 ? -11.648 -33.281 -26.781 1 95.75 86 VAL B N 1
ATOM 5446 C CA . VAL B 1 86 ? -11.5 -32.969 -25.375 1 95.75 86 VAL B CA 1
ATOM 5447 C C . VAL B 1 86 ? -10.383 -31.938 -25.188 1 95.75 86 VAL B C 1
ATOM 5449 O O . VAL B 1 86 ? -10.375 -31.188 -24.203 1 95.75 86 VAL B O 1
ATOM 5452 N N . THR B 1 87 ? -9.453 -31.859 -26.156 1 94.44 87 THR B N 1
ATOM 5453 C CA . THR B 1 87 ? -8.32 -30.953 -25.969 1 94.44 87 THR B CA 1
ATOM 5454 C C . THR B 1 87 ? -8.422 -29.766 -26.938 1 94.44 87 THR B C 1
ATOM 5456 O O . THR B 1 87 ? -8.758 -28.656 -26.516 1 94.44 87 THR B O 1
ATOM 5459 N N . VAL B 1 88 ? -8.43 -29.969 -28.25 1 95.81 88 VAL B N 1
ATOM 5460 C CA . VAL B 1 88 ? -8.32 -28.906 -29.25 1 95.81 88 VAL B CA 1
ATOM 5461 C C . VAL B 1 88 ? -9.641 -28.156 -29.359 1 95.81 88 VAL B C 1
ATOM 5463 O O . VAL B 1 88 ? -9.648 -26.922 -29.344 1 95.81 88 VAL B O 1
ATOM 5466 N N . VAL B 1 89 ? -10.742 -28.875 -29.359 1 96 89 VAL B N 1
ATOM 5467 C CA . VAL B 1 89 ? -12.039 -28.234 -29.516 1 96 89 VAL B CA 1
ATOM 5468 C C . VAL B 1 89 ? -12.43 -27.531 -28.219 1 96 89 VAL B C 1
ATOM 5470 O O . VAL B 1 89 ? -13.008 -26.438 -28.25 1 96 89 VAL B O 1
ATOM 5473 N N . ARG B 1 90 ? -12.109 -28.031 -27.125 1 94.81 90 ARG B N 1
ATOM 5474 C CA . ARG B 1 90 ? -12.469 -27.484 -25.828 1 94.81 90 ARG B CA 1
ATOM 5475 C C . ARG B 1 90 ? -11.594 -26.281 -25.469 1 94.81 90 ARG B C 1
ATOM 5477 O O . ARG B 1 90 ? -12.023 -25.406 -24.734 1 94.81 90 ARG B O 1
ATOM 5484 N N . ALA B 1 91 ? -10.406 -26.266 -26.062 1 94.56 91 ALA B N 1
ATOM 5485 C CA . ALA B 1 91 ? -9.383 -25.297 -25.656 1 94.56 91 ALA B CA 1
ATOM 5486 C C . ALA B 1 91 ? -9.898 -23.875 -25.766 1 94.56 91 ALA B C 1
ATOM 5488 O O . ALA B 1 91 ? -9.781 -23.094 -24.812 1 94.56 91 ALA B O 1
ATOM 5489 N N . PRO B 1 92 ? -10.602 -23.484 -26.891 1 93.75 92 PRO B N 1
ATOM 5490 C CA . PRO B 1 92 ? -11.07 -22.094 -27 1 93.75 92 PRO B CA 1
ATOM 5491 C C . PRO B 1 92 ? -12.297 -21.812 -26.125 1 93.75 92 PRO B C 1
ATOM 5493 O O . PRO B 1 92 ? -12.594 -20.656 -25.828 1 93.75 92 PRO B O 1
ATOM 5496 N N . ILE B 1 93 ? -12.93 -22.828 -25.656 1 93.12 93 ILE B N 1
ATOM 5497 C CA . ILE B 1 93 ? -14.18 -22.672 -24.906 1 93.12 93 ILE B CA 1
ATOM 5498 C C . ILE B 1 93 ? -13.875 -22.531 -23.422 1 93.12 93 ILE B C 1
ATOM 5500 O O . ILE B 1 93 ? -14.57 -21.797 -22.703 1 93.12 93 ILE B O 1
ATOM 5504 N N . GLN B 1 94 ? -12.828 -23.094 -23.047 1 90.75 94 GLN B N 1
ATOM 5505 C CA . GLN B 1 94 ? -12.516 -23.219 -21.641 1 90.75 94 GLN B CA 1
ATOM 5506 C C . GLN B 1 94 ? -12.297 -21.859 -20.984 1 90.75 94 GLN B C 1
ATOM 5508 O O . GLN B 1 94 ? -12.836 -21.594 -19.906 1 90.75 94 GLN B O 1
ATOM 5513 N N . PRO B 1 95 ? -11.609 -20.938 -21.656 1 90.94 95 PRO B N 1
ATOM 5514 C CA . PRO B 1 95 ? -11.398 -19.656 -20.984 1 90.94 95 PRO B CA 1
ATOM 5515 C C . PRO B 1 95 ? -12.68 -18.844 -20.859 1 90.94 95 PRO B C 1
ATOM 5517 O O . PRO B 1 95 ? -12.852 -18.109 -19.891 1 90.94 95 PRO B O 1
ATOM 5520 N N . TRP B 1 96 ? -13.531 -19.031 -21.688 1 90.81 96 TRP B N 1
ATOM 5521 C CA . TRP B 1 96 ? -14.781 -18.266 -21.672 1 90.81 96 TRP B CA 1
ATOM 5522 C C . TRP B 1 96 ? -15.734 -18.812 -20.625 1 90.81 96 TRP B C 1
ATOM 5524 O O . TRP B 1 96 ? -16.406 -18.047 -19.922 1 90.81 96 TRP B O 1
ATOM 5534 N N . LEU B 1 97 ? -15.641 -20.047 -20.469 1 86.06 97 LEU B N 1
ATOM 5535 C CA . LEU B 1 97 ? -16.547 -20.672 -19.516 1 86.06 97 LEU B CA 1
ATOM 5536 C C . LEU B 1 97 ? -15.93 -20.719 -18.125 1 86.06 97 LEU B C 1
ATOM 5538 O O . LEU B 1 97 ? -16.641 -20.656 -17.109 1 86.06 97 LEU B O 1
ATOM 5542 N N . GLY B 1 98 ? -14.648 -20.828 -18.094 1 81.94 98 GLY B N 1
ATOM 5543 C CA . GLY B 1 98 ? -13.984 -21.047 -16.812 1 81.94 98 GLY B CA 1
ATOM 5544 C C . GLY B 1 98 ? -13.359 -19.797 -16.234 1 81.94 98 GLY B C 1
ATOM 5545 O O . GLY B 1 98 ? -13.359 -19.609 -15.016 1 81.94 98 GLY B O 1
ATOM 5546 N N . GLN B 1 99 ? -12.906 -18.891 -17.031 1 85.62 99 GLN B N 1
ATOM 5547 C CA . GLN B 1 99 ? -12.117 -17.766 -16.531 1 85.62 99 GLN B CA 1
ATOM 5548 C C . GLN B 1 99 ? -12.906 -16.469 -16.609 1 85.62 99 GLN B C 1
ATOM 5550 O O . GLN B 1 99 ? -12.859 -15.648 -15.688 1 85.62 99 GLN B O 1
ATOM 5555 N N . TRP B 1 100 ? -13.664 -16.281 -17.578 1 93.38 100 TRP B N 1
ATOM 5556 C CA . TRP B 1 100 ? -14.328 -15.016 -17.844 1 93.38 100 TRP B CA 1
ATOM 5557 C C . TRP B 1 100 ? -15.312 -14.68 -16.734 1 93.38 100 TRP B C 1
ATOM 5559 O O . TRP B 1 100 ? -15.25 -13.602 -16.141 1 93.38 100 TRP B O 1
ATOM 5569 N N . PHE B 1 101 ? -16.094 -15.625 -16.406 1 93.62 101 PHE B N 1
ATOM 5570 C CA . PHE B 1 101 ? -17.203 -15.32 -15.523 1 93.62 101 PHE B CA 1
ATOM 5571 C C . PHE B 1 101 ? -16.734 -15.195 -14.078 1 93.62 101 PHE B C 1
ATOM 5573 O O . PHE B 1 101 ? -17.312 -14.453 -13.289 1 93.62 101 PHE B O 1
ATOM 5580 N N . HIS B 1 102 ? -15.734 -15.875 -13.695 1 93.62 102 HIS B N 1
ATOM 5581 C CA . HIS B 1 102 ? -15.242 -15.766 -12.328 1 93.62 102 HIS B CA 1
ATOM 5582 C C . HIS B 1 102 ? -14.703 -14.367 -12.039 1 93.62 102 HIS B C 1
ATOM 5584 O O . HIS B 1 102 ? -14.938 -13.812 -10.961 1 93.62 102 HIS B O 1
ATOM 5590 N N . TRP B 1 103 ? -14.07 -13.797 -13.008 1 93.62 103 TRP B N 1
ATOM 5591 C CA . TRP B 1 103 ? -13.562 -12.438 -12.828 1 93.62 103 TRP B CA 1
ATOM 5592 C C . TRP B 1 103 ? -14.672 -11.414 -13.016 1 93.62 103 TRP B C 1
ATOM 5594 O O . TRP B 1 103 ? -14.711 -10.398 -12.312 1 93.62 103 TRP B O 1
ATOM 5604 N N . ASP B 1 104 ? -15.492 -11.75 -13.93 1 94.69 104 ASP B N 1
ATOM 5605 C CA . ASP B 1 104 ? -16.625 -10.852 -14.141 1 94.69 104 ASP B CA 1
ATOM 5606 C C . ASP B 1 104 ? -17.438 -10.68 -12.859 1 94.69 104 ASP B C 1
ATOM 5608 O O . ASP B 1 104 ? -17.781 -9.562 -12.469 1 94.69 104 ASP B O 1
ATOM 5612 N N . ILE B 1 105 ? -17.703 -11.773 -12.219 1 95.31 105 ILE B N 1
ATOM 5613 C CA . ILE B 1 105 ? -18.453 -11.758 -10.969 1 95.31 105 ILE B CA 1
ATOM 5614 C C . ILE B 1 105 ? -17.688 -10.961 -9.914 1 95.31 105 ILE B C 1
ATOM 5616 O O . ILE B 1 105 ? -18.25 -10.102 -9.234 1 95.31 105 ILE B O 1
ATOM 5620 N N . SER B 1 106 ? -16.406 -11.242 -9.812 1 95.5 106 SER B N 1
ATOM 5621 C CA . SER B 1 106 ? -15.57 -10.594 -8.805 1 95.5 106 SER B CA 1
ATOM 5622 C C . SER B 1 106 ? -15.5 -9.086 -9.039 1 95.5 106 SER B C 1
ATOM 5624 O O . SER B 1 106 ? -15.578 -8.305 -8.086 1 95.5 106 SER B O 1
ATOM 5626 N N . LEU B 1 107 ? -15.406 -8.688 -10.281 1 95.38 107 LEU B N 1
ATOM 5627 C CA . LEU B 1 107 ? -15.25 -7.277 -10.617 1 95.38 107 LEU B CA 1
ATOM 5628 C C . LEU B 1 107 ? -16.562 -6.531 -10.43 1 95.38 107 LEU B C 1
ATOM 5630 O O . LEU B 1 107 ? -16.578 -5.383 -9.977 1 95.38 107 LEU B O 1
ATOM 5634 N N . ARG B 1 108 ? -17.625 -7.156 -10.766 1 95.88 108 ARG B N 1
ATOM 5635 C CA . ARG B 1 108 ? -18.938 -6.547 -10.523 1 95.88 108 ARG B CA 1
ATOM 5636 C C . ARG B 1 108 ? -19.219 -6.418 -9.031 1 95.88 108 ARG B C 1
ATOM 5638 O O . ARG B 1 108 ? -19.734 -5.398 -8.578 1 95.88 108 ARG B O 1
ATOM 5645 N N . ALA B 1 109 ? -18.875 -7.461 -8.336 1 95.62 109 ALA B N 1
ATOM 5646 C CA . ALA B 1 109 ? -19.016 -7.414 -6.887 1 95.62 109 ALA B CA 1
ATOM 5647 C C . ALA B 1 109 ? -18.156 -6.309 -6.281 1 95.62 109 ALA B C 1
ATOM 5649 O O . ALA B 1 109 ? -18.562 -5.668 -5.309 1 95.62 109 ALA B O 1
ATOM 5650 N N . ARG B 1 110 ? -16.984 -6.156 -6.793 1 95.5 110 ARG B N 1
ATOM 5651 C CA . ARG B 1 110 ? -16.094 -5.086 -6.352 1 95.5 110 ARG B CA 1
ATOM 5652 C C . ARG B 1 110 ? -16.766 -3.723 -6.504 1 95.5 110 ARG B C 1
ATOM 5654 O O . ARG B 1 110 ? -16.781 -2.924 -5.566 1 95.5 110 ARG B O 1
ATOM 5661 N N . ARG B 1 111 ? -17.328 -3.463 -7.668 1 95.12 111 ARG B N 1
ATOM 5662 C CA . ARG B 1 111 ? -18.016 -2.203 -7.938 1 95.12 111 ARG B CA 1
ATOM 5663 C C . ARG B 1 111 ? -19.172 -1.989 -6.969 1 95.12 111 ARG B C 1
ATOM 5665 O O . ARG B 1 111 ? -19.297 -0.919 -6.371 1 95.12 111 ARG B O 1
ATOM 5672 N N . ASP B 1 112 ? -19.938 -3.004 -6.812 1 95.88 112 ASP B N 1
ATOM 5673 C CA . ASP B 1 112 ? -21.125 -2.9 -5.965 1 95.88 112 ASP B CA 1
ATOM 5674 C C . ASP B 1 112 ? -20.734 -2.643 -4.508 1 95.88 112 ASP B C 1
ATOM 5676 O O . ASP B 1 112 ? -21.391 -1.855 -3.818 1 95.88 112 ASP B O 1
ATOM 5680 N N . ASN B 1 113 ? -19.734 -3.209 -4.055 1 94.81 113 ASN B N 1
ATOM 5681 C CA . ASN B 1 113 ? -19.359 -3.09 -2.648 1 94.81 113 ASN B CA 1
ATOM 5682 C C . ASN B 1 113 ? -18.594 -1.796 -2.377 1 94.81 113 ASN B C 1
ATOM 5684 O O . ASN B 1 113 ? -18.672 -1.245 -1.276 1 94.81 113 ASN B O 1
ATOM 5688 N N . PHE B 1 114 ? -17.828 -1.325 -3.361 1 95.19 114 PHE B N 1
ATOM 5689 C CA . PHE B 1 114 ? -17.266 0.01 -3.221 1 95.19 114 PHE B CA 1
ATOM 5690 C C . PHE B 1 114 ? -18.359 1.059 -3.113 1 95.19 114 PHE B C 1
ATOM 5692 O O . PHE B 1 114 ? -18.266 1.993 -2.316 1 95.19 114 PHE B O 1
ATOM 5699 N N . ARG B 1 115 ? -19.375 0.896 -3.912 1 95 115 ARG B N 1
ATOM 5700 C CA . ARG B 1 115 ? -20.516 1.807 -3.861 1 95 115 ARG B CA 1
ATOM 5701 C C . ARG B 1 115 ? -21.188 1.769 -2.492 1 95 115 ARG B C 1
ATOM 5703 O O . ARG B 1 115 ? -21.453 2.814 -1.897 1 95 115 ARG B O 1
ATOM 5710 N N . GLN B 1 116 ? -21.406 0.608 -2.061 1 94.38 116 GLN B N 1
ATOM 5711 C CA . GLN B 1 116 ? -22.047 0.451 -0.764 1 94.38 116 GLN B CA 1
ATOM 5712 C C . GLN B 1 116 ? -21.172 0.996 0.362 1 94.38 116 GLN B C 1
ATOM 5714 O O . GLN B 1 116 ? -21.688 1.572 1.325 1 94.38 116 GLN B O 1
ATOM 5719 N N . ALA B 1 117 ? -19.891 0.72 0.256 1 95.06 117 ALA B N 1
ATOM 5720 C CA . ALA B 1 117 ? -18.953 1.219 1.268 1 95.06 117 ALA B CA 1
ATOM 5721 C C . ALA B 1 117 ? -18.953 2.744 1.297 1 95.06 117 ALA B C 1
ATOM 5723 O O . ALA B 1 117 ? -18.906 3.35 2.371 1 95.06 117 ALA B O 1
ATOM 5724 N N . LEU B 1 118 ? -18.953 3.336 0.145 1 94.56 118 LEU B N 1
ATOM 5725 C CA . LEU B 1 118 ? -19 4.793 0.078 1 94.56 118 LEU B CA 1
ATOM 5726 C C . LEU B 1 118 ? -20.297 5.332 0.669 1 94.56 118 LEU B C 1
ATOM 5728 O O . LEU B 1 118 ? -20.281 6.34 1.379 1 94.56 118 LEU B O 1
ATOM 5732 N N . GLU B 1 119 ? -21.359 4.688 0.34 1 93.88 119 GLU B N 1
ATOM 5733 C CA . GLU B 1 119 ? -22.656 5.07 0.925 1 93.88 119 GLU B CA 1
ATOM 5734 C C . GLU B 1 119 ? -22.594 5.008 2.449 1 93.88 119 GLU B C 1
ATOM 5736 O O . GLU B 1 119 ? -23.094 5.914 3.129 1 93.88 119 GLU B O 1
ATOM 5741 N N . LYS B 1 120 ? -22.031 3.98 2.893 1 93 120 LYS B N 1
ATOM 5742 C CA . LYS B 1 120 ? -21.891 3.807 4.336 1 93 120 LYS B CA 1
ATOM 5743 C C . LYS B 1 120 ? -21.031 4.914 4.941 1 93 120 LYS B C 1
ATOM 5745 O O . LYS B 1 120 ? -21.359 5.469 5.988 1 93 120 LYS B O 1
ATOM 5750 N N . LEU B 1 121 ? -19.953 5.234 4.316 1 92.75 121 LEU B N 1
ATOM 5751 C CA . LEU B 1 121 ? -19.047 6.277 4.781 1 92.75 121 LEU B CA 1
ATOM 5752 C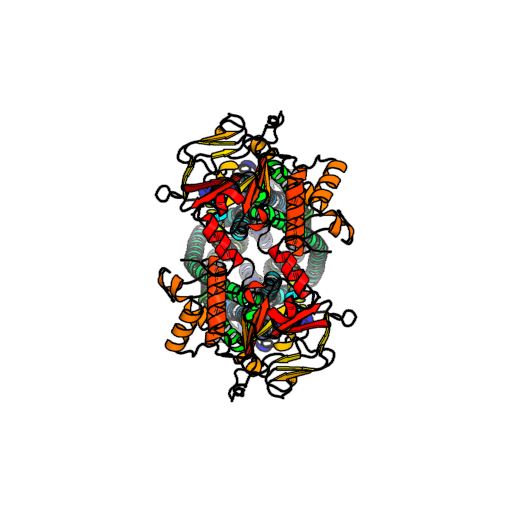 C . LEU B 1 121 ? -19.75 7.625 4.859 1 92.75 121 LEU B C 1
ATOM 5754 O O . LEU B 1 121 ? -19.547 8.383 5.809 1 92.75 121 LEU B O 1
ATOM 5758 N N . LEU B 1 122 ? -20.578 7.875 3.893 1 91.75 122 LEU B N 1
ATOM 5759 C CA . LEU B 1 122 ? -21.297 9.148 3.84 1 91.75 122 LEU B CA 1
ATOM 5760 C C . LEU B 1 122 ? -22.406 9.203 4.887 1 91.75 122 LEU B C 1
ATOM 5762 O O . LEU B 1 122 ? -22.844 10.289 5.273 1 91.75 122 LEU B O 1
ATOM 5766 N N . ARG B 1 123 ? -22.781 8.031 5.402 1 90.25 123 ARG B N 1
ATOM 5767 C CA . ARG B 1 123 ? -23.891 7.973 6.348 1 90.25 123 ARG B CA 1
ATOM 5768 C C . ARG B 1 123 ? -23.375 7.879 7.781 1 90.25 123 ARG B C 1
ATOM 5770 O O . ARG B 1 123 ? -24.141 8.023 8.734 1 90.25 123 ARG B O 1
ATOM 5777 N N . LEU B 1 124 ? -22.141 7.695 8 1 89.62 124 LEU B N 1
ATOM 5778 C CA . LEU B 1 124 ? -21.578 7.566 9.336 1 89.62 124 LEU B CA 1
ATOM 5779 C C . LEU B 1 124 ? -21.547 8.914 10.047 1 89.62 124 LEU B C 1
ATOM 5781 O O . LEU B 1 124 ? -21.375 9.953 9.406 1 89.62 124 LEU B O 1
ATOM 5785 N N . PRO B 1 125 ? -21.703 8.852 11.305 1 86.88 125 PRO B N 1
ATOM 5786 C CA . PRO B 1 125 ? -21.641 10.102 12.062 1 86.88 125 PRO B CA 1
ATOM 5787 C C . PRO B 1 125 ? -20.25 10.703 12.102 1 86.88 125 PRO B C 1
ATOM 5789 O O . PRO B 1 125 ? -19.25 9.977 11.984 1 86.88 125 PRO B O 1
ATOM 5792 N N . LEU B 1 126 ? -20.203 11.961 12.32 1 84.88 126 LEU B N 1
ATOM 5793 C CA . LEU B 1 126 ? -18.938 12.68 12.328 1 84.88 126 LEU B CA 1
ATOM 5794 C C . LEU B 1 126 ? -18.031 12.203 13.469 1 84.88 126 LEU B C 1
ATOM 5796 O O . LEU B 1 126 ? -16.812 12.297 13.375 1 84.88 126 LEU B O 1
ATOM 5800 N N . GLU B 1 127 ? -18.656 11.742 14.516 1 79.12 127 GLU B N 1
ATOM 5801 C CA . GLU B 1 127 ? -17.922 11.25 15.672 1 79.12 127 GLU B CA 1
ATOM 5802 C C . GLU B 1 127 ? -16.984 10.109 15.273 1 79.12 127 GLU B C 1
ATOM 5804 O O . GLU B 1 127 ? -15.898 9.969 15.844 1 79.12 127 GLU B O 1
ATOM 5809 N N . PHE B 1 128 ? -17.453 9.414 14.352 1 84.31 128 PHE B N 1
ATOM 5810 C CA . PHE B 1 128 ? -16.672 8.289 13.875 1 84.31 128 PHE B CA 1
ATOM 5811 C C . PHE B 1 128 ? -15.344 8.766 13.297 1 84.31 128 PHE B C 1
ATOM 5813 O O . PHE B 1 128 ? -14.305 8.133 13.5 1 84.31 128 PHE B O 1
ATOM 5820 N N . TYR B 1 129 ? -15.344 9.859 12.609 1 83.5 129 TYR B N 1
ATOM 5821 C CA . TYR B 1 129 ? -14.172 10.359 11.898 1 83.5 129 TYR B CA 1
ATOM 5822 C C . TYR B 1 129 ? -13.25 11.117 12.844 1 83.5 129 TYR B C 1
ATOM 5824 O O . TYR B 1 129 ? -12.078 11.352 12.523 1 83.5 129 TYR B O 1
ATOM 5832 N N . ASP B 1 130 ? -13.734 11.547 13.945 1 74.12 130 ASP B N 1
ATOM 5833 C CA . ASP B 1 130 ? -12.922 12.188 14.969 1 74.12 130 ASP B CA 1
ATOM 5834 C C . ASP B 1 130 ? -12.039 11.172 15.688 1 74.12 130 ASP B C 1
ATOM 5836 O O . ASP B 1 130 ? -10.953 11.508 16.172 1 74.12 130 ASP B O 1
ATOM 5840 N N . GLU B 1 131 ? -12.523 9.984 15.641 1 71.06 131 GLU B N 1
ATOM 5841 C CA . GLU B 1 131 ? -11.836 8.938 16.391 1 71.06 131 GLU B CA 1
ATOM 5842 C C . GLU B 1 131 ? -10.938 8.109 15.484 1 71.06 131 GLU B C 1
ATOM 5844 O O . GLU B 1 131 ? -10.016 7.438 15.953 1 71.06 131 GLU B O 1
ATOM 5849 N N . ASN B 1 132 ? -11.281 8.172 14.242 1 78.75 132 ASN B N 1
ATOM 5850 C CA . ASN B 1 132 ? -10.547 7.309 13.32 1 78.75 132 ASN B CA 1
ATOM 5851 C C . ASN B 1 132 ? -9.836 8.125 12.242 1 78.75 132 ASN B C 1
ATOM 5853 O O . ASN B 1 132 ? -10.383 9.109 11.734 1 78.75 132 ASN B O 1
ATOM 5857 N N . ASN B 1 133 ? -8.625 7.742 11.922 1 76 133 ASN B N 1
ATOM 5858 C CA . ASN B 1 133 ? -7.84 8.375 10.867 1 76 133 ASN B CA 1
ATOM 5859 C C . ASN B 1 133 ? -8.43 8.117 9.492 1 76 133 ASN B C 1
ATOM 5861 O O . ASN B 1 133 ? -8.688 6.969 9.125 1 76 133 ASN B O 1
ATOM 5865 N N . PRO B 1 134 ? -8.68 9.242 8.758 1 80.5 134 PRO B N 1
ATOM 5866 C CA . PRO B 1 134 ? -9.281 9.086 7.43 1 80.5 134 PRO B CA 1
ATOM 5867 C C . PRO B 1 134 ? -8.477 8.164 6.52 1 80.5 134 PRO B C 1
ATOM 5869 O O . PRO B 1 134 ? -9.055 7.355 5.785 1 80.5 134 PRO B O 1
ATOM 5872 N N . GLY B 1 135 ? -7.195 8.328 6.547 1 74.88 135 GLY B N 1
ATOM 5873 C CA . GLY B 1 135 ? -6.367 7.461 5.719 1 74.88 135 GLY B CA 1
ATOM 5874 C C . GLY B 1 135 ? -6.5 5.992 6.078 1 74.88 135 GLY B C 1
ATOM 5875 O O . GLY B 1 135 ? -6.52 5.133 5.191 1 74.88 135 GLY B O 1
ATOM 5876 N N . ARG B 1 136 ? -6.617 5.715 7.34 1 77.31 136 ARG B N 1
ATOM 5877 C CA . ARG B 1 136 ? -6.746 4.336 7.805 1 77.31 136 ARG B CA 1
ATOM 5878 C C . ARG B 1 136 ? -8.086 3.74 7.383 1 77.31 136 ARG B C 1
ATOM 5880 O O . ARG B 1 136 ? -8.156 2.568 7.004 1 77.31 136 ARG B O 1
ATOM 5887 N N . ILE B 1 137 ? -9.109 4.543 7.449 1 88.06 137 ILE B N 1
ATOM 5888 C CA . ILE B 1 137 ? -10.438 4.082 7.051 1 88.06 137 ILE B CA 1
ATOM 5889 C C . ILE B 1 137 ? -10.453 3.775 5.559 1 88.06 137 ILE B C 1
ATOM 5891 O O . ILE B 1 137 ? -10.914 2.713 5.141 1 88.06 137 ILE B O 1
ATOM 5895 N N . ALA B 1 138 ? -9.953 4.75 4.82 1 88.75 138 ALA B N 1
ATOM 5896 C CA . ALA B 1 138 ? -9.914 4.562 3.371 1 88.75 138 ALA B CA 1
ATOM 5897 C C . ALA B 1 138 ? -9.102 3.326 3 1 88.75 138 ALA B C 1
ATOM 5899 O O . ALA B 1 138 ? -9.492 2.553 2.125 1 88.75 138 ALA B O 1
ATOM 5900 N N . GLY B 1 139 ? -8.031 3.115 3.658 1 85.12 139 GLY B N 1
ATOM 5901 C CA . GLY B 1 139 ? -7.184 1.957 3.412 1 85.12 139 GLY B CA 1
ATOM 5902 C C . GLY B 1 139 ? -7.848 0.644 3.777 1 85.12 139 GLY B C 1
ATOM 5903 O O . GLY B 1 139 ? -7.73 -0.342 3.047 1 85.12 139 GLY B O 1
ATOM 5904 N N . MET B 1 140 ? -8.5 0.644 4.859 1 87.31 140 MET B N 1
ATOM 5905 C CA . MET B 1 140 ? -9.195 -0.555 5.32 1 87.31 140 MET B CA 1
ATOM 5906 C C . MET B 1 140 ? -10.289 -0.963 4.34 1 87.31 140 MET B C 1
ATOM 5908 O O . MET B 1 140 ? -10.438 -2.145 4.027 1 87.31 140 MET B O 1
ATOM 5912 N N . VAL B 1 141 ? -10.992 0.002 3.848 1 92.31 141 VAL B N 1
ATOM 5913 C CA . VAL B 1 141 ? -12.055 -0.271 2.889 1 92.31 141 VAL B CA 1
ATOM 5914 C C . VAL B 1 141 ? -11.453 -0.778 1.579 1 92.31 141 VAL B C 1
ATOM 5916 O O . VAL B 1 141 ? -11.898 -1.792 1.036 1 92.31 141 VAL B O 1
ATOM 5919 N N . ALA B 1 142 ? -10.477 -0.076 1.156 1 90.56 142 ALA B N 1
ATOM 5920 C CA . ALA B 1 142 ? -9.828 -0.462 -0.096 1 90.56 142 ALA B CA 1
ATOM 5921 C C . ALA B 1 142 ? -9.258 -1.874 -0.007 1 90.56 142 ALA B C 1
ATOM 5923 O O . ALA B 1 142 ? -9.469 -2.691 -0.907 1 90.56 142 ALA B O 1
ATOM 5924 N N . ARG B 1 143 ? -8.609 -2.223 1.059 1 88 143 ARG B N 1
ATOM 5925 C CA . ARG B 1 143 ? -8.008 -3.537 1.248 1 88 143 ARG B CA 1
ATOM 5926 C C . ARG B 1 143 ? -9.078 -4.613 1.39 1 88 143 ARG B C 1
ATOM 5928 O O . ARG B 1 143 ? -8.938 -5.711 0.846 1 88 143 ARG B O 1
ATOM 5935 N N . GLY B 1 144 ? -10.055 -4.285 2.119 1 92.19 144 GLY B N 1
ATOM 5936 C CA . GLY B 1 144 ? -11.141 -5.234 2.303 1 92.19 144 GLY B CA 1
ATOM 5937 C C . GLY B 1 144 ? -11.812 -5.637 1 1 92.19 144 GLY B C 1
ATOM 5938 O O . GLY B 1 144 ? -11.961 -6.824 0.718 1 92.19 144 GLY B O 1
ATOM 5939 N N . VAL B 1 145 ? -12.141 -4.664 0.226 1 94.44 145 VAL B N 1
ATOM 5940 C CA . VAL B 1 145 ? -12.828 -4.926 -1.036 1 94.44 145 VAL B CA 1
ATOM 5941 C C . VAL B 1 145 ? -11.867 -5.59 -2.018 1 94.44 145 VAL B C 1
ATOM 5943 O O . VAL B 1 145 ? -12.242 -6.535 -2.717 1 94.44 145 VAL B O 1
ATOM 5946 N N . SER B 1 146 ? -10.656 -5.156 -2.016 1 92.56 146 SER B N 1
ATOM 5947 C CA . SER B 1 146 ? -9.656 -5.727 -2.914 1 92.56 146 SER B CA 1
ATOM 5948 C C . SER B 1 146 ? -9.398 -7.195 -2.588 1 92.56 146 SER B C 1
ATOM 5950 O O . SER B 1 146 ? -9.305 -8.031 -3.492 1 92.56 146 SER B O 1
ATOM 5952 N N . ASN B 1 147 ? -9.312 -7.488 -1.319 1 92.19 147 ASN B N 1
ATOM 5953 C CA . ASN B 1 147 ? -9.07 -8.867 -0.917 1 92.19 147 ASN B CA 1
ATOM 5954 C C . ASN B 1 147 ? -10.242 -9.781 -1.289 1 92.19 147 ASN B C 1
ATOM 5956 O O . ASN B 1 147 ? -10.039 -10.914 -1.713 1 92.19 147 ASN B O 1
ATOM 5960 N N . HIS B 1 148 ? -11.414 -9.266 -1.18 1 94.06 148 HIS B N 1
ATOM 5961 C CA . HIS B 1 148 ? -12.562 -10.023 -1.653 1 94.06 148 HIS B CA 1
ATOM 5962 C C . HIS B 1 148 ? -12.477 -10.273 -3.156 1 94.06 148 HIS B C 1
ATOM 5964 O O . HIS B 1 148 ? -12.75 -11.383 -3.621 1 94.06 148 HIS B O 1
ATOM 5970 N N . THR B 1 149 ? -12.078 -9.242 -3.854 1 93.44 149 THR B N 1
ATOM 5971 C CA . THR B 1 149 ? -12.039 -9.281 -5.309 1 93.44 149 THR B CA 1
ATOM 5972 C C . THR B 1 149 ? -11.055 -10.336 -5.801 1 93.44 149 THR B C 1
ATOM 5974 O O . THR B 1 149 ? -11.375 -11.141 -6.676 1 93.44 149 THR B O 1
ATOM 5977 N N . TRP B 1 150 ? -9.953 -10.438 -5.16 1 90.56 150 TRP B N 1
ATOM 5978 C CA . TRP B 1 150 ? -8.891 -11.312 -5.641 1 90.56 150 TRP B CA 1
ATOM 5979 C C . TRP B 1 150 ? -9.07 -12.727 -5.098 1 90.56 150 TRP B C 1
ATOM 5981 O O . TRP B 1 150 ? -8.578 -13.695 -5.688 1 90.56 150 TRP B O 1
ATOM 5991 N N . THR B 1 151 ? -9.828 -12.867 -4.09 1 91.75 151 THR B N 1
ATOM 5992 C CA . THR B 1 151 ? -10.008 -14.164 -3.443 1 91.75 151 THR B CA 1
ATOM 5993 C C . THR B 1 151 ? -11.023 -15.016 -4.203 1 91.75 151 THR B C 1
ATOM 5995 O O . THR B 1 151 ? -10.844 -16.219 -4.359 1 91.75 151 THR B O 1
ATOM 5998 N N . TYR B 1 152 ? -11.953 -14.43 -4.781 1 93.5 152 TYR B N 1
ATOM 5999 C CA . TYR B 1 152 ? -13.055 -15.172 -5.379 1 93.5 152 TYR B CA 1
ATOM 6000 C C . TYR B 1 152 ? -12.57 -16.016 -6.551 1 93.5 152 TYR B C 1
ATOM 6002 O O . TYR B 1 152 ? -12.797 -17.234 -6.586 1 93.5 152 TYR B O 1
ATOM 6010 N N . PRO B 1 153 ? -11.938 -15.406 -7.504 1 92.69 153 PRO B N 1
ATOM 6011 C CA . PRO B 1 153 ? -11.492 -16.25 -8.617 1 92.69 153 PRO B CA 1
ATOM 6012 C C . PRO B 1 153 ? -10.539 -17.359 -8.18 1 92.69 153 PRO B C 1
ATOM 6014 O O . PRO B 1 153 ? -10.531 -18.438 -8.773 1 92.69 153 PRO B O 1
ATOM 6017 N N . GLU B 1 154 ? -9.789 -17.156 -7.164 1 92.12 154 GLU B N 1
ATOM 6018 C CA . GLU B 1 154 ? -8.844 -18.141 -6.672 1 92.12 154 GLU B CA 1
ATOM 6019 C C . GLU B 1 154 ? -9.57 -19.312 -6.012 1 92.12 154 GLU B C 1
ATOM 6021 O O . GLU B 1 154 ? -9.227 -20.484 -6.25 1 92.12 154 GLU B O 1
ATOM 6026 N N . VAL B 1 155 ? -10.57 -19.047 -5.309 1 91.88 155 VAL B N 1
ATOM 6027 C CA . VAL B 1 155 ? -11.297 -20.094 -4.602 1 91.88 155 VAL B CA 1
ATOM 6028 C C . VAL B 1 155 ? -12.312 -20.75 -5.539 1 91.88 155 VAL B C 1
ATOM 6030 O O . VAL B 1 155 ? -12.258 -21.953 -5.789 1 91.88 155 VAL B O 1
ATOM 6033 N N . ALA B 1 156 ? -13.133 -19.906 -6.145 1 92.31 156 ALA B N 1
ATOM 6034 C CA . ALA B 1 156 ? -14.219 -20.422 -6.98 1 92.31 156 ALA B CA 1
ATOM 6035 C C . ALA B 1 156 ? -13.695 -20.891 -8.328 1 92.31 156 ALA B C 1
ATOM 6037 O O . ALA B 1 156 ? -14.188 -21.875 -8.883 1 92.31 156 ALA B O 1
ATOM 6038 N N . GLY B 1 157 ? -12.727 -20.234 -8.797 1 91.06 157 GLY B N 1
ATOM 6039 C CA . GLY B 1 157 ? -12.25 -20.547 -10.141 1 91.06 157 GLY B CA 1
ATOM 6040 C C . GLY B 1 157 ? -11.141 -21.578 -10.148 1 91.06 157 GLY B C 1
ATOM 6041 O O . GLY B 1 157 ? -10.938 -22.266 -11.156 1 91.06 157 GLY B O 1
ATOM 6042 N N . GLN B 1 158 ? -10.438 -21.719 -9.023 1 92 158 GLN B N 1
ATOM 6043 C CA . GLN B 1 158 ? -9.281 -22.609 -9.047 1 92 158 GLN B CA 1
ATOM 6044 C C . GLN B 1 158 ? -9.383 -23.672 -7.961 1 92 158 GLN B C 1
ATOM 6046 O O . GLN B 1 158 ? -9.445 -24.875 -8.258 1 92 158 GLN B O 1
ATOM 6051 N N . LEU B 1 159 ? -9.602 -23.328 -6.754 1 93.5 159 LEU B N 1
ATOM 6052 C CA . LEU B 1 159 ? -9.531 -24.281 -5.641 1 93.5 159 LEU B CA 1
ATOM 6053 C C . LEU B 1 159 ? -10.633 -25.328 -5.75 1 93.5 159 LEU B C 1
ATOM 6055 O O . LEU B 1 159 ? -10.344 -26.531 -5.738 1 93.5 159 LEU B O 1
ATOM 6059 N N . ILE B 1 160 ? -11.844 -24.953 -5.945 1 94.31 160 ILE B N 1
ATOM 6060 C CA . ILE B 1 160 ? -12.977 -25.875 -5.957 1 94.31 160 ILE B CA 1
ATOM 6061 C C . ILE B 1 160 ? -12.844 -26.828 -7.141 1 94.31 160 ILE B C 1
ATOM 6063 O O . ILE B 1 160 ? -12.922 -28.047 -6.973 1 94.31 160 ILE B O 1
ATOM 6067 N N . PRO B 1 161 ? -12.617 -26.266 -8.297 1 93.69 161 PRO B N 1
ATOM 6068 C CA . PRO B 1 161 ? -12.453 -27.188 -9.43 1 93.69 161 PRO B CA 1
ATOM 6069 C C . PRO B 1 161 ? -11.289 -28.156 -9.242 1 93.69 161 PRO B C 1
ATOM 6071 O O . PRO B 1 161 ? -11.375 -29.312 -9.656 1 93.69 161 PRO B O 1
ATOM 6074 N N . LYS B 1 162 ? -10.18 -27.734 -8.68 1 93.38 162 LYS B N 1
ATOM 6075 C CA . LYS B 1 162 ? -9.031 -28.609 -8.43 1 93.38 162 LYS B CA 1
ATOM 6076 C C . LYS B 1 162 ? -9.406 -29.734 -7.477 1 93.38 162 LYS B C 1
ATOM 6078 O O . LYS B 1 162 ? -8.93 -30.875 -7.629 1 93.38 162 LYS B O 1
ATOM 6083 N N . LEU B 1 163 ? -10.203 -29.469 -6.531 1 94.62 163 LEU B N 1
ATOM 6084 C CA . LEU B 1 163 ? -10.664 -30.5 -5.605 1 94.62 163 LEU B CA 1
ATOM 6085 C C . LEU B 1 163 ? -11.547 -31.516 -6.32 1 94.62 163 LEU B C 1
ATOM 6087 O O . LEU B 1 163 ? -11.453 -32.719 -6.062 1 94.62 163 LEU B O 1
ATOM 6091 N N . PHE B 1 164 ? -12.328 -31.047 -7.246 1 95.75 164 PHE B N 1
ATOM 6092 C CA . PHE B 1 164 ? -13.148 -31.953 -8.047 1 95.75 164 PHE B CA 1
ATOM 6093 C C . PHE B 1 164 ? -12.273 -32.812 -8.938 1 95.75 164 PHE B C 1
ATOM 6095 O O . PHE B 1 164 ? -12.57 -34 -9.141 1 95.75 164 PHE B O 1
ATOM 6102 N N . ARG B 1 165 ? -11.258 -32.188 -9.422 1 95.62 165 ARG B N 1
ATOM 6103 C CA . ARG B 1 165 ? -10.328 -32.938 -10.258 1 95.62 165 ARG B CA 1
ATOM 6104 C C . ARG B 1 165 ? -9.68 -34.062 -9.461 1 95.62 165 ARG B C 1
ATOM 6106 O O . ARG B 1 165 ? -9.609 -35.188 -9.93 1 95.62 165 ARG B O 1
ATOM 6113 N N . VAL B 1 166 ? -9.227 -33.75 -8.266 1 96.38 166 VAL B N 1
ATOM 6114 C CA . VAL B 1 166 ? -8.57 -34.75 -7.426 1 96.38 166 VAL B CA 1
ATOM 6115 C C . VAL B 1 166 ? -9.555 -35.875 -7.078 1 96.38 166 VAL B C 1
ATOM 6117 O O . VAL B 1 166 ? -9.203 -37.062 -7.109 1 96.38 166 VAL B O 1
ATOM 6120 N N . LEU B 1 167 ? -10.766 -35.562 -6.84 1 96.94 167 LEU B N 1
ATOM 6121 C CA . LEU B 1 167 ? -11.805 -36.531 -6.539 1 96.94 167 LEU B CA 1
ATOM 6122 C C . LEU B 1 167 ? -12.078 -37.438 -7.754 1 96.94 167 LEU B C 1
ATOM 6124 O O . LEU B 1 167 ? -12.25 -38.625 -7.617 1 96.94 167 LEU B O 1
ATOM 6128 N N . ALA B 1 168 ? -12.156 -36.75 -8.867 1 97.56 168 ALA B N 1
ATOM 6129 C CA . ALA B 1 168 ? -12.391 -37.5 -10.094 1 97.56 168 ALA B CA 1
ATOM 6130 C C . ALA B 1 168 ? -11.242 -38.5 -10.359 1 97.56 168 ALA B C 1
ATOM 6132 O O . ALA B 1 168 ? -11.461 -39.594 -10.836 1 97.56 168 ALA B O 1
ATOM 6133 N N . ILE B 1 169 ? -10.016 -38.031 -10.141 1 97.75 169 ILE B N 1
ATOM 6134 C CA . ILE B 1 169 ? -8.852 -38.875 -10.32 1 97.75 169 ILE B CA 1
ATOM 6135 C C . ILE B 1 169 ? -8.945 -40.094 -9.383 1 97.75 169 ILE B C 1
ATOM 6137 O O . ILE B 1 169 ? -8.641 -41.219 -9.781 1 97.75 169 ILE B O 1
ATOM 6141 N N . PHE B 1 170 ? -9.344 -39.875 -8.18 1 97.56 170 PHE B N 1
ATOM 6142 C CA . PHE B 1 170 ? -9.562 -40.938 -7.227 1 97.56 170 PHE B CA 1
ATOM 6143 C C . PHE B 1 170 ? -10.539 -41.969 -7.789 1 97.56 170 PHE B C 1
ATOM 6145 O O . PHE B 1 170 ? -10.289 -43.188 -7.715 1 97.56 170 PHE B O 1
ATOM 6152 N N . VAL B 1 171 ? -11.578 -41.531 -8.398 1 97.19 171 VAL B N 1
ATOM 6153 C CA . VAL B 1 171 ? -12.602 -42.406 -8.945 1 97.19 171 VAL B CA 1
ATOM 6154 C C . VAL B 1 171 ? -12.031 -43.188 -10.125 1 97.19 171 VAL B C 1
ATOM 6156 O O . VAL B 1 171 ? -12.281 -44.406 -10.258 1 97.19 171 VAL B O 1
ATOM 6159 N N . VAL B 1 172 ? -11.258 -42.562 -10.969 1 96.75 172 VAL B N 1
ATOM 6160 C CA . VAL B 1 172 ? -10.656 -43.219 -12.125 1 96.75 172 VAL B CA 1
ATOM 6161 C C . VAL B 1 172 ? -9.727 -44.344 -11.664 1 96.75 172 VAL B C 1
ATOM 6163 O O . VAL B 1 172 ? -9.789 -45.469 -12.18 1 96.75 172 VAL B O 1
ATOM 6166 N N . ILE B 1 173 ? -8.867 -44.031 -10.695 1 97.25 173 ILE B N 1
ATOM 6167 C CA . ILE B 1 173 ? -7.938 -45.031 -10.203 1 97.25 173 ILE B CA 1
ATOM 6168 C C . ILE B 1 173 ? -8.703 -46.156 -9.516 1 97.25 173 ILE B C 1
ATOM 6170 O O . ILE B 1 173 ? -8.328 -47.344 -9.625 1 97.25 173 ILE B O 1
ATOM 6174 N N . TRP B 1 174 ? -9.789 -45.812 -8.852 1 96.81 174 TRP B N 1
ATOM 6175 C CA . TRP B 1 174 ? -10.641 -46.781 -8.18 1 96.81 174 TRP B CA 1
ATOM 6176 C C . TRP B 1 174 ? -11.227 -47.781 -9.188 1 96.81 174 TRP B C 1
ATOM 6178 O O . TRP B 1 174 ? -11.32 -48.969 -8.906 1 96.81 174 TRP B O 1
ATOM 6188 N N . LEU B 1 175 ? -11.594 -47.344 -10.359 1 94.81 175 LEU B N 1
ATOM 6189 C CA . LEU B 1 175 ? -12.18 -48.188 -11.406 1 94.81 175 LEU B CA 1
ATOM 6190 C C . LEU B 1 175 ? -11.125 -49.062 -12.039 1 94.81 175 LEU B C 1
ATOM 6192 O O . LEU B 1 175 ? -11.438 -50.156 -12.555 1 94.81 175 LEU B O 1
ATOM 6196 N N . ILE B 1 176 ? -9.883 -48.656 -12 1 94.56 176 ILE B N 1
ATOM 6197 C CA . ILE B 1 176 ? -8.797 -49.438 -12.555 1 94.56 176 ILE B CA 1
ATOM 6198 C C . ILE B 1 176 ? -8.344 -50.469 -11.539 1 94.56 176 ILE B C 1
ATOM 6200 O O . ILE B 1 176 ? -8.344 -51.688 -11.828 1 94.56 176 ILE B O 1
ATOM 6204 N N . GLU B 1 177 ? -7.941 -50 -10.328 1 95.62 177 GLU B N 1
ATOM 6205 C CA . GLU B 1 177 ? -7.516 -50.844 -9.227 1 95.62 177 GLU B CA 1
ATOM 6206 C C . GLU B 1 177 ? -7.785 -50.188 -7.879 1 95.62 177 GLU B C 1
ATOM 6208 O O . GLU B 1 177 ? -7.094 -49.25 -7.488 1 95.62 177 GLU B O 1
ATOM 6213 N N . TRP B 1 178 ? -8.625 -50.719 -7.055 1 95 178 TRP B N 1
ATOM 6214 C CA . TRP B 1 178 ? -9.133 -50.062 -5.848 1 95 178 TRP B CA 1
ATOM 6215 C C . TRP B 1 178 ? -8.062 -50.031 -4.762 1 95 178 TRP B C 1
ATOM 6217 O O . TRP B 1 178 ? -8.062 -49.125 -3.916 1 95 178 TRP B O 1
ATOM 6227 N N . ARG B 1 179 ? -7.141 -50.969 -4.66 1 95.94 179 ARG B N 1
ATOM 6228 C CA . ARG B 1 179 ? -6.09 -50.938 -3.65 1 95.94 179 ARG B CA 1
ATOM 6229 C C . ARG B 1 179 ? -5.156 -49.75 -3.842 1 95.94 179 ARG B C 1
ATOM 6231 O O . ARG B 1 179 ? -4.742 -49.125 -2.869 1 95.94 179 ARG B O 1
ATOM 6238 N N . ILE B 1 180 ? -4.883 -49.469 -5.184 1 96.31 180 ILE B N 1
ATOM 6239 C CA . ILE B 1 180 ? -4.051 -48.312 -5.492 1 96.31 180 ILE B CA 1
ATOM 6240 C C . ILE B 1 180 ? -4.805 -47.031 -5.16 1 96.31 180 ILE B C 1
ATOM 6242 O O . ILE B 1 180 ? -4.215 -46.062 -4.66 1 96.31 180 ILE B O 1
ATOM 6246 N N . ALA B 1 181 ? -6.066 -47.031 -5.363 1 97.31 181 ALA B N 1
ATOM 6247 C CA . ALA B 1 181 ? -6.902 -45.875 -5.082 1 97.31 181 ALA B CA 1
ATOM 6248 C C . ALA B 1 181 ? -6.898 -45.531 -3.592 1 97.31 181 ALA B C 1
ATOM 6250 O O . ALA B 1 181 ? -6.812 -44.375 -3.209 1 97.31 181 ALA B O 1
ATOM 6251 N N . ILE B 1 182 ? -6.988 -46.5 -2.748 1 96.56 182 ILE B N 1
ATOM 6252 C CA . ILE B 1 182 ? -6.996 -46.312 -1.305 1 96.56 182 ILE B CA 1
ATOM 6253 C C . ILE B 1 182 ? -5.641 -45.75 -0.854 1 96.56 182 ILE B C 1
ATOM 6255 O O . ILE B 1 182 ? -5.578 -44.812 -0.064 1 96.56 182 ILE B O 1
ATOM 6259 N N . ALA B 1 183 ? -4.602 -46.375 -1.395 1 95.88 183 ALA B N 1
ATOM 6260 C CA . ALA B 1 183 ? -3.262 -45.906 -1.061 1 95.88 183 ALA B CA 1
ATOM 6261 C C . ALA B 1 183 ? -3.074 -44.438 -1.492 1 95.88 183 ALA B C 1
ATOM 6263 O O . ALA B 1 183 ? -2.51 -43.625 -0.749 1 95.88 183 ALA B O 1
ATOM 6264 N N . PHE B 1 184 ? -3.594 -44.188 -2.666 1 96.06 184 PHE B N 1
ATOM 6265 C CA . PHE B 1 184 ? -3.545 -42.812 -3.193 1 96.06 184 PHE B CA 1
ATOM 6266 C C . PHE B 1 184 ? -4.359 -41.875 -2.324 1 96.06 184 PHE B C 1
ATOM 6268 O O . PHE B 1 184 ? -3.875 -40.812 -1.938 1 96.06 184 PHE B O 1
ATOM 6275 N N . GLY B 1 185 ? -5.543 -42.188 -1.982 1 96.25 185 GLY B N 1
ATOM 6276 C CA . GLY B 1 185 ? -6.418 -41.344 -1.176 1 96.25 185 GLY B CA 1
ATOM 6277 C C . GLY B 1 185 ? -5.855 -41.062 0.201 1 96.25 185 GLY B C 1
ATOM 6278 O O . GLY B 1 185 ? -5.887 -39.906 0.657 1 96.25 185 GLY B O 1
ATOM 6279 N N . VAL B 1 186 ? -5.297 -42.031 0.827 1 96.38 186 VAL B N 1
ATOM 6280 C CA . VAL B 1 186 ? -4.754 -41.906 2.174 1 96.38 186 VAL B CA 1
ATOM 6281 C C . VAL B 1 186 ? -3.498 -41.031 2.139 1 96.38 186 VAL B C 1
ATOM 6283 O O . VAL B 1 186 ? -3.336 -40.125 2.969 1 96.38 186 VAL B O 1
ATOM 6286 N N . SER B 1 187 ? -2.658 -41.312 1.15 1 96.56 187 SER B N 1
ATOM 6287 C CA . SER B 1 187 ? -1.437 -40.531 1.045 1 96.56 187 SER B CA 1
ATOM 6288 C C . SER B 1 187 ? -1.748 -39.062 0.736 1 96.56 187 SER B C 1
ATOM 6290 O O . SER B 1 187 ? -1.142 -38.156 1.313 1 96.56 187 SER B O 1
ATOM 6292 N N . PHE B 1 188 ? -2.678 -38.875 -0.137 1 96 188 PHE B N 1
ATOM 6293 C CA . PHE B 1 188 ? -3.049 -37.5 -0.517 1 96 188 PHE B CA 1
ATOM 6294 C C . PHE B 1 188 ? -3.621 -36.75 0.675 1 96 188 PHE B C 1
ATOM 6296 O O . PHE B 1 188 ? -3.252 -35.594 0.919 1 96 188 PHE B O 1
ATOM 6303 N N . ALA B 1 189 ? -4.457 -37.312 1.431 1 95.25 189 ALA B N 1
ATOM 6304 C CA . ALA B 1 189 ? -5.066 -36.719 2.611 1 95.25 189 ALA B CA 1
ATOM 6305 C C . ALA B 1 189 ? -4.016 -36.406 3.676 1 95.25 189 ALA B C 1
ATOM 6307 O O . ALA B 1 189 ? -4.07 -35.375 4.328 1 95.25 189 ALA B O 1
ATOM 6308 N N . LEU B 1 190 ? -3.135 -37.312 3.793 1 96 190 LEU B N 1
ATOM 6309 C CA . LEU B 1 190 ? -2.078 -37.125 4.781 1 96 190 LEU B CA 1
ATOM 6310 C C . LEU B 1 190 ? -1.178 -35.969 4.41 1 96 190 LEU B C 1
ATOM 6312 O O . LEU B 1 190 ? -0.837 -35.156 5.266 1 96 190 LEU B O 1
ATOM 6316 N N . ILE B 1 191 ? -0.856 -35.906 3.186 1 96.38 191 ILE B N 1
ATOM 6317 C CA . ILE B 1 191 ? 0.014 -34.812 2.717 1 96.38 191 ILE B CA 1
ATOM 6318 C C . ILE B 1 191 ? -0.694 -33.469 2.871 1 96.38 191 ILE B C 1
ATOM 6320 O O . ILE B 1 191 ? -0.113 -32.531 3.383 1 96.38 191 ILE B O 1
ATOM 6324 N N . LEU B 1 192 ? -1.884 -33.438 2.445 1 94.38 192 LEU B N 1
ATOM 6325 C CA . LEU B 1 192 ? -2.648 -32.219 2.549 1 94.38 192 LEU B CA 1
ATOM 6326 C C . LEU B 1 192 ? -2.836 -31.812 4.008 1 94.38 192 LEU B C 1
ATOM 6328 O O . LEU B 1 192 ? -2.719 -30.625 4.352 1 94.38 192 LEU B O 1
ATOM 6332 N N . GLY B 1 193 ? -3.148 -32.75 4.84 1 93.88 193 GLY B N 1
ATOM 6333 C CA . GLY B 1 193 ? -3.318 -32.5 6.258 1 93.88 193 GLY B CA 1
ATOM 6334 C C . GLY B 1 193 ? -2.07 -31.938 6.914 1 93.88 193 GLY B C 1
ATOM 6335 O O . GLY B 1 193 ? -2.139 -30.953 7.66 1 93.88 193 GLY B O 1
ATOM 6336 N N . LEU B 1 194 ? -0.979 -32.5 6.629 1 93.62 194 LEU B N 1
ATOM 6337 C CA . LEU B 1 194 ? 0.292 -32.031 7.176 1 93.62 194 LEU B CA 1
ATOM 6338 C C . LEU B 1 194 ? 0.65 -30.656 6.641 1 93.62 194 LEU B C 1
ATOM 6340 O O . LEU B 1 194 ? 1.143 -29.797 7.387 1 93.62 194 LEU B O 1
ATOM 6344 N N . THR B 1 195 ? 0.368 -30.516 5.402 1 92.25 195 THR B N 1
ATOM 6345 C CA . THR B 1 195 ? 0.643 -29.234 4.777 1 92.25 195 THR B CA 1
ATOM 6346 C C . THR B 1 195 ? -0.176 -28.125 5.438 1 92.25 195 THR B C 1
ATOM 6348 O O . THR B 1 195 ? 0.365 -27.078 5.805 1 92.25 195 THR B O 1
ATOM 6351 N N . PHE B 1 196 ? -1.392 -28.406 5.727 1 90.94 196 PHE B N 1
ATOM 6352 C CA . PHE B 1 196 ? -2.281 -27.406 6.297 1 90.94 196 PHE B CA 1
ATOM 6353 C C . PHE B 1 196 ? -1.904 -27.109 7.746 1 90.94 196 PHE B C 1
ATOM 6355 O O . PHE B 1 196 ? -1.963 -25.969 8.188 1 90.94 196 PHE B O 1
ATOM 6362 N N . TRP B 1 197 ? -1.499 -28.094 8.359 1 91.5 197 TRP B N 1
ATOM 6363 C CA . TRP B 1 197 ? -1.132 -27.953 9.766 1 91.5 197 TRP B CA 1
ATOM 6364 C C . TRP B 1 197 ? 0.106 -27.062 9.906 1 91.5 197 TRP B C 1
ATOM 6366 O O . TRP B 1 197 ? 0.11 -26.109 10.688 1 91.5 197 TRP B O 1
ATOM 6376 N N . LYS B 1 198 ? 1.099 -27.281 9.188 1 90.81 198 LYS B N 1
ATOM 6377 C CA . LYS B 1 198 ? 2.336 -26.516 9.25 1 90.81 198 LYS B CA 1
ATOM 6378 C C . LYS B 1 198 ? 2.135 -25.109 8.68 1 90.81 198 LYS B C 1
ATOM 6380 O O . LYS B 1 198 ? 2.719 -24.141 9.18 1 90.81 198 LYS B O 1
ATOM 6385 N N . LEU B 1 199 ? 1.308 -25.078 7.754 1 89.06 199 LEU B N 1
ATOM 6386 C CA . LEU B 1 199 ? 1.04 -23.797 7.113 1 89.06 199 LEU B CA 1
ATOM 6387 C C . LEU B 1 199 ? 0.326 -22.844 8.07 1 89.06 199 LEU B C 1
ATOM 6389 O O . LEU B 1 199 ? 0.635 -21.656 8.109 1 89.06 199 LEU B O 1
ATOM 6393 N N . LYS B 1 200 ? -0.559 -23.344 8.781 1 88.56 200 LYS B N 1
ATOM 6394 C CA . LYS B 1 200 ? -1.291 -22.531 9.75 1 88.56 200 LYS B CA 1
ATOM 6395 C C . LYS B 1 200 ? -0.348 -21.922 10.781 1 88.56 200 LYS B C 1
ATOM 6397 O O . LYS B 1 200 ? -0.489 -20.75 11.148 1 88.56 200 LYS B O 1
ATOM 6402 N N . ARG B 1 201 ? 0.604 -22.625 11.148 1 88.88 201 ARG B N 1
ATOM 6403 C CA . ARG B 1 201 ? 1.583 -22.156 12.117 1 88.88 201 ARG B CA 1
ATOM 6404 C C . ARG B 1 201 ? 2.473 -21.078 11.516 1 88.88 201 ARG B C 1
ATOM 6406 O O . ARG B 1 201 ? 2.756 -20.062 12.156 1 88.88 201 ARG B O 1
ATOM 6413 N N . LEU B 1 202 ? 2.865 -21.312 10.352 1 88.88 202 LEU B N 1
ATOM 6414 C CA . LEU B 1 202 ? 3.746 -20.359 9.68 1 88.88 202 LEU B CA 1
ATOM 6415 C C . LEU B 1 202 ? 3.023 -19.047 9.406 1 88.88 202 LEU B C 1
ATOM 6417 O O . LEU B 1 202 ? 3.604 -17.969 9.555 1 88.88 202 LEU B O 1
ATOM 6421 N N . VAL B 1 203 ? 1.798 -19.125 9.078 1 86.5 203 VAL B N 1
ATOM 6422 C CA . VAL B 1 203 ? 1.005 -17.953 8.781 1 86.5 203 VAL B CA 1
ATOM 6423 C C . VAL B 1 203 ? 0.834 -17.094 10.039 1 86.5 203 VAL B C 1
ATOM 6425 O O . VAL B 1 203 ? 0.898 -15.867 9.984 1 86.5 203 VAL B O 1
ATOM 6428 N N . ALA B 1 204 ? 0.71 -17.719 11.141 1 86.75 204 ALA B N 1
ATOM 6429 C CA . ALA B 1 204 ? 0.577 -17 12.406 1 86.75 204 ALA B CA 1
ATOM 6430 C C . ALA B 1 204 ? 1.854 -16.234 12.734 1 86.75 204 ALA B C 1
ATOM 6432 O O . ALA B 1 204 ? 1.796 -15.086 13.195 1 86.75 204 ALA B O 1
ATOM 6433 N N . ILE B 1 205 ? 2.967 -16.812 12.445 1 87.5 205 ILE B N 1
ATOM 6434 C CA . ILE B 1 205 ? 4.25 -16.156 12.695 1 87.5 205 ILE B CA 1
ATOM 6435 C C . ILE B 1 205 ? 4.438 -15.008 11.711 1 87.5 205 ILE B C 1
ATOM 6437 O O . ILE B 1 205 ? 4.926 -13.938 12.086 1 87.5 205 ILE B O 1
ATOM 6441 N N . GLU B 1 206 ? 4.02 -15.242 10.531 1 85.94 206 GLU B N 1
ATOM 6442 C CA . GLU B 1 206 ? 4.125 -14.211 9.5 1 85.94 206 GLU B CA 1
ATOM 6443 C C . GLU B 1 206 ? 3.285 -12.992 9.852 1 85.94 206 GLU B C 1
ATOM 6445 O O . GLU B 1 206 ? 3.693 -11.852 9.594 1 85.94 206 GLU B O 1
ATOM 6450 N N . GLU B 1 207 ? 2.18 -13.234 10.383 1 82.75 207 GLU B N 1
ATOM 6451 C CA . GLU B 1 207 ? 1.31 -12.133 10.781 1 82.75 207 GLU B CA 1
ATOM 6452 C C . GLU B 1 207 ? 1.973 -11.266 11.844 1 82.75 207 GLU B C 1
ATOM 6454 O O . GLU B 1 207 ? 1.868 -10.031 11.805 1 82.75 207 GLU B O 1
ATOM 6459 N N . ARG B 1 208 ? 2.643 -11.828 12.758 1 83.12 208 ARG B N 1
ATOM 6460 C CA . ARG B 1 208 ? 3.367 -11.094 13.789 1 83.12 208 ARG B CA 1
ATOM 6461 C C . ARG B 1 208 ? 4.539 -10.32 13.188 1 83.12 208 ARG B C 1
ATOM 6463 O O . ARG B 1 208 ? 4.789 -9.18 13.57 1 83.12 208 ARG B O 1
ATOM 6470 N N . LEU B 1 209 ? 5.148 -10.969 12.258 1 84.31 209 LEU B N 1
ATOM 6471 C CA . LEU B 1 209 ? 6.301 -10.328 11.633 1 84.31 209 LEU B CA 1
ATOM 6472 C C . LEU B 1 209 ? 5.863 -9.156 10.766 1 84.31 209 LEU B C 1
ATOM 6474 O O . LEU B 1 209 ? 6.574 -8.156 10.664 1 84.31 209 LEU B O 1
ATOM 6478 N N . GLU B 1 210 ? 4.73 -9.312 10.172 1 81.88 210 GLU B N 1
ATOM 6479 C CA . GLU B 1 210 ? 4.199 -8.234 9.344 1 81.88 210 GLU B CA 1
ATOM 6480 C C . GLU B 1 210 ? 4.012 -6.953 10.156 1 81.88 210 GLU B C 1
ATOM 6482 O O . GLU B 1 210 ? 4.289 -5.855 9.672 1 81.88 210 GLU B O 1
ATOM 6487 N N . ARG B 1 211 ? 3.586 -7.113 11.328 1 81.56 211 ARG B N 1
ATOM 6488 C CA . ARG B 1 211 ? 3.438 -5.957 12.203 1 81.56 211 ARG B CA 1
ATOM 6489 C C . ARG B 1 211 ? 4.789 -5.309 12.484 1 81.56 211 ARG B C 1
ATOM 6491 O O . ARG B 1 211 ? 4.906 -4.082 12.5 1 81.56 211 ARG B O 1
ATOM 6498 N N . TYR B 1 212 ? 5.715 -6.09 12.703 1 84.56 212 TYR B N 1
ATOM 6499 C CA . TYR B 1 212 ? 7.062 -5.586 12.953 1 84.56 212 TYR B CA 1
ATOM 6500 C C . TYR B 1 212 ? 7.621 -4.891 11.719 1 84.56 212 TYR B C 1
ATOM 6502 O O . TYR B 1 212 ? 8.273 -3.85 11.828 1 84.56 212 TYR B O 1
ATOM 6510 N N . GLU B 1 213 ? 7.395 -5.465 10.57 1 86.94 213 GLU B N 1
ATOM 6511 C CA . GLU B 1 213 ? 7.844 -4.852 9.32 1 86.94 213 GLU B CA 1
ATOM 6512 C C . GLU B 1 213 ? 7.168 -3.504 9.094 1 86.94 213 GLU B C 1
ATOM 6514 O O . GLU B 1 213 ? 7.809 -2.553 8.641 1 86.94 213 GLU B O 1
ATOM 6519 N N . GLU B 1 214 ? 5.938 -3.504 9.414 1 81.19 214 GLU B N 1
ATOM 6520 C CA . GLU B 1 214 ? 5.195 -2.252 9.305 1 81.19 214 GLU B CA 1
ATOM 6521 C C . GLU B 1 214 ? 5.777 -1.183 10.227 1 81.19 214 GLU B C 1
ATOM 6523 O O . GLU B 1 214 ? 5.895 -0.018 9.836 1 81.19 214 GLU B O 1
ATOM 6528 N N . ASP B 1 215 ? 6.07 -1.571 11.383 1 83.94 215 ASP B N 1
ATOM 6529 C CA . ASP B 1 215 ? 6.688 -0.66 12.336 1 83.94 215 ASP B CA 1
ATOM 6530 C C . ASP B 1 215 ? 8.039 -0.158 11.828 1 83.94 215 ASP B C 1
ATOM 6532 O O . ASP B 1 215 ? 8.375 1.013 12.008 1 83.94 215 ASP B O 1
ATOM 6536 N N . THR B 1 216 ? 8.773 -1.062 11.289 1 88.5 216 THR B N 1
ATOM 6537 C CA . THR B 1 216 ? 10.078 -0.688 10.75 1 88.5 216 THR B CA 1
ATOM 6538 C C . THR B 1 216 ? 9.922 0.302 9.602 1 88.5 216 THR B C 1
ATOM 6540 O O . THR B 1 216 ? 10.664 1.286 9.523 1 88.5 216 THR B O 1
ATOM 6543 N N . GLU B 1 217 ? 8.984 0.059 8.758 1 86.31 217 GLU B N 1
ATOM 6544 C CA . GLU B 1 217 ? 8.719 0.968 7.648 1 86.31 217 GLU B CA 1
ATOM 6545 C C . GLU B 1 217 ? 8.203 2.312 8.148 1 86.31 217 GLU B C 1
ATOM 6547 O O . GLU B 1 217 ? 8.562 3.363 7.613 1 86.31 217 GLU B O 1
ATOM 6552 N N . SER B 1 218 ? 7.379 2.215 9.133 1 83.62 218 SER B N 1
ATOM 6553 C CA . SER B 1 218 ? 6.848 3.434 9.734 1 83.62 218 SER B CA 1
ATOM 6554 C C . SER B 1 218 ? 7.961 4.289 10.328 1 83.62 218 SER B C 1
ATOM 6556 O O . SER B 1 218 ? 7.914 5.52 10.242 1 83.62 218 SER B O 1
ATOM 6558 N N . ARG B 1 219 ? 8.852 3.648 10.922 1 88.81 219 ARG B N 1
ATOM 6559 C CA . ARG B 1 219 ? 9.969 4.379 11.5 1 88.81 219 ARG B CA 1
ATOM 6560 C C . ARG B 1 219 ? 10.797 5.062 10.422 1 88.81 219 ARG B C 1
ATOM 6562 O O . ARG B 1 219 ? 11.297 6.172 10.625 1 88.81 219 ARG B O 1
ATOM 6569 N N . THR B 1 220 ? 11.047 4.41 9.375 1 90.5 220 THR B N 1
ATOM 6570 C CA . THR B 1 220 ? 11.75 5.035 8.258 1 90.5 220 THR B CA 1
ATOM 6571 C C . THR B 1 220 ? 10.984 6.254 7.758 1 90.5 220 THR B C 1
ATOM 6573 O O . THR B 1 220 ? 11.578 7.309 7.512 1 90.5 220 THR B O 1
ATOM 6576 N N . SER B 1 221 ? 9.727 6.102 7.605 1 86.88 221 SER B N 1
ATOM 6577 C CA . SER B 1 221 ? 8.875 7.207 7.18 1 86.88 221 SER B CA 1
ATOM 6578 C C . SER B 1 221 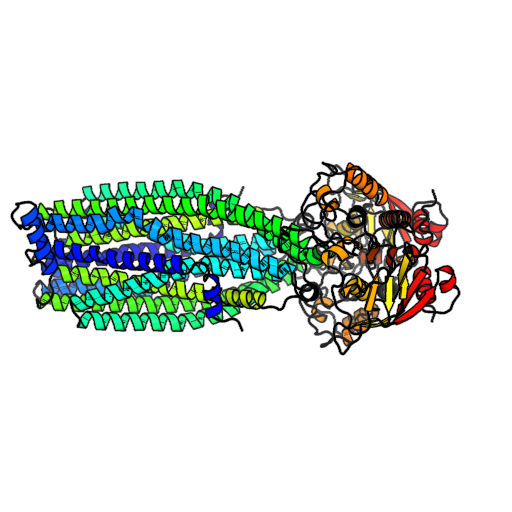? 8.93 8.359 8.18 1 86.88 221 SER B C 1
ATOM 6580 O O . SER B 1 221 ? 8.922 9.531 7.785 1 86.88 221 SER B O 1
ATOM 6582 N N . GLU B 1 222 ? 8.961 8.031 9.406 1 88 222 GLU B N 1
ATOM 6583 C CA . GLU B 1 222 ? 9.055 9.031 10.461 1 88 222 GLU B CA 1
ATOM 6584 C C . GLU B 1 222 ? 10.359 9.812 10.375 1 88 222 GLU B C 1
ATOM 6586 O O . GLU B 1 222 ? 10.383 11.023 10.586 1 88 222 GLU B O 1
ATOM 6591 N N . ILE B 1 223 ? 11.398 9.133 10.141 1 91.75 223 ILE B N 1
ATOM 6592 C CA . ILE B 1 223 ? 12.703 9.773 10.008 1 91.75 223 ILE B CA 1
ATOM 6593 C C . ILE B 1 223 ? 12.672 10.781 8.859 1 91.75 223 ILE B C 1
ATOM 6595 O O . ILE B 1 223 ? 13.164 11.906 8.992 1 91.75 223 ILE B O 1
ATOM 6599 N N . ILE B 1 224 ? 12.031 10.445 7.828 1 90.25 224 ILE B N 1
ATOM 6600 C CA . ILE B 1 224 ? 11.945 11.312 6.656 1 90.25 224 ILE B CA 1
ATOM 6601 C C . ILE B 1 224 ? 11.055 12.508 6.965 1 90.25 224 ILE B C 1
ATOM 6603 O O . ILE B 1 224 ? 11.391 13.648 6.621 1 90.25 224 ILE B O 1
ATOM 6607 N N . THR B 1 225 ? 9.977 12.219 7.586 1 85.69 225 THR B N 1
ATOM 6608 C CA . THR B 1 225 ? 9.031 13.273 7.934 1 85.69 225 THR B CA 1
ATOM 6609 C C . THR B 1 225 ? 9.68 14.281 8.883 1 85.69 225 THR B C 1
ATOM 6611 O O . THR B 1 225 ? 9.406 15.484 8.797 1 85.69 225 THR B O 1
ATOM 6614 N N . ASN B 1 226 ? 10.5 13.766 9.781 1 89.56 226 ASN B N 1
ATOM 6615 C CA . ASN B 1 226 ? 11.156 14.617 10.766 1 89.56 226 ASN B CA 1
ATOM 6616 C C . ASN B 1 226 ? 12.609 14.898 10.391 1 89.56 226 ASN B C 1
ATOM 6618 O O . ASN B 1 226 ? 13.469 15.023 11.266 1 89.56 226 ASN B O 1
ATOM 6622 N N . ILE B 1 227 ? 12.859 14.945 9.125 1 90 227 ILE B N 1
ATOM 6623 C CA . ILE B 1 227 ? 14.234 15.031 8.641 1 90 227 ILE B CA 1
ATOM 6624 C C . ILE B 1 227 ? 14.867 16.344 9.102 1 90 227 ILE B C 1
ATOM 6626 O O . ILE B 1 227 ? 16.062 16.406 9.367 1 90 227 ILE B O 1
ATOM 6630 N N . LYS B 1 228 ? 14.086 17.438 9.219 1 88.31 228 LYS B N 1
ATOM 6631 C CA . LYS B 1 228 ? 14.609 18.734 9.656 1 88.31 228 LYS B CA 1
ATOM 6632 C C . LYS B 1 228 ? 15.172 18.656 11.07 1 88.31 228 LYS B C 1
ATOM 6634 O O . LYS B 1 228 ? 16.234 19.188 11.352 1 88.31 228 LYS B O 1
ATOM 6639 N N . THR B 1 229 ? 14.438 17.922 11.875 1 89.38 229 THR B N 1
ATOM 6640 C CA . THR B 1 229 ? 14.875 17.766 13.258 1 89.38 229 THR B CA 1
ATOM 6641 C C . THR B 1 229 ? 16.078 16.828 13.344 1 89.38 229 THR B C 1
ATOM 6643 O O . THR B 1 229 ? 17 17.078 14.125 1 89.38 229 THR B O 1
ATOM 6646 N N . VAL B 1 230 ? 16.078 15.828 12.555 1 91.56 230 VAL B N 1
ATOM 6647 C CA . VAL B 1 230 ? 17.188 14.875 12.531 1 91.56 230 VAL B CA 1
ATOM 6648 C C . VAL B 1 230 ? 18.484 15.594 12.156 1 91.56 230 VAL B C 1
ATOM 6650 O O . VAL B 1 230 ? 19.516 15.391 12.789 1 91.56 230 VAL B O 1
ATOM 6653 N N . LYS B 1 231 ? 18.406 16.422 11.219 1 89.19 231 LYS B N 1
ATOM 6654 C CA . LYS B 1 231 ? 19.578 17.156 10.75 1 89.19 231 LYS B CA 1
ATOM 6655 C C . LYS B 1 231 ? 19.953 18.266 11.719 1 89.19 231 LYS B C 1
ATOM 6657 O O . LYS B 1 231 ? 21.141 18.531 11.938 1 89.19 231 LYS B O 1
ATOM 6662 N N . ALA B 1 232 ? 18.922 18.906 12.234 1 89.81 232 ALA B N 1
ATOM 6663 C CA . ALA B 1 232 ? 19.188 20.016 13.148 1 89.81 232 ALA B CA 1
ATOM 6664 C C . ALA B 1 232 ? 19.953 19.547 14.383 1 89.81 232 ALA B C 1
ATOM 6666 O O . ALA B 1 232 ? 20.844 20.25 14.867 1 89.81 232 ALA B O 1
ATOM 6667 N N . PHE B 1 233 ? 19.656 18.328 14.812 1 89.44 233 PHE B N 1
ATOM 6668 C CA . PHE B 1 233 ? 20.297 17.812 16.016 1 89.44 233 PHE B CA 1
ATOM 6669 C C . PHE B 1 233 ? 21.438 16.859 15.664 1 89.44 233 PHE B C 1
ATOM 6671 O O . PHE B 1 233 ? 22.047 16.25 16.547 1 89.44 233 PHE B O 1
ATOM 6678 N N . ALA B 1 234 ? 21.734 16.703 14.414 1 88.19 234 ALA B N 1
ATOM 6679 C CA . ALA B 1 234 ? 22.828 15.867 13.93 1 88.19 234 ALA B CA 1
ATOM 6680 C C . ALA B 1 234 ? 22.734 14.445 14.477 1 88.19 234 ALA B C 1
ATOM 6682 O O . ALA B 1 234 ? 23.703 13.906 15.008 1 88.19 234 ALA B O 1
ATOM 6683 N N . THR B 1 235 ? 21.562 13.891 14.414 1 88.56 235 THR B N 1
ATOM 6684 C CA . THR B 1 235 ? 21.344 12.555 14.953 1 88.56 235 THR B CA 1
ATOM 6685 C C . THR B 1 235 ? 21.266 11.523 13.828 1 88.56 235 THR B C 1
ATOM 6687 O O . THR B 1 235 ? 20.734 10.438 14.016 1 88.56 235 THR B O 1
ATOM 6690 N N . GLU B 1 236 ? 21.797 11.836 12.695 1 90.5 236 GLU B N 1
ATOM 6691 C CA . GLU B 1 236 ? 21.734 10.945 11.539 1 90.5 236 GLU B CA 1
ATOM 6692 C C . GLU B 1 236 ? 22.391 9.594 11.852 1 90.5 236 GLU B C 1
ATOM 6694 O O . GLU B 1 236 ? 21.844 8.547 11.523 1 90.5 236 GLU B O 1
ATOM 6699 N N . ARG B 1 237 ? 23.5 9.594 12.516 1 89.31 237 ARG B N 1
ATOM 6700 C CA . ARG B 1 237 ? 24.234 8.367 12.828 1 89.31 237 ARG B CA 1
ATOM 6701 C C . ARG B 1 237 ? 23.453 7.488 13.789 1 89.31 237 ARG B C 1
ATOM 6703 O O . ARG B 1 237 ? 23.391 6.266 13.625 1 89.31 237 ARG B O 1
ATOM 6710 N N . SER B 1 238 ? 22.922 8.125 14.742 1 89.62 238 SER B N 1
ATOM 6711 C CA . SER B 1 238 ? 22.156 7.371 15.727 1 89.62 238 SER B CA 1
ATOM 6712 C C . SER B 1 238 ? 20.906 6.762 15.094 1 89.62 238 SER B C 1
ATOM 6714 O O . SER B 1 238 ? 20.562 5.613 15.383 1 89.62 238 SER B O 1
ATOM 6716 N N . GLU B 1 239 ? 20.281 7.566 14.273 1 91.88 239 GLU B N 1
ATOM 6717 C CA . GLU B 1 239 ? 19.094 7.059 13.594 1 91.88 239 GLU B CA 1
ATOM 6718 C C . GLU B 1 239 ? 19.453 5.895 12.672 1 91.88 239 GLU B C 1
ATOM 6720 O O . GLU B 1 239 ? 18.719 4.902 12.609 1 91.88 239 GLU B O 1
ATOM 6725 N N . LEU B 1 240 ? 20.547 6 11.969 1 93.88 240 LEU B N 1
ATOM 6726 C CA . LEU B 1 240 ? 20.984 4.938 11.07 1 93.88 240 LEU B CA 1
ATOM 6727 C C . LEU B 1 240 ? 21.312 3.668 11.859 1 93.88 240 LEU B C 1
ATOM 6729 O O . LEU B 1 240 ? 20.922 2.568 11.453 1 93.88 240 LEU B O 1
ATOM 6733 N N . ALA B 1 241 ? 22.016 3.811 12.93 1 93.25 241 ALA B N 1
ATOM 6734 C CA . ALA B 1 241 ? 22.406 2.664 13.742 1 93.25 241 ALA B CA 1
ATOM 6735 C C . ALA B 1 241 ? 21.188 1.949 14.312 1 93.25 241 ALA B C 1
ATOM 6737 O O . ALA B 1 241 ? 21.109 0.718 14.289 1 93.25 241 ALA B O 1
ATOM 6738 N N . ARG B 1 242 ? 20.266 2.748 14.812 1 92 242 ARG B N 1
ATOM 6739 C CA . ARG B 1 242 ? 19.031 2.178 15.367 1 92 242 ARG B CA 1
ATOM 6740 C C . ARG B 1 242 ? 18.234 1.433 14.297 1 92 242 ARG B C 1
ATOM 6742 O O . ARG B 1 242 ? 17.766 0.322 14.539 1 92 242 ARG B O 1
ATOM 6749 N N . GLN B 1 243 ? 18.109 2.061 13.188 1 94.12 243 GLN B N 1
ATOM 6750 C CA . GLN B 1 243 ? 17.328 1.448 12.117 1 94.12 243 GLN B CA 1
ATOM 6751 C C . GLN B 1 243 ? 18.047 0.224 11.547 1 94.12 243 GLN B C 1
ATOM 6753 O O . GLN B 1 243 ? 17.406 -0.751 11.156 1 94.12 243 GLN B O 1
ATOM 6758 N N . ASN B 1 244 ? 19.391 0.265 11.469 1 94.88 244 ASN B N 1
ATOM 6759 C CA . ASN B 1 244 ? 20.156 -0.886 11 1 94.88 244 ASN B CA 1
ATOM 6760 C C . ASN B 1 244 ? 19.953 -2.1 11.906 1 94.88 244 ASN B C 1
ATOM 6762 O O . ASN B 1 244 ? 19.891 -3.232 11.422 1 94.88 244 ASN B O 1
ATOM 6766 N N . ARG B 1 245 ? 19.859 -1.822 13.117 1 94.25 245 ARG B N 1
ATOM 6767 C CA . ARG B 1 245 ? 19.594 -2.916 14.047 1 94.25 245 ARG B CA 1
ATOM 6768 C C . ARG B 1 245 ? 18.234 -3.547 13.766 1 94.25 245 ARG B C 1
ATOM 6770 O O . ARG B 1 245 ? 18.078 -4.77 13.844 1 94.25 245 ARG B O 1
ATOM 6777 N N . ARG B 1 246 ? 17.312 -2.744 13.438 1 93.38 246 ARG B N 1
ATOM 6778 C CA . ARG B 1 246 ? 15.977 -3.254 13.117 1 93.38 246 ARG B CA 1
ATOM 6779 C C . ARG B 1 246 ? 15.992 -4.066 11.828 1 93.38 246 ARG B C 1
ATOM 6781 O O . ARG B 1 246 ? 15.352 -5.109 11.734 1 93.38 246 ARG B O 1
ATOM 6788 N N . PHE B 1 247 ? 16.781 -3.574 10.859 1 94.81 247 PHE B N 1
ATOM 6789 C CA . PHE B 1 247 ? 16.891 -4.297 9.602 1 94.81 247 PHE B CA 1
ATOM 6790 C C . PHE B 1 247 ? 17.531 -5.668 9.82 1 94.81 247 PHE B C 1
ATOM 6792 O O . PHE B 1 247 ? 17.094 -6.66 9.242 1 94.81 247 PHE B O 1
ATOM 6799 N N . GLU B 1 248 ? 18.531 -5.727 10.641 1 95 248 GLU B N 1
ATOM 6800 C CA . GLU B 1 248 ? 19.234 -6.98 10.914 1 95 248 GLU B CA 1
ATOM 6801 C C . GLU B 1 248 ? 18.328 -7.961 11.656 1 95 248 GLU B C 1
ATOM 6803 O O . GLU B 1 248 ? 18.297 -9.148 11.328 1 95 248 GLU B O 1
ATOM 6808 N N . ARG B 1 249 ? 17.656 -7.434 12.641 1 93.31 249 ARG B N 1
ATOM 6809 C CA . ARG B 1 249 ? 16.734 -8.289 13.391 1 93.31 249 ARG B CA 1
ATOM 6810 C C . ARG B 1 249 ? 15.625 -8.82 12.5 1 93.31 249 ARG B C 1
ATOM 6812 O O . ARG B 1 249 ? 15.227 -9.984 12.617 1 93.31 249 ARG B O 1
ATOM 6819 N N . GLU B 1 250 ? 15.172 -8.023 11.648 1 92.12 250 GLU B N 1
ATOM 6820 C CA . GLU B 1 250 ? 14.133 -8.43 10.703 1 92.12 250 GLU B CA 1
ATOM 6821 C C . GLU B 1 250 ? 14.633 -9.547 9.797 1 92.12 250 GLU B C 1
ATOM 6823 O O . GLU B 1 250 ? 13.922 -10.523 9.555 1 92.12 250 GLU B O 1
ATOM 6828 N N . LEU B 1 251 ? 15.859 -9.398 9.32 1 94.12 251 LEU B N 1
ATOM 6829 C CA . LEU B 1 251 ? 16.438 -10.414 8.438 1 94.12 251 LEU B CA 1
ATOM 6830 C C . LEU B 1 251 ? 16.547 -11.758 9.164 1 94.12 251 LEU B C 1
ATOM 6832 O O . LEU B 1 251 ? 16.203 -12.797 8.594 1 94.12 251 LEU B O 1
ATOM 6836 N N . LEU B 1 252 ? 16.938 -11.719 10.383 1 93.62 252 LEU B N 1
ATOM 6837 C CA . LEU B 1 252 ? 17.141 -12.945 11.148 1 93.62 252 LEU B CA 1
ATOM 6838 C C . LEU B 1 252 ? 15.82 -13.688 11.359 1 93.62 252 LEU B C 1
ATOM 6840 O O . LEU B 1 252 ? 15.758 -14.906 11.203 1 93.62 252 LEU B O 1
ATOM 6844 N N . VAL B 1 253 ? 14.812 -12.961 11.609 1 92.12 253 VAL B N 1
ATOM 6845 C CA . VAL B 1 253 ? 13.523 -13.594 11.859 1 92.12 253 VAL B CA 1
ATOM 6846 C C . VAL B 1 253 ? 12.93 -14.078 10.539 1 92.12 253 VAL B C 1
ATOM 6848 O O . VAL B 1 253 ? 12.43 -15.195 10.445 1 92.12 253 VAL B O 1
ATOM 6851 N N . ILE B 1 254 ? 13.008 -13.305 9.484 1 91.62 254 ILE B N 1
ATOM 6852 C CA . ILE B 1 254 ? 12.414 -13.641 8.195 1 91.62 254 ILE B CA 1
ATOM 6853 C C . ILE B 1 254 ? 13.148 -14.828 7.586 1 91.62 254 ILE B C 1
ATOM 6855 O O . ILE B 1 254 ? 12.523 -15.766 7.074 1 91.62 254 ILE B O 1
ATOM 6859 N N . ASP B 1 255 ? 14.422 -14.789 7.688 1 92 255 ASP B N 1
ATOM 6860 C CA . ASP B 1 255 ? 15.227 -15.812 7.027 1 92 255 ASP B CA 1
ATOM 6861 C C . ASP B 1 255 ? 15.227 -17.109 7.824 1 92 255 ASP B C 1
ATOM 6863 O O . ASP B 1 255 ? 14.945 -18.188 7.281 1 92 255 ASP B O 1
ATOM 6867 N N . TYR B 1 256 ? 15.367 -17.047 9.094 1 92.94 256 TYR B N 1
ATOM 6868 C CA . TYR B 1 256 ? 15.664 -18.25 9.852 1 92.94 256 TYR B CA 1
ATOM 6869 C C . TYR B 1 256 ? 14.422 -18.766 10.57 1 92.94 256 TYR B C 1
ATOM 6871 O O . TYR B 1 256 ? 14.406 -19.891 11.07 1 92.94 256 TYR B O 1
ATOM 6879 N N . ARG B 1 257 ? 13.383 -18.031 10.609 1 90.44 257 ARG B N 1
ATOM 6880 C CA . ARG B 1 257 ? 12.156 -18.531 11.211 1 90.44 257 ARG B CA 1
ATOM 6881 C C . ARG B 1 257 ? 11.07 -18.75 10.156 1 90.44 257 ARG B C 1
ATOM 6883 O O . ARG B 1 257 ? 10.477 -19.828 10.086 1 90.44 257 ARG B O 1
ATOM 6890 N N . ILE B 1 258 ? 10.938 -17.828 9.32 1 90.88 258 ILE B N 1
ATOM 6891 C CA . ILE B 1 258 ? 9.844 -17.922 8.359 1 90.88 258 ILE B CA 1
ATOM 6892 C C . ILE B 1 258 ? 10.32 -18.672 7.121 1 90.88 258 ILE B C 1
ATOM 6894 O O . ILE B 1 258 ? 9.781 -19.734 6.793 1 90.88 258 ILE B O 1
ATOM 6898 N N . HIS B 1 259 ? 11.375 -18.203 6.508 1 92.31 259 HIS B N 1
ATOM 6899 C CA . HIS B 1 259 ? 11.844 -18.828 5.277 1 92.31 259 HIS B CA 1
ATOM 6900 C C . HIS B 1 259 ? 12.328 -20.25 5.539 1 92.31 259 HIS B C 1
ATOM 6902 O O . HIS B 1 259 ? 12.023 -21.172 4.773 1 92.31 259 HIS B O 1
ATOM 6908 N N . LEU B 1 260 ? 13 -20.438 6.574 1 94.25 260 LEU B N 1
ATOM 6909 C CA . LEU B 1 260 ? 13.43 -21.781 6.945 1 94.25 260 LEU B CA 1
ATOM 6910 C C . LEU B 1 260 ? 12.234 -22.688 7.18 1 94.25 260 LEU B C 1
ATOM 6912 O O . LEU B 1 260 ? 12.258 -23.859 6.781 1 94.25 260 LEU B O 1
ATOM 6916 N N . GLY B 1 261 ? 11.203 -22.125 7.824 1 92.81 261 GLY B N 1
ATOM 6917 C CA . GLY B 1 261 ? 9.992 -22.891 8.023 1 92.81 261 GLY B CA 1
ATOM 6918 C C . GLY B 1 261 ? 9.336 -23.344 6.727 1 92.81 261 GLY B C 1
ATOM 6919 O O . GLY B 1 261 ? 8.906 -24.484 6.602 1 92.81 261 GLY B O 1
ATOM 6920 N N . TYR B 1 262 ? 9.336 -22.484 5.789 1 90.62 262 TYR B N 1
ATOM 6921 C CA . TYR B 1 262 ? 8.758 -22.812 4.492 1 90.62 262 TYR B CA 1
ATOM 6922 C C . TYR B 1 262 ? 9.617 -23.828 3.752 1 90.62 262 TYR B C 1
ATOM 6924 O O . TYR B 1 262 ? 9.094 -24.703 3.051 1 90.62 262 TYR B O 1
ATOM 6932 N N . VAL B 1 263 ? 10.906 -23.719 3.896 1 94.06 263 VAL B N 1
ATOM 6933 C CA . VAL B 1 263 ? 11.805 -24.672 3.25 1 94.06 263 VAL B CA 1
ATOM 6934 C C . VAL B 1 263 ? 11.625 -26.047 3.873 1 94.06 263 VAL B C 1
ATOM 6936 O O . VAL B 1 263 ? 11.594 -27.062 3.162 1 94.06 263 VAL B O 1
ATOM 6939 N N . GLN B 1 264 ? 11.469 -26.125 5.145 1 94.81 264 GLN B N 1
ATOM 6940 C CA . GLN B 1 264 ? 11.227 -27.391 5.824 1 94.81 264 GLN B CA 1
ATOM 6941 C C . GLN B 1 264 ? 9.891 -28 5.398 1 94.81 264 GLN B C 1
ATOM 6943 O O . GLN B 1 264 ? 9.797 -29.203 5.184 1 94.81 264 GLN B O 1
ATOM 6948 N N . LEU B 1 265 ? 8.93 -27.172 5.32 1 92.62 265 LEU B N 1
ATOM 6949 C CA . LEU B 1 265 ? 7.629 -27.641 4.855 1 92.62 265 LEU B CA 1
ATOM 6950 C C . LEU B 1 265 ? 7.719 -28.156 3.424 1 92.62 265 LEU B C 1
ATOM 6952 O O . LEU B 1 265 ? 7.172 -29.219 3.104 1 92.62 265 LEU B O 1
ATOM 6956 N N . SER B 1 266 ? 8.398 -27.422 2.621 1 92.44 266 SER B N 1
ATOM 6957 C CA . SER B 1 266 ? 8.562 -27.828 1.23 1 92.44 266 SER B CA 1
ATOM 6958 C C . SER B 1 266 ? 9.344 -29.141 1.128 1 92.44 266 SER B C 1
ATOM 6960 O O . SER B 1 266 ? 9.047 -29.984 0.274 1 92.44 266 SER B O 1
ATOM 6962 N N . THR B 1 267 ? 10.344 -29.281 1.972 1 94.94 267 THR B N 1
ATOM 6963 C CA . THR B 1 267 ? 11.133 -30.516 2.006 1 94.94 267 THR B CA 1
ATOM 6964 C C . THR B 1 267 ? 10.266 -31.703 2.373 1 94.94 267 THR B C 1
ATOM 6966 O O . THR B 1 267 ? 10.281 -32.719 1.683 1 94.94 267 THR B O 1
ATOM 6969 N N . LEU B 1 268 ? 9.492 -31.484 3.355 1 94.69 268 LEU B N 1
ATOM 6970 C CA . LEU B 1 268 ? 8.617 -32.562 3.811 1 94.69 268 LEU B CA 1
ATOM 6971 C C . LEU B 1 268 ? 7.566 -32.875 2.756 1 94.69 268 LEU B C 1
ATOM 6973 O O . LEU B 1 268 ? 7.332 -34.062 2.443 1 94.69 268 LEU B O 1
ATOM 6977 N N . ARG B 1 269 ? 6.953 -31.938 2.258 1 93.25 269 ARG B N 1
ATOM 6978 C CA . ARG B 1 269 ? 5.906 -32.094 1.254 1 93.25 269 ARG B CA 1
ATOM 6979 C C . ARG B 1 269 ? 6.461 -32.781 0.001 1 93.25 269 ARG B C 1
ATOM 6981 O O . ARG B 1 269 ? 5.867 -33.719 -0.509 1 93.25 269 ARG B O 1
ATOM 6988 N N . ALA B 1 270 ? 7.602 -32.281 -0.474 1 93.88 270 ALA B N 1
ATOM 6989 C CA . ALA B 1 270 ? 8.203 -32.844 -1.682 1 93.88 270 ALA B CA 1
ATOM 6990 C C . ALA B 1 270 ? 8.586 -34.312 -1.476 1 93.88 270 ALA B C 1
ATOM 6992 O O . ALA B 1 270 ? 8.359 -35.125 -2.352 1 93.88 270 ALA B O 1
ATOM 6993 N N . THR B 1 271 ? 9.125 -34.625 -0.304 1 96.12 271 THR B N 1
ATOM 6994 C CA . THR B 1 271 ? 9.547 -35.969 0.003 1 96.12 271 THR B CA 1
ATOM 6995 C C . THR B 1 271 ? 8.344 -36.906 0.061 1 96.12 271 THR B C 1
ATOM 6997 O O . THR B 1 271 ? 8.367 -38 -0.524 1 96.12 271 THR B O 1
ATOM 7000 N N . LEU B 1 272 ? 7.309 -36.469 0.667 1 96.56 272 LEU B N 1
ATOM 7001 C CA . LEU B 1 272 ? 6.125 -37.312 0.807 1 96.56 272 LEU B CA 1
ATOM 7002 C C . LEU B 1 272 ? 5.426 -37.5 -0.537 1 96.56 272 LEU B C 1
ATOM 7004 O O . LEU B 1 272 ? 4.941 -38.594 -0.845 1 96.56 272 LEU B O 1
ATOM 7008 N N . VAL B 1 273 ? 5.387 -36.469 -1.273 1 96.06 273 VAL B N 1
ATOM 7009 C CA . VAL B 1 273 ? 4.746 -36.531 -2.584 1 96.06 273 VAL B CA 1
ATOM 7010 C C . VAL B 1 273 ? 5.523 -37.5 -3.482 1 96.06 273 VAL B C 1
ATOM 7012 O O . VAL B 1 273 ? 4.941 -38.406 -4.09 1 96.06 273 VAL B O 1
ATOM 7015 N N . GLN B 1 274 ? 6.848 -37.344 -3.539 1 96.38 274 GLN B N 1
ATOM 7016 C CA . GLN B 1 274 ? 7.66 -38.188 -4.41 1 96.38 274 GLN B CA 1
ATOM 7017 C C . GLN B 1 274 ? 7.664 -39.656 -3.926 1 96.38 274 GLN B C 1
ATOM 7019 O O . GLN B 1 274 ? 7.641 -40.562 -4.734 1 96.38 274 GLN B O 1
ATOM 7024 N N . ALA B 1 275 ? 7.695 -39.812 -2.648 1 97.19 275 ALA B N 1
ATOM 7025 C CA . ALA B 1 275 ? 7.617 -41.156 -2.102 1 97.19 275 ALA B CA 1
ATOM 7026 C C . ALA B 1 275 ? 6.289 -41.812 -2.461 1 97.19 275 ALA B C 1
ATOM 7028 O O . ALA B 1 275 ? 6.25 -43 -2.809 1 97.19 275 ALA B O 1
ATOM 7029 N N . SER B 1 276 ? 5.273 -41.062 -2.35 1 97.19 276 SER B N 1
ATOM 7030 C CA . SER B 1 276 ? 3.957 -41.594 -2.68 1 97.19 276 SER B CA 1
ATOM 7031 C C . SER B 1 276 ? 3.846 -41.906 -4.168 1 97.19 276 SER B C 1
ATOM 7033 O O . SER B 1 276 ? 3.291 -42.938 -4.551 1 97.19 276 SER B O 1
ATOM 7035 N N . MET B 1 277 ? 4.324 -41.031 -5.008 1 96.06 277 MET B N 1
ATOM 7036 C CA . MET B 1 277 ? 4.297 -41.281 -6.449 1 96.06 277 MET B CA 1
ATOM 7037 C C . MET B 1 277 ? 5.109 -42.5 -6.812 1 96.06 277 MET B C 1
ATOM 7039 O O . MET B 1 277 ? 4.699 -43.281 -7.668 1 96.06 277 MET B O 1
ATOM 7043 N N . PHE B 1 278 ? 6.254 -42.625 -6.18 1 96.88 278 PHE B N 1
ATOM 7044 C CA . PHE B 1 278 ? 7.07 -43.812 -6.402 1 96.88 278 PHE B CA 1
ATOM 7045 C C . PHE B 1 278 ? 6.34 -45.062 -5.938 1 96.88 278 PHE B C 1
ATOM 7047 O O . PHE B 1 278 ? 6.43 -46.125 -6.574 1 96.88 278 PHE B O 1
ATOM 7054 N N . GLY B 1 279 ? 5.672 -44.969 -4.793 1 96.69 279 GLY B N 1
ATOM 7055 C CA . GLY B 1 279 ? 4.863 -46.062 -4.328 1 96.69 279 GLY B CA 1
ATOM 7056 C C . GLY B 1 279 ? 3.779 -46.469 -5.312 1 96.69 279 GLY B C 1
ATOM 7057 O O . GLY B 1 279 ? 3.566 -47.656 -5.559 1 96.69 279 GLY B O 1
ATOM 7058 N N . VAL B 1 280 ? 3.121 -45.5 -5.91 1 96.25 280 VAL B N 1
ATOM 7059 C CA . VAL B 1 280 ? 2.088 -45.781 -6.902 1 96.25 280 VAL B CA 1
ATOM 7060 C C . VAL B 1 280 ? 2.711 -46.438 -8.125 1 96.25 280 VAL B C 1
ATOM 7062 O O . VAL B 1 280 ? 2.137 -47.375 -8.68 1 96.25 280 VAL B O 1
ATOM 7065 N N . LEU B 1 281 ? 3.852 -45.938 -8.531 1 96.31 281 LEU B N 1
ATOM 7066 C CA . LEU B 1 281 ? 4.562 -46.562 -9.656 1 96.31 281 LEU B CA 1
ATOM 7067 C C . LEU B 1 281 ? 4.902 -48 -9.352 1 96.31 281 LEU B C 1
ATOM 7069 O O . LEU B 1 281 ? 4.66 -48.875 -10.18 1 96.31 281 LEU B O 1
ATOM 7073 N N . GLY B 1 282 ? 5.469 -48.281 -8.148 1 96.06 282 GLY B N 1
ATOM 7074 C CA . GLY B 1 282 ? 5.824 -49.656 -7.762 1 96.06 282 GLY B CA 1
ATOM 7075 C C . GLY B 1 282 ? 4.637 -50.594 -7.723 1 96.06 282 GLY B C 1
ATOM 7076 O O . GLY B 1 282 ? 4.707 -51.719 -8.234 1 96.06 282 GLY B O 1
ATOM 7077 N N . PHE B 1 283 ? 3.586 -50.094 -7.207 1 96.12 283 PHE B N 1
ATOM 7078 C CA . PHE B 1 283 ? 2.385 -50.938 -7.102 1 96.12 283 PHE B CA 1
ATOM 7079 C C . PHE B 1 283 ? 1.777 -51.188 -8.477 1 96.12 283 PHE B C 1
ATOM 7081 O O . PHE B 1 283 ? 1.31 -52.281 -8.766 1 96.12 283 PHE B O 1
ATOM 7088 N N . THR B 1 284 ? 1.711 -50.156 -9.258 1 95.75 284 THR B N 1
ATOM 7089 C CA . THR B 1 284 ? 1.158 -50.281 -10.594 1 95.75 284 THR B CA 1
ATOM 7090 C C . THR B 1 284 ? 2.012 -51.25 -11.438 1 95.75 284 THR B C 1
ATOM 7092 O O . THR B 1 284 ? 1.482 -52.031 -12.219 1 95.75 284 THR B O 1
ATOM 7095 N N . LEU B 1 285 ? 3.301 -51.156 -11.273 1 95.88 285 LEU B N 1
ATOM 7096 C CA . LEU B 1 285 ? 4.211 -52.062 -11.969 1 95.88 285 LEU B CA 1
ATOM 7097 C C . LEU B 1 285 ? 3.996 -53.5 -11.531 1 95.88 285 LEU B C 1
ATOM 7099 O O . LEU B 1 285 ? 3.975 -54.406 -12.359 1 95.88 285 LEU B O 1
ATOM 7103 N N . TRP B 1 286 ? 3.85 -53.719 -10.289 1 94.69 286 TRP B N 1
ATOM 7104 C CA . TRP B 1 286 ? 3.621 -55.031 -9.734 1 94.69 286 TRP B CA 1
ATOM 7105 C C . TRP B 1 286 ? 2.34 -55.656 -10.289 1 94.69 286 TRP B C 1
ATOM 7107 O O . TRP B 1 286 ? 2.324 -56.812 -10.695 1 94.69 286 TRP B O 1
ATOM 7117 N N . GLU B 1 287 ? 1.323 -54.875 -10.367 1 94.62 287 GLU B N 1
ATOM 7118 C CA . GLU B 1 287 ? 0.04 -55.344 -10.875 1 94.62 287 GLU B CA 1
ATOM 7119 C C . GLU B 1 287 ? 0.102 -55.625 -12.375 1 94.62 287 GLU B C 1
ATOM 7121 O O . GLU B 1 287 ? -0.573 -56.5 -12.891 1 94.62 287 GLU B O 1
ATOM 7126 N N . THR B 1 288 ? 0.872 -54.844 -13.055 1 93.62 288 THR B N 1
ATOM 7127 C CA . THR B 1 288 ? 1.027 -55.062 -14.484 1 93.62 288 THR B CA 1
ATOM 7128 C C . THR B 1 288 ? 1.799 -56.344 -14.773 1 93.62 288 THR B C 1
ATOM 7130 O O . THR B 1 288 ? 1.441 -57.094 -15.68 1 93.62 288 THR B O 1
ATOM 7133 N N . LEU B 1 289 ? 2.832 -56.656 -14.008 1 92.69 289 LEU B N 1
ATOM 7134 C CA . LEU B 1 289 ? 3.629 -57.875 -14.172 1 92.69 289 LEU B CA 1
ATOM 7135 C C . LEU B 1 289 ? 2.805 -59.094 -13.836 1 92.69 289 LEU B C 1
ATOM 7137 O O . LEU B 1 289 ? 3.004 -60.156 -14.43 1 92.69 289 LEU B O 1
ATOM 7141 N N . ALA B 1 290 ? 1.908 -58.906 -12.945 1 92.94 290 ALA B N 1
ATOM 7142 C CA . ALA B 1 290 ? 1.042 -60.031 -12.555 1 92.94 290 ALA B CA 1
ATOM 7143 C C . ALA B 1 290 ? -0.077 -60.219 -13.57 1 92.94 290 ALA B C 1
ATOM 7145 O O . ALA B 1 290 ? -0.834 -61.188 -13.477 1 92.94 290 ALA B O 1
ATOM 7146 N N . GLY B 1 291 ? -0.264 -59.312 -14.484 1 89.88 291 GLY B N 1
ATOM 7147 C CA . GLY B 1 291 ? -1.247 -59.438 -15.547 1 89.88 291 GLY B CA 1
ATOM 7148 C C . GLY B 1 291 ? -2.625 -58.938 -15.156 1 89.88 291 GLY B C 1
ATOM 7149 O O . GLY B 1 291 ? -3.609 -59.219 -15.852 1 89.88 291 GLY B O 1
ATOM 7150 N N . ARG B 1 292 ? -2.707 -58.219 -14.117 1 91.38 292 ARG B N 1
ATOM 7151 C CA . ARG B 1 292 ? -4.004 -57.75 -13.625 1 91.38 292 ARG B CA 1
ATOM 7152 C C . ARG B 1 292 ? -4.383 -56.406 -14.234 1 91.38 292 ARG B C 1
ATOM 7154 O O . ARG B 1 292 ? -5.559 -56.062 -14.273 1 91.38 292 ARG B O 1
ATOM 7161 N N . ILE B 1 293 ? -3.404 -55.625 -14.625 1 92.12 293 ILE B N 1
ATOM 7162 C CA . ILE B 1 293 ? -3.645 -54.344 -15.25 1 92.12 293 ILE B CA 1
ATOM 7163 C C . ILE B 1 293 ? -2.949 -54.281 -16.609 1 92.12 293 ILE B C 1
ATOM 7165 O O . ILE B 1 293 ? -1.854 -54.844 -16.766 1 92.12 293 ILE B O 1
ATOM 7169 N N . SER B 1 294 ? -3.666 -53.688 -17.5 1 93.75 294 SER B N 1
ATOM 7170 C CA . SER B 1 294 ? -3.092 -53.594 -18.844 1 93.75 294 SER B CA 1
ATOM 7171 C C . SER B 1 294 ? -1.998 -52.531 -18.875 1 93.75 294 SER B C 1
ATOM 7173 O O . SER B 1 294 ? -1.824 -51.781 -17.922 1 93.75 294 SER B O 1
ATOM 7175 N N . LEU B 1 295 ? -1.232 -52.5 -19.984 1 93.62 295 LEU B N 1
ATOM 7176 C CA . LEU B 1 295 ? -0.204 -51.5 -20.188 1 93.62 295 LEU B CA 1
ATOM 7177 C C . LEU B 1 295 ? -0.821 -50.094 -20.25 1 93.62 295 LEU B C 1
ATOM 7179 O O . LEU B 1 295 ? -0.239 -49.125 -19.766 1 93.62 295 LEU B O 1
ATOM 7183 N N . GLY B 1 296 ? -1.967 -50.094 -20.875 1 93.94 296 GLY B N 1
ATOM 7184 C CA . GLY B 1 296 ? -2.678 -48.812 -20.953 1 93.94 296 GLY B CA 1
ATOM 7185 C C . GLY B 1 296 ? -3.082 -48.281 -19.594 1 93.94 296 GLY B C 1
ATOM 7186 O O . GLY B 1 296 ? -2.932 -47.094 -19.312 1 93.94 296 GLY B O 1
ATOM 7187 N N . HIS B 1 297 ? -3.582 -49.188 -18.781 1 95.44 297 HIS B N 1
ATOM 7188 C CA . HIS B 1 297 ? -3.979 -48.781 -17.438 1 95.44 297 HIS B CA 1
ATOM 7189 C C . HIS B 1 297 ? -2.766 -48.375 -16.594 1 95.44 297 HIS B C 1
ATOM 7191 O O . HIS B 1 297 ? -2.869 -47.562 -15.695 1 95.44 297 HIS B O 1
ATOM 7197 N N . PHE B 1 298 ? -1.618 -48.969 -16.875 1 95.56 298 PHE B N 1
ATOM 7198 C CA . PHE B 1 298 ? -0.369 -48.594 -16.219 1 95.56 298 PHE B CA 1
ATOM 7199 C C . PHE B 1 298 ? -0.033 -47.125 -16.453 1 95.56 298 PHE B C 1
ATOM 7201 O O . PHE B 1 298 ? 0.194 -46.375 -15.508 1 95.56 298 PHE B O 1
ATOM 7208 N N . VAL B 1 299 ? -0.098 -46.688 -17.703 1 94.69 299 VAL B N 1
ATOM 7209 C CA . VAL B 1 299 ? 0.255 -45.344 -18.078 1 94.69 299 VAL B CA 1
ATOM 7210 C C . VAL B 1 299 ? -0.815 -44.375 -17.562 1 94.69 299 VAL B C 1
ATOM 7212 O O . VAL B 1 299 ? -0.499 -43.281 -17.078 1 94.69 299 VAL B O 1
ATOM 7215 N N . THR B 1 300 ? -2.033 -44.75 -17.703 1 95.75 300 THR B N 1
ATOM 7216 C CA . THR B 1 300 ? -3.123 -43.906 -17.234 1 95.75 300 THR B CA 1
ATOM 7217 C C . THR B 1 300 ? -2.99 -43.656 -15.742 1 95.75 300 THR B C 1
ATOM 7219 O O . THR B 1 300 ? -3.061 -42.5 -15.305 1 95.75 300 THR B O 1
ATOM 7222 N N . THR B 1 301 ? -2.791 -44.688 -14.938 1 96.25 301 THR B N 1
ATOM 7223 C CA . THR B 1 301 ? -2.693 -44.531 -13.484 1 96.25 301 THR B CA 1
ATOM 7224 C C . THR B 1 301 ? -1.512 -43.656 -13.102 1 96.25 301 THR B C 1
ATOM 7226 O O . THR B 1 301 ? -1.637 -42.781 -12.234 1 96.25 301 THR B O 1
ATOM 7229 N N . LEU B 1 302 ? -0.429 -43.812 -13.789 1 94.94 302 LEU B N 1
ATOM 7230 C CA . LEU B 1 302 ? 0.753 -43 -13.492 1 94.94 302 LEU B CA 1
ATOM 7231 C C . LEU B 1 302 ? 0.513 -41.531 -13.828 1 94.94 302 LEU B C 1
ATOM 7233 O O . LEU B 1 302 ? 0.882 -40.656 -13.055 1 94.94 302 LEU B O 1
ATOM 7237 N N . THR B 1 303 ? -0.118 -41.344 -14.938 1 94 303 THR B N 1
ATOM 7238 C CA . THR B 1 303 ? -0.332 -40 -15.406 1 94 303 THR B CA 1
ATOM 7239 C C . THR B 1 303 ? -1.34 -39.281 -14.516 1 94 303 THR B C 1
ATOM 7241 O O . THR B 1 303 ? -1.085 -38.156 -14.07 1 94 303 THR B O 1
ATOM 7244 N N . VAL B 1 304 ? -2.42 -39.844 -14.211 1 95.81 304 VAL B N 1
ATOM 7245 C CA . VAL B 1 304 ? -3.463 -39.188 -13.438 1 95.81 304 VAL B CA 1
ATOM 7246 C C . VAL B 1 304 ? -3 -39 -11.992 1 95.81 304 VAL B C 1
ATOM 7248 O O . VAL B 1 304 ? -3.322 -38 -11.352 1 95.81 304 VAL B O 1
ATOM 7251 N N . SER B 1 305 ? -2.301 -39.969 -11.461 1 95.69 305 SER B N 1
ATOM 7252 C CA . SER B 1 305 ? -1.766 -39.812 -10.117 1 95.69 305 SER B CA 1
ATOM 7253 C C . SER B 1 305 ? -0.796 -38.656 -10.047 1 95.69 305 SER B C 1
ATOM 7255 O O . SER B 1 305 ? -0.821 -37.875 -9.094 1 95.69 305 SER B O 1
ATOM 7257 N N . SER B 1 306 ? 0.043 -38.562 -11.031 1 93.69 306 SER B N 1
ATOM 7258 C CA . SER B 1 306 ? 0.975 -37.438 -11.086 1 93.69 306 SER B CA 1
ATOM 7259 C C . SER B 1 306 ? 0.235 -36.094 -11.156 1 93.69 306 SER B C 1
ATOM 7261 O O . SER B 1 306 ? 0.64 -35.125 -10.523 1 93.69 306 SER B O 1
ATOM 7263 N N . MET B 1 307 ? -0.839 -36.062 -11.914 1 93.31 307 MET B N 1
ATOM 7264 C CA . MET B 1 307 ? -1.668 -34.844 -12.016 1 93.31 307 MET B CA 1
ATOM 7265 C C . MET B 1 307 ? -2.248 -34.469 -10.656 1 93.31 307 MET B C 1
ATOM 7267 O O . MET B 1 307 ? -2.277 -33.312 -10.289 1 93.31 307 MET B O 1
ATOM 7271 N N . ALA B 1 308 ? -2.641 -35.406 -9.883 1 95.62 308 ALA B N 1
ATOM 7272 C CA . ALA B 1 308 ? -3.24 -35.156 -8.578 1 95.62 308 ALA B CA 1
ATOM 7273 C C . ALA B 1 308 ? -2.205 -34.656 -7.586 1 95.62 308 ALA B C 1
ATOM 7275 O O . ALA B 1 308 ? -2.443 -33.656 -6.898 1 95.62 308 ALA B O 1
ATOM 7276 N N . TYR B 1 309 ? -1.081 -35.312 -7.531 1 94.81 309 TYR B N 1
ATOM 7277 C CA . TYR B 1 309 ? -0.057 -34.938 -6.566 1 94.81 309 TYR B CA 1
ATOM 7278 C C . TYR B 1 309 ? 0.516 -33.562 -6.891 1 94.81 309 TYR B C 1
ATOM 7280 O O . TYR B 1 309 ? 0.936 -32.812 -5.988 1 94.81 309 TYR B O 1
ATOM 7288 N N . SER B 1 310 ? 0.479 -33.219 -8.133 1 91.38 310 SER B N 1
ATOM 7289 C CA . SER B 1 310 ? 0.974 -31.891 -8.531 1 91.38 310 SER B CA 1
ATOM 7290 C C . SER B 1 310 ? 0.055 -30.781 -8.031 1 91.38 310 SER B C 1
ATOM 7292 O O . SER B 1 310 ? 0.445 -29.609 -8.008 1 91.38 310 SER B O 1
ATOM 7294 N N . GLU B 1 311 ? -1.166 -31.078 -7.664 1 93.25 311 GLU B N 1
ATOM 7295 C CA . GLU B 1 311 ? -2.135 -30.094 -7.195 1 93.25 311 GLU B CA 1
ATOM 7296 C C . GLU B 1 311 ? -1.939 -29.781 -5.715 1 93.25 311 GLU B C 1
ATOM 7298 O O . GLU B 1 311 ? -2.504 -28.828 -5.191 1 93.25 311 GLU B O 1
ATOM 7303 N N . VAL B 1 312 ? -1.111 -30.547 -5.039 1 91.75 312 VAL B N 1
ATOM 7304 C CA . VAL B 1 312 ? -0.94 -30.391 -3.598 1 91.75 312 VAL B CA 1
ATOM 7305 C C . VAL B 1 312 ? -0.378 -29.016 -3.281 1 91.75 312 VAL B C 1
ATOM 7307 O O . VAL B 1 312 ? -0.905 -28.297 -2.42 1 91.75 312 VAL B O 1
ATOM 7310 N N . SER B 1 313 ? 0.603 -28.656 -3.996 1 87.56 313 SER B N 1
ATOM 7311 C CA . SER B 1 313 ? 1.256 -27.375 -3.727 1 87.56 313 SER B CA 1
ATOM 7312 C C . SER B 1 313 ? 0.339 -26.203 -4.062 1 87.56 313 SER B C 1
ATOM 7314 O O . SER B 1 313 ? 0.129 -25.312 -3.23 1 87.56 313 SER B O 1
ATOM 7316 N N . PRO B 1 314 ? -0.294 -26.203 -5.207 1 88.5 314 PRO B N 1
ATOM 7317 C CA . PRO B 1 314 ? -1.222 -25.109 -5.516 1 88.5 314 PRO B CA 1
ATOM 7318 C C . PRO B 1 314 ? -2.363 -25 -4.508 1 88.5 314 PRO B C 1
ATOM 7320 O O . PRO B 1 314 ? -2.77 -23.906 -4.148 1 88.5 314 PRO B O 1
ATOM 7323 N N . ILE B 1 315 ? -2.836 -26.125 -4.09 1 91.38 315 ILE B N 1
ATOM 7324 C CA . ILE B 1 315 ? -3.91 -26.109 -3.104 1 91.38 315 ILE B CA 1
ATOM 7325 C C . ILE B 1 315 ? -3.412 -25.484 -1.803 1 91.38 315 ILE B C 1
ATOM 7327 O O . ILE B 1 315 ? -4.102 -24.656 -1.2 1 91.38 315 ILE B O 1
ATOM 7331 N N . GLY B 1 316 ? -2.225 -25.828 -1.437 1 86.69 316 GLY B N 1
ATOM 7332 C CA . GLY B 1 316 ? -1.628 -25.234 -0.25 1 86.69 316 GLY B CA 1
ATOM 7333 C C . GLY B 1 316 ? -1.398 -23.75 -0.381 1 86.69 316 GLY B C 1
ATOM 7334 O O . GLY B 1 316 ? -1.652 -22.984 0.559 1 86.69 316 GLY B O 1
ATOM 7335 N N . GLU B 1 317 ? -0.976 -23.359 -1.534 1 86.31 317 GLU B N 1
ATOM 7336 C CA . GLU B 1 317 ? -0.719 -21.953 -1.782 1 86.31 317 GLU B CA 1
ATOM 7337 C C . GLU B 1 317 ? -2.01 -21.141 -1.732 1 86.31 317 GLU B C 1
ATOM 7339 O O . GLU B 1 317 ? -2.035 -20.031 -1.183 1 86.31 317 GLU B O 1
ATOM 7344 N N . LEU B 1 318 ? -3.031 -21.656 -2.309 1 89.38 318 LEU B N 1
ATOM 7345 C CA . LEU B 1 318 ? -4.32 -20.969 -2.293 1 89.38 318 LEU B CA 1
ATOM 7346 C C . LEU B 1 318 ? -4.852 -20.844 -0.869 1 89.38 318 LEU B C 1
ATOM 7348 O O . LEU B 1 318 ? -5.41 -19.812 -0.501 1 89.38 318 LEU B O 1
ATOM 7352 N N . ALA B 1 319 ? -4.586 -21.859 -0.13 1 85.19 319 ALA B N 1
ATOM 7353 C CA . ALA B 1 319 ? -4.992 -21.812 1.271 1 85.19 319 ALA B CA 1
ATOM 7354 C C . ALA B 1 319 ? -4.215 -20.75 2.035 1 85.19 319 ALA B C 1
ATOM 7356 O O . ALA B 1 319 ? -4.773 -20.047 2.891 1 85.19 319 ALA B O 1
ATOM 7357 N N . GLU B 1 320 ? -3.039 -20.672 1.703 1 83.62 320 GLU B N 1
ATOM 7358 C CA . GLU B 1 320 ? -2.193 -19.656 2.346 1 83.62 320 GLU B CA 1
ATOM 7359 C C . GLU B 1 320 ? -2.652 -18.25 2 1 83.62 320 GLU B C 1
ATOM 7361 O O . GLU B 1 320 ? -2.754 -17.391 2.881 1 83.62 320 GLU B O 1
ATOM 7366 N N . VAL B 1 321 ? -2.891 -18.047 0.804 1 86.31 321 VAL B N 1
ATOM 7367 C CA . VAL B 1 321 ? -3.311 -16.719 0.337 1 86.31 321 VAL B CA 1
ATOM 7368 C C . VAL B 1 321 ? -4.641 -16.344 0.985 1 86.31 321 VAL B C 1
ATOM 7370 O O . VAL B 1 321 ? -4.824 -15.203 1.421 1 86.31 321 VAL B O 1
ATOM 7373 N N . PHE B 1 322 ? -5.484 -17.281 1.092 1 87.31 322 PHE B N 1
ATOM 7374 C CA . PHE B 1 322 ? -6.777 -17.016 1.717 1 87.31 322 PHE B CA 1
ATOM 7375 C C . PHE B 1 322 ? -6.605 -16.656 3.184 1 87.31 322 PHE B C 1
ATOM 7377 O O . PHE B 1 322 ? -7.23 -15.703 3.666 1 87.31 322 PHE B O 1
ATOM 7384 N N . ALA B 1 323 ? -5.773 -17.359 3.82 1 83.25 323 ALA B N 1
ATOM 7385 C CA . ALA B 1 323 ? -5.559 -17.094 5.242 1 83.25 323 ALA B CA 1
ATOM 7386 C C . ALA B 1 323 ? -5.008 -15.695 5.473 1 83.25 323 ALA B C 1
ATOM 7388 O O . ALA B 1 323 ? -5.387 -15.023 6.434 1 83.25 323 ALA B O 1
ATOM 7389 N N . ARG B 1 324 ? -4.266 -15.289 4.574 1 82.19 324 ARG B N 1
ATOM 7390 C CA . ARG B 1 324 ? -3.639 -13.977 4.695 1 82.19 324 ARG B CA 1
ATOM 7391 C C . ARG B 1 324 ? -4.652 -12.859 4.453 1 82.19 324 ARG B C 1
ATOM 7393 O O . ARG B 1 324 ? -4.523 -11.766 5.004 1 82.19 324 ARG B O 1
ATOM 7400 N N . ARG B 1 325 ? -5.609 -13.141 3.627 1 87.81 325 ARG B N 1
ATOM 7401 C CA . ARG B 1 325 ? -6.559 -12.117 3.221 1 87.81 325 ARG B CA 1
ATOM 7402 C C . ARG B 1 325 ? -7.781 -12.109 4.133 1 87.81 325 ARG B C 1
ATOM 7404 O O . ARG B 1 325 ? -8.508 -11.109 4.203 1 87.81 325 ARG B O 1
ATOM 7411 N N . TYR B 1 326 ? -7.895 -13.156 4.934 1 88.81 326 TYR B N 1
ATOM 7412 C CA . TYR B 1 326 ? -9.117 -13.391 5.691 1 88.81 326 TYR B CA 1
ATOM 7413 C C . TYR B 1 326 ? -9.344 -12.289 6.719 1 88.81 326 TYR B C 1
ATOM 7415 O O . TYR B 1 326 ? -10.453 -11.766 6.844 1 88.81 326 TYR B O 1
ATOM 7423 N N . ALA B 1 327 ? -8.367 -11.867 7.41 1 84.44 327 ALA B N 1
ATOM 7424 C CA . ALA B 1 327 ? -8.5 -10.867 8.461 1 84.44 327 ALA B CA 1
ATOM 7425 C C . ALA B 1 327 ? -9.008 -9.539 7.902 1 84.44 327 ALA B C 1
ATOM 7427 O O . ALA B 1 327 ? -9.875 -8.898 8.492 1 84.44 327 ALA B O 1
ATOM 7428 N N . SER B 1 328 ? -8.461 -9.156 6.777 1 88.38 328 SER B N 1
ATOM 7429 C CA . SER B 1 328 ? -8.867 -7.898 6.156 1 88.38 328 SER B CA 1
ATOM 7430 C C . SER B 1 328 ? -10.312 -7.961 5.672 1 88.38 328 SER B C 1
ATOM 7432 O O . SER B 1 328 ? -11.039 -6.969 5.734 1 88.38 328 SER B O 1
ATOM 7434 N N . MET B 1 329 ? -10.688 -9.117 5.195 1 93.44 329 MET B N 1
ATOM 7435 C CA . MET B 1 329 ? -12.062 -9.289 4.73 1 93.44 329 MET B CA 1
ATOM 7436 C C . MET B 1 329 ? -13.047 -9.18 5.887 1 93.44 329 MET B C 1
ATOM 7438 O O . MET B 1 329 ? -14.086 -8.531 5.766 1 93.44 329 MET B O 1
ATOM 7442 N N . ILE B 1 330 ? -12.672 -9.719 7 1 92.06 330 ILE B N 1
ATOM 7443 C CA . ILE B 1 330 ? -13.531 -9.688 8.18 1 92.06 330 ILE B CA 1
ATOM 7444 C C . ILE B 1 330 ? -13.625 -8.266 8.719 1 92.06 330 ILE B C 1
ATOM 7446 O O . ILE B 1 330 ? -14.703 -7.805 9.094 1 92.06 330 ILE B O 1
ATOM 7450 N N . ARG B 1 331 ? -12.539 -7.582 8.734 1 89.75 331 ARG B N 1
ATOM 7451 C CA . ARG B 1 331 ? -12.523 -6.199 9.195 1 89.75 331 ARG B CA 1
ATOM 7452 C C . ARG B 1 331 ? -13.438 -5.328 8.344 1 89.75 331 ARG B C 1
ATOM 7454 O O . ARG B 1 331 ? -14.102 -4.426 8.859 1 89.75 331 ARG B O 1
ATOM 7461 N N . PHE B 1 332 ? -13.43 -5.566 7.133 1 94.06 332 PHE B N 1
ATOM 7462 C CA . PHE B 1 332 ? -14.305 -4.828 6.23 1 94.06 332 PHE B CA 1
ATOM 7463 C C . PHE B 1 332 ? -15.766 -5.039 6.602 1 94.06 332 PHE B C 1
ATOM 7465 O O . PHE B 1 332 ? -16.547 -4.086 6.645 1 94.06 332 PHE B O 1
ATOM 7472 N N . HIS B 1 333 ? -16.078 -6.281 6.863 1 94.06 333 HIS B N 1
ATOM 7473 C CA . HIS B 1 333 ? -17.453 -6.582 7.211 1 94.06 333 HIS B CA 1
ATOM 7474 C C . HIS B 1 333 ? -17.812 -5.996 8.57 1 94.06 333 HIS B C 1
ATOM 7476 O O . HIS B 1 333 ? -18.969 -5.586 8.789 1 94.06 333 HIS B O 1
ATOM 7482 N N . GLU B 1 334 ? -16.875 -5.949 9.438 1 91.81 334 GLU B N 1
ATOM 7483 C CA . GLU B 1 334 ? -17.094 -5.297 10.727 1 91.81 334 GLU B CA 1
ATOM 7484 C C . GLU B 1 334 ? -17.344 -3.801 10.555 1 91.81 334 GLU B C 1
ATOM 7486 O O . GLU B 1 334 ? -18.203 -3.227 11.227 1 91.81 334 GLU B O 1
ATOM 7491 N N . PHE B 1 335 ? -16.641 -3.264 9.664 1 92.25 335 PHE B N 1
ATOM 7492 C CA . PHE B 1 335 ? -16.844 -1.858 9.336 1 92.25 335 PHE B CA 1
ATOM 7493 C C . PHE B 1 335 ? -18.234 -1.631 8.758 1 92.25 335 PHE B C 1
ATOM 7495 O O . PHE B 1 335 ? -18.922 -0.685 9.141 1 92.25 335 PHE B O 1
ATOM 7502 N N . MET B 1 336 ? -18.641 -2.465 7.855 1 92.88 336 MET B N 1
ATOM 7503 C CA . MET B 1 336 ? -19.938 -2.326 7.195 1 92.88 336 MET B CA 1
ATOM 7504 C C . MET B 1 336 ? -21.078 -2.518 8.188 1 92.88 336 MET B C 1
ATOM 7506 O O . MET B 1 336 ? -22.188 -2.035 7.965 1 92.88 336 MET B O 1
ATOM 7510 N N . ALA B 1 337 ? -20.75 -3.125 9.289 1 91.06 337 ALA B N 1
ATOM 7511 C CA . ALA B 1 337 ? -21.781 -3.398 10.281 1 91.06 337 ALA B CA 1
ATOM 7512 C C . ALA B 1 337 ? -21.859 -2.275 11.312 1 91.06 337 ALA B C 1
ATOM 7514 O O . ALA B 1 337 ? -22.75 -2.266 12.164 1 91.06 337 ALA B O 1
ATOM 7515 N N . THR B 1 338 ? -21 -1.337 11.195 1 89 338 THR B N 1
ATOM 7516 C CA . THR B 1 338 ? -21.031 -0.212 12.125 1 89 338 THR B CA 1
ATOM 7517 C C . THR B 1 338 ? -22.344 0.547 12.016 1 89 338 THR B C 1
ATOM 7519 O O . THR B 1 338 ? -22.859 0.744 10.914 1 89 338 THR B O 1
ATOM 7522 N N . PRO B 1 339 ? -22.812 0.951 13.125 1 86.31 339 PRO B N 1
ATOM 7523 C CA . PRO B 1 339 ? -24.109 1.647 13.102 1 86.31 339 PRO B CA 1
ATOM 7524 C C . PRO B 1 339 ? -24.016 3.02 12.438 1 86.31 339 PRO B C 1
ATOM 7526 O O . PRO B 1 339 ? -23.016 3.721 12.586 1 86.31 339 PRO B O 1
ATOM 7529 N N . GLU B 1 340 ? -25.094 3.271 11.727 1 84.75 340 GLU B N 1
ATOM 7530 C CA . GLU B 1 340 ? -25.188 4.551 11.031 1 84.75 340 GLU B CA 1
ATOM 7531 C C . GLU B 1 340 ? -25.734 5.637 11.945 1 84.75 340 GLU B C 1
ATOM 7533 O O . GLU B 1 340 ? -26.281 5.336 13.016 1 84.75 340 GLU B O 1
ATOM 7538 N N . GLY B 1 341 ? -25.375 6.844 11.547 1 74.81 341 GLY B N 1
ATOM 7539 C CA . GLY B 1 341 ? -25.875 7.961 12.328 1 74.81 341 GLY B CA 1
ATOM 7540 C C . GLY B 1 341 ? -27.359 8.211 12.125 1 74.81 341 GLY B C 1
ATOM 7541 O O . GLY B 1 341 ? -27.953 7.711 11.164 1 74.81 341 GLY B O 1
ATOM 7542 N N . THR B 1 342 ? -28.016 8.734 13.164 1 63.38 342 THR B N 1
ATOM 7543 C CA . THR B 1 342 ? -29.453 9.039 13.164 1 63.38 342 THR B CA 1
ATOM 7544 C C . THR B 1 342 ? -29.781 10.055 12.07 1 63.38 342 THR B C 1
ATOM 7546 O O . THR B 1 342 ? -30.859 10.016 11.492 1 63.38 342 THR B O 1
ATOM 7549 N N . ASP B 1 343 ? -28.891 11.023 11.898 1 63.81 343 ASP B N 1
ATOM 7550 C CA . ASP B 1 343 ? -29.25 12.125 11.008 1 63.81 343 ASP B CA 1
ATOM 7551 C C . ASP B 1 343 ? -28.516 12.016 9.672 1 63.81 343 ASP B C 1
ATOM 7553 O O . ASP B 1 343 ? -27.688 12.852 9.344 1 63.81 343 ASP B O 1
ATOM 7557 N N . THR B 1 344 ? -28.891 10.938 8.945 1 67.88 344 THR B N 1
ATOM 7558 C CA . THR B 1 344 ? -28.219 10.68 7.672 1 67.88 344 THR B CA 1
ATOM 7559 C C . THR B 1 344 ? -29.031 11.25 6.512 1 67.88 344 THR B C 1
ATOM 7561 O O . THR B 1 344 ? -30.266 11.242 6.547 1 67.88 344 THR B O 1
ATOM 7564 N N . VAL B 1 345 ? -28.297 12 5.707 1 70.06 345 VAL B N 1
ATOM 7565 C CA . VAL B 1 345 ? -28.844 12.523 4.465 1 70.06 345 VAL B CA 1
ATOM 7566 C C . VAL B 1 345 ? -29.281 11.375 3.559 1 70.06 345 VAL B C 1
ATOM 7568 O O . VAL B 1 345 ? -28.609 10.336 3.508 1 70.06 345 VAL B O 1
ATOM 7571 N N . SER B 1 346 ? -30.516 11.438 3.107 1 70.06 346 SER B N 1
ATOM 7572 C CA . SER B 1 346 ? -30.969 10.438 2.148 1 70.06 346 SER B CA 1
ATOM 7573 C C . SER B 1 346 ? -30.109 10.453 0.886 1 70.06 346 SER B C 1
ATOM 7575 O O . SER B 1 346 ? -29.922 11.508 0.271 1 70.06 346 SER B O 1
ATOM 7577 N N . LEU B 1 347 ? -29.453 9.414 0.579 1 74.5 347 LEU B N 1
ATOM 7578 C CA . LEU B 1 347 ? -28.547 9.32 -0.565 1 74.5 347 LEU B CA 1
ATOM 7579 C C . LEU B 1 347 ? -29.312 8.891 -1.818 1 74.5 347 LEU B C 1
ATOM 7581 O O . LEU B 1 347 ? -28.719 8.758 -2.893 1 74.5 347 LEU B O 1
ATOM 7585 N N . VAL B 1 348 ? -30.625 8.445 -1.734 1 59.16 348 VAL B N 1
ATOM 7586 C CA . VAL B 1 348 ? -31.406 7.988 -2.879 1 59.16 348 VAL B CA 1
ATOM 7587 C C . VAL B 1 348 ? -31.625 9.148 -3.848 1 59.16 348 VAL B C 1
ATOM 7589 O O . VAL B 1 348 ? -31.938 10.266 -3.428 1 59.16 348 VAL B O 1
ATOM 7592 N N . PRO B 1 349 ? -31.047 8.953 -5.113 1 55.38 349 PRO B N 1
ATOM 7593 C CA . PRO B 1 349 ? -31.359 10.008 -6.082 1 55.38 349 PRO B CA 1
ATOM 7594 C C . PRO B 1 349 ? -32.812 10.43 -6.059 1 55.38 349 PRO B C 1
ATOM 7596 O O . PRO B 1 349 ? -33.719 9.578 -6.094 1 55.38 349 PRO B O 1
ATOM 7599 N N . ALA B 1 350 ? -33.25 11.258 -5.465 1 44.59 350 ALA B N 1
ATOM 7600 C CA . ALA B 1 350 ? -34.656 11.703 -5.449 1 44.59 350 ALA B CA 1
ATOM 7601 C C . ALA B 1 350 ? -35.281 11.586 -6.832 1 44.59 350 ALA B C 1
ATOM 7603 O O . ALA B 1 350 ? -34.719 12.094 -7.816 1 44.59 350 ALA B O 1
ATOM 7604 N N . ALA B 1 351 ? -35.812 10.562 -7.355 1 42.75 351 ALA B N 1
ATOM 7605 C CA . ALA B 1 351 ? -36.75 11.078 -8.359 1 42.75 351 ALA B CA 1
ATOM 7606 C C . ALA B 1 351 ? -37.094 12.531 -8.07 1 42.75 351 ALA B C 1
ATOM 7608 O O . ALA B 1 351 ? -37.125 13.367 -8.977 1 42.75 351 ALA B O 1
ATOM 7609 N N . THR B 1 352 ? -38.094 12.75 -7.031 1 42.16 352 THR B N 1
ATOM 7610 C CA . THR B 1 352 ? -38.938 13.891 -6.691 1 42.16 352 THR B CA 1
ATOM 7611 C C . THR B 1 352 ? -38.094 14.984 -6.016 1 42.16 352 THR B C 1
ATOM 7613 O O . THR B 1 352 ? -36.969 14.742 -5.578 1 42.16 352 THR B O 1
ATOM 7616 N N . THR B 1 353 ? -38.875 16.031 -5.117 1 43.25 353 THR B N 1
ATOM 7617 C CA . THR B 1 353 ? -38.812 17.406 -4.652 1 43.25 353 THR B CA 1
ATOM 7618 C C . THR B 1 353 ? -37.875 17.531 -3.451 1 43.25 353 THR B C 1
ATOM 7620 O O . THR B 1 353 ? -38.156 17.016 -2.373 1 43.25 353 THR B O 1
ATOM 7623 N N . VAL B 1 354 ? -36.594 17.219 -3.516 1 50.5 354 VAL B N 1
ATOM 7624 C CA . VAL B 1 354 ? -35.875 17.75 -2.357 1 50.5 354 VAL B CA 1
ATOM 7625 C C . VAL B 1 354 ? -36.688 18.891 -1.726 1 50.5 354 VAL B C 1
ATOM 7627 O O . VAL B 1 354 ? -37 19.875 -2.391 1 50.5 354 VAL B O 1
ATOM 7630 N N . PRO B 1 355 ? -37.312 18.609 -0.682 1 52.81 355 PRO B N 1
ATOM 7631 C CA . PRO B 1 355 ? -38.062 19.766 -0.152 1 52.81 355 PRO B CA 1
ATOM 7632 C C . PRO B 1 355 ? -37.156 21 -0.014 1 52.81 355 PRO B C 1
ATOM 7634 O O . PRO B 1 355 ? -36.094 20.938 0.614 1 52.81 355 PRO B O 1
ATOM 7637 N N . VAL B 1 356 ? -37.031 21.75 -1.037 1 59.44 356 VAL B N 1
ATOM 7638 C CA . VAL B 1 356 ? -36.375 23.062 -0.927 1 59.44 356 VAL B CA 1
ATOM 7639 C C . VAL B 1 356 ? -36.812 23.75 0.363 1 59.44 356 VAL B C 1
ATOM 7641 O O . VAL B 1 356 ? -38 24.016 0.559 1 59.44 356 VAL B O 1
ATOM 7644 N N . VAL B 1 357 ? -36 23.5 1.415 1 68.5 357 VAL B N 1
ATOM 7645 C CA . VAL B 1 357 ? -36.312 24.312 2.592 1 68.5 357 VAL B CA 1
ATOM 7646 C C . VAL B 1 357 ? -36.312 25.781 2.213 1 68.5 357 VAL B C 1
ATOM 7648 O O . VAL B 1 357 ? -35.438 26.25 1.488 1 68.5 357 VAL B O 1
ATOM 7651 N N . GLN B 1 358 ? -37.375 26.312 2.477 1 81 358 GLN B N 1
ATOM 7652 C CA . GLN B 1 358 ? -37.5 27.75 2.27 1 81 358 GLN B CA 1
ATOM 7653 C C . GLN B 1 358 ? -36.438 28.516 3.072 1 81 358 GLN B C 1
ATOM 7655 O O . GLN B 1 358 ? -35.969 28.031 4.105 1 81 358 GLN B O 1
ATOM 7660 N N . PRO B 1 359 ? -36 29.578 2.51 1 90.12 359 PRO B N 1
ATOM 7661 C CA . PRO B 1 359 ? -35.031 30.406 3.225 1 90.12 359 PRO B CA 1
ATOM 7662 C C . PRO B 1 359 ? -35.5 30.812 4.621 1 90.12 359 PRO B C 1
ATOM 7664 O O . PRO B 1 359 ? -36.688 31.016 4.828 1 90.12 359 PRO B O 1
ATOM 7667 N N . PHE B 1 360 ? -34.594 30.859 5.5 1 93 360 PHE B N 1
ATOM 7668 C CA . PHE B 1 360 ? -34.875 31.266 6.871 1 93 360 PHE B CA 1
ATOM 7669 C C . PHE B 1 360 ? -34.594 32.75 7.059 1 93 360 PHE B C 1
ATOM 7671 O O . PHE B 1 360 ? -33.781 33.344 6.316 1 93 360 PHE B O 1
ATOM 7678 N N . ALA B 1 361 ? -35.25 33.281 8.055 1 92.81 361 ALA B N 1
ATOM 7679 C CA . ALA B 1 361 ? -34.875 34.594 8.492 1 92.81 361 ALA B CA 1
ATOM 7680 C C . ALA B 1 361 ? -33.562 34.594 9.234 1 92.81 361 ALA B C 1
ATOM 7682 O O . ALA B 1 361 ? -32.781 35.562 9.188 1 92.81 361 ALA B O 1
ATOM 7683 N N . GLY B 1 362 ? -33.281 33.5 9.812 1 94.19 362 GLY B N 1
ATOM 7684 C CA . GLY B 1 362 ? -31.984 33.312 10.445 1 94.19 362 GLY B CA 1
ATOM 7685 C C . GLY B 1 362 ? -32.031 33.562 11.945 1 94.19 362 GLY B C 1
ATOM 7686 O O . GLY B 1 362 ? -31 33.875 12.555 1 94.19 362 GLY B O 1
ATOM 7687 N N . GLU B 1 363 ? -33.219 33.5 12.555 1 96.31 363 GLU B N 1
ATOM 7688 C CA . GLU B 1 363 ? -33.312 33.594 14.016 1 96.31 363 GLU B CA 1
ATOM 7689 C C . GLU B 1 363 ? -32.969 32.25 14.664 1 96.31 363 GLU B C 1
ATOM 7691 O O . GLU B 1 363 ? -33.531 31.219 14.289 1 96.31 363 GLU B O 1
ATOM 7696 N N . LEU B 1 364 ? -32.062 32.281 15.602 1 97.06 364 LEU B N 1
ATOM 7697 C CA . LEU B 1 364 ? -31.656 31.078 16.297 1 97.06 364 LEU B CA 1
ATOM 7698 C C . LEU B 1 364 ? -31.969 31.172 17.781 1 97.06 364 LEU B C 1
ATOM 7700 O O . LEU B 1 364 ? -31.703 32.219 18.406 1 97.06 364 LEU B O 1
ATOM 7704 N N . THR B 1 365 ? -32.594 30.094 18.297 1 97.25 365 THR B N 1
ATOM 7705 C CA . THR B 1 365 ? -32.875 30.047 19.719 1 97.25 365 THR B CA 1
ATOM 7706 C C . THR B 1 365 ? -32.406 28.734 20.344 1 97.25 365 THR B C 1
ATOM 7708 O O . THR B 1 365 ? -32.812 27.656 19.891 1 97.25 365 THR B O 1
ATOM 7711 N N . LEU B 1 366 ? -31.531 28.859 21.234 1 96.88 366 LEU B N 1
ATOM 7712 C CA . LEU B 1 366 ? -31.094 27.734 22.047 1 96.88 366 LEU B CA 1
ATOM 7713 C C . LEU B 1 366 ? -31.766 27.75 23.406 1 96.88 366 LEU B C 1
ATOM 7715 O O . LEU B 1 366 ? -31.656 28.719 24.156 1 96.88 366 LEU B O 1
ATOM 7719 N N . GLU B 1 367 ? -32.438 26.672 23.688 1 96.62 367 GLU B N 1
ATOM 7720 C CA . GLU B 1 367 ? -33.219 26.594 24.922 1 96.62 367 GLU B CA 1
ATOM 7721 C C . GLU B 1 367 ? -32.75 25.453 25.812 1 96.62 367 GLU B C 1
ATOM 7723 O O . GLU B 1 367 ? -32.938 24.281 25.469 1 96.62 367 GLU B O 1
ATOM 7728 N N . ASN B 1 368 ? -32.219 25.828 27 1 95.69 368 ASN B N 1
ATOM 7729 C CA . ASN B 1 368 ? -31.75 24.859 27.984 1 95.69 368 ASN B CA 1
ATOM 7730 C C . ASN B 1 368 ? -30.938 23.734 27.344 1 95.69 368 ASN B C 1
ATOM 7732 O O . ASN B 1 368 ? -31.219 22.562 27.547 1 95.69 368 ASN B O 1
ATOM 7736 N N . LEU B 1 369 ? -30.109 24.188 26.547 1 95.62 369 LEU B N 1
ATOM 7737 C CA . LEU B 1 369 ? -29.344 23.234 25.75 1 95.62 369 LEU B CA 1
ATOM 7738 C C . LEU B 1 369 ? -28.219 22.609 26.578 1 95.62 369 LEU B C 1
ATOM 7740 O O . LEU B 1 369 ? -27.406 23.328 27.172 1 95.62 369 LEU B O 1
ATOM 7744 N N . SER B 1 370 ? -28.219 21.312 26.703 1 95.56 370 SER B N 1
ATOM 7745 C CA . SER B 1 370 ? -27.156 20.547 27.359 1 95.56 370 SER B CA 1
ATOM 7746 C C . SER B 1 370 ? -26.688 19.391 26.484 1 95.56 370 SER B C 1
ATOM 7748 O O . SER B 1 370 ? -27.469 18.797 25.766 1 95.56 370 SER B O 1
ATOM 7750 N N . PHE B 1 371 ? -25.422 19.219 26.5 1 94.25 371 PHE B N 1
ATOM 7751 C CA . PHE B 1 371 ? -24.859 18.156 25.672 1 94.25 371 PHE B CA 1
ATOM 7752 C C . PHE B 1 371 ? -23.516 17.688 26.234 1 94.25 371 PHE B C 1
ATOM 7754 O O . PHE B 1 371 ? -22.75 18.484 26.797 1 94.25 371 PHE B O 1
ATOM 7761 N N . GLY B 1 372 ? -23.281 16.422 26.125 1 91.06 372 GLY B N 1
ATOM 7762 C CA . GLY B 1 372 ? -22 15.789 26.391 1 91.06 372 GLY B CA 1
ATOM 7763 C C . GLY B 1 372 ? -21.719 14.609 25.484 1 91.06 372 GLY B C 1
ATOM 7764 O O . GLY B 1 372 ? -22.625 13.836 25.156 1 91.06 372 GLY B O 1
ATOM 7765 N N . TYR B 1 373 ? -20.469 14.602 25 1 81.94 373 TYR B N 1
ATOM 7766 C CA . TYR B 1 373 ? -20.094 13.453 24.188 1 81.94 373 TYR B CA 1
ATOM 7767 C C . TYR B 1 373 ? -20.188 12.164 25 1 81.94 373 TYR B C 1
ATOM 7769 O O . TYR B 1 373 ? -20.531 11.109 24.453 1 81.94 373 TYR B O 1
ATOM 7777 N N . ASP B 1 374 ? -19.766 12.336 26.234 1 81.19 374 ASP B N 1
ATOM 7778 C CA . ASP B 1 374 ? -19.984 11.32 27.266 1 81.19 374 ASP B CA 1
ATOM 7779 C C . ASP B 1 374 ? -21.109 11.75 28.219 1 81.19 374 ASP B C 1
ATOM 7781 O O . ASP B 1 374 ? -21.094 12.875 28.719 1 81.19 374 ASP B O 1
ATOM 7785 N N . PRO B 1 375 ? -21.969 10.828 28.328 1 76.5 375 PRO B N 1
ATOM 7786 C CA . PRO B 1 375 ? -23.094 11.18 29.203 1 76.5 375 PRO B CA 1
ATOM 7787 C C . PRO B 1 375 ? -22.641 11.602 30.594 1 76.5 375 PRO B C 1
ATOM 7789 O O . PRO B 1 375 ? -23.328 12.406 31.25 1 76.5 375 PRO B O 1
ATOM 7792 N N . ASN B 1 376 ? -21.5 11.18 30.953 1 81.81 376 ASN B N 1
ATOM 7793 C CA . ASN B 1 376 ? -21.047 11.469 32.312 1 81.81 376 ASN B CA 1
ATOM 7794 C C . ASN B 1 376 ? -20.234 12.75 32.375 1 81.81 376 ASN B C 1
ATOM 7796 O O . ASN B 1 376 ? -19.891 13.227 33.469 1 81.81 376 ASN B O 1
ATOM 7800 N N . ARG B 1 377 ? -19.906 13.344 31.266 1 84 377 ARG B N 1
ATOM 7801 C CA . ARG B 1 377 ? -19.109 14.555 31.234 1 84 377 ARG B CA 1
ATOM 7802 C C . ARG B 1 377 ? -19.734 15.594 30.312 1 84 377 ARG B C 1
ATOM 7804 O O . ARG B 1 377 ? -19.359 15.711 29.141 1 84 377 ARG B O 1
ATOM 7811 N N . PRO B 1 378 ? -20.562 16.359 30.938 1 88.25 378 PRO B N 1
ATOM 7812 C CA . PRO B 1 378 ? -21.203 17.375 30.094 1 88.25 378 PRO B CA 1
ATOM 7813 C C . PRO B 1 378 ? -20.25 18.453 29.609 1 88.25 378 PRO B C 1
ATOM 7815 O O . PRO B 1 378 ? -19.359 18.875 30.359 1 88.25 378 PRO B O 1
ATOM 7818 N N . VAL B 1 379 ? -20.281 18.797 28.344 1 90.5 379 VAL B N 1
ATOM 7819 C CA . VAL B 1 379 ? -19.453 19.844 27.734 1 90.5 379 VAL B CA 1
ATOM 7820 C C . VAL B 1 379 ? -20.219 21.172 27.734 1 90.5 379 VAL B C 1
ATOM 7822 O O . VAL B 1 379 ? -19.641 22.234 27.969 1 90.5 379 VAL B O 1
ATOM 7825 N N . LEU B 1 380 ? -21.5 21.094 27.469 1 94.56 380 LEU B N 1
ATOM 7826 C CA . LEU B 1 380 ? -22.406 22.234 27.531 1 94.56 380 LEU B CA 1
ATOM 7827 C C . LEU B 1 380 ? -23.5 22.016 28.562 1 94.56 380 LEU B C 1
ATOM 7829 O O . LEU B 1 380 ? -24.047 20.906 28.672 1 94.56 380 LEU B O 1
ATOM 7833 N N . GLU B 1 381 ? -23.688 23.047 29.344 1 94.88 381 GLU B N 1
ATOM 7834 C CA . GLU B 1 381 ? -24.688 22.922 30.406 1 94.88 381 GLU B CA 1
ATOM 7835 C C . GLU B 1 381 ? -25.656 24.094 30.391 1 94.88 381 GLU B C 1
ATOM 7837 O O . GLU B 1 381 ? -25.281 25.219 30.719 1 94.88 381 GLU B O 1
ATOM 7842 N N . ASN B 1 382 ? -26.844 23.781 30.125 1 94 382 ASN B N 1
ATOM 7843 C CA . ASN B 1 382 ? -27.969 24.703 30.219 1 94 382 ASN B CA 1
ATOM 7844 C C . ASN B 1 382 ? -27.688 26.016 29.5 1 94 382 ASN B C 1
ATOM 7846 O O . ASN B 1 382 ? -27.766 27.094 30.094 1 94 382 ASN B O 1
ATOM 7850 N N . ILE B 1 383 ? -27.438 25.922 28.25 1 95.81 383 ILE B N 1
ATOM 7851 C CA . ILE B 1 383 ? -27.141 27.094 27.406 1 95.81 383 ILE B CA 1
ATOM 7852 C C . ILE B 1 383 ? -28.453 27.703 26.906 1 95.81 383 ILE B C 1
ATOM 7854 O O . ILE B 1 383 ? -29.25 27.031 26.25 1 95.81 383 ILE B O 1
ATOM 7858 N N . ASP B 1 384 ? -28.672 28.875 27.266 1 96.38 384 ASP B N 1
ATOM 7859 C CA . ASP B 1 384 ? -29.781 29.688 26.75 1 96.38 384 ASP B CA 1
ATOM 7860 C C . ASP B 1 384 ? -29.266 30.875 25.953 1 96.38 384 ASP B C 1
ATOM 7862 O O . ASP B 1 384 ? -28.562 31.734 26.5 1 96.38 384 ASP B O 1
ATOM 7866 N N . LEU B 1 385 ? -29.609 30.922 24.688 1 95.88 385 LEU B N 1
ATOM 7867 C CA . LEU B 1 385 ? -29.094 31.984 23.828 1 95.88 385 LEU B CA 1
ATOM 7868 C C . LEU B 1 385 ? -30.062 32.281 22.688 1 95.88 385 LEU B C 1
ATOM 7870 O O . LEU B 1 385 ? -30.609 31.359 22.078 1 95.88 385 LEU B O 1
ATOM 7874 N N . LYS B 1 386 ? -30.328 33.469 22.484 1 96.19 386 LYS B N 1
ATOM 7875 C CA . LYS B 1 386 ? -31.156 33.906 21.375 1 96.19 386 LYS B CA 1
ATOM 7876 C C . LYS B 1 386 ? -30.391 34.812 20.438 1 96.19 386 LYS B C 1
ATOM 7878 O O . LYS B 1 386 ? -29.781 35.812 20.875 1 96.19 386 LYS B O 1
ATOM 7883 N N . ILE B 1 387 ? -30.359 34.5 19.188 1 96.56 387 ILE B N 1
ATOM 7884 C CA . ILE B 1 387 ? -29.703 35.281 18.156 1 96.56 387 ILE B CA 1
ATOM 7885 C C . ILE B 1 387 ? -30.75 35.812 17.156 1 96.56 387 ILE B C 1
ATOM 7887 O O . ILE B 1 387 ? -31.484 35.031 16.562 1 96.56 387 ILE B O 1
ATOM 7891 N N . LEU B 1 388 ? -30.766 37.062 16.969 1 96.56 388 LEU B N 1
ATOM 7892 C CA . LEU B 1 388 ? -31.75 37.688 16.094 1 96.56 388 LEU B CA 1
ATOM 7893 C C . LEU B 1 388 ? -31.297 37.594 14.633 1 96.56 388 LEU B C 1
ATOM 7895 O O . LEU B 1 388 ? -30.125 37.375 14.359 1 96.56 388 LEU B O 1
ATOM 7899 N N . PRO B 1 389 ? -32.312 37.719 13.703 1 96.62 389 PRO B N 1
ATOM 7900 C CA . PRO B 1 389 ? -31.938 37.688 12.289 1 96.62 389 PRO B CA 1
ATOM 7901 C C . PRO B 1 389 ? -30.922 38.781 11.914 1 96.62 389 PRO B C 1
ATOM 7903 O O . PRO B 1 389 ? -31.078 39.938 12.312 1 96.62 389 PRO B O 1
ATOM 7906 N N . ARG B 1 390 ? -29.859 38.375 11.172 1 95.38 390 ARG B N 1
ATOM 7907 C CA . ARG B 1 390 ? -28.844 39.281 10.625 1 95.38 390 ARG B CA 1
ATOM 7908 C C . ARG B 1 390 ? -27.953 39.844 11.734 1 95.38 390 ARG B C 1
ATOM 7910 O O . ARG B 1 390 ? -27.234 40.812 11.523 1 95.38 390 ARG B O 1
ATOM 7917 N N . GLN B 1 391 ? -28.062 39.219 12.93 1 95.94 391 GLN B N 1
ATOM 7918 C CA . GLN B 1 391 ? -27.203 39.594 14.047 1 95.94 391 GLN B CA 1
ATOM 7919 C C . GLN B 1 391 ? -25.859 38.875 14 1 95.94 391 GLN B C 1
ATOM 7921 O O . GLN B 1 391 ? -25.797 37.719 13.625 1 95.94 391 GLN B O 1
ATOM 7926 N N . THR B 1 392 ? -24.844 39.625 14.312 1 95.5 392 THR B N 1
ATOM 7927 C CA . THR B 1 392 ? -23.516 39.031 14.43 1 95.5 392 THR B CA 1
ATOM 7928 C C . THR B 1 392 ? -23.188 38.75 15.898 1 95.5 392 THR B C 1
ATOM 7930 O O . THR B 1 392 ? -23.078 39.688 16.688 1 95.5 392 THR B O 1
ATOM 7933 N N . VAL B 1 393 ? -23.062 37.5 16.234 1 95.38 393 VAL B N 1
ATOM 7934 C CA . VAL B 1 393 ? -22.766 37.094 17.609 1 95.38 393 VAL B CA 1
ATOM 7935 C C . VAL B 1 393 ? -21.406 36.406 17.656 1 95.38 393 VAL B C 1
ATOM 7937 O O . VAL B 1 393 ? -21.125 35.531 16.844 1 95.38 393 VAL B O 1
ATOM 7940 N N . ALA B 1 394 ? -20.578 36.844 18.562 1 94.25 394 ALA B N 1
ATOM 7941 C CA . ALA B 1 394 ? -19.25 36.219 18.75 1 94.25 394 ALA B CA 1
ATOM 7942 C C . ALA B 1 394 ? -19.234 35.344 19.984 1 94.25 394 ALA B C 1
ATOM 7944 O O . ALA B 1 394 ? -19.812 35.656 21.016 1 94.25 394 ALA B O 1
ATOM 7945 N N . LEU B 1 395 ? -18.703 34.219 19.781 1 92.75 395 LEU B N 1
ATOM 7946 C CA . LEU B 1 395 ? -18.484 33.281 20.891 1 92.75 395 LEU B CA 1
ATOM 7947 C C . LEU B 1 395 ? -17.016 33.281 21.312 1 92.75 395 LEU B C 1
ATOM 7949 O O . LEU B 1 395 ? -16.125 33 20.516 1 92.75 395 LEU B O 1
ATOM 7953 N N . VAL B 1 396 ? -16.812 33.656 22.594 1 88.94 396 VAL B N 1
ATOM 7954 C CA . VAL B 1 396 ? -15.453 33.719 23.125 1 88.94 396 VAL B CA 1
ATOM 7955 C C . VAL B 1 396 ? -15.352 32.875 24.391 1 88.94 396 VAL B C 1
ATOM 7957 O O . VAL B 1 396 ? -16.328 32.688 25.109 1 88.94 396 VAL B O 1
ATOM 7960 N N . GLY B 1 397 ? -14.242 32.312 24.562 1 83.75 397 GLY B N 1
ATOM 7961 C CA . GLY B 1 397 ? -13.992 31.516 25.75 1 83.75 397 GLY B CA 1
ATOM 7962 C C . GLY B 1 397 ? -12.688 30.75 25.688 1 83.75 397 GLY B C 1
ATOM 7963 O O . GLY B 1 397 ? -12 30.766 24.656 1 83.75 397 GLY B O 1
ATOM 7964 N N . ARG B 1 398 ? -12.391 30.156 26.766 1 77.12 398 ARG B N 1
ATOM 7965 C CA . ARG B 1 398 ? -11.172 29.359 26.844 1 77.12 398 ARG B CA 1
ATOM 7966 C C . ARG B 1 398 ? -11.289 28.109 25.984 1 77.12 398 ARG B C 1
ATOM 7968 O O . ARG B 1 398 ? -12.383 27.766 25.516 1 77.12 398 ARG B O 1
ATOM 7975 N N . SER B 1 399 ? -10.125 27.562 25.672 1 73.88 399 SER B N 1
ATOM 7976 C CA . SER B 1 399 ? -10.148 26.281 24.938 1 73.88 399 SER B CA 1
ATOM 7977 C C . SER B 1 399 ? -10.914 25.219 25.719 1 73.88 399 SER B C 1
ATOM 7979 O O . SER B 1 399 ? -10.773 25.109 26.938 1 73.88 399 SER B O 1
ATOM 7981 N N . GLY B 1 400 ? -11.766 24.5 25.062 1 76.88 400 GLY B N 1
ATOM 7982 C CA . GLY B 1 400 ? -12.531 23.438 25.703 1 76.88 400 GLY B CA 1
ATOM 7983 C C . GLY B 1 400 ? -13.82 23.938 26.328 1 76.88 400 GLY B C 1
ATOM 7984 O O . GLY B 1 400 ? -14.523 23.172 27 1 76.88 400 GLY B O 1
ATOM 7985 N N . SER B 1 401 ? -14.109 25.203 26.094 1 84.12 401 SER B N 1
ATOM 7986 C CA . SER B 1 401 ? -15.297 25.75 26.734 1 84.12 401 SER B CA 1
ATOM 7987 C C . SER B 1 401 ? -16.578 25.297 26.031 1 84.12 401 SER B C 1
ATOM 7989 O O . SER B 1 401 ? -17.672 25.516 26.531 1 84.12 401 SER B O 1
ATOM 7991 N N . GLY B 1 402 ? -16.453 24.656 24.859 1 87.31 402 GLY B N 1
ATOM 7992 C CA . GLY B 1 402 ? -17.625 24.094 24.203 1 87.31 402 GLY B CA 1
ATOM 7993 C C . GLY B 1 402 ? -18.031 24.875 22.969 1 87.31 402 GLY B C 1
ATOM 7994 O O . GLY B 1 402 ? -19.078 24.578 22.359 1 87.31 402 GLY B O 1
ATOM 7995 N N . LYS B 1 403 ? -17.297 25.844 22.547 1 89.94 403 LYS B N 1
ATOM 7996 C CA . LYS B 1 403 ? -17.641 26.688 21.422 1 89.94 403 LYS B CA 1
ATOM 7997 C C . LYS B 1 403 ? -17.844 25.859 20.156 1 89.94 403 LYS B C 1
ATOM 7999 O O . LYS B 1 403 ? -18.875 26 19.484 1 89.94 403 LYS B O 1
ATOM 8004 N N . SER B 1 404 ? -16.906 24.938 19.844 1 87.56 404 SER B N 1
ATOM 8005 C CA . SER B 1 404 ? -17 24.125 18.641 1 87.56 404 SER B CA 1
ATOM 8006 C C . SER B 1 404 ? -18.125 23.094 18.75 1 87.56 404 SER B C 1
ATOM 8008 O O . SER B 1 404 ? -18.734 22.719 17.75 1 87.56 404 SER B O 1
ATOM 8010 N N . THR B 1 405 ? -18.391 22.625 19.953 1 90.12 405 THR B N 1
ATOM 8011 C CA . THR B 1 405 ? -19.484 21.688 20.188 1 90.12 405 THR B CA 1
ATOM 8012 C C . THR B 1 405 ? -20.828 22.328 19.859 1 90.12 405 THR B C 1
ATOM 8014 O O . THR B 1 405 ? -21.719 21.672 19.312 1 90.12 405 THR B O 1
ATOM 8017 N N . LEU B 1 406 ? -20.906 23.578 20.219 1 93.06 406 LEU B N 1
ATOM 8018 C CA . LEU B 1 406 ? -22.141 24.297 19.922 1 93.06 406 LEU B CA 1
ATOM 8019 C C . LEU B 1 406 ? -22.406 24.328 18.406 1 93.06 406 LEU B C 1
ATOM 8021 O O . LEU B 1 406 ? -23.531 24.141 17.969 1 93.06 406 LEU B O 1
ATOM 8025 N N . VAL B 1 407 ? -21.391 24.578 17.641 1 91.88 407 VAL B N 1
ATOM 8026 C CA . VAL B 1 407 ? -21.5 24.641 16.188 1 91.88 407 VAL B CA 1
ATOM 8027 C C . VAL B 1 407 ? -21.891 23.266 15.641 1 91.88 407 VAL B C 1
ATOM 8029 O O . VAL B 1 407 ? -22.703 23.172 14.719 1 91.88 407 VAL B O 1
ATOM 8032 N N . LYS B 1 408 ? -21.375 22.25 16.203 1 90.81 408 LYS B N 1
ATOM 8033 C CA . LYS B 1 408 ? -21.672 20.891 15.766 1 90.81 408 LYS B CA 1
ATOM 8034 C C . LYS B 1 408 ? -23.156 20.562 16 1 90.81 408 LYS B C 1
ATOM 8036 O O . LYS B 1 408 ? -23.766 19.859 15.203 1 90.81 408 LYS B O 1
ATOM 8041 N N . LEU B 1 409 ? -23.656 21.031 17.078 1 92.38 409 LEU B N 1
ATOM 8042 C CA . LEU B 1 409 ? -25.062 20.828 17.375 1 92.38 409 LEU B CA 1
ATOM 8043 C C . LEU B 1 409 ? -25.953 21.625 16.422 1 92.38 409 LEU B C 1
ATOM 8045 O O . LEU B 1 409 ? -27.016 21.141 16 1 92.38 409 LEU B O 1
ATOM 8049 N N . LEU B 1 410 ? -25.469 22.781 16.094 1 94.19 410 LEU B N 1
ATOM 8050 C CA . LEU B 1 410 ? -26.219 23.625 15.164 1 94.19 410 LEU B CA 1
ATOM 8051 C C . LEU B 1 410 ? -26.344 22.953 13.805 1 94.19 410 LEU B C 1
ATOM 8053 O O . LEU B 1 410 ? -27.375 23.062 13.148 1 94.19 410 LEU B O 1
ATOM 8057 N N . PHE B 1 411 ? -25.375 22.234 13.414 1 92.69 411 PHE B N 1
ATOM 8058 C CA . PHE B 1 411 ? -25.375 21.547 12.133 1 92.69 411 PHE B CA 1
ATOM 8059 C C . PHE B 1 411 ? -26.016 20.172 12.258 1 92.69 411 PHE B C 1
ATOM 8061 O O . PHE B 1 411 ? -26.062 19.406 11.289 1 92.69 411 PHE B O 1
ATOM 8068 N N . ARG B 1 412 ? -26.422 19.781 13.453 1 90.5 412 ARG B N 1
ATOM 8069 C CA . ARG B 1 412 ? -27.109 18.531 13.75 1 90.5 412 ARG B CA 1
ATOM 8070 C C . ARG B 1 412 ? -26.188 17.328 13.531 1 90.5 412 ARG B C 1
ATOM 8072 O O . ARG B 1 412 ? -26.625 16.297 13.008 1 90.5 412 ARG B O 1
ATOM 8079 N N . TYR B 1 413 ? -24.984 17.625 13.836 1 87.25 413 TYR B N 1
ATOM 8080 C CA . TYR B 1 413 ? -24.062 16.484 13.82 1 87.25 413 TYR B CA 1
ATOM 8081 C C . TYR B 1 413 ? -24.344 15.555 14.992 1 87.25 413 TYR B C 1
ATOM 8083 O O . TYR B 1 413 ? -24.062 14.352 14.922 1 87.25 413 TYR B O 1
ATOM 8091 N N . PHE B 1 414 ? -24.828 16.188 16.062 1 86.38 414 PHE B N 1
ATOM 8092 C CA . PHE B 1 414 ? -25.219 15.508 17.297 1 86.38 414 PHE B CA 1
ATOM 8093 C C . PHE B 1 414 ? -26.594 15.969 17.766 1 86.38 414 PHE B C 1
ATOM 8095 O O . PHE B 1 414 ? -27.047 17.047 17.375 1 86.38 414 PHE B O 1
ATOM 8102 N N . GLU B 1 415 ? -27.125 15.055 18.562 1 87.44 415 GLU B N 1
ATOM 8103 C CA . GLU B 1 415 ? -28.375 15.445 19.203 1 87.44 415 GLU B CA 1
ATOM 8104 C C . GLU B 1 415 ? -28.141 15.883 20.641 1 87.44 415 GLU B C 1
ATOM 8106 O O . GLU B 1 415 ? -27.391 15.234 21.375 1 87.44 415 GLU B O 1
ATOM 8111 N N . PRO B 1 416 ? -28.688 17.016 20.906 1 92.19 416 PRO B N 1
ATOM 8112 C CA . PRO B 1 416 ? -28.531 17.469 22.281 1 92.19 416 PRO B CA 1
ATOM 8113 C C . PRO B 1 416 ? -29.109 16.484 23.297 1 92.19 416 PRO B C 1
ATOM 8115 O O . PRO B 1 416 ? -30.062 15.773 23 1 92.19 416 PRO B O 1
ATOM 8118 N N . THR B 1 417 ? -28.5 16.422 24.453 1 91.81 417 THR B N 1
ATOM 8119 C CA . THR B 1 417 ? -28.984 15.555 25.531 1 91.81 417 THR B CA 1
ATOM 8120 C C . THR B 1 417 ? -30.25 16.109 26.156 1 91.81 417 THR B C 1
ATOM 8122 O O . THR B 1 417 ? -31.172 15.359 26.484 1 91.81 417 THR B O 1
ATOM 8125 N N . ARG B 1 418 ? -30.188 17.344 26.391 1 93.62 418 ARG B N 1
ATOM 8126 C CA . ARG B 1 418 ? -31.344 18.078 26.891 1 93.62 418 ARG B CA 1
ATOM 8127 C C . ARG B 1 418 ? -31.516 19.406 26.172 1 93.62 418 ARG B C 1
ATOM 8129 O O . ARG B 1 418 ? -30.531 19.969 25.672 1 93.62 418 ARG B O 1
ATOM 8136 N N . GLY B 1 419 ? -32.781 19.797 26.047 1 94.88 419 GLY B N 1
ATOM 8137 C CA . GLY B 1 419 ? -33.062 21.078 25.406 1 94.88 419 GLY B CA 1
ATOM 8138 C C . GLY B 1 419 ? -33.25 20.953 23.906 1 94.88 419 GLY B C 1
ATOM 8139 O O . GLY B 1 419 ? -33.438 19.844 23.391 1 94.88 419 GLY B O 1
ATOM 8140 N N . LEU B 1 420 ? -33.406 22.062 23.219 1 95.12 420 LEU B N 1
ATOM 8141 C CA . LEU B 1 420 ? -33.594 22.016 21.766 1 95.12 420 LEU B CA 1
ATOM 8142 C C . LEU B 1 420 ? -33.094 23.281 21.109 1 95.12 420 LEU B C 1
ATOM 8144 O O . LEU B 1 420 ? -32.812 24.281 21.781 1 95.12 420 LEU B O 1
ATOM 8148 N N . ILE B 1 421 ? -32.875 23.266 19.906 1 96.25 421 ILE B N 1
ATOM 8149 C CA . ILE B 1 421 ? -32.438 24.375 19.047 1 96.25 421 ILE B CA 1
ATOM 8150 C C . ILE B 1 421 ? -33.562 24.672 18.031 1 96.25 421 ILE B C 1
ATOM 8152 O O . ILE B 1 421 ? -34.094 23.75 17.406 1 96.25 421 ILE B O 1
ATOM 8156 N N . ARG B 1 422 ? -33.875 25.953 17.953 1 96.81 422 ARG B N 1
ATOM 8157 C CA . ARG B 1 422 ? -34.875 26.375 17 1 96.81 422 ARG B CA 1
ATOM 8158 C C . ARG B 1 422 ? -34.312 27.391 16 1 96.81 422 ARG B C 1
ATOM 8160 O O . ARG B 1 422 ? -33.5 28.219 16.375 1 96.81 422 ARG B O 1
ATOM 8167 N N . ILE B 1 423 ? -34.781 27.297 14.805 1 95.94 423 ILE B N 1
ATOM 8168 C CA . ILE B 1 423 ? -34.531 28.312 13.789 1 95.94 423 ILE B CA 1
ATOM 8169 C C . ILE B 1 423 ? -35.844 28.891 13.305 1 95.94 423 ILE B C 1
ATOM 8171 O O . ILE B 1 423 ? -36.719 28.172 12.797 1 95.94 423 ILE B O 1
ATOM 8175 N N . ASP B 1 424 ? -36.031 30.109 13.461 1 95.81 424 ASP B N 1
ATOM 8176 C CA . ASP B 1 424 ? -37.281 30.797 13.148 1 95.81 424 ASP B CA 1
ATOM 8177 C C . ASP B 1 424 ? -38.469 30.125 13.836 1 95.81 424 ASP B C 1
ATOM 8179 O O . ASP B 1 424 ? -39.5 29.875 13.211 1 95.81 424 ASP B O 1
ATOM 8183 N N . GLY B 1 425 ? -38.219 29.641 14.961 1 93.25 425 GLY B N 1
ATOM 8184 C CA . GLY B 1 425 ? -39.281 29.094 15.781 1 93.25 425 GLY B CA 1
ATOM 8185 C C . GLY B 1 425 ? -39.5 27.609 15.555 1 93.25 425 GLY B C 1
ATOM 8186 O O . GLY B 1 425 ? -40.219 26.953 16.297 1 93.25 425 GLY B O 1
ATOM 8187 N N . GLN B 1 426 ? -38.875 27.047 14.633 1 94.12 426 GLN B N 1
ATOM 8188 C CA . GLN B 1 426 ? -39.031 25.625 14.328 1 94.12 426 GLN B CA 1
ATOM 8189 C C . GLN B 1 426 ? -37.875 24.797 14.883 1 94.12 426 GLN B C 1
ATOM 8191 O O . GLN B 1 426 ? -36.719 25.188 14.742 1 94.12 426 GLN B O 1
ATOM 8196 N N . ASP B 1 427 ? -38.281 23.688 15.422 1 94.69 427 ASP B N 1
ATOM 8197 C CA . ASP B 1 427 ? -37.281 22.75 15.898 1 94.69 427 ASP B CA 1
ATOM 8198 C C . ASP B 1 427 ? -36.438 22.188 14.742 1 94.69 427 ASP B C 1
ATOM 8200 O O . ASP B 1 427 ? -37 21.656 13.781 1 94.69 427 ASP B O 1
ATOM 8204 N N . ILE B 1 428 ? -35.156 22.312 14.891 1 93.06 428 ILE B N 1
ATOM 8205 C CA . ILE B 1 428 ? -34.312 21.906 13.781 1 93.06 428 ILE B CA 1
ATOM 8206 C C . ILE B 1 428 ? -34.406 20.391 13.57 1 93.06 428 ILE B C 1
ATOM 8208 O O . ILE B 1 428 ? -34.062 19.891 12.5 1 93.06 428 ILE B O 1
ATOM 8212 N N . ARG B 1 429 ? -34.969 19.562 14.469 1 90.81 429 ARG B N 1
ATOM 8213 C CA . ARG B 1 429 ? -35.094 18.109 14.375 1 90.81 429 ARG B CA 1
ATOM 8214 C C . ARG B 1 429 ? -36.25 17.719 13.438 1 90.81 429 ARG B C 1
ATOM 8216 O O . ARG B 1 429 ? -36.281 16.594 12.945 1 90.81 429 ARG B O 1
ATOM 8223 N N . GLU B 1 430 ? -37 18.625 13.156 1 89.06 430 GLU B N 1
ATOM 8224 C CA . GLU B 1 430 ? -38.156 18.359 12.305 1 89.06 430 GLU B CA 1
ATOM 8225 C C . GLU B 1 430 ? -37.875 18.703 10.852 1 89.06 430 GLU B C 1
ATOM 8227 O O . GLU B 1 430 ? -38.625 18.312 9.953 1 89.06 430 GLU B O 1
ATOM 8232 N N . LEU B 1 431 ? -36.844 19.328 10.633 1 88.69 431 LEU B N 1
ATOM 8233 C CA . LEU B 1 431 ? -36.5 19.766 9.289 1 88.69 431 LEU B CA 1
ATOM 8234 C C . LEU B 1 431 ? -35.688 18.703 8.57 1 88.69 431 LEU B C 1
ATOM 8236 O O . LEU B 1 431 ? -35.062 17.844 9.211 1 88.69 431 LEU B O 1
ATOM 8240 N N . ASP B 1 432 ? -35.812 18.75 7.246 1 87.44 432 ASP B N 1
ATOM 8241 C CA . ASP B 1 432 ? -34.938 17.891 6.457 1 87.44 432 ASP B CA 1
ATOM 8242 C C . ASP B 1 432 ? -33.469 18.297 6.641 1 87.44 432 ASP B C 1
ATOM 8244 O O . ASP B 1 432 ? -33.125 19.469 6.504 1 87.44 432 ASP B O 1
ATOM 8248 N N . VAL B 1 433 ? -32.688 17.344 6.973 1 87.81 433 VAL B N 1
ATOM 8249 C CA . VAL B 1 433 ? -31.312 17.625 7.363 1 87.81 433 VAL B CA 1
ATOM 8250 C C . VAL B 1 433 ? -30.547 18.25 6.195 1 87.81 433 VAL B C 1
ATOM 8252 O O . VAL B 1 433 ? -29.812 19.219 6.375 1 87.81 433 VAL B O 1
ATOM 8255 N N . ALA B 1 434 ? -30.688 17.734 5.023 1 87.44 434 ALA B N 1
ATOM 8256 C CA . ALA B 1 434 ? -29.953 18.234 3.861 1 87.44 434 ALA B CA 1
ATOM 8257 C C . ALA B 1 434 ? -30.375 19.656 3.529 1 87.44 434 ALA B C 1
ATOM 8259 O O . ALA B 1 434 ? -29.531 20.516 3.252 1 87.44 434 ALA B O 1
ATOM 8260 N N . GLY B 1 435 ? -31.688 19.812 3.51 1 87.38 435 GLY B N 1
ATOM 8261 C CA . GLY B 1 435 ? -32.188 21.141 3.244 1 87.38 435 GLY B CA 1
ATOM 8262 C C . GLY B 1 435 ? -31.766 22.156 4.285 1 87.38 435 GLY B C 1
ATOM 8263 O O . GLY B 1 435 ? -31.422 23.297 3.945 1 87.38 435 GLY B O 1
ATOM 8264 N N . TYR B 1 436 ? -31.797 21.75 5.52 1 91.5 436 TYR B N 1
ATOM 8265 C CA . TYR B 1 436 ? -31.391 22.594 6.633 1 91.5 436 TYR B CA 1
ATOM 8266 C C . TYR B 1 436 ? -29.922 23 6.516 1 91.5 436 TYR B C 1
ATOM 8268 O O . TYR B 1 436 ? -29.578 24.172 6.598 1 91.5 436 TYR B O 1
ATOM 8276 N N . ARG B 1 437 ? -29.062 22.109 6.242 1 91.44 437 ARG B N 1
ATOM 8277 C CA . ARG B 1 437 ? -27.625 22.344 6.188 1 91.44 437 ARG B CA 1
ATOM 8278 C C . ARG B 1 437 ? -27.266 23.219 4.988 1 91.44 437 ARG B C 1
ATOM 8280 O O . ARG B 1 437 ? -26.328 24.016 5.051 1 91.44 437 ARG B O 1
ATOM 8287 N N . ARG B 1 438 ? -28.031 23.125 3.949 1 90.56 438 ARG B N 1
ATOM 8288 C CA . ARG B 1 438 ? -27.766 23.922 2.754 1 90.56 438 ARG B CA 1
ATOM 8289 C C . ARG B 1 438 ? -27.984 25.406 3.012 1 90.56 438 ARG B C 1
ATOM 8291 O O . ARG B 1 438 ? -27.484 26.25 2.275 1 90.56 438 ARG B O 1
ATOM 8298 N N . ARG B 1 439 ? -28.719 25.609 4.062 1 93.12 439 ARG B N 1
ATOM 8299 C CA . ARG B 1 439 ? -29.031 27 4.398 1 93.12 439 ARG B CA 1
ATOM 8300 C C . ARG B 1 439 ? -28.031 27.547 5.422 1 93.12 439 ARG B C 1
ATOM 8302 O O . ARG B 1 439 ? -28.094 28.719 5.781 1 93.12 439 ARG B O 1
ATOM 8309 N N . LEU B 1 440 ? -27.203 26.688 5.773 1 94.62 440 LEU B N 1
ATOM 8310 C CA . LEU B 1 440 ? -26.094 27.078 6.645 1 94.62 440 LEU B CA 1
ATOM 8311 C C . LEU B 1 440 ? -24.75 26.953 5.918 1 94.62 440 LEU B C 1
ATOM 8313 O O . LEU B 1 440 ? -24.656 26.25 4.906 1 94.62 440 LEU B O 1
ATOM 8317 N N . ALA B 1 441 ? -23.781 27.688 6.32 1 94.69 441 ALA B N 1
ATOM 8318 C CA . ALA B 1 441 ? -22.422 27.547 5.832 1 94.69 441 ALA B CA 1
ATOM 8319 C C . ALA B 1 441 ? -21.406 27.781 6.953 1 94.69 441 ALA B C 1
ATOM 8321 O O . ALA B 1 441 ? -21.688 28.5 7.906 1 94.69 441 ALA B O 1
ATOM 8322 N N . ILE B 1 442 ? -20.344 27.078 6.832 1 94.31 442 ILE B N 1
ATOM 8323 C CA . ILE B 1 442 ? -19.328 27.203 7.867 1 94.31 442 ILE B CA 1
ATOM 8324 C C . ILE B 1 442 ? -17.953 27.375 7.227 1 94.31 442 ILE B C 1
ATOM 8326 O O . ILE B 1 442 ? -17.656 26.75 6.203 1 94.31 442 ILE B O 1
ATOM 8330 N N . VAL B 1 443 ? -17.25 28.297 7.738 1 92.94 443 VAL B N 1
ATOM 8331 C CA . VAL B 1 443 ? -15.836 28.438 7.43 1 92.94 443 VAL B CA 1
ATOM 8332 C C . VAL B 1 443 ? -15 27.859 8.57 1 92.94 443 VAL B C 1
ATOM 8334 O O . VAL B 1 443 ? -14.859 28.5 9.625 1 92.94 443 VAL B O 1
ATOM 8337 N N . HIS B 1 444 ? -14.414 26.797 8.297 1 90.25 444 HIS B N 1
ATOM 8338 C CA . HIS B 1 444 ? -13.656 26.094 9.32 1 90.25 444 HIS B CA 1
ATOM 8339 C C . HIS B 1 444 ? -12.312 26.766 9.57 1 90.25 444 HIS B C 1
ATOM 8341 O O . HIS B 1 444 ? -11.867 27.578 8.766 1 90.25 444 HIS B O 1
ATOM 8347 N N . GLN B 1 445 ? -11.773 26.344 10.711 1 82.12 445 GLN B N 1
ATOM 8348 C CA . GLN B 1 445 ? -10.438 26.812 11.047 1 82.12 445 GLN B CA 1
ATOM 8349 C C . GLN B 1 445 ? -9.422 26.391 9.992 1 82.12 445 GLN B C 1
ATOM 8351 O O . GLN B 1 445 ? -8.617 27.203 9.539 1 82.12 445 GLN B O 1
ATOM 8356 N N . GLU B 1 446 ? -9.539 25.156 9.68 1 82.5 446 GLU B N 1
ATOM 8357 C CA . GLU B 1 446 ? -8.773 24.641 8.555 1 82.5 446 GLU B CA 1
ATOM 8358 C C . GLU B 1 446 ? -9.68 24.328 7.363 1 82.5 446 GLU B C 1
ATOM 8360 O O . GLU B 1 446 ? -10.477 23.391 7.414 1 82.5 446 GLU B O 1
ATOM 8365 N N . VAL B 1 447 ? -9.422 25.156 6.363 1 87.81 447 VAL B N 1
ATOM 8366 C CA . VAL B 1 447 ? -10.297 25.031 5.203 1 87.81 447 VAL B CA 1
ATOM 8367 C C . VAL B 1 447 ? -9.828 23.859 4.34 1 87.81 447 VAL B C 1
ATOM 8369 O O . VAL B 1 447 ? -8.656 23.781 3.961 1 87.81 447 VAL B O 1
ATOM 8372 N N . ASP B 1 448 ? -10.797 22.969 4.082 1 87.44 448 ASP B N 1
ATOM 8373 C CA . ASP B 1 448 ? -10.539 21.828 3.219 1 87.44 448 ASP B CA 1
ATOM 8374 C C . ASP B 1 448 ? -10.586 22.219 1.746 1 87.44 448 ASP B C 1
ATOM 8376 O O . ASP B 1 448 ? -11.484 22.953 1.325 1 87.44 448 ASP B O 1
ATOM 8380 N N . VAL B 1 449 ? -9.586 21.812 1.04 1 87.81 449 VAL B N 1
ATOM 8381 C CA . VAL B 1 449 ? -9.539 22.078 -0.396 1 87.81 449 VAL B CA 1
ATOM 8382 C C . VAL B 1 449 ? -9.516 20.75 -1.159 1 87.81 449 VAL B C 1
ATOM 8384 O O . VAL B 1 449 ? -8.688 19.875 -0.881 1 87.81 449 VAL B O 1
ATOM 8387 N N . PHE B 1 450 ? -10.461 20.594 -2.057 1 88.31 450 PHE B N 1
ATOM 8388 C CA . PHE B 1 450 ? -10.539 19.391 -2.873 1 88.31 450 PHE B CA 1
ATOM 8389 C C . PHE B 1 450 ? -9.602 19.484 -4.066 1 88.31 450 PHE B C 1
ATOM 8391 O O . PHE B 1 450 ? -9.273 20.578 -4.527 1 88.31 450 PHE B O 1
ATOM 8398 N N . ASN B 1 451 ? -9.164 18.312 -4.504 1 86.5 451 ASN B N 1
ATOM 8399 C CA . ASN B 1 451 ? -8.359 18.281 -5.723 1 86.5 451 ASN B CA 1
ATOM 8400 C C . ASN B 1 451 ? -9.188 18.672 -6.945 1 86.5 451 ASN B C 1
ATOM 8402 O O . ASN B 1 451 ? -10.141 17.969 -7.301 1 86.5 451 ASN B O 1
ATOM 8406 N N . GLY B 1 452 ? -8.906 19.766 -7.477 1 87.62 452 GLY B N 1
ATOM 8407 C CA . GLY B 1 452 ? -9.617 20.344 -8.602 1 87.62 452 GLY B CA 1
ATOM 8408 C C . GLY B 1 452 ? -9.25 21.797 -8.867 1 87.62 452 GLY B C 1
ATOM 8409 O O . GLY B 1 452 ? -8.219 22.266 -8.375 1 87.62 452 GLY B O 1
ATOM 8410 N N . THR B 1 453 ? -10.086 22.391 -9.648 1 91.44 453 THR B N 1
ATOM 8411 C CA . THR B 1 453 ? -9.812 23.797 -9.977 1 91.44 453 THR B CA 1
ATOM 8412 C C . THR B 1 453 ? -10.32 24.703 -8.867 1 91.44 453 THR B C 1
ATOM 8414 O O . THR B 1 453 ? -11.109 24.297 -8.016 1 91.44 453 THR B O 1
ATOM 8417 N N . LEU B 1 454 ? -9.734 25.906 -8.867 1 93.38 454 LEU B N 1
ATOM 8418 C CA . LEU B 1 454 ? -10.211 26.922 -7.922 1 93.38 454 LEU B CA 1
ATOM 8419 C C . LEU B 1 454 ? -11.711 27.125 -8.07 1 93.38 454 LEU B C 1
ATOM 8421 O O . LEU B 1 454 ? -12.43 27.234 -7.066 1 93.38 454 LEU B O 1
ATOM 8425 N N . LEU B 1 455 ? -12.148 27.094 -9.297 1 93.75 455 LEU B N 1
ATOM 8426 C CA . LEU B 1 455 ? -13.562 27.312 -9.57 1 93.75 455 LEU B CA 1
ATOM 8427 C C . LEU B 1 455 ? -14.414 26.188 -9.008 1 93.75 455 LEU B C 1
ATOM 8429 O O . LEU B 1 455 ? -15.469 26.422 -8.422 1 93.75 455 LEU B O 1
ATOM 8433 N N . GLU B 1 456 ? -14.008 25 -9.172 1 92.06 456 GLU B N 1
ATOM 8434 C CA . GLU B 1 456 ? -14.734 23.844 -8.656 1 92.06 456 GLU B CA 1
ATOM 8435 C C . GLU B 1 456 ? -14.852 23.906 -7.141 1 92.06 456 GLU B C 1
ATOM 8437 O O . GLU B 1 456 ? -15.883 23.516 -6.578 1 92.06 456 GLU B O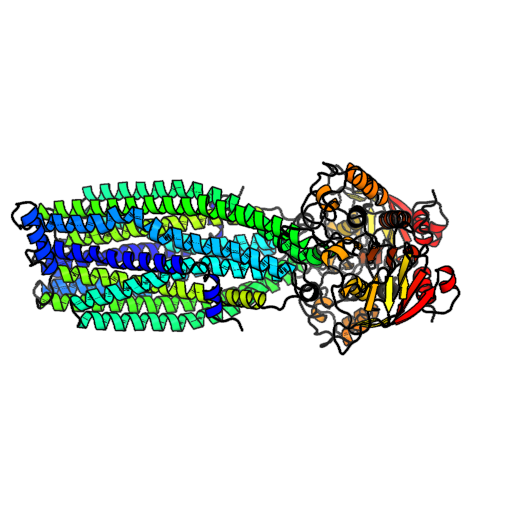 1
ATOM 8442 N N . ASN B 1 457 ? -13.797 24.312 -6.516 1 93.62 457 ASN B N 1
ATOM 8443 C CA . ASN B 1 457 ? -13.812 24.453 -5.062 1 93.62 457 ASN B CA 1
ATOM 8444 C C . ASN B 1 457 ? -14.766 25.547 -4.605 1 93.62 457 ASN B C 1
ATOM 8446 O O . ASN B 1 457 ? -15.422 25.406 -3.574 1 93.62 457 ASN B O 1
ATOM 8450 N N . LEU B 1 458 ? -14.812 26.578 -5.418 1 94.69 458 LEU B N 1
ATOM 8451 C CA . LEU B 1 458 ? -15.688 27.688 -5.09 1 94.69 458 LEU B CA 1
ATOM 8452 C C . LEU B 1 458 ? -17.156 27.281 -5.23 1 94.69 458 LEU B C 1
ATOM 8454 O O . LEU B 1 458 ? -17.984 27.672 -4.41 1 94.69 458 LEU B O 1
ATOM 8458 N N . LEU B 1 459 ? -17.422 26.469 -6.227 1 94 459 LEU B N 1
ATOM 8459 C CA . LEU B 1 459 ? -18.797 26.125 -6.559 1 94 459 LEU B CA 1
ATOM 8460 C C . LEU B 1 459 ? -19.25 24.891 -5.773 1 94 459 LEU B C 1
ATOM 8462 O O . LEU B 1 459 ? -20.328 24.375 -6.004 1 94 459 LEU B O 1
ATOM 8466 N N . TYR B 1 460 ? -18.5 24.469 -4.863 1 91.31 460 TYR B N 1
ATOM 8467 C CA . TYR B 1 460 ? -18.734 23.203 -4.168 1 91.31 460 TYR B CA 1
ATOM 8468 C C . TYR B 1 460 ? -20.062 23.234 -3.439 1 91.31 460 TYR B C 1
ATOM 8470 O O . TYR B 1 460 ? -20.797 22.234 -3.447 1 91.31 460 TYR B O 1
ATOM 8478 N N . GLY B 1 461 ? -20.391 24.344 -2.834 1 88 461 GLY B N 1
ATOM 8479 C CA . GLY B 1 461 ? -21.625 24.453 -2.066 1 88 461 GLY B CA 1
ATOM 8480 C C . GLY B 1 461 ? -22.844 24.75 -2.926 1 88 461 GLY B C 1
ATOM 8481 O O . GLY B 1 461 ? -23.969 24.469 -2.52 1 88 461 GLY B O 1
ATOM 8482 N N . ASN B 1 462 ? -22.625 25.344 -4.066 1 92.44 462 ASN B N 1
ATOM 8483 C CA . ASN B 1 462 ? -23.688 25.719 -5.004 1 92.44 462 ASN B CA 1
ATOM 8484 C C . ASN B 1 462 ? -23.203 25.672 -6.449 1 92.44 462 ASN B C 1
ATOM 8486 O O . ASN B 1 462 ? -22.859 26.703 -7.027 1 92.44 462 ASN B O 1
ATOM 8490 N N . PRO B 1 463 ? -23.406 24.562 -7.051 1 89.5 463 PRO B N 1
ATOM 8491 C CA . PRO B 1 463 ? -22.906 24.406 -8.422 1 89.5 463 PRO B CA 1
ATOM 8492 C C . PRO B 1 463 ? -23.688 25.25 -9.43 1 89.5 463 PRO B C 1
ATOM 8494 O O . PRO B 1 463 ? -23.203 25.5 -10.531 1 89.5 463 PRO B O 1
ATOM 8497 N N . ALA B 1 464 ? -24.781 25.688 -9.07 1 89.81 464 ALA B N 1
ATOM 8498 C CA . ALA B 1 464 ? -25.641 26.438 -9.984 1 89.81 464 ALA B CA 1
ATOM 8499 C C . ALA B 1 464 ? -25.438 27.938 -9.844 1 89.81 464 ALA B C 1
ATOM 8501 O O . ALA B 1 464 ? -26.109 28.734 -10.516 1 89.81 464 ALA B O 1
ATOM 8502 N N . ALA B 1 465 ? -24.5 28.328 -9 1 93.75 465 ALA B N 1
ATOM 8503 C CA . ALA B 1 465 ? -24.266 29.75 -8.781 1 93.75 465 ALA B CA 1
ATOM 8504 C C . ALA B 1 465 ? -23.906 30.453 -10.094 1 93.75 465 ALA B C 1
ATOM 8506 O O . ALA B 1 465 ? -23.188 29.891 -10.922 1 93.75 465 ALA B O 1
ATOM 8507 N N . THR B 1 466 ? -24.375 31.609 -10.32 1 94.56 466 THR B N 1
ATOM 8508 C CA . THR B 1 466 ? -24.109 32.406 -11.516 1 94.56 466 THR B CA 1
ATOM 8509 C C . THR B 1 466 ? -22.703 33 -11.445 1 94.56 466 THR B C 1
ATOM 8511 O O . THR B 1 466 ? -22.141 33.188 -10.359 1 94.56 466 THR B O 1
ATOM 8514 N N . PRO B 1 467 ? -22.203 33.344 -12.57 1 94.44 467 PRO 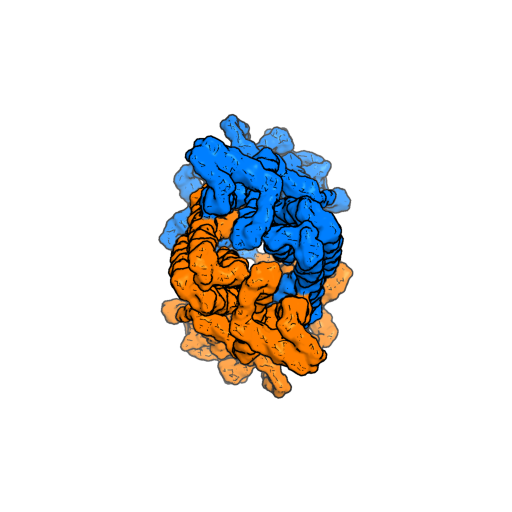B N 1
ATOM 8515 C CA . PRO B 1 467 ? -20.875 33.969 -12.578 1 94.44 467 PRO B CA 1
ATOM 8516 C C . PRO B 1 467 ? -20.828 35.25 -11.781 1 94.44 467 PRO B C 1
ATOM 8518 O O . PRO B 1 467 ? -19.812 35.562 -11.172 1 94.44 467 PRO B O 1
ATOM 8521 N N . ASP B 1 468 ? -21.922 35.906 -11.75 1 94.88 468 ASP B N 1
ATOM 8522 C CA . ASP B 1 468 ? -21.969 37.156 -11 1 94.88 468 ASP B CA 1
ATOM 8523 C C . ASP B 1 468 ? -21.906 36.906 -9.5 1 94.88 468 ASP B C 1
ATOM 8525 O O . ASP B 1 468 ? -21.25 37.656 -8.766 1 94.88 468 ASP B O 1
ATOM 8529 N N . GLN B 1 469 ? -22.578 35.938 -9.078 1 94.44 469 GLN B N 1
ATOM 8530 C CA . GLN B 1 469 ? -22.531 35.562 -7.664 1 94.44 469 GLN B CA 1
ATOM 8531 C C . GLN B 1 469 ? -21.125 35.156 -7.246 1 94.44 469 GLN B C 1
ATOM 8533 O O . GLN B 1 469 ? -20.672 35.5 -6.156 1 94.44 469 GLN B O 1
ATOM 8538 N N . VAL B 1 470 ? -20.516 34.469 -8.164 1 95.62 470 VAL B N 1
ATOM 8539 C CA . VAL B 1 470 ? -19.156 34 -7.891 1 95.62 470 VAL B CA 1
ATOM 8540 C C . VAL B 1 470 ? -18.203 35.219 -7.828 1 95.62 470 VAL B C 1
ATOM 8542 O O . VAL B 1 470 ? -17.375 35.312 -6.922 1 95.62 470 VAL B O 1
ATOM 8545 N N . ARG B 1 471 ? -18.359 36.062 -8.75 1 94.88 471 ARG B N 1
ATOM 8546 C CA . ARG B 1 471 ? -17.5 37.25 -8.781 1 94.88 471 ARG B CA 1
ATOM 8547 C C . ARG B 1 471 ? -17.688 38.094 -7.527 1 94.88 471 ARG B C 1
ATOM 8549 O O . ARG B 1 471 ? -16.719 38.594 -6.965 1 94.88 471 ARG B O 1
ATOM 8556 N N . GLU B 1 472 ? -18.891 38.281 -7.133 1 95 472 GLU B N 1
ATOM 8557 C CA . GLU B 1 472 ? -19.172 39.094 -5.945 1 95 472 GLU B CA 1
ATOM 8558 C C . GLU B 1 472 ? -18.594 38.438 -4.691 1 95 472 GLU B C 1
ATOM 8560 O O . GLU B 1 472 ? -17.969 39.125 -3.869 1 95 472 GLU B O 1
ATOM 8565 N N . ALA B 1 473 ? -18.859 37.188 -4.516 1 95.56 473 ALA B N 1
ATOM 8566 C CA . ALA B 1 473 ? -18.312 36.469 -3.361 1 95.56 473 ALA B CA 1
ATOM 8567 C C . ALA B 1 473 ? -16.797 36.531 -3.332 1 95.56 473 ALA B C 1
ATOM 8569 O O . ALA B 1 473 ? -16.203 36.719 -2.266 1 95.56 473 ALA B O 1
ATOM 8570 N N . CYS B 1 474 ? -16.188 36.438 -4.512 1 95.81 474 CYS B N 1
ATOM 8571 C CA . CYS B 1 474 ? -14.734 36.5 -4.617 1 95.81 474 CYS B CA 1
ATOM 8572 C C . CYS B 1 474 ? -14.219 37.906 -4.293 1 95.81 474 CYS B C 1
ATOM 8574 O O . CYS B 1 474 ? -13.141 38.062 -3.715 1 95.81 474 CYS B O 1
ATOM 8576 N N . ARG B 1 475 ? -14.945 38.812 -4.68 1 94.81 475 ARG B N 1
ATOM 8577 C CA . ARG B 1 475 ? -14.586 40.188 -4.352 1 94.81 475 ARG B CA 1
ATOM 8578 C C . ARG B 1 475 ? -14.641 40.438 -2.848 1 94.81 475 ARG B C 1
ATOM 8580 O O . ARG B 1 475 ? -13.703 41 -2.268 1 94.81 475 ARG B O 1
ATOM 8587 N N . ILE B 1 476 ? -15.672 40 -2.234 1 93.38 476 ILE B N 1
ATOM 8588 C CA . ILE B 1 476 ? -15.859 40.156 -0.799 1 93.38 476 ILE B CA 1
ATOM 8589 C C . ILE B 1 476 ? -14.742 39.469 -0.04 1 93.38 476 ILE B C 1
ATOM 8591 O O . ILE B 1 476 ? -14.133 40.031 0.864 1 93.38 476 ILE B O 1
ATOM 8595 N N . ALA B 1 477 ? -14.477 38.25 -0.454 1 94.06 477 ALA B N 1
ATOM 8596 C CA . ALA B 1 477 ? -13.469 37.438 0.233 1 94.06 477 ALA B CA 1
ATOM 8597 C C . ALA B 1 477 ? -12.062 37.781 -0.249 1 94.06 477 ALA B C 1
ATOM 8599 O O . ALA B 1 477 ? -11.078 37.25 0.238 1 94.06 477 ALA B O 1
ATOM 8600 N N . ARG B 1 478 ? -11.945 38.625 -1.284 1 92.88 478 ARG B N 1
ATOM 8601 C CA . ARG B 1 478 ? -10.68 39.062 -1.85 1 92.88 478 ARG B CA 1
ATOM 8602 C C . ARG B 1 478 ? -9.914 37.906 -2.49 1 92.88 478 ARG B C 1
ATOM 8604 O O . ARG B 1 478 ? -8.695 37.812 -2.357 1 92.88 478 ARG B O 1
ATOM 8611 N N . VAL B 1 479 ? -10.656 37.062 -2.973 1 93.62 479 VAL B N 1
ATOM 8612 C CA . VAL B 1 479 ? -10.062 35.938 -3.695 1 93.62 479 VAL B CA 1
ATOM 8613 C C . VAL B 1 479 ? -9.539 36.406 -5.047 1 93.62 479 VAL B C 1
ATOM 8615 O O . VAL B 1 479 ? -8.539 35.906 -5.551 1 93.62 479 VAL B O 1
ATOM 8618 N N . ASP B 1 480 ? -10.156 37.375 -5.605 1 92.56 480 ASP B N 1
ATOM 8619 C CA . ASP B 1 480 ? -9.789 37.906 -6.914 1 92.56 480 ASP B CA 1
ATOM 8620 C C . ASP B 1 480 ? -8.367 38.438 -6.902 1 92.56 480 ASP B C 1
ATOM 8622 O O . ASP B 1 480 ? -7.688 38.438 -7.93 1 92.56 480 ASP B O 1
ATOM 8626 N N . GLU B 1 481 ? -7.969 38.906 -5.77 1 89.56 481 GLU B N 1
ATOM 8627 C CA . GLU B 1 481 ? -6.641 39.5 -5.641 1 89.56 481 GLU B CA 1
ATOM 8628 C C . GLU B 1 481 ? -5.551 38.469 -5.973 1 89.56 481 GLU B C 1
ATOM 8630 O O . GLU B 1 481 ? -4.496 38.844 -6.496 1 89.56 481 GLU B O 1
ATOM 8635 N N . PHE B 1 482 ? -5.828 37.188 -5.66 1 88.31 482 PHE B N 1
ATOM 8636 C CA . PHE B 1 482 ? -4.773 36.219 -5.926 1 88.31 482 PHE B CA 1
ATOM 8637 C C . PHE B 1 482 ? -5.172 35.281 -7.062 1 88.31 482 PHE B C 1
ATOM 8639 O O . PHE B 1 482 ? -4.312 34.656 -7.695 1 88.31 482 PHE B O 1
ATOM 8646 N N . ALA B 1 483 ? -6.449 35.156 -7.332 1 91.5 483 ALA B N 1
ATOM 8647 C CA . ALA B 1 483 ? -6.926 34.25 -8.383 1 91.5 483 ALA B CA 1
ATOM 8648 C C . ALA B 1 483 ? -6.391 34.656 -9.75 1 91.5 483 ALA B C 1
ATOM 8650 O O . ALA B 1 483 ? -6.027 33.812 -10.562 1 91.5 483 ALA B O 1
ATOM 8651 N N . LEU B 1 484 ? -6.309 35.906 -9.93 1 87 484 LEU B N 1
ATOM 8652 C CA . LEU B 1 484 ? -5.887 36.438 -11.219 1 87 484 LEU B CA 1
ATOM 8653 C C . LEU B 1 484 ? -4.383 36.281 -11.414 1 87 484 LEU B C 1
ATOM 8655 O O . LEU B 1 484 ? -3.889 36.312 -12.539 1 87 484 LEU B O 1
ATOM 8659 N N . LYS B 1 485 ? -3.707 36.062 -10.375 1 85 485 LYS B N 1
ATOM 8660 C CA . LYS B 1 485 ? -2.256 35.906 -10.43 1 85 485 LYS B CA 1
ATOM 8661 C C . LYS B 1 485 ? -1.869 34.438 -10.633 1 85 485 LYS B C 1
ATOM 8663 O O . LYS B 1 485 ? -0.712 34.125 -10.93 1 85 485 LYS B O 1
ATOM 8668 N N . LEU B 1 486 ? -2.809 33.625 -10.523 1 87.31 486 LEU B N 1
ATOM 8669 C CA . LEU B 1 486 ? -2.545 32.219 -10.75 1 87.31 486 LEU B CA 1
ATOM 8670 C C . LEU B 1 486 ? -2.371 31.922 -12.234 1 87.31 486 LEU B C 1
ATOM 8672 O O . LEU B 1 486 ? -2.943 32.625 -13.078 1 87.31 486 LEU B O 1
ATOM 8676 N N . PRO B 1 487 ? -1.622 30.875 -12.664 1 83.44 487 PRO B N 1
ATOM 8677 C CA . PRO B 1 487 ? -1.292 30.578 -14.062 1 83.44 487 PRO B CA 1
ATOM 8678 C C . PRO B 1 487 ? -2.529 30.453 -14.945 1 83.44 487 PRO B C 1
ATOM 8680 O O . PRO B 1 487 ? -2.52 30.891 -16.094 1 83.44 487 PRO B O 1
ATOM 8683 N N . ARG B 1 488 ? -3.66 29.875 -14.477 1 88.69 488 ARG B N 1
ATOM 8684 C CA . ARG B 1 488 ? -4.867 29.688 -15.273 1 88.69 488 ARG B CA 1
ATOM 8685 C C . ARG B 1 488 ? -6.07 30.359 -14.609 1 88.69 488 ARG B C 1
ATOM 8687 O O . ARG B 1 488 ? -7.207 29.922 -14.789 1 88.69 488 ARG B O 1
ATOM 8694 N N . GLY B 1 489 ? -5.68 31.234 -13.766 1 90.56 489 GLY B N 1
ATOM 8695 C CA . GLY B 1 489 ? -6.766 31.922 -13.086 1 90.56 489 GLY B CA 1
ATOM 8696 C C . GLY B 1 489 ? -7.629 31 -12.25 1 90.56 489 GLY B C 1
ATOM 8697 O O . GLY B 1 489 ? -7.117 30.219 -11.453 1 90.56 489 GLY B O 1
ATOM 8698 N N . TYR B 1 490 ? -8.953 31.109 -12.578 1 91.56 490 TYR B N 1
ATOM 8699 C CA . TYR B 1 490 ? -9.914 30.312 -11.82 1 91.56 490 TYR B CA 1
ATOM 8700 C C . TYR B 1 490 ? -9.867 28.859 -12.242 1 91.56 490 TYR B C 1
ATOM 8702 O O . TYR B 1 490 ? -10.367 27.984 -11.531 1 91.56 490 TYR B O 1
ATOM 8710 N N . ALA B 1 491 ? -9.289 28.625 -13.312 1 90.38 491 ALA B N 1
ATOM 8711 C CA . ALA B 1 491 ? -9.203 27.266 -13.828 1 90.38 491 ALA B CA 1
ATOM 8712 C C . ALA B 1 491 ? -7.938 26.562 -13.328 1 90.38 491 ALA B C 1
ATOM 8714 O O . ALA B 1 491 ? -7.719 25.375 -13.609 1 90.38 491 ALA B O 1
ATOM 8715 N N . THR B 1 492 ? -7.207 27.266 -12.523 1 89.5 492 THR B N 1
ATOM 8716 C CA . THR B 1 492 ? -5.973 26.688 -12 1 89.5 492 THR B CA 1
ATOM 8717 C C . THR B 1 492 ? -6.277 25.516 -11.062 1 89.5 492 THR B C 1
ATOM 8719 O O . THR B 1 492 ? -7.148 25.625 -10.203 1 89.5 492 THR B O 1
ATOM 8722 N N . VAL B 1 493 ? -5.594 24.438 -11.266 1 87.25 493 VAL B N 1
ATOM 8723 C CA . VAL B 1 493 ? -5.723 23.281 -10.383 1 87.25 493 VAL B CA 1
ATOM 8724 C C . VAL B 1 493 ? -4.98 23.547 -9.078 1 87.25 493 VAL B C 1
ATOM 8726 O O . VAL B 1 493 ? -3.768 23.766 -9.078 1 87.25 493 VAL B O 1
ATOM 8729 N N . VAL B 1 494 ? -5.613 23.625 -7.949 1 82.75 494 VAL B N 1
ATOM 8730 C CA . VAL B 1 494 ? -5.031 23.969 -6.656 1 82.75 494 VAL B CA 1
ATOM 8731 C C . VAL B 1 494 ? -4.422 22.734 -6.016 1 82.75 494 VAL B C 1
ATOM 8733 O O . VAL B 1 494 ? -3.541 22.828 -5.156 1 82.75 494 VAL B O 1
ATOM 8736 N N . GLY B 1 495 ? -4.543 21.531 -6.574 1 71.06 495 GLY B N 1
ATOM 8737 C CA . GLY B 1 495 ? -3.889 20.312 -6.129 1 71.06 495 GLY B CA 1
ATOM 8738 C C . GLY B 1 495 ? -4.492 19.75 -4.859 1 71.06 495 GLY B C 1
ATOM 8739 O O . GLY B 1 495 ? -5.43 20.328 -4.297 1 71.06 495 GLY B O 1
ATOM 8740 N N . GLU B 1 496 ? -3.811 18.672 -4.379 1 64.19 496 GLU B N 1
ATOM 8741 C CA . GLU B 1 496 ? -4.254 18.016 -3.152 1 64.19 496 GLU B CA 1
ATOM 8742 C C . GLU B 1 496 ? -3.986 18.891 -1.931 1 64.19 496 GLU B C 1
ATOM 8744 O O . GLU B 1 496 ? -2.893 19.438 -1.782 1 64.19 496 GLU B O 1
ATOM 8749 N N . ARG B 1 497 ? -5 19.141 -1.127 1 58.81 497 ARG B N 1
ATOM 8750 C CA . ARG B 1 497 ? -4.977 19.891 0.126 1 58.81 497 ARG B CA 1
ATOM 8751 C C . ARG B 1 497 ? -4.551 21.328 -0.105 1 58.81 497 ARG B C 1
ATOM 8753 O O . ARG B 1 497 ? -3.996 21.969 0.79 1 58.81 497 ARG B O 1
ATOM 8760 N N . GLY B 1 498 ? -4.758 21.766 -1.343 1 61.78 498 GLY B N 1
ATOM 8761 C CA . GLY B 1 498 ? -4.48 23.156 -1.639 1 61.78 498 GLY B CA 1
ATOM 8762 C C . GLY B 1 498 ? -3.012 23.516 -1.51 1 61.78 498 GLY B C 1
ATOM 8763 O O . GLY B 1 498 ? -2.672 24.625 -1.081 1 61.78 498 GLY B O 1
ATOM 8764 N N . LEU B 1 499 ? -2.215 22.625 -1.725 1 56.25 499 LEU B N 1
ATOM 8765 C CA . LEU B 1 499 ? -0.782 22.781 -1.489 1 56.25 499 LEU B CA 1
ATOM 8766 C C . LEU B 1 499 ? -0.231 23.984 -2.227 1 56.25 499 LEU B C 1
ATOM 8768 O O . LEU B 1 499 ? 0.771 24.578 -1.809 1 56.25 499 LEU B O 1
ATOM 8772 N N . ARG B 1 500 ? -1.032 24.5 -3.062 1 67.12 500 ARG B N 1
ATOM 8773 C CA . ARG B 1 500 ? -0.531 25.609 -3.881 1 67.12 500 ARG B CA 1
ATOM 8774 C C . ARG B 1 500 ? -0.99 26.953 -3.33 1 67.12 500 ARG B C 1
ATOM 8776 O O . ARG B 1 500 ? -0.612 28 -3.852 1 67.12 500 ARG B O 1
ATOM 8783 N N . LEU B 1 501 ? -1.841 26.859 -2.314 1 77.94 501 LEU B N 1
ATOM 8784 C CA . LEU B 1 501 ? -2.381 28.078 -1.727 1 77.94 501 LEU B CA 1
ATOM 8785 C C . LEU B 1 501 ? -1.802 28.312 -0.336 1 77.94 501 LEU B C 1
ATOM 8787 O O . LEU B 1 501 ? -1.544 27.359 0.404 1 77.94 501 LEU B O 1
ATOM 8791 N N . SER B 1 502 ? -1.602 29.562 -0.07 1 75.56 502 SER B N 1
ATOM 8792 C CA . SER B 1 502 ? -1.195 29.906 1.287 1 75.56 502 SER B CA 1
ATOM 8793 C C . SER B 1 502 ? -2.348 29.734 2.271 1 75.56 502 SER B C 1
ATOM 8795 O O . SER B 1 502 ? -3.496 29.562 1.863 1 75.56 502 SER B O 1
ATOM 8797 N N . GLY B 1 503 ? -2.027 29.672 3.537 1 79.44 503 GLY B N 1
ATOM 8798 C CA . GLY B 1 503 ? -3.055 29.578 4.562 1 79.44 503 GLY B CA 1
ATOM 8799 C C . GLY B 1 503 ? -4.125 30.641 4.441 1 79.44 503 GLY B C 1
ATOM 8800 O O . GLY B 1 503 ? -5.316 30.344 4.551 1 79.44 503 GLY B O 1
ATOM 8801 N N . GLY B 1 504 ? -3.65 31.859 4.215 1 83.69 504 GLY B N 1
ATOM 8802 C CA . GLY B 1 504 ? -4.59 32.969 4.055 1 83.69 504 GLY B CA 1
ATOM 8803 C C . GLY B 1 504 ? -5.453 32.844 2.811 1 83.69 504 GLY B C 1
ATOM 8804 O O . GLY B 1 504 ? -6.637 33.156 2.836 1 83.69 504 GLY B O 1
ATOM 8805 N N . GLN B 1 505 ? -4.832 32.375 1.749 1 87 505 GLN B N 1
ATOM 8806 C CA . GLN B 1 505 ? -5.574 32.188 0.506 1 87 505 GLN B CA 1
ATOM 8807 C C . GLN B 1 505 ? -6.629 31.094 0.657 1 87 505 GLN B C 1
ATOM 8809 O O . GLN B 1 505 ? -7.738 31.219 0.135 1 87 505 GLN B O 1
ATOM 8814 N N . ARG B 1 506 ? -6.297 30.094 1.371 1 90.19 506 ARG B N 1
ATOM 8815 C CA . ARG B 1 506 ? -7.242 29.016 1.605 1 90.19 506 ARG B CA 1
ATOM 8816 C C . ARG B 1 506 ? -8.438 29.484 2.418 1 90.19 506 ARG B C 1
ATOM 8818 O O . ARG B 1 506 ? -9.578 29.094 2.145 1 90.19 506 ARG B O 1
ATOM 8825 N N . GLN B 1 507 ? -8.148 30.297 3.371 1 90.69 507 GLN B N 1
ATOM 8826 C CA . GLN B 1 507 ? -9.219 30.828 4.199 1 90.69 507 GLN B CA 1
ATOM 8827 C C . GLN B 1 507 ? -10.164 31.703 3.383 1 90.69 507 GLN B C 1
ATOM 8829 O O . GLN B 1 507 ? -11.383 31.656 3.561 1 90.69 507 GLN B O 1
ATOM 8834 N N . ARG B 1 508 ? -9.562 32.531 2.58 1 92.25 508 ARG B N 1
ATOM 8835 C CA . ARG B 1 508 ? -10.367 33.406 1.727 1 92.25 508 ARG B CA 1
ATOM 8836 C C . ARG B 1 508 ? -11.203 32.594 0.753 1 92.25 508 ARG B C 1
ATOM 8838 O O . ARG B 1 508 ? -12.344 32.938 0.451 1 92.25 508 ARG B O 1
ATOM 8845 N N . LEU B 1 509 ? -10.609 31.547 0.283 1 93 509 LEU B N 1
ATOM 8846 C CA . LEU B 1 509 ? -11.359 30.609 -0.549 1 93 509 LEU B CA 1
ATOM 8847 C C . LEU B 1 509 ? -12.547 30.031 0.215 1 93 509 LEU B C 1
ATOM 8849 O O . LEU B 1 509 ? -13.648 29.922 -0.329 1 93 509 LEU B O 1
ATOM 8853 N N . GLY B 1 510 ? -12.297 29.594 1.447 1 93.94 510 GLY B N 1
ATOM 8854 C CA . GLY B 1 510 ? -13.359 29.062 2.285 1 93.94 510 GLY B CA 1
ATOM 8855 C C . GLY B 1 510 ? -14.5 30.047 2.496 1 93.94 510 GLY B C 1
ATOM 8856 O O . GLY B 1 510 ? -15.664 29.656 2.482 1 93.94 510 GLY B O 1
ATOM 8857 N N . ILE B 1 511 ? -14.125 31.281 2.672 1 94.25 511 ILE B N 1
ATOM 8858 C CA . ILE B 1 511 ? -15.125 32.312 2.867 1 94.25 511 ILE B CA 1
ATOM 8859 C C . ILE B 1 511 ? -15.953 32.5 1.592 1 94.25 511 ILE B C 1
ATOM 8861 O O . ILE B 1 511 ? -17.188 32.531 1.642 1 94.25 511 ILE B O 1
ATOM 8865 N N . ALA B 1 512 ? -15.25 32.625 0.492 1 95.56 512 ALA B N 1
ATOM 8866 C CA . ALA B 1 512 ? -15.945 32.75 -0.783 1 95.56 512 ALA B CA 1
ATOM 8867 C C . ALA B 1 512 ? -16.891 31.578 -1.034 1 95.56 512 ALA B C 1
ATOM 8869 O O . ALA B 1 512 ? -18.031 31.781 -1.468 1 95.56 512 ALA B O 1
ATOM 8870 N N . ARG B 1 513 ? -16.375 30.438 -0.798 1 95.31 513 ARG B N 1
ATOM 8871 C CA . ARG B 1 513 ? -17.172 29.234 -0.972 1 95.31 513 ARG B CA 1
ATOM 8872 C C . ARG B 1 513 ? -18.438 29.281 -0.123 1 95.31 513 ARG B C 1
ATOM 8874 O O . ARG B 1 513 ? -19.516 28.938 -0.596 1 95.31 513 ARG B O 1
ATOM 8881 N N . ALA B 1 514 ? -18.281 29.656 1.08 1 95 514 ALA B N 1
ATOM 8882 C CA . ALA B 1 514 ? -19.422 29.766 1.995 1 95 514 ALA B CA 1
ATOM 8883 C C . ALA B 1 514 ? -20.422 30.797 1.501 1 95 514 ALA B C 1
ATOM 8885 O O . ALA B 1 514 ? -21.641 30.594 1.576 1 95 514 ALA B O 1
ATOM 8886 N N . LEU B 1 515 ? -19.953 31.891 0.98 1 95.19 515 LEU B N 1
ATOM 8887 C CA . LEU B 1 515 ? -20.812 32.969 0.51 1 95.19 515 LEU B CA 1
ATOM 8888 C C . LEU B 1 515 ? -21.562 32.531 -0.747 1 95.19 515 LEU B C 1
ATOM 8890 O O . LEU B 1 515 ? -22.734 32.906 -0.93 1 95.19 515 LEU B O 1
ATOM 8894 N N . ILE B 1 516 ? -20.875 31.859 -1.558 1 95.25 516 ILE B N 1
ATOM 8895 C CA . ILE B 1 516 ? -21.484 31.406 -2.807 1 95.25 516 ILE B CA 1
ATOM 8896 C C . ILE B 1 516 ? -22.656 30.484 -2.508 1 95.25 516 ILE B C 1
ATOM 8898 O O . ILE B 1 516 ? -23.656 30.469 -3.24 1 95.25 516 ILE B O 1
ATOM 8902 N N . ALA B 1 517 ? -22.625 29.766 -1.432 1 93.75 517 ALA B N 1
ATOM 8903 C CA . ALA B 1 517 ? -23.703 28.875 -1.025 1 93.75 517 ALA B CA 1
ATOM 8904 C C . ALA B 1 517 ? -24.938 29.688 -0.619 1 93.75 517 ALA B C 1
ATOM 8906 O O . ALA B 1 517 ? -26.047 29.125 -0.524 1 93.75 517 ALA B O 1
ATOM 8907 N N . ASP B 1 518 ? -24.766 30.938 -0.42 1 91.81 518 ASP B N 1
ATOM 8908 C CA . ASP B 1 518 ? -25.844 31.875 -0.086 1 91.81 518 ASP B CA 1
ATOM 8909 C C . ASP B 1 518 ? -26.625 31.391 1.14 1 91.81 518 ASP B C 1
ATOM 8911 O O . ASP B 1 518 ? -27.844 31.219 1.082 1 91.81 518 ASP B O 1
ATOM 8915 N N . PRO B 1 519 ? -25.953 31.25 2.273 1 95.12 519 PRO B N 1
ATOM 8916 C CA . PRO B 1 519 ? -26.562 30.75 3.504 1 95.12 519 PRO B CA 1
ATOM 8917 C C . PRO B 1 519 ? -27.375 31.828 4.238 1 95.12 519 PRO B C 1
ATOM 8919 O O . PRO B 1 519 ? -27.141 33.031 4.035 1 95.12 519 PRO B O 1
ATOM 8922 N N . ASP B 1 520 ? -28.281 31.391 5.051 1 96.12 520 ASP B N 1
ATOM 8923 C CA . ASP B 1 520 ? -29.016 32.281 5.941 1 96.12 520 ASP B CA 1
ATOM 8924 C C . ASP B 1 520 ? -28.266 32.5 7.25 1 96.12 520 ASP B C 1
ATOM 8926 O O . ASP B 1 520 ? -28.406 33.531 7.898 1 96.12 520 ASP B O 1
ATOM 8930 N N . VAL B 1 521 ? -27.547 31.5 7.562 1 96.12 521 VAL B N 1
ATOM 8931 C CA . VAL B 1 521 ? -26.703 31.531 8.758 1 96.12 521 VAL B CA 1
ATOM 8932 C C . VAL B 1 521 ? -25.266 31.188 8.391 1 96.12 521 VAL B C 1
ATOM 8934 O O . VAL B 1 521 ? -25.016 30.141 7.777 1 96.12 521 VAL B O 1
ATOM 8937 N N . LEU B 1 522 ? -24.375 32.062 8.703 1 96.12 522 LEU B N 1
ATOM 8938 C CA . LEU B 1 522 ? -22.953 31.875 8.406 1 96.12 522 LEU B CA 1
ATOM 8939 C C . LEU B 1 522 ? -22.141 31.75 9.688 1 96.12 522 LEU B C 1
ATOM 8941 O O . LEU B 1 522 ? -22.281 32.562 10.594 1 96.12 522 LEU B O 1
ATOM 8945 N N . ILE B 1 523 ? -21.344 30.703 9.742 1 95.62 523 ILE B N 1
ATOM 8946 C CA . ILE B 1 523 ? -20.547 30.453 10.938 1 95.62 523 ILE B CA 1
ATOM 8947 C C . ILE B 1 523 ? -19.062 30.547 10.602 1 95.62 523 ILE B C 1
ATOM 8949 O O . ILE B 1 523 ? -18.609 29.938 9.617 1 95.62 523 ILE B O 1
ATOM 8953 N N . PHE B 1 524 ? -18.328 31.328 11.359 1 93.25 524 PHE B N 1
ATOM 8954 C CA . PHE B 1 524 ? -16.875 31.391 11.281 1 93.25 524 PHE B CA 1
ATOM 8955 C C . PHE B 1 524 ? -16.234 30.672 12.469 1 93.25 524 PHE B C 1
ATOM 8957 O O . PHE B 1 524 ? -16.344 31.141 13.609 1 93.25 524 PHE B O 1
ATOM 8964 N N . ASP B 1 525 ? -15.641 29.562 12.195 1 90.56 525 ASP B N 1
ATOM 8965 C CA . ASP B 1 525 ? -14.984 28.812 13.266 1 90.56 525 ASP B CA 1
ATOM 8966 C C . ASP B 1 525 ? -13.484 29.062 13.273 1 90.56 525 ASP B C 1
ATOM 8968 O O . ASP B 1 525 ? -12.719 28.328 12.633 1 90.56 525 ASP B O 1
ATOM 8972 N N . GLU B 1 526 ? -13.023 30 14.047 1 83.06 526 GLU B N 1
ATOM 8973 C CA . GLU B 1 526 ? -11.625 30.391 14.211 1 83.06 526 GLU B CA 1
ATOM 8974 C C . GLU B 1 526 ? -10.953 30.625 12.859 1 83.06 526 GLU B C 1
ATOM 8976 O O . GLU B 1 526 ? -9.875 30.109 12.594 1 83.06 526 GLU B O 1
ATOM 8981 N N . ALA B 1 527 ? -11.539 31.406 12.023 1 79.31 527 ALA B N 1
ATOM 8982 C CA . ALA B 1 527 ? -11.164 31.578 10.625 1 79.31 527 ALA B CA 1
ATOM 8983 C C . ALA B 1 527 ? -9.891 32.406 10.5 1 79.31 527 ALA B C 1
ATOM 8985 O O . ALA B 1 527 ? -9.281 32.469 9.43 1 79.31 527 ALA B O 1
ATOM 8986 N N . THR B 1 528 ? -9.438 33.062 11.523 1 74.56 528 THR B N 1
ATOM 8987 C CA . THR B 1 528 ? -8.289 33.938 11.422 1 74.56 528 THR B CA 1
ATOM 8988 C C . THR B 1 528 ? -7.113 33.438 12.242 1 74.56 528 THR B C 1
ATOM 8990 O O . THR B 1 528 ? -6.094 34.094 12.383 1 74.56 528 THR B O 1
ATOM 8993 N N . SER B 1 529 ? -7.328 32.219 12.617 1 69.12 529 SER B N 1
ATOM 8994 C CA . SER B 1 529 ? -6.254 31.672 13.438 1 69.12 529 SER B CA 1
ATOM 8995 C C . SER B 1 529 ? -5.051 31.266 12.586 1 69.12 529 SER B C 1
ATOM 8997 O O . SER B 1 529 ? -5.203 30.922 11.414 1 69.12 529 SER B O 1
ATOM 8999 N N . SER B 1 530 ? -3.807 31.562 13.062 1 63.5 530 SER B N 1
ATOM 9000 C CA . SER B 1 530 ? -2.549 31.078 12.5 1 63.5 530 SER B CA 1
ATOM 9001 C C . SER B 1 530 ? -2.229 31.781 11.18 1 63.5 530 SER B C 1
ATOM 9003 O O . SER B 1 530 ? -1.639 31.188 10.281 1 63.5 530 SER B O 1
ATOM 9005 N N . LEU B 1 531 ? -2.828 32.938 10.953 1 70.56 531 LEU B N 1
ATOM 9006 C CA . LEU B 1 531 ? -2.584 33.656 9.719 1 70.56 531 LEU B CA 1
ATOM 9007 C C . LEU B 1 531 ? -1.647 34.844 9.961 1 70.56 531 LEU B C 1
ATOM 9009 O O . LEU B 1 531 ? -1.531 35.312 11.094 1 70.56 531 LEU B O 1
ATOM 9013 N N . ASP B 1 532 ? -0.934 35.219 8.945 1 68.62 532 ASP B N 1
ATOM 9014 C CA . ASP B 1 532 ? -0.162 36.438 9.008 1 68.62 532 ASP B CA 1
ATOM 9015 C C . ASP B 1 532 ? -1.081 37.656 9.07 1 68.62 532 ASP B C 1
ATOM 9017 O O . ASP B 1 532 ? -2.26 37.594 8.719 1 68.62 532 ASP B O 1
ATOM 9021 N N . TYR B 1 533 ? -0.529 38.719 9.461 1 70.31 533 TYR B N 1
ATOM 9022 C CA . TYR B 1 533 ? -1.306 39.938 9.734 1 70.31 533 TYR B CA 1
ATOM 9023 C C . TYR B 1 533 ? -2.012 40.438 8.477 1 70.31 533 TYR B C 1
ATOM 9025 O O . TYR B 1 533 ? -3.156 40.875 8.539 1 70.31 533 TYR B O 1
ATOM 9033 N N . GLU B 1 534 ? -1.299 40.312 7.367 1 70.88 534 GLU B N 1
ATOM 9034 C CA . GLU B 1 534 ? -1.914 40.781 6.133 1 70.88 534 GLU B CA 1
ATOM 9035 C C . GLU B 1 534 ? -3.117 39.938 5.754 1 70.88 534 GLU B C 1
ATOM 9037 O O . GLU B 1 534 ? -4.156 40.469 5.344 1 70.88 534 GLU B O 1
ATOM 9042 N N . SER B 1 535 ? -2.939 38.75 5.895 1 78.38 535 SER B N 1
ATOM 9043 C CA . SER B 1 535 ? -4.031 37.844 5.598 1 78.38 535 SER B CA 1
ATOM 9044 C C . SER B 1 535 ? -5.176 38 6.59 1 78.38 535 SER B C 1
ATOM 9046 O O . SER B 1 535 ? -6.348 37.938 6.211 1 78.38 535 SER B O 1
ATOM 9048 N N . GLU B 1 536 ? -4.77 38.156 7.824 1 79.88 536 GLU B N 1
ATOM 9049 C CA . GLU B 1 536 ? -5.785 38.344 8.852 1 79.88 536 GLU B CA 1
ATOM 9050 C C . GLU B 1 536 ? -6.641 39.594 8.562 1 79.88 536 GLU B C 1
ATOM 9052 O O . GLU B 1 536 ? -7.859 39.562 8.727 1 79.88 536 GLU B O 1
ATOM 9057 N N . ARG B 1 537 ? -5.957 40.562 8.18 1 78.75 537 ARG B N 1
ATOM 9058 C CA . ARG B 1 537 ? -6.68 41.781 7.875 1 78.75 537 ARG B CA 1
ATOM 9059 C C . ARG B 1 537 ? -7.633 41.594 6.699 1 78.75 537 ARG B C 1
ATOM 9061 O O . ARG B 1 537 ? -8.773 42.062 6.734 1 78.75 537 ARG B O 1
ATOM 9068 N N . ALA B 1 538 ? -7.152 40.969 5.707 1 83.25 538 ALA B N 1
ATOM 9069 C CA . ALA B 1 538 ? -8 40.688 4.547 1 83.25 538 ALA B CA 1
ATOM 9070 C C . ALA B 1 538 ? -9.25 39.906 4.945 1 83.25 538 ALA B C 1
ATOM 9072 O O . ALA B 1 538 ? -10.344 40.188 4.453 1 83.25 538 ALA B O 1
ATOM 9073 N N . ILE B 1 539 ? -9.109 39.062 5.777 1 86.5 539 ILE B N 1
ATOM 9074 C CA . ILE B 1 539 ? -10.219 38.219 6.219 1 86.5 539 ILE B CA 1
ATOM 9075 C C . ILE B 1 539 ? -11.156 39.031 7.105 1 86.5 539 ILE B C 1
ATOM 9077 O O . ILE B 1 539 ? -12.375 38.875 7.027 1 86.5 539 ILE B O 1
ATOM 9081 N N . GLN B 1 540 ? -10.539 39.844 7.938 1 84.5 540 GLN B N 1
ATOM 9082 C CA . GLN B 1 540 ? -11.359 40.719 8.789 1 84.5 540 GLN B CA 1
ATOM 9083 C C . GLN B 1 540 ? -12.227 41.656 7.949 1 84.5 540 GLN B C 1
ATOM 9085 O O . GLN B 1 540 ? -13.398 41.875 8.273 1 84.5 540 GLN B O 1
ATOM 9090 N N . LEU B 1 541 ? -11.602 42.156 6.957 1 85.31 541 LEU B N 1
ATOM 9091 C CA . LEU B 1 541 ? -12.359 43.031 6.062 1 85.31 541 LEU B CA 1
ATOM 9092 C C . LEU B 1 541 ? -13.484 42.281 5.375 1 85.31 541 LEU B C 1
ATOM 9094 O O . LEU B 1 541 ? -14.602 42.781 5.246 1 85.31 541 LEU B O 1
ATOM 9098 N N . ALA B 1 542 ? -13.148 41.125 4.969 1 87.75 542 ALA B N 1
ATOM 9099 C CA . ALA B 1 542 ? -14.156 40.281 4.336 1 87.75 542 ALA B CA 1
ATOM 9100 C C . ALA B 1 542 ? -15.312 40 5.293 1 87.75 542 ALA B C 1
ATOM 9102 O O . ALA B 1 542 ? -16.484 40.062 4.906 1 87.75 542 ALA B O 1
ATOM 9103 N N . MET B 1 543 ? -14.992 39.656 6.48 1 88.38 543 MET B N 1
ATOM 9104 C CA . MET B 1 543 ? -16 39.406 7.5 1 88.38 543 MET B CA 1
ATOM 9105 C C . MET B 1 543 ? -16.859 40.625 7.738 1 88.38 543 MET B C 1
ATOM 9107 O O . MET B 1 543 ? -18.078 40.531 7.863 1 88.38 543 MET B O 1
ATOM 9111 N N . GLY B 1 544 ? -16.156 41.75 7.816 1 87.06 544 GLY B N 1
ATOM 9112 C CA . GLY B 1 544 ? -16.875 43 8.016 1 87.06 544 GLY B CA 1
ATOM 9113 C C . GLY B 1 544 ? -17.938 43.25 6.961 1 87.06 544 GLY B C 1
ATOM 9114 O O . GLY B 1 544 ? -19.016 43.781 7.266 1 87.06 544 GLY B O 1
ATOM 9115 N N . ASP B 1 545 ? -17.609 42.906 5.754 1 89 545 ASP B N 1
ATOM 9116 C CA . ASP B 1 545 ? -18.531 43.094 4.641 1 89 545 ASP B CA 1
ATOM 9117 C C . ASP B 1 545 ? -19.75 42.188 4.762 1 89 545 ASP B C 1
ATOM 9119 O O . ASP B 1 545 ? -20.812 42.469 4.191 1 89 545 ASP B O 1
ATOM 9123 N N . VAL B 1 546 ? -19.625 41.156 5.492 1 89.69 546 VAL B N 1
ATOM 9124 C CA . VAL B 1 546 ? -20.672 40.125 5.605 1 89.69 546 VAL B CA 1
ATOM 9125 C C . VAL B 1 546 ? -21.547 40.438 6.812 1 89.69 546 VAL B C 1
ATOM 9127 O O . VAL B 1 546 ? -22.734 40.125 6.82 1 89.69 546 VAL B O 1
ATOM 9130 N N . PHE B 1 547 ? -21.031 41.094 7.754 1 90.56 547 PHE B N 1
ATOM 9131 C CA . PHE B 1 547 ? -21.766 41.406 8.977 1 90.56 547 PHE B CA 1
ATOM 9132 C C . PHE B 1 547 ? -23.016 42.219 8.672 1 90.56 547 PHE B C 1
ATOM 9134 O O . PHE B 1 547 ? -22.984 43.125 7.852 1 90.56 547 PHE B O 1
ATOM 9141 N N . GLY B 1 548 ? -24.062 41.812 9.227 1 89.94 548 GLY B N 1
ATOM 9142 C CA . GLY B 1 548 ? -25.328 42.5 9.078 1 89.94 548 GLY B CA 1
ATOM 9143 C C . GLY B 1 548 ? -26.141 42.031 7.887 1 89.94 548 GLY B C 1
ATOM 9144 O O . GLY B 1 548 ? -27.328 42.375 7.77 1 89.94 548 GLY B O 1
ATOM 9145 N N . THR B 1 549 ? -25.531 41.281 7.004 1 91.56 549 THR B N 1
ATOM 9146 C CA . THR B 1 549 ? -26.234 40.812 5.812 1 91.56 549 THR B CA 1
ATOM 9147 C C . THR B 1 549 ? -26.969 39.5 6.086 1 91.56 549 THR B C 1
ATOM 9149 O O . THR B 1 549 ? -27.938 39.188 5.406 1 91.56 549 THR B O 1
ATOM 9152 N N . ARG B 1 550 ? -26.484 38.75 6.977 1 94.44 550 ARG B N 1
ATOM 9153 C CA . ARG B 1 550 ? -27.047 37.5 7.41 1 94.44 550 ARG B CA 1
ATOM 9154 C C . ARG B 1 550 ? -26.656 37.188 8.852 1 94.44 550 ARG B C 1
ATOM 9156 O O . ARG B 1 550 ? -25.812 37.875 9.438 1 94.44 550 ARG B O 1
ATOM 9163 N N . THR B 1 551 ? -27.375 36.219 9.422 1 96.19 551 THR B N 1
ATOM 9164 C CA . THR B 1 551 ? -27.031 35.844 10.781 1 96.19 551 THR B CA 1
ATOM 9165 C C . THR B 1 551 ? -25.641 35.219 10.812 1 96.19 551 THR B C 1
ATOM 9167 O O . THR B 1 551 ? -25.344 34.281 10.039 1 96.19 551 THR B O 1
ATOM 9170 N N . THR B 1 552 ? -24.797 35.812 11.609 1 95.62 552 THR B N 1
ATOM 9171 C CA . THR B 1 552 ? -23.406 35.375 11.602 1 95.62 552 THR B CA 1
ATOM 9172 C C . THR B 1 552 ? -22.938 35 13.008 1 95.62 552 THR B C 1
ATOM 9174 O O . THR B 1 552 ? -23.188 35.75 13.961 1 95.62 552 THR B O 1
ATOM 9177 N N . LEU B 1 553 ? -22.422 33.812 13.133 1 95.12 553 LEU B N 1
ATOM 9178 C CA . LEU B 1 553 ? -21.812 33.344 14.367 1 95.12 553 LEU B CA 1
ATOM 9179 C C . LEU B 1 553 ? -20.297 33.25 14.203 1 95.12 553 LEU B C 1
ATOM 9181 O O . LEU B 1 553 ? -19.812 32.562 13.312 1 95.12 553 LEU B O 1
ATOM 9185 N N . VAL B 1 554 ? -19.547 33.938 15.07 1 93.38 554 VAL B N 1
ATOM 9186 C CA . VAL B 1 554 ? -18.094 33.969 14.938 1 93.38 554 VAL B CA 1
ATOM 9187 C C . VAL B 1 554 ? -17.453 33.406 16.203 1 93.38 554 VAL B C 1
ATOM 9189 O O . VAL B 1 554 ? -17.672 33.906 17.312 1 93.38 554 VAL B O 1
ATOM 9192 N N . ILE B 1 555 ? -16.781 32.312 16.016 1 90.88 555 ILE B N 1
ATOM 9193 C CA . ILE B 1 555 ? -15.945 31.797 17.094 1 90.88 555 ILE B CA 1
ATOM 9194 C C . ILE B 1 555 ? -14.531 32.344 16.969 1 90.88 555 ILE B C 1
ATOM 9196 O O . ILE B 1 555 ? -13.883 32.156 15.93 1 90.88 555 ILE B O 1
ATOM 9200 N N . ALA B 1 556 ? -14.031 33.062 17.953 1 80.31 556 ALA B N 1
ATOM 9201 C CA . ALA B 1 556 ? -12.703 33.656 17.828 1 80.31 556 ALA B CA 1
ATOM 9202 C C . ALA B 1 556 ? -11.891 33.438 19.109 1 80.31 556 ALA B C 1
ATOM 9204 O O . ALA B 1 556 ? -12.445 33.344 20.203 1 80.31 556 ALA B O 1
ATOM 9205 N N . HIS B 1 557 ? -10.695 33.344 18.875 1 70.25 557 HIS B N 1
ATOM 9206 C CA . HIS B 1 557 ? -9.742 33.406 19.984 1 70.25 557 HIS B CA 1
ATOM 9207 C C . HIS B 1 557 ? -9.148 34.781 20.141 1 70.25 557 HIS B C 1
ATOM 9209 O O . HIS B 1 557 ? -8.812 35.188 21.25 1 70.25 557 HIS B O 1
ATOM 9215 N N . ARG B 1 558 ? -9.094 35.375 19.031 1 69.62 558 ARG B N 1
ATOM 9216 C CA . ARG B 1 558 ? -8.531 36.719 19.047 1 69.62 558 ARG B CA 1
ATOM 9217 C C . ARG B 1 558 ? -9.625 37.781 19.156 1 69.62 558 ARG B C 1
ATOM 9219 O O . ARG B 1 558 ? -10.508 37.875 18.297 1 69.62 558 ARG B O 1
ATOM 9226 N N . LEU B 1 559 ? -9.492 38.656 20.062 1 72.88 559 LEU B N 1
ATOM 9227 C CA . LEU B 1 559 ? -10.555 39.594 20.406 1 72.88 559 LEU B CA 1
ATOM 9228 C C . LEU B 1 559 ? -10.656 40.688 19.359 1 72.88 559 LEU B C 1
ATOM 9230 O O . LEU B 1 559 ? -11.719 41.312 19.203 1 72.88 559 LEU B O 1
ATOM 9234 N N . SER B 1 560 ? -9.594 40.938 18.609 1 69.44 560 SER B N 1
ATOM 9235 C CA . SER B 1 560 ? -9.609 42 17.594 1 69.44 560 SER B CA 1
ATOM 9236 C C . SER B 1 560 ? -10.594 41.656 16.469 1 69.44 560 SER B C 1
ATOM 9238 O O . SER B 1 560 ? -11.141 42.562 15.844 1 69.44 560 SER B O 1
ATOM 9240 N N . THR B 1 561 ? -10.891 40.438 16.344 1 74 561 THR B N 1
ATOM 9241 C CA . THR B 1 561 ? -11.734 39.969 15.25 1 74 561 THR B CA 1
ATOM 9242 C C . THR B 1 561 ? -13.211 40.156 15.594 1 74 561 THR B C 1
ATOM 9244 O O . THR B 1 561 ? -14.07 40.125 14.703 1 74 561 THR B O 1
ATOM 9247 N N . ILE B 1 562 ? -13.484 40.344 16.859 1 80.69 562 ILE B N 1
ATOM 9248 C CA . ILE B 1 562 ? -14.891 40.312 17.234 1 80.69 562 ILE B CA 1
ATOM 9249 C C . ILE B 1 562 ? -15.312 41.656 17.812 1 80.69 562 ILE B C 1
ATOM 9251 O O . ILE B 1 562 ? -16.375 41.781 18.438 1 80.69 562 ILE B O 1
ATOM 9255 N N . ARG B 1 563 ? -14.492 42.625 17.609 1 81.44 563 ARG B N 1
ATOM 9256 C CA . ARG B 1 563 ? -14.789 43.969 18.156 1 81.44 563 ARG B CA 1
ATOM 9257 C C . ARG B 1 563 ? -16.078 44.531 17.547 1 81.44 563 ARG B C 1
ATOM 9259 O O . ARG B 1 563 ? -16.812 45.25 18.219 1 81.44 563 ARG B O 1
ATOM 9266 N N . GLU B 1 564 ? -16.312 44.125 16.359 1 83.06 564 GLU B N 1
ATOM 9267 C CA . GLU B 1 564 ?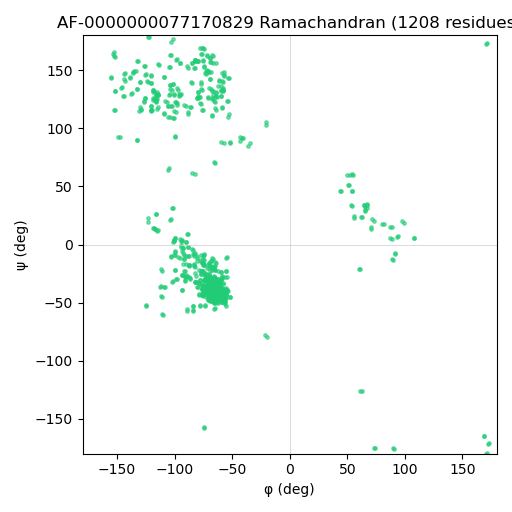 -17.438 44.719 15.633 1 83.06 564 GLU B CA 1
ATOM 9268 C C . GLU B 1 564 ? -18.703 43.875 15.797 1 83.06 564 GLU B C 1
ATOM 9270 O O . GLU B 1 564 ? -19.75 44.188 15.242 1 83.06 564 GLU B O 1
ATOM 9275 N N . ALA B 1 565 ? -18.656 42.844 16.562 1 91.31 565 ALA B N 1
ATOM 9276 C CA . ALA B 1 565 ? -19.828 42 16.766 1 91.31 565 ALA B CA 1
ATOM 9277 C C . ALA B 1 565 ? -20.906 42.719 17.547 1 91.31 565 ALA B C 1
ATOM 9279 O O . ALA B 1 565 ? -20.609 43.562 18.422 1 91.31 565 ALA B O 1
ATOM 9280 N N . ASP B 1 566 ? -22.172 42.375 17.25 1 93.94 566 ASP B N 1
ATOM 9281 C CA . ASP B 1 566 ? -23.297 42.969 17.969 1 93.94 566 ASP B CA 1
ATOM 9282 C C . ASP B 1 566 ? -23.344 42.5 19.422 1 93.94 566 ASP B C 1
ATOM 9284 O O . ASP B 1 566 ? -23.719 43.281 20.312 1 93.94 566 ASP B O 1
ATOM 9288 N N . ALA B 1 567 ? -23.047 41.312 19.562 1 94.25 567 ALA B N 1
ATOM 9289 C CA . ALA B 1 567 ? -23.031 40.719 20.891 1 94.25 567 ALA B CA 1
ATOM 9290 C C . ALA B 1 567 ? -21.891 39.688 21.016 1 94.25 567 ALA B C 1
ATOM 9292 O O . ALA B 1 567 ? -21.578 39 20.062 1 94.25 567 ALA B O 1
ATOM 9293 N N . ILE B 1 568 ? -21.328 39.719 22.188 1 94.44 568 ILE B N 1
ATOM 9294 C CA . ILE B 1 568 ? -20.281 38.781 22.516 1 94.44 568 ILE B CA 1
ATOM 9295 C C . ILE B 1 568 ? -20.719 37.875 23.656 1 94.44 568 ILE B C 1
ATOM 9297 O O . ILE B 1 568 ? -21.172 38.375 24.688 1 94.44 568 ILE B O 1
ATOM 9301 N N . VAL B 1 569 ? -20.688 36.625 23.391 1 94.44 569 VAL B N 1
ATOM 9302 C CA . VAL B 1 569 ? -21.047 35.625 24.391 1 94.44 569 VAL B CA 1
ATOM 9303 C C . VAL B 1 569 ? -19.781 34.938 24.906 1 94.44 569 VAL B C 1
ATOM 9305 O O . VAL B 1 569 ? -19.047 34.344 24.141 1 94.44 569 VAL B O 1
ATOM 9308 N N . VAL B 1 570 ? -19.578 35.094 26.203 1 93.31 570 VAL B N 1
ATOM 9309 C CA . VAL B 1 570 ? -18.391 34.469 26.812 1 93.31 570 VAL B CA 1
ATOM 9310 C C . VAL B 1 570 ? -18.766 33.156 27.469 1 93.31 570 VAL B C 1
ATOM 9312 O O . VAL B 1 570 ? -19.656 33.094 28.328 1 93.31 570 VAL B O 1
ATOM 9315 N N . LEU B 1 571 ? -18.094 32.125 26.984 1 92.5 571 LEU B N 1
ATOM 9316 C CA . LEU B 1 571 ? -18.328 30.781 27.516 1 92.5 571 LEU B CA 1
ATOM 9317 C C . LEU B 1 571 ? -17.188 30.359 28.438 1 92.5 571 LEU B C 1
ATOM 9319 O O . LEU B 1 571 ? -16.016 30.656 28.172 1 92.5 571 LEU B O 1
ATOM 9323 N N . ASP B 1 572 ? -17.562 29.766 29.531 1 90.25 572 ASP B N 1
ATOM 9324 C CA . ASP B 1 572 ? -16.594 29.203 30.484 1 90.25 572 ASP B CA 1
ATOM 9325 C C . ASP B 1 572 ? -17.125 27.906 31.109 1 90.25 572 ASP B C 1
ATOM 9327 O O . ASP B 1 572 ? -18.234 27.891 31.641 1 90.25 572 ASP B O 1
ATOM 9331 N N . GLY B 1 573 ? -16.328 26.875 31.047 1 86.88 573 GLY B N 1
ATOM 9332 C CA . GLY B 1 573 ? -16.719 25.609 31.625 1 86.88 573 GLY B CA 1
ATOM 9333 C C . GLY B 1 573 ? -18.047 25.094 31.078 1 86.88 573 GLY B C 1
ATOM 9334 O O . GLY B 1 573 ? -18.828 24.516 31.828 1 86.88 573 GLY B O 1
ATOM 9335 N N . GLY B 1 574 ? -18.422 25.5 29.969 1 91.81 574 GLY B N 1
ATOM 9336 C CA . GLY B 1 574 ? -19.625 24.984 29.328 1 91.81 574 GLY B CA 1
ATOM 9337 C C . GLY B 1 574 ? -20.844 25.828 29.609 1 91.81 574 GLY B C 1
ATOM 9338 O O . GLY B 1 574 ? -21.969 25.438 29.281 1 91.81 574 GLY B O 1
ATOM 9339 N N . ARG B 1 575 ? -20.609 26.938 30.234 1 94.19 575 ARG B N 1
ATOM 9340 C CA . ARG B 1 575 ? -21.719 27.812 30.578 1 94.19 575 ARG B CA 1
ATOM 9341 C C . ARG B 1 575 ? -21.469 29.219 30.062 1 94.19 575 ARG B C 1
ATOM 9343 O O . ARG B 1 575 ? -20.328 29.625 29.859 1 94.19 575 ARG B O 1
ATOM 9350 N N . ILE B 1 576 ? -22.594 29.922 29.828 1 94.81 576 ILE B N 1
ATOM 9351 C CA . ILE B 1 576 ? -22.484 31.344 29.453 1 94.81 576 ILE B CA 1
ATOM 9352 C C . ILE B 1 576 ? -22.266 32.188 30.719 1 94.81 576 ILE B C 1
ATOM 9354 O O . ILE B 1 576 ? -23.094 32.156 31.625 1 94.81 576 ILE B O 1
ATOM 9358 N N . VAL B 1 577 ? -21.219 32.969 30.703 1 93.88 577 VAL B N 1
ATOM 9359 C CA . VAL B 1 577 ? -20.875 33.688 31.922 1 93.88 577 VAL B CA 1
ATOM 9360 C C . VAL B 1 577 ? -21.109 35.188 31.703 1 93.88 577 VAL B C 1
ATOM 9362 O O . VAL B 1 577 ? -21.297 35.938 32.656 1 93.88 577 VAL B O 1
ATOM 9365 N N . GLN B 1 578 ? -20.828 35.625 30.5 1 94.19 578 GLN B N 1
ATOM 9366 C CA . GLN B 1 578 ? -21.031 37.031 30.172 1 94.19 578 GLN B CA 1
ATOM 9367 C C . GLN B 1 578 ? -21.641 37.188 28.781 1 94.19 578 GLN B C 1
ATOM 9369 O O . GLN B 1 578 ? -21.391 36.375 27.891 1 94.19 578 GLN B O 1
ATOM 9374 N N . VAL B 1 579 ? -22.516 38.188 28.656 1 93.88 579 VAL B N 1
ATOM 9375 C CA . VAL B 1 579 ? -23.062 38.562 27.359 1 93.88 579 VAL B CA 1
ATOM 9376 C C . VAL B 1 579 ? -23.094 40.094 27.25 1 93.88 579 VAL B C 1
ATOM 9378 O O . VAL B 1 579 ? -23.484 40.781 28.188 1 93.88 579 VAL B O 1
ATOM 9381 N N . GLY B 1 580 ? -22.578 40.594 26.188 1 92.62 580 GLY B N 1
ATOM 9382 C CA . GLY B 1 580 ? -22.609 42.031 25.969 1 92.62 580 GLY B CA 1
ATOM 9383 C C . GLY B 1 580 ? -21.781 42.469 24.781 1 92.62 580 GLY B C 1
ATOM 9384 O O . GLY B 1 580 ? -21.297 41.656 24.016 1 92.62 580 GLY B O 1
ATOM 9385 N N . SER B 1 581 ? -21.75 43.719 24.531 1 91.62 581 SER B N 1
ATOM 9386 C CA . SER B 1 581 ? -20.891 44.25 23.484 1 91.62 581 SER B CA 1
ATOM 9387 C C . SER B 1 581 ? -19.438 44.344 23.953 1 91.62 581 SER B C 1
ATOM 9389 O O . SER B 1 581 ? -19.156 44.188 25.141 1 91.62 581 SER B O 1
ATOM 9391 N N . HIS B 1 582 ? -18.578 44.594 23.031 1 89.62 582 HIS B N 1
ATOM 9392 C CA . HIS B 1 582 ? -17.156 44.719 23.344 1 89.62 582 HIS B CA 1
ATOM 9393 C C . HIS B 1 582 ? -16.922 45.781 24.422 1 89.62 582 HIS B C 1
ATOM 9395 O O . HIS B 1 582 ? -16.219 45.531 25.406 1 89.62 582 HIS B O 1
ATOM 9401 N N . GLN B 1 583 ? -17.547 46.875 24.25 1 87.88 583 GLN B N 1
ATOM 9402 C CA . GLN B 1 583 ? -17.375 47.969 25.172 1 87.88 583 GLN B CA 1
ATOM 9403 C C . GLN B 1 583 ? -17.969 47.656 26.547 1 87.88 583 GLN B C 1
ATOM 9405 O O . GLN B 1 583 ? -17.359 47.938 27.578 1 87.88 583 GLN B O 1
ATOM 9410 N N . ASP B 1 584 ? -19.094 47 26.484 1 91.56 584 ASP B N 1
ATOM 9411 C CA . ASP B 1 584 ? -19.766 46.656 27.719 1 91.56 584 ASP B CA 1
ATOM 9412 C C . ASP B 1 584 ? -18.938 45.656 28.531 1 91.56 584 ASP B C 1
ATOM 9414 O O . ASP B 1 584 ? -18.828 45.781 29.75 1 91.56 584 ASP B O 1
ATOM 9418 N N . LEU B 1 585 ? -18.391 44.75 27.828 1 91.12 585 LEU B N 1
ATOM 9419 C CA . LEU B 1 585 ? -17.703 43.656 28.5 1 91.12 585 LEU B CA 1
ATOM 9420 C C . LEU B 1 585 ? -16.328 44.125 29 1 91.12 585 LEU B C 1
ATOM 9422 O O . LEU B 1 585 ? -15.781 43.531 29.938 1 91.12 585 LEU B O 1
ATOM 9426 N N . LEU B 1 586 ? -15.805 45.125 28.406 1 88.31 586 LEU B N 1
ATOM 9427 C CA . LEU B 1 586 ? -14.523 45.656 28.859 1 88.31 586 LEU B CA 1
ATOM 9428 C C . LEU B 1 586 ? -14.688 46.406 30.172 1 88.31 586 LEU B C 1
ATOM 9430 O O . LEU B 1 586 ? -13.75 46.5 30.969 1 88.31 586 LEU B O 1
ATOM 9434 N N . THR B 1 587 ? -15.875 46.969 30.359 1 88.69 587 THR B N 1
ATOM 9435 C CA . THR B 1 587 ? -16.125 47.781 31.531 1 88.69 587 THR B CA 1
ATOM 9436 C C . THR B 1 587 ? -16.594 46.938 32.719 1 88.69 587 THR B C 1
ATOM 9438 O O . THR B 1 587 ? -16.484 47.344 33.875 1 88.69 587 THR B O 1
ATOM 9441 N N . GLN B 1 588 ? -17.016 45.844 32.406 1 88.69 588 GLN B N 1
ATOM 9442 C CA . GLN B 1 588 ? -17.484 44.938 33.469 1 88.69 588 GLN B CA 1
ATOM 9443 C C . GLN B 1 588 ? -16.391 43.938 33.844 1 88.69 588 GLN B C 1
ATOM 9445 O O . GLN B 1 588 ? -15.641 43.438 33 1 88.69 588 GLN B O 1
ATOM 9450 N N . PRO B 1 589 ? -16.25 43.812 35.188 1 87.19 589 PRO B N 1
ATOM 9451 C CA . PRO B 1 589 ? -15.297 42.781 35.594 1 87.19 589 PRO B CA 1
ATOM 9452 C C . PRO B 1 589 ? -15.727 41.375 35.188 1 87.19 589 PRO B C 1
ATOM 9454 O O . PRO B 1 589 ? -16.922 41.062 35.219 1 87.19 589 PRO B O 1
ATOM 9457 N N . GLY B 1 590 ? -14.828 40.688 34.594 1 88.12 590 GLY B N 1
ATOM 9458 C CA . GLY B 1 590 ? -15.156 39.344 34.188 1 88.12 590 GLY B CA 1
ATOM 9459 C C . GLY B 1 590 ? -14.078 38.688 33.344 1 88.12 590 GLY B C 1
ATOM 9460 O O . GLY B 1 590 ? -12.969 39.219 33.219 1 88.12 590 GLY B O 1
ATOM 9461 N N . LEU B 1 591 ? -14.43 37.562 32.812 1 85.56 591 LEU B N 1
ATOM 9462 C CA . LEU B 1 591 ? -13.484 36.75 32.031 1 85.56 591 LEU B CA 1
ATOM 9463 C C . LEU B 1 591 ? -13.055 37.469 30.766 1 85.56 591 LEU B C 1
ATOM 9465 O O . LEU B 1 591 ? -11.898 37.375 30.359 1 85.56 591 LEU B O 1
ATOM 9469 N N . TYR B 1 592 ? -13.922 38.188 30.219 1 87.25 592 TYR B N 1
ATOM 9470 C CA . TYR B 1 592 ? -13.625 38.875 28.969 1 87.25 592 TYR B CA 1
ATOM 9471 C C . TYR B 1 592 ? -12.508 39.906 29.156 1 87.25 592 TYR B C 1
ATOM 9473 O O . TYR B 1 592 ? -11.578 39.969 28.359 1 87.25 592 TYR B O 1
ATOM 9481 N N . ARG B 1 593 ? -12.695 40.656 30.125 1 85.62 593 ARG B N 1
ATOM 9482 C CA . ARG B 1 593 ? -11.688 41.656 30.438 1 85.62 593 ARG B CA 1
ATOM 9483 C C . ARG B 1 593 ? -10.336 41.031 30.719 1 85.62 593 ARG B C 1
ATOM 9485 O O . ARG B 1 593 ? -9.297 41.531 30.297 1 85.62 593 ARG B O 1
ATOM 9492 N N . ARG B 1 594 ? -10.391 39.969 31.375 1 81.94 594 ARG B N 1
ATOM 9493 C CA . ARG B 1 594 ? -9.156 39.281 31.688 1 81.94 594 ARG B CA 1
ATOM 9494 C C . ARG B 1 594 ? -8.469 38.781 30.422 1 81.94 594 ARG B C 1
ATOM 9496 O O . ARG B 1 594 ? -7.246 38.875 30.297 1 81.94 594 ARG B O 1
ATOM 9503 N N . LEU B 1 595 ? -9.25 38.25 29.562 1 78.19 595 LEU B N 1
ATOM 9504 C CA . LEU B 1 595 ? -8.703 37.719 28.312 1 78.19 595 LEU B CA 1
ATOM 9505 C C . LEU B 1 595 ? -8.133 38.875 27.469 1 78.19 595 LEU B C 1
ATOM 9507 O O . LEU B 1 595 ? -7.098 38.688 26.828 1 78.19 595 LEU B O 1
ATOM 9511 N N . HIS B 1 596 ? -8.812 39.969 27.484 1 76.62 596 HIS B N 1
ATOM 9512 C CA . HIS B 1 596 ? -8.383 41.125 26.734 1 76.62 596 HIS B CA 1
ATOM 9513 C C . HIS B 1 596 ? -7.059 41.656 27.25 1 76.62 596 HIS B C 1
ATOM 9515 O O . HIS B 1 596 ? -6.176 42.031 26.469 1 76.62 596 HIS B O 1
ATOM 9521 N N . THR B 1 597 ? -6.965 41.719 28.5 1 74.12 597 THR B N 1
ATOM 9522 C CA . THR B 1 597 ? -5.746 42.219 29.125 1 74.12 597 THR B CA 1
ATOM 9523 C C . THR B 1 597 ? -4.57 41.281 28.844 1 74.12 597 THR B C 1
ATOM 9525 O O . THR B 1 597 ? -3.455 41.75 28.594 1 74.12 597 THR B O 1
ATOM 9528 N N . LEU B 1 598 ? -4.906 40.094 28.891 1 71.19 598 LEU B N 1
ATOM 9529 C CA . LEU B 1 598 ? -3.873 39.125 28.594 1 71.19 598 LEU B CA 1
ATOM 9530 C C . LEU B 1 598 ? -3.352 39.281 27.172 1 71.19 598 LEU B C 1
ATOM 9532 O O . LEU B 1 598 ? -2.154 39.094 26.922 1 71.19 598 LEU B O 1
ATOM 9536 N N . GLN B 1 599 ? -4.184 39.531 26.297 1 68.94 599 GLN B N 1
ATOM 9537 C CA . GLN B 1 599 ? -3.818 39.656 24.891 1 68.94 599 GLN B CA 1
ATOM 9538 C C . GLN B 1 599 ? -3.023 40.938 24.656 1 68.94 599 GLN B C 1
ATOM 9540 O O . GLN B 1 599 ? -2.135 40.969 23.797 1 68.94 599 GLN B O 1
ATOM 9545 N N . GLU B 1 600 ? -3.383 42.031 25.328 1 62.97 600 GLU B N 1
ATOM 9546 C CA . GLU B 1 600 ? -2.742 43.312 25.125 1 62.97 600 GLU B CA 1
ATOM 9547 C C . GLU B 1 600 ? -1.39 43.375 25.828 1 62.97 600 GLU B C 1
ATOM 9549 O O . GLU B 1 600 ? -0.405 43.844 25.25 1 62.97 600 GLU B O 1
ATOM 9554 N N . THR B 1 601 ? -1.359 43.062 27.156 1 58.16 601 THR B N 1
ATOM 9555 C CA . THR B 1 601 ? -0.16 43.312 27.953 1 58.16 601 THR B CA 1
ATOM 9556 C C . THR B 1 601 ? 0.64 42.031 28.141 1 58.16 601 THR B C 1
ATOM 9558 O O . THR B 1 601 ? 1.82 42.062 28.484 1 58.16 601 THR B O 1
ATOM 9561 N N . GLY B 1 602 ? 0.188 40.875 27.516 1 55.69 602 GLY B N 1
ATOM 9562 C CA . GLY B 1 602 ? 0.828 39.594 27.859 1 55.69 602 GLY B CA 1
ATOM 9563 C C . GLY B 1 602 ? 0.707 39.25 29.328 1 55.69 602 GLY B C 1
ATOM 9564 O O . GLY B 1 602 ? 1.156 38.188 29.766 1 55.69 602 GLY B O 1
ATOM 9565 N N . GLU B 1 603 ? 0.464 40.219 30.281 1 47.53 603 GLU B N 1
ATOM 9566 C CA . GLU B 1 603 ? 0.444 40 31.719 1 47.53 603 GLU B CA 1
ATOM 9567 C C . GLU B 1 603 ? -0.948 39.594 32.188 1 47.53 603 GLU B C 1
ATOM 9569 O O . GLU B 1 603 ? -1.954 40.062 31.672 1 47.53 603 GLU B O 1
ATOM 9574 N N . LEU B 1 604 ? -1.1 38.344 32.688 1 44.97 604 LEU B N 1
ATOM 9575 C CA . LEU B 1 604 ? -2.342 38 33.344 1 44.97 604 LEU B CA 1
ATOM 9576 C C . LEU B 1 604 ? -2.59 38.906 34.531 1 44.97 604 LEU B C 1
ATOM 9578 O O . LEU B 1 604 ? -1.78 38.969 35.469 1 44.97 604 LEU B O 1
ATOM 9582 N N . VAL B 1 605 ? -3.16 39.969 34.469 1 39.34 605 VAL B N 1
ATOM 9583 C CA . VAL B 1 605 ? -3.5 40.625 35.719 1 39.34 605 VAL B CA 1
ATOM 9584 C C . VAL B 1 605 ? -4.281 39.688 36.625 1 39.34 605 VAL B C 1
ATOM 9586 O O . VAL B 1 605 ? -5.215 39 36.188 1 39.34 605 VAL B O 1
ATOM 9589 N N . GLY B 1 606 ? -3.646 39.156 37.844 1 36.56 606 GLY B N 1
ATOM 9590 C CA . GLY B 1 606 ? -4.258 38.469 38.969 1 36.56 606 GLY B CA 1
ATOM 9591 C C . GLY B 1 606 ? -5.625 39 39.344 1 36.56 606 GLY B C 1
ATOM 9592 O O . GLY B 1 606 ? -5.918 40.188 39.094 1 36.56 606 GLY B O 1
#

Nearest PDB structures (foldseek):
  4mrn-assembly1_A  TM=8.628E-01  e=2.869E-37  Novosphingobium aromaticivorans DSM 12444
  6pam-assembly4_H  TM=8.429E-01  e=3.650E-37  Novosphingobium aromaticivorans DSM 12444
  6pan-assembly1_A  TM=7.981E-01  e=1.476E-36  Novosphingobium aromaticivorans DSM 12444
  6pao-assembly1_B  TM=7.992E-01  e=3.415E-34  Novosphingobium aromaticivorans DSM 12444
  7zo8-assembly1_A  TM=8.270E-01  e=3.483E-32  Brucella abortus 2308

pLDDT: mean 88.85, std 9.46, range [36.28, 97.75]

Foldseek 3Di:
DFDPVVLVVLLVVCVVVLVQLLVVLLVLLLLLLLQLLLQLQLVCLVVVHDHDPVLLVVLVVVCVVVVHDSHSVSSNVVSVVSNCCSDVVCPVVNCVSQPVSQLVSLVVSLVVQVVLLVLQVQQAFPVVCVVDPPVVSVVLQVLQSVLSSVLRCLVSRPQSSLVSSLVSLLVLLCVQPVVLSVLLVVLLVVLLVLLVVLLVVLLVLVVVLVVLVVVLVVLVVVCVVCVVVCVVVVCVVVSVVVSVVSVVVSCCCCVVPRVVSVVVSVVVSVVSLVVSLVVSLVVLVVCVVVVSGDSSSSSSNSVSSVVSSVCSVSNSVSVNSCVNSVVSNSVNVVSSPDDGDPQRADPPPPPDPPPQPDAALAKKWWAQFWADPDPVATLAGGETDIFGWLAEEEEEEDPSLCLVVVVCVQLPSDDTPDTFMDTNRHTPVPDRSVNSCLQEAEQAQQFFDDFFFLQCLLCVSPVPQDPVLLVVLCVLLVLQVCQVVDPVRRRDGCGHRSVVDDLLNRLSSSSSSRVSSVHQEYEYHQSQPPDDPVSSVSRLSSVVVSRSVHHYYYYHHDVVSCLPGQKYFYGDSNYTDDMDHPVVVCPDDDDSVQSVCCVVVVDRDD/DFDPVVLVVLLVVCVVVLVQLLVVLLVLLLLLLLQLLLQLQLVCLVVVHDHDPVLLVVLVVVCVVVVHDSHSVSSNVVSVVSNCCSDVVCVVVCCVSQPVSQLVSLVVSLVVQVVLLVLQVQQAFPVVCVVDPPVVSVVLQVLQSVLSSVLRCLVSRPQSSLVSSLVSLLVLLCVQPVVLSVLLVVLLVVLLVLLVVLLVVLLVLVVVLVVLVVVLVVLVVVCVVCVVVCVVVVCVVVSVVVSVVSVVVSCCCCVVPRVVSVVVSVVVSVVSLVVSLVVSLVVLVVCVVVVSGDSSSSSSNSVSSVVSSVCSVSNSVSVNSCVNSVVSNSVNVVSSPDDGDPQRADPPPPPDPPPQPDAALAKKWWAQFWADPDPVATLAGGETDIFGWLAEEEEEEDPSLCQVVVVCVQLPSDDTPDTFMDTPRDTPVPDRSVNSCLQEAEQAQQFFDDFFFLQCLLCVSPVPQDPVQLVVLCVLLVLQVCQVVDPVRRRDGCGHRSVVDDLLNRLSSSSSSRVSSVHQEYEYHQSQPPDDPVSSVSRLSSVVVSRSVHHYYYYHHDVVSCLPGQKYFYGDSNYTDDMDHPVVVCPDDDDSVQSVCCVVVVDRDD